Protein AF-F0X725-F1 (afdb_monomer_lite)

Radius of gyration: 32.32 Å; chains: 1; bounding box: 111×78×80 Å

InterPro domains:
  IPR007122 Villin/Gelsolin [SM00262] (410-516)
  IPR007122 Villin/Gelsolin [SM00262] (547-643)
  IPR007122 Villin/Gelsolin [SM00262] (680-780)
  IPR007123 Gelsolin-like domain [PF00626] (420-510)
  IPR007123 Gelsolin-like domain [PF00626] (563-618)
  IPR011032 GroES-like superfamily [SSF50129] (5-174)
  IPR013149 Alcohol dehydrogenase-like, C-terminal [PF00107] (173-245)
  IPR013154 Alcohol dehydrogenase-like, N-terminal [PF08240] (27-89)
  IPR020843 Enoylreductase domain [SM00829] (10-341)
  IPR029006 ADF-H/Gelsolin-like domain superfamily [G3DSA:3.40.20.10] (396-549)
  IPR029006 ADF-H/Gelsolin-like domain superfamily [G3DSA:3.40.20.10] (550-650)
  IPR029006 ADF-H/Gelsolin-like domain superfamily [G3DSA:3.40.20.10] (669-779)
  IPR036291 NAD(P)-binding domain superfamily [SSF51735] (122-250)
  IPR047122 Trans-enoyl reductase-like [PTHR45348] (3-345)
  IPR047122 Trans-enoyl reductase-like [cd08249] (3-343)

Organism: Grosmannia clavigera (strain kw1407 / UAMH 11150) (NCBI:txid655863)

pLDDT: mean 82.13, std 18.69, range [23.66, 98.88]

Structure (mmCIF, N/CA/C/O backbone):
data_AF-F0X725-F1
#
_entry.id   AF-F0X725-F1
#
loop_
_atom_site.group_PDB
_atom_site.id
_atom_site.type_symbol
_atom_site.label_atom_id
_atom_site.label_alt_id
_atom_site.label_comp_id
_atom_site.label_asym_id
_atom_site.label_entity_id
_atom_site.label_seq_id
_atom_site.pdbx_PDB_ins_code
_atom_site.Cartn_x
_atom_site.Cartn_y
_atom_site.Cartn_z
_atom_site.occupancy
_atom_site.B_iso_or_equiv
_atom_site.auth_seq_id
_atom_site.auth_comp_id
_atom_site.auth_asym_id
_atom_site.auth_atom_id
_atom_site.pdbx_PDB_model_num
ATOM 1 N N . MET A 1 1 ? -28.776 11.312 19.686 1.00 50.22 1 MET A N 1
ATOM 2 C CA . MET A 1 1 ? -27.409 10.765 19.816 1.00 50.22 1 MET A CA 1
ATOM 3 C C . MET A 1 1 ? -26.457 11.726 19.124 1.00 50.22 1 MET A C 1
ATOM 5 O O . MET A 1 1 ? -26.826 12.234 18.067 1.00 50.22 1 MET A O 1
ATOM 9 N N . GLY A 1 2 ? -25.326 12.052 19.753 1.00 79.75 2 GLY A N 1
ATOM 10 C CA . GLY A 1 2 ? -24.297 12.934 19.186 1.00 79.75 2 GLY A CA 1
ATOM 11 C C . GLY A 1 2 ? -23.580 12.310 17.982 1.00 79.75 2 GLY A C 1
ATOM 12 O O . GLY A 1 2 ? -23.821 11.149 17.648 1.00 79.75 2 GLY A O 1
ATOM 13 N N . ASN A 1 3 ? -22.731 13.087 17.305 1.00 94.62 3 ASN A N 1
ATOM 14 C CA . ASN A 1 3 ? -21.848 12.569 16.257 1.00 94.62 3 ASN A CA 1
ATOM 15 C C . ASN A 1 3 ? -20.625 11.889 16.909 1.00 94.62 3 ASN A C 1
ATOM 17 O O . ASN A 1 3 ? -20.191 12.285 17.990 1.00 94.62 3 ASN A O 1
ATOM 21 N N . GLN A 1 4 ? -20.083 10.858 16.267 1.00 96.81 4 GLN A N 1
ATOM 22 C CA . GLN A 1 4 ? -18.858 10.167 16.686 1.00 96.81 4 GLN A CA 1
ATOM 23 C C . GLN A 1 4 ? -17.939 10.017 15.480 1.00 96.81 4 GLN A C 1
ATOM 25 O O . GLN A 1 4 ? -18.422 9.934 14.347 1.00 96.81 4 GLN A O 1
ATOM 30 N N . ALA A 1 5 ? -16.634 9.974 15.728 1.00 97.19 5 ALA A N 1
ATOM 31 C CA . ALA A 1 5 ? -15.615 9.861 14.695 1.00 97.19 5 ALA A CA 1
ATOM 32 C C . ALA A 1 5 ? -14.428 9.015 15.152 1.00 97.19 5 ALA A C 1
ATOM 34 O O . ALA A 1 5 ? -14.191 8.884 16.353 1.00 97.19 5 ALA A O 1
ATOM 35 N N . ALA A 1 6 ? -13.679 8.485 14.186 1.00 96.12 6 ALA A N 1
ATOM 36 C CA . ALA A 1 6 ? -12.356 7.915 14.404 1.00 96.12 6 ALA A CA 1
ATOM 37 C C . ALA A 1 6 ? -11.303 9.024 14.231 1.00 96.12 6 ALA A C 1
ATOM 39 O O . ALA A 1 6 ? -11.107 9.551 13.134 1.00 96.12 6 ALA A O 1
ATOM 40 N N . TRP A 1 7 ? -10.661 9.409 15.332 1.00 93.19 7 TRP A N 1
ATOM 41 C CA . TRP A 1 7 ? -9.717 10.521 15.395 1.00 93.19 7 TRP A CA 1
ATOM 42 C C . TRP A 1 7 ? -8.271 10.053 15.275 1.00 93.19 7 TRP A C 1
ATOM 44 O O . TRP A 1 7 ? -7.892 9.034 15.852 1.00 93.19 7 TRP A O 1
ATOM 54 N N . ILE A 1 8 ? -7.449 10.862 14.608 1.00 89.38 8 ILE A N 1
ATOM 55 C CA . ILE A 1 8 ? -5.994 10.847 14.758 1.00 89.38 8 ILE A CA 1
ATOM 56 C C . ILE A 1 8 ? -5.603 11.937 15.769 1.00 89.38 8 ILE A C 1
ATOM 58 O O . ILE A 1 8 ? -5.870 13.122 15.550 1.00 89.38 8 ILE A O 1
ATOM 62 N N . GLU A 1 9 ? -5.035 11.544 16.912 1.00 83.50 9 GLU A N 1
ATOM 63 C CA . GLU A 1 9 ? -4.794 12.458 18.042 1.00 83.50 9 GLU A CA 1
ATOM 64 C C . GLU A 1 9 ? -3.416 13.139 17.988 1.00 83.50 9 GLU A C 1
ATOM 66 O O . GLU A 1 9 ? -3.328 14.347 18.209 1.00 83.50 9 GLU A O 1
ATOM 71 N N . GLY A 1 10 ? -2.366 12.404 17.618 1.00 71.12 10 GLY A N 1
ATOM 72 C CA . GLY A 1 10 ? -0.970 12.850 17.625 1.00 71.12 10 GLY A CA 1
ATOM 73 C C . GLY A 1 10 ? -0.158 12.404 16.402 1.00 71.12 10 GLY A C 1
ATOM 74 O O . GLY A 1 10 ? -0.695 12.016 15.359 1.00 71.12 10 GLY A O 1
ATOM 75 N N . ASN A 1 11 ? 1.167 12.576 16.463 1.00 59.88 11 ASN A N 1
ATOM 76 C CA . ASN A 1 11 ? 2.109 12.258 15.378 1.00 59.88 11 ASN A CA 1
ATOM 77 C C . ASN A 1 11 ? 2.415 10.764 15.339 1.00 59.88 11 ASN A C 1
ATOM 79 O O . ASN A 1 11 ? 3.050 10.262 16.253 1.00 59.88 11 ASN A O 1
ATOM 83 N N . ALA A 1 12 ? 2.010 10.097 14.253 1.00 57.00 12 ALA A N 1
ATOM 84 C CA . ALA A 1 12 ? 2.126 8.648 14.092 1.00 57.00 12 ALA A CA 1
ATOM 85 C C . ALA A 1 12 ? 1.335 7.819 15.120 1.00 57.00 12 ALA A C 1
ATOM 87 O O . ALA A 1 12 ? 1.650 6.655 15.356 1.00 57.00 12 ALA A O 1
ATOM 88 N N . ASP A 1 13 ? 0.273 8.400 15.692 1.00 61.28 13 ASP A N 1
ATOM 89 C CA . ASP A 1 13 ? -0.593 7.690 16.628 1.00 61.28 13 ASP A CA 1
ATOM 90 C C . ASP A 1 13 ? -1.378 6.591 15.907 1.00 61.28 13 ASP A C 1
ATOM 92 O O . ASP A 1 13 ? -2.218 6.831 15.028 1.00 61.28 13 ASP A O 1
ATOM 96 N N . HIS A 1 14 ? -1.089 5.366 16.325 1.00 69.81 14 HIS A N 1
ATOM 97 C CA . HIS A 1 14 ? -1.834 4.166 16.002 1.00 69.81 14 HIS A CA 1
ATOM 98 C C . HIS A 1 14 ? -2.282 3.502 17.320 1.00 69.81 14 HIS A C 1
ATOM 100 O O . HIS A 1 14 ? -1.466 3.345 18.236 1.00 69.81 14 HIS A O 1
ATOM 106 N N . PRO A 1 15 ? -3.544 3.057 17.451 1.00 87.00 15 PRO A N 1
ATOM 107 C CA . PRO A 1 15 ? -4.642 3.125 16.479 1.00 87.00 15 PRO A CA 1
ATOM 108 C C . PRO A 1 15 ? -5.383 4.482 16.472 1.00 87.00 15 PRO A C 1
ATOM 110 O O . PRO A 1 15 ? -5.218 5.288 17.384 1.00 87.00 15 PRO A O 1
ATOM 113 N N . LEU A 1 16 ? -6.256 4.712 15.479 1.00 91.56 16 LEU A N 1
ATOM 114 C CA . LEU A 1 16 ? -7.283 5.763 15.539 1.00 91.56 16 LEU A CA 1
ATOM 115 C C . LEU A 1 16 ? -8.171 5.581 16.782 1.00 91.56 16 LEU A C 1
ATOM 117 O O . LEU A 1 16 ? -8.541 4.459 17.133 1.00 91.56 16 LEU A O 1
ATOM 121 N N . VAL A 1 17 ? -8.579 6.689 17.403 1.00 93.81 17 VAL A N 1
ATOM 122 C CA . VAL A 1 17 ? -9.394 6.690 18.628 1.00 93.81 17 VAL A CA 1
ATOM 123 C C . VAL A 1 17 ? -10.834 7.075 18.308 1.00 93.81 17 VAL A C 1
ATOM 125 O O . VAL A 1 17 ? -11.109 8.185 17.847 1.00 93.81 17 VAL A O 1
ATOM 128 N N . VAL A 1 18 ? -11.780 6.173 18.574 1.00 96.00 18 VAL A N 1
ATOM 129 C CA . VAL A 1 18 ? -13.210 6.461 18.405 1.00 96.00 18 VAL A CA 1
ATOM 130 C C . VAL A 1 18 ? -13.726 7.248 19.606 1.00 96.00 18 VAL A C 1
ATOM 132 O O . VAL A 1 18 ? -13.721 6.750 20.729 1.00 96.00 18 VAL A O 1
ATOM 135 N N . LYS A 1 19 ? -14.203 8.473 19.373 1.00 95.00 19 LYS A N 1
ATOM 136 C CA . LYS A 1 19 ? -14.793 9.334 20.413 1.00 95.00 19 LYS A CA 1
ATOM 137 C C . LYS A 1 19 ? -15.832 10.290 19.828 1.00 95.00 19 LYS A C 1
ATOM 139 O O . LYS A 1 19 ? -16.061 10.324 18.616 1.00 95.00 19 LYS A O 1
ATOM 144 N N . GLU A 1 20 ? -16.485 11.056 20.697 1.00 96.25 20 GLU A N 1
ATOM 145 C CA . GLU A 1 20 ? -17.442 12.081 20.282 1.00 96.25 20 GLU A CA 1
ATOM 146 C C . GLU A 1 20 ? -16.806 13.103 19.333 1.00 96.25 20 GLU A C 1
ATOM 148 O O . GLU A 1 20 ? -15.630 13.459 19.446 1.00 96.25 20 GLU A O 1
ATOM 153 N N . ALA A 1 21 ? -17.606 13.571 18.381 1.00 95.12 21 ALA A N 1
ATOM 154 C CA . ALA A 1 21 ? -17.239 14.618 17.447 1.00 95.12 21 ALA A CA 1
ATOM 155 C C . ALA A 1 21 ? -18.367 15.653 17.352 1.00 95.12 21 ALA A C 1
ATOM 157 O O . ALA A 1 21 ? -19.541 15.303 17.506 1.00 95.12 21 ALA A O 1
ATOM 158 N N . PRO A 1 22 ? -18.060 16.930 17.066 1.00 94.75 22 PRO A N 1
ATOM 159 C CA . PRO A 1 22 ? -19.091 17.903 16.737 1.00 94.75 22 PRO A CA 1
ATOM 160 C C . PRO A 1 22 ? -19.896 17.424 15.526 1.00 94.75 22 PRO A C 1
ATOM 162 O O . PRO A 1 22 ? -19.330 16.917 14.557 1.00 94.75 22 PRO A O 1
ATOM 165 N N . LYS A 1 23 ? -21.223 17.577 15.557 1.00 95.12 23 LYS A N 1
ATOM 166 C CA . LYS A 1 23 ? -22.037 17.371 14.355 1.00 95.12 23 LYS A CA 1
ATOM 167 C C . LYS A 1 23 ? -21.789 18.551 13.405 1.00 95.12 23 LYS A C 1
ATOM 169 O O . LYS A 1 23 ? -22.034 19.684 13.827 1.00 95.12 23 LYS A O 1
ATOM 174 N N . PRO A 1 24 ? -21.328 18.328 12.162 1.00 95.31 24 PRO A N 1
ATOM 175 C CA . PRO A 1 24 ? -21.124 19.421 11.222 1.00 95.31 24 PRO A CA 1
ATOM 176 C C . PRO A 1 24 ? -22.433 20.142 10.908 1.00 95.31 24 PRO A C 1
ATOM 178 O O . PRO A 1 24 ? -23.499 19.525 10.860 1.00 95.31 24 PRO A O 1
ATOM 181 N N . LYS A 1 25 ? -22.336 21.448 10.663 1.00 95.44 25 LYS A N 1
ATOM 182 C CA . LYS A 1 25 ? -23.402 22.233 10.044 1.00 95.44 25 LYS A CA 1
ATOM 183 C C . LYS A 1 25 ? -22.965 22.528 8.608 1.00 95.44 25 LYS A C 1
ATOM 185 O O . LYS A 1 25 ? -21.901 23.130 8.465 1.00 95.44 25 LYS A O 1
ATOM 190 N N . PRO A 1 26 ? -23.722 22.106 7.582 1.00 96.25 26 PRO A N 1
ATOM 191 C CA . PRO A 1 26 ? -23.318 22.343 6.204 1.00 96.25 26 PRO A CA 1
ATOM 192 C C . PRO A 1 26 ? -23.303 23.848 5.903 1.00 96.25 26 PRO A C 1
ATOM 194 O O . PRO A 1 26 ? -24.176 24.596 6.359 1.00 96.25 26 PRO A O 1
ATOM 197 N N . GLY A 1 27 ? -22.298 24.288 5.147 1.00 96.31 27 GLY A N 1
ATOM 198 C CA . GLY A 1 27 ? -22.272 25.594 4.494 1.00 96.31 27 GLY A CA 1
ATOM 199 C C . GLY A 1 27 ? -23.366 25.746 3.430 1.00 96.31 27 GLY A C 1
ATOM 200 O O . GLY A 1 27 ? -24.156 24.836 3.185 1.00 96.31 27 GLY A O 1
ATOM 201 N N . ALA A 1 28 ? -23.424 26.916 2.786 1.00 97.31 28 ALA A N 1
ATOM 202 C CA . ALA A 1 28 ? -24.467 27.219 1.804 1.00 97.31 28 ALA A CA 1
ATOM 203 C C . ALA A 1 28 ? -24.422 26.292 0.575 1.00 97.31 28 ALA A C 1
ATOM 205 O O . ALA A 1 28 ? -25.474 25.922 0.065 1.00 97.31 28 ALA A O 1
ATOM 206 N N . ASP A 1 29 ? -23.234 25.858 0.155 1.00 95.38 29 ASP A N 1
ATOM 207 C CA . ASP A 1 29 ? -22.998 24.970 -0.986 1.00 95.38 29 ASP A CA 1
ATOM 208 C C . ASP A 1 29 ? -22.729 23.507 -0.585 1.00 95.38 29 ASP A C 1
ATOM 210 O O . ASP A 1 29 ? -22.403 22.679 -1.441 1.00 95.38 29 ASP A O 1
ATOM 214 N N . GLU A 1 30 ? -22.868 23.165 0.698 1.00 97.75 30 GLU A N 1
ATOM 215 C CA . GLU A 1 30 ? -22.574 21.834 1.230 1.00 97.75 30 GLU A CA 1
ATOM 216 C C . GLU A 1 30 ? -23.838 21.032 1.546 1.00 97.75 30 GLU A C 1
ATOM 218 O O . GLU A 1 30 ? -24.920 21.560 1.803 1.00 97.75 30 GLU A O 1
ATOM 223 N N . VAL A 1 31 ? -23.682 19.714 1.588 1.00 98.25 31 VAL A N 1
ATOM 224 C CA . VAL A 1 31 ? -24.683 18.782 2.102 1.00 98.25 31 VAL A CA 1
ATOM 225 C C . VAL A 1 31 ? -24.147 18.083 3.339 1.00 98.25 31 VAL A C 1
ATOM 227 O O . VAL A 1 31 ? -22.964 17.759 3.423 1.00 98.25 31 VAL A O 1
ATOM 230 N N . LEU A 1 32 ? -25.030 17.824 4.297 1.00 98.50 32 LEU A N 1
ATOM 231 C CA . LEU A 1 32 ? -24.738 17.000 5.459 1.00 98.50 32 LEU A CA 1
ATOM 232 C C . LEU A 1 32 ? -25.176 15.566 5.177 1.00 98.50 32 LEU A C 1
ATOM 234 O O . LEU A 1 32 ? -26.349 15.320 4.889 1.00 98.50 32 LEU A O 1
ATOM 238 N N . ILE A 1 33 ? -24.258 14.614 5.289 1.00 98.69 33 ILE A N 1
ATOM 239 C CA . ILE A 1 33 ? -24.489 13.212 4.944 1.00 98.69 33 ILE A CA 1
ATOM 240 C C . ILE A 1 33 ? -24.436 12.370 6.213 1.00 98.69 33 ILE A C 1
ATOM 242 O O . ILE A 1 33 ? -23.441 12.372 6.933 1.00 98.69 33 ILE A O 1
ATOM 246 N N . LYS A 1 34 ? -25.498 11.598 6.464 1.00 98.00 34 LYS A N 1
ATOM 247 C CA . LYS A 1 34 ? -25.482 10.484 7.417 1.00 98.00 34 LYS A CA 1
ATOM 248 C C . LYS A 1 34 ? -24.727 9.325 6.795 1.00 98.00 34 LYS A C 1
ATOM 250 O O . LYS A 1 34 ? -25.276 8.628 5.940 1.00 98.00 34 LYS A O 1
ATOM 255 N N . THR A 1 35 ? -23.502 9.114 7.249 1.00 98.31 35 THR A N 1
ATOM 256 C CA . THR A 1 35 ? -22.613 8.081 6.724 1.00 98.31 35 THR A CA 1
ATOM 257 C C . THR A 1 35 ? -23.200 6.697 6.974 1.00 98.31 35 THR A C 1
ATOM 259 O O . THR A 1 35 ? -23.563 6.354 8.101 1.00 98.31 35 THR A O 1
ATOM 262 N N . ALA A 1 36 ? -23.310 5.911 5.908 1.00 98.00 36 ALA A N 1
ATOM 263 C CA . ALA A 1 36 ? -23.670 4.500 5.956 1.00 98.00 36 ALA A CA 1
ATOM 264 C C . ALA A 1 36 ? -22.442 3.620 5.717 1.00 98.00 36 ALA A C 1
ATOM 266 O O . ALA A 1 36 ? -22.314 2.574 6.345 1.00 98.00 36 ALA A O 1
ATOM 267 N N . VAL A 1 37 ? -21.533 4.055 4.841 1.00 98.44 37 VAL A N 1
ATOM 268 C CA . VAL A 1 37 ? -20.345 3.300 4.443 1.00 98.44 37 VAL A CA 1
ATOM 269 C C . VAL A 1 37 ? -19.191 4.263 4.161 1.00 98.44 37 VAL A C 1
ATOM 271 O O . VAL A 1 37 ? -19.419 5.352 3.633 1.00 98.44 37 VAL A O 1
ATOM 274 N N . VAL A 1 38 ? -17.965 3.856 4.485 1.00 98.75 38 VAL A N 1
ATOM 275 C CA . VAL A 1 38 ? -16.725 4.561 4.124 1.00 98.75 38 VAL A CA 1
ATOM 276 C C . VAL A 1 38 ? -15.776 3.629 3.382 1.00 98.75 38 VAL A C 1
ATOM 278 O O . VAL A 1 38 ? -15.807 2.413 3.593 1.00 98.75 38 VAL A O 1
ATOM 281 N N . ALA A 1 39 ? -14.918 4.192 2.536 1.00 98.50 39 ALA A N 1
ATOM 282 C CA . ALA A 1 39 ? -13.819 3.454 1.924 1.00 98.50 39 ALA A CA 1
ATOM 283 C C . ALA A 1 39 ? -12.467 4.003 2.378 1.00 98.50 39 ALA A C 1
ATOM 285 O O . ALA A 1 39 ? -12.317 5.196 2.637 1.00 98.50 39 ALA A O 1
ATOM 286 N N . ILE A 1 40 ? -11.487 3.108 2.471 1.00 98.19 40 ILE A N 1
ATOM 287 C CA . ILE A 1 40 ? -10.134 3.436 2.914 1.00 98.19 40 ILE A CA 1
ATOM 288 C C . ILE A 1 40 ? -9.246 3.659 1.688 1.00 98.19 40 ILE A C 1
ATOM 290 O O . ILE A 1 40 ? -9.305 2.900 0.714 1.00 98.19 40 ILE A O 1
ATOM 294 N N . ASN A 1 41 ? -8.413 4.694 1.735 1.00 96.50 41 ASN A N 1
ATOM 295 C CA . ASN A 1 41 ? -7.514 5.095 0.663 1.00 96.50 41 ASN A CA 1
ATOM 296 C C . ASN A 1 41 ? -6.047 5.054 1.110 1.00 96.50 41 ASN A C 1
ATOM 298 O O . ASN A 1 41 ? -5.744 5.192 2.295 1.00 96.50 41 ASN A O 1
ATOM 302 N N . PRO A 1 42 ? -5.088 4.931 0.170 1.00 92.62 42 PRO A N 1
ATOM 303 C CA . PRO A 1 42 ? -3.676 4.909 0.533 1.00 92.62 42 PRO A CA 1
ATOM 304 C C . PRO A 1 42 ? -3.187 6.162 1.264 1.00 92.62 42 PRO A C 1
ATOM 306 O O . PRO A 1 42 ? -2.213 6.097 2.005 1.00 92.62 42 PRO A O 1
ATOM 309 N N . VAL A 1 43 ? -3.846 7.306 1.056 1.00 89.44 43 VAL A N 1
ATOM 310 C CA . VAL A 1 43 ? -3.534 8.548 1.774 1.00 89.44 43 VAL A CA 1
ATOM 311 C C . VAL A 1 43 ? -3.771 8.414 3.282 1.00 89.44 43 VAL A C 1
ATOM 313 O O . VAL A 1 43 ? -3.007 8.987 4.050 1.00 89.44 43 VAL A O 1
ATOM 316 N N . ASP A 1 44 ? -4.743 7.601 3.713 1.00 92.31 44 ASP A N 1
ATOM 317 C CA . ASP A 1 44 ? -5.096 7.451 5.128 1.00 92.31 44 ASP A CA 1
ATOM 318 C C . ASP A 1 44 ? -3.945 6.817 5.925 1.00 92.31 44 ASP A C 1
ATOM 320 O O . ASP A 1 44 ? -3.488 7.394 6.913 1.00 92.31 44 ASP A O 1
ATOM 324 N N . TYR A 1 45 ? -3.404 5.678 5.462 1.00 90.50 45 TYR A N 1
ATOM 325 C CA . TYR A 1 45 ? -2.265 5.041 6.137 1.00 90.50 45 TYR A CA 1
ATOM 326 C C . TYR A 1 45 ? -0.966 5.831 5.939 1.00 90.50 45 TYR A C 1
ATOM 328 O O . TYR A 1 45 ? -0.186 5.951 6.875 1.00 90.50 45 TYR A O 1
ATOM 336 N N . LYS A 1 46 ? -0.735 6.432 4.759 1.00 86.06 46 LYS A N 1
ATOM 337 C CA . LYS A 1 46 ? 0.478 7.233 4.504 1.00 86.06 46 LYS A CA 1
ATOM 338 C C . LYS A 1 46 ? 0.560 8.456 5.414 1.00 86.06 46 LYS A C 1
ATOM 340 O O . LYS A 1 46 ? 1.646 8.792 5.877 1.00 86.06 46 LYS A O 1
ATOM 345 N N . LEU A 1 47 ? -0.567 9.124 5.671 1.00 83.62 47 LEU A N 1
ATOM 346 C CA . LEU A 1 47 ? -0.622 10.245 6.608 1.00 83.62 47 LEU A CA 1
ATOM 347 C C . LEU A 1 47 ? -0.481 9.792 8.059 1.00 83.62 47 LEU A C 1
ATOM 349 O O . LEU A 1 47 ? 0.185 10.484 8.834 1.00 83.62 47 LEU A O 1
ATOM 353 N N . GLN A 1 48 ? -1.067 8.644 8.415 1.00 83.94 48 GLN A N 1
ATOM 354 C CA . GLN A 1 48 ? -0.863 8.048 9.732 1.00 83.94 48 GLN A CA 1
ATOM 355 C C . GLN A 1 48 ? 0.621 7.716 9.958 1.00 83.94 48 GLN A C 1
ATOM 357 O O . GLN A 1 48 ? 1.159 8.109 10.983 1.00 83.94 48 GLN A O 1
ATOM 362 N N . ASP A 1 49 ? 1.308 7.106 8.988 1.00 81.94 49 ASP A N 1
ATOM 363 C CA . ASP A 1 49 ? 2.705 6.663 9.119 1.00 81.94 49 ASP A CA 1
ATOM 364 C C . ASP A 1 49 ? 3.710 7.825 9.101 1.00 81.94 49 ASP A C 1
ATOM 366 O O . ASP A 1 49 ? 4.646 7.867 9.896 1.00 81.94 49 ASP A O 1
ATOM 370 N N . ALA A 1 50 ? 3.536 8.786 8.187 1.00 72.38 50 ALA A N 1
ATOM 371 C CA . ALA A 1 50 ? 4.546 9.815 7.945 1.00 72.38 50 ALA A CA 1
ATOM 372 C C . ALA A 1 50 ? 4.639 10.863 9.063 1.00 72.38 50 ALA A C 1
ATOM 374 O O . ALA A 1 50 ? 5.662 11.535 9.177 1.00 72.38 50 ALA A O 1
ATOM 375 N N . GLY A 1 51 ? 3.565 11.094 9.828 1.00 63.31 51 GLY A N 1
ATOM 376 C CA . GLY A 1 51 ? 3.518 12.092 10.907 1.00 63.31 51 GLY A CA 1
ATOM 377 C C . GLY A 1 51 ? 3.762 13.563 10.501 1.00 63.31 51 GLY A C 1
ATOM 378 O O . GLY A 1 51 ? 3.548 14.444 11.329 1.00 63.31 51 GLY A O 1
ATOM 379 N N . ALA A 1 52 ? 4.165 13.843 9.254 1.00 50.34 52 ALA A N 1
ATOM 380 C CA . ALA A 1 52 ? 4.746 15.114 8.807 1.00 50.34 52 ALA A CA 1
ATOM 381 C C . ALA A 1 52 ? 3.842 15.960 7.884 1.00 50.34 52 ALA A C 1
ATOM 383 O O . ALA A 1 52 ? 4.093 17.148 7.710 1.00 50.34 52 ALA A O 1
ATOM 384 N N . TYR A 1 53 ? 2.775 15.384 7.319 1.00 52.69 53 TYR A N 1
ATOM 385 C CA . TYR A 1 53 ? 1.838 16.060 6.401 1.00 52.69 53 TYR A CA 1
ATOM 386 C C . TYR A 1 53 ? 0.447 16.251 7.019 1.00 52.69 53 TYR A C 1
ATOM 388 O O . TYR A 1 53 ? -0.572 16.059 6.360 1.00 52.69 53 TYR A O 1
ATOM 396 N N . SER A 1 54 ? 0.382 16.561 8.313 1.00 58.41 54 SER A N 1
ATOM 397 C CA . SER A 1 54 ? -0.901 16.545 9.010 1.00 58.41 54 SER A CA 1
ATOM 398 C C . SER A 1 54 ? -1.616 17.902 9.002 1.00 58.41 54 SER A C 1
ATOM 400 O O . SER A 1 54 ? -0.993 18.920 9.311 1.00 58.41 54 SER A O 1
ATOM 402 N N . PRO A 1 55 ? -2.943 17.903 8.794 1.00 61.84 55 PRO A N 1
ATOM 403 C CA . PRO A 1 55 ? -3.857 18.906 9.339 1.00 61.84 55 PRO A CA 1
ATOM 404 C C . PRO A 1 55 ? -3.613 19.195 10.828 1.00 61.84 55 PRO A C 1
ATOM 406 O O . PRO A 1 55 ? -2.988 18.388 11.527 1.00 61.84 55 PRO A O 1
ATOM 409 N N . SER A 1 56 ? -4.166 20.298 11.346 1.00 69.00 56 SER A N 1
ATOM 410 C CA . SER A 1 56 ? -4.126 20.608 12.783 1.00 69.00 56 SER A CA 1
ATOM 411 C C . SER A 1 56 ? -4.697 19.449 13.602 1.00 69.00 56 SER A C 1
ATOM 413 O O . SER A 1 56 ? -5.850 19.067 13.403 1.00 69.00 56 SER A O 1
ATOM 415 N N . LYS A 1 57 ? -3.897 18.896 14.515 1.00 77.06 57 LYS A N 1
ATOM 416 C CA . LYS A 1 57 ? -4.307 17.780 15.371 1.00 77.06 57 LYS A CA 1
ATOM 417 C C . LYS A 1 57 ? -5.065 18.272 16.607 1.00 77.06 57 LYS A C 1
ATOM 419 O O . LYS A 1 57 ? -4.729 19.345 17.113 1.00 77.06 57 LYS A O 1
ATOM 424 N N . PRO A 1 58 ? -6.043 17.501 17.118 1.00 87.75 58 PRO A N 1
ATOM 425 C CA . PRO A 1 58 ? -6.545 16.224 16.589 1.00 87.75 58 PRO A CA 1
ATOM 426 C C . PRO A 1 58 ? -7.377 16.404 15.304 1.00 87.75 58 PRO A C 1
ATOM 428 O O . PRO A 1 58 ? -8.047 17.422 15.134 1.00 87.75 58 PRO A O 1
ATOM 431 N N . PHE A 1 59 ? -7.366 15.408 14.413 1.00 91.50 59 PHE A N 1
ATOM 432 C CA . PHE A 1 59 ? -8.047 15.473 13.109 1.00 91.50 59 PHE A CA 1
ATOM 433 C C . PHE A 1 59 ? -8.886 14.215 12.812 1.00 91.50 59 PHE A C 1
ATOM 435 O O . PHE A 1 59 ? -8.678 13.174 13.431 1.00 91.50 59 PHE A O 1
ATOM 442 N N . ILE A 1 60 ? -9.841 14.300 11.878 1.00 93.88 60 ILE A N 1
ATOM 443 C CA . ILE A 1 60 ? -10.621 13.150 11.373 1.00 93.88 60 ILE A CA 1
ATOM 444 C C . ILE A 1 60 ? -10.182 12.874 9.931 1.00 93.88 60 ILE A C 1
ATOM 446 O O . ILE A 1 60 ? -10.178 13.794 9.119 1.00 93.88 60 ILE A O 1
ATOM 450 N N . LEU A 1 61 ? -9.822 11.631 9.601 1.00 93.94 61 LEU A N 1
ATOM 451 C CA . LEU A 1 61 ? -9.416 11.220 8.245 1.00 93.94 61 LEU A CA 1
ATOM 452 C C . LEU A 1 61 ? -10.597 10.682 7.410 1.00 93.94 61 LEU A C 1
ATOM 454 O O . LEU A 1 61 ? -11.753 10.716 7.842 1.00 93.94 61 LEU A O 1
ATOM 458 N N . GLY A 1 62 ? -10.292 10.184 6.211 1.00 95.81 62 GLY A N 1
ATOM 459 C CA . GLY A 1 62 ? -11.237 9.540 5.310 1.00 95.81 62 GLY A CA 1
ATOM 460 C C . GLY A 1 62 ? -11.753 10.465 4.220 1.00 95.81 62 GLY A C 1
ATOM 461 O O . GLY A 1 62 ? -12.464 11.430 4.494 1.00 95.81 62 GLY A O 1
ATOM 462 N N . GLU A 1 63 ? -11.498 10.095 2.970 1.00 96.56 63 GLU A N 1
ATOM 463 C CA . GLU A 1 63 ? -11.887 10.886 1.795 1.00 96.56 63 GLU A CA 1
ATOM 464 C C . GLU A 1 63 ? -13.083 10.310 1.019 1.00 96.56 63 GLU A C 1
ATOM 466 O O . GLU A 1 63 ? -13.620 10.978 0.143 1.00 96.56 63 GLU A O 1
ATOM 471 N N . ASP A 1 64 ? -13.571 9.116 1.371 1.00 98.56 64 ASP A N 1
ATOM 472 C CA . ASP A 1 64 ? -14.705 8.486 0.687 1.00 98.56 64 ASP A CA 1
ATOM 473 C C . ASP A 1 64 ? -15.837 8.142 1.644 1.00 98.56 64 ASP A C 1
ATOM 475 O O . ASP A 1 64 ? -15.698 7.279 2.514 1.00 98.56 64 ASP A O 1
ATOM 479 N N . GLY A 1 65 ? -16.999 8.756 1.420 1.00 98.50 65 GLY A N 1
ATOM 480 C CA . GLY A 1 65 ? -18.210 8.460 2.174 1.00 98.50 65 GLY A CA 1
ATOM 481 C C . GLY A 1 65 ? -19.410 8.192 1.276 1.00 98.50 65 GLY A C 1
ATOM 482 O O . GLY A 1 65 ? -19.584 8.811 0.226 1.00 98.50 65 GLY A O 1
ATOM 483 N N . ALA A 1 66 ? -20.274 7.284 1.718 1.00 98.75 66 ALA A N 1
ATOM 484 C CA . ALA A 1 66 ? -21.571 7.016 1.115 1.00 98.75 66 ALA A CA 1
ATOM 485 C C . ALA A 1 66 ? -22.656 6.986 2.191 1.00 98.75 66 ALA A C 1
ATOM 487 O O . ALA A 1 66 ? -22.437 6.489 3.300 1.00 98.75 66 ALA A O 1
ATOM 488 N N . GLY A 1 67 ? -23.837 7.518 1.890 1.00 98.38 67 GLY A N 1
ATOM 489 C CA . GLY A 1 67 ? -24.868 7.674 2.907 1.00 98.38 67 GLY A CA 1
ATOM 490 C C . GLY A 1 67 ? -26.150 8.331 2.427 1.00 98.38 67 GLY A C 1
ATOM 491 O O . GLY A 1 67 ? -26.443 8.371 1.233 1.00 98.38 67 GLY A O 1
ATOM 492 N N . ILE A 1 68 ? -26.922 8.829 3.393 1.00 98.38 68 ILE A N 1
ATOM 493 C CA . ILE A 1 68 ? -28.197 9.515 3.164 1.00 98.38 68 ILE A CA 1
ATOM 494 C C . ILE A 1 68 ? -28.042 10.997 3.486 1.00 98.38 68 ILE A C 1
ATOM 496 O O . ILE A 1 68 ? -27.561 11.347 4.564 1.00 98.38 68 ILE A O 1
ATOM 500 N N . VAL A 1 69 ? -28.495 11.873 2.594 1.00 98.50 69 VAL A N 1
ATOM 501 C CA . VAL A 1 69 ? -28.488 13.322 2.832 1.00 98.50 69 VAL A CA 1
ATOM 502 C C . VAL A 1 69 ? -29.442 13.670 3.979 1.00 98.50 69 VAL A C 1
ATOM 504 O O . VAL A 1 69 ? -30.640 13.386 3.921 1.00 98.50 69 VAL A O 1
ATOM 507 N N . GLU A 1 70 ? -28.926 14.295 5.033 1.00 97.19 70 GLU A N 1
ATOM 508 C CA . GLU A 1 70 ? -29.695 14.744 6.197 1.00 97.19 70 GLU A CA 1
ATOM 509 C C . GLU A 1 70 ? -30.143 16.204 6.082 1.00 97.19 70 GLU A C 1
ATOM 511 O O . GLU A 1 70 ? -31.279 16.522 6.450 1.00 97.19 70 GLU A O 1
ATOM 516 N N . GLU A 1 71 ? -29.269 17.068 5.569 1.00 97.94 71 GLU A N 1
ATOM 517 C CA . GLU A 1 71 ? -29.480 18.509 5.416 1.00 97.94 71 GLU A CA 1
ATOM 518 C C . GLU A 1 71 ? -28.758 19.001 4.157 1.00 97.94 71 GLU A C 1
ATOM 520 O O . GLU A 1 71 ? -27.754 18.419 3.746 1.00 97.94 71 GLU A O 1
ATOM 525 N N . VAL A 1 72 ? -29.284 20.053 3.535 1.00 98.25 72 VAL A N 1
ATOM 526 C CA . VAL A 1 72 ? -28.702 20.695 2.353 1.00 98.25 72 VAL A CA 1
ATOM 527 C C . VAL A 1 72 ? -28.560 22.189 2.619 1.00 98.25 72 VAL A C 1
ATOM 529 O O . VAL A 1 72 ? -29.448 22.792 3.226 1.00 98.25 72 VAL A O 1
ATOM 532 N N . GLY A 1 73 ? -27.446 22.768 2.184 1.00 97.88 73 GLY A N 1
ATOM 533 C CA . GLY A 1 73 ? -27.226 24.206 2.191 1.00 97.88 73 GLY A CA 1
ATOM 534 C C . GLY A 1 73 ? -28.172 24.950 1.244 1.00 97.88 73 GLY A C 1
ATOM 535 O O . GLY A 1 73 ? -28.795 24.357 0.362 1.00 97.88 73 GLY A O 1
ATOM 536 N N . ALA A 1 74 ? -28.290 26.264 1.437 1.00 97.06 74 ALA A N 1
ATOM 537 C CA . ALA A 1 74 ? -29.236 27.111 0.706 1.00 97.06 74 ALA A CA 1
ATOM 538 C C . ALA A 1 74 ? -28.970 27.203 -0.810 1.00 97.06 74 ALA A C 1
ATOM 540 O O . ALA A 1 74 ? -29.912 27.415 -1.572 1.00 97.06 74 ALA A O 1
ATOM 541 N N . ASP A 1 75 ? -27.719 27.011 -1.235 1.00 96.38 75 ASP A N 1
ATOM 542 C CA . ASP A 1 75 ? -27.276 27.131 -2.629 1.00 96.38 75 ASP A CA 1
ATOM 543 C C . ASP A 1 75 ? -27.172 25.762 -3.328 1.00 96.38 75 ASP A C 1
ATOM 545 O O . ASP A 1 75 ? -26.846 25.678 -4.516 1.00 96.38 75 ASP A O 1
ATOM 549 N N . VAL A 1 76 ? -27.453 24.667 -2.611 1.00 96.00 76 VAL A N 1
ATOM 550 C CA . VAL A 1 76 ? -27.409 23.312 -3.167 1.00 96.00 76 VAL A CA 1
ATOM 551 C C . VAL A 1 76 ? -28.597 23.083 -4.098 1.00 96.00 76 VAL A C 1
ATOM 553 O O . VAL A 1 76 ? -29.759 23.231 -3.722 1.00 96.00 76 VAL A O 1
ATOM 556 N N . THR A 1 77 ? -28.303 22.639 -5.319 1.00 90.44 77 THR A N 1
ATOM 557 C CA . THR A 1 77 ? -29.304 22.250 -6.320 1.00 90.44 77 THR A CA 1
ATOM 558 C C . THR A 1 77 ? -29.062 20.813 -6.784 1.00 90.44 77 THR A C 1
ATOM 560 O O . THR A 1 77 ? -27.952 20.298 -6.695 1.00 90.44 77 THR A O 1
ATOM 563 N N . GLY A 1 78 ? -30.112 20.119 -7.234 1.00 88.00 78 GLY A N 1
ATOM 564 C CA . GLY A 1 78 ? -30.010 18.747 -7.760 1.00 88.00 78 GLY A CA 1
ATOM 565 C C . GLY A 1 78 ? -29.880 17.626 -6.716 1.00 88.00 78 GLY A C 1
ATOM 566 O O . GLY A 1 78 ? -30.114 16.471 -7.058 1.00 88.00 78 GLY A O 1
ATOM 567 N N . ILE A 1 79 ? -29.590 17.952 -5.453 1.00 95.25 79 ILE A N 1
ATOM 568 C CA . ILE A 1 79 ? -29.540 17.016 -4.319 1.00 95.25 79 ILE A CA 1
ATOM 569 C C . ILE A 1 79 ? -30.537 17.477 -3.254 1.00 95.25 79 ILE A C 1
ATOM 571 O O . ILE A 1 79 ? -30.611 18.666 -2.943 1.00 95.25 79 ILE A O 1
ATOM 575 N N . LYS A 1 80 ? -31.297 16.547 -2.669 1.00 96.00 80 LYS A N 1
ATOM 576 C CA . LYS A 1 80 ? -32.245 16.836 -1.581 1.00 96.00 80 LYS A CA 1
ATOM 577 C C . LYS A 1 80 ? -32.071 15.890 -0.398 1.00 96.00 80 LYS A C 1
ATOM 579 O O . LYS A 1 80 ? -31.538 14.788 -0.508 1.00 96.00 80 LYS A O 1
ATOM 584 N N . LYS A 1 81 ? -32.591 16.316 0.754 1.00 97.88 81 LYS A N 1
ATOM 585 C CA . LYS A 1 81 ? -32.705 15.475 1.951 1.00 97.88 81 LYS A CA 1
ATOM 586 C C . LYS A 1 81 ? -33.370 14.134 1.618 1.00 97.88 81 LYS A C 1
ATOM 588 O O . LYS A 1 81 ? -34.417 14.102 0.977 1.00 97.88 81 LYS A O 1
ATOM 593 N N . GLY A 1 82 ? -32.783 13.048 2.113 1.00 97.00 82 GLY A N 1
ATOM 594 C CA . GLY A 1 82 ? -33.231 11.676 1.880 1.00 97.00 82 GLY A CA 1
ATOM 595 C C . GLY A 1 82 ? -32.592 10.994 0.669 1.00 97.00 82 GLY A C 1
ATOM 596 O O . GLY A 1 82 ? -32.728 9.778 0.544 1.00 97.00 82 GLY A O 1
ATOM 597 N N . ASP A 1 83 ? -31.872 11.721 -0.191 1.00 97.56 83 ASP A N 1
ATOM 598 C CA . ASP A 1 83 ? -31.169 11.105 -1.316 1.00 97.56 83 ASP A CA 1
ATOM 599 C C . ASP A 1 83 ? -30.022 10.202 -0.828 1.00 97.56 83 ASP A C 1
ATOM 601 O O . ASP A 1 83 ? -29.317 10.516 0.135 1.00 97.56 83 ASP A O 1
ATOM 605 N N . ARG A 1 84 ? -29.835 9.074 -1.523 1.00 98.00 84 ARG A N 1
ATOM 606 C CA . ARG A 1 84 ? -28.685 8.170 -1.379 1.00 98.00 84 ARG A CA 1
ATOM 607 C C . ARG A 1 84 ? -27.536 8.721 -2.209 1.00 98.00 84 ARG A C 1
ATOM 609 O O . ARG A 1 84 ? -27.707 8.879 -3.416 1.00 98.00 84 ARG A O 1
ATOM 616 N N . VAL A 1 85 ? -26.391 8.992 -1.596 1.00 98.69 85 VAL A N 1
ATOM 617 C CA . VAL A 1 85 ? -25.268 9.668 -2.262 1.00 98.69 85 VAL A CA 1
ATOM 618 C C . VAL A 1 85 ? -23.926 9.005 -1.967 1.00 98.69 85 VAL A C 1
ATOM 620 O O . VAL A 1 85 ? -23.748 8.380 -0.920 1.00 98.69 85 VAL A O 1
ATOM 623 N N . ILE A 1 86 ? -22.982 9.187 -2.890 1.00 98.75 86 ILE A N 1
ATOM 624 C CA . ILE A 1 86 ? -21.537 9.072 -2.654 1.00 98.75 86 ILE A CA 1
ATOM 625 C C . ILE A 1 86 ? -20.916 10.467 -2.671 1.00 98.75 86 ILE A C 1
ATOM 627 O O . ILE A 1 86 ? -21.404 11.349 -3.381 1.00 98.75 86 ILE A O 1
ATOM 631 N N . ALA A 1 87 ? -19.843 10.660 -1.910 1.00 98.56 87 ALA A N 1
ATOM 632 C CA . ALA A 1 87 ? -19.170 11.942 -1.774 1.00 98.56 87 ALA A CA 1
ATOM 633 C C . ALA A 1 87 ? -17.652 11.779 -1.679 1.00 98.56 87 ALA A C 1
ATOM 635 O O . ALA A 1 87 ? -17.170 10.926 -0.929 1.00 98.56 87 ALA A O 1
ATOM 636 N N . TYR A 1 88 ? -16.922 12.637 -2.398 1.00 98.31 88 TYR A N 1
ATOM 637 C CA . TYR A 1 88 ? -15.514 12.892 -2.109 1.00 98.31 88 TYR A CA 1
ATOM 638 C C . TYR A 1 88 ? -15.452 13.887 -0.940 1.00 98.31 88 TYR A C 1
ATOM 640 O O . TYR A 1 88 ? -15.829 15.053 -1.067 1.00 98.31 88 TYR A O 1
ATOM 648 N N . ALA A 1 89 ? -15.045 13.385 0.222 1.00 97.06 89 ALA A N 1
ATOM 649 C CA . ALA A 1 89 ? -14.938 14.116 1.474 1.00 97.06 89 ALA A CA 1
ATOM 650 C C . ALA A 1 89 ? -13.568 14.818 1.549 1.00 97.06 89 ALA A C 1
ATOM 652 O O . ALA A 1 89 ? -12.596 14.249 2.041 1.00 97.06 89 ALA A O 1
ATOM 653 N N . ASP A 1 90 ? -13.485 16.046 1.025 1.00 92.62 90 ASP A N 1
ATOM 654 C CA . ASP A 1 90 ? -12.243 16.833 0.903 1.00 92.62 90 ASP A CA 1
ATOM 655 C C . ASP A 1 90 ? -11.767 17.449 2.238 1.00 92.62 90 ASP A C 1
ATOM 657 O O . ASP A 1 90 ? -11.514 18.652 2.370 1.00 92.62 90 ASP A O 1
ATOM 661 N N . GLY A 1 91 ? -11.674 16.628 3.282 1.00 92.25 91 GLY A N 1
ATOM 662 C CA . GLY A 1 91 ? -11.191 17.035 4.598 1.00 92.25 91 GLY A CA 1
ATOM 663 C C . GLY A 1 91 ? -9.733 17.487 4.571 1.00 92.25 91 GLY A C 1
ATOM 664 O O . GLY A 1 91 ? -9.387 18.483 5.211 1.00 92.25 91 GLY A O 1
ATOM 665 N N . LEU A 1 92 ? -8.881 16.806 3.795 1.00 89.44 92 LEU A N 1
ATOM 666 C CA . LEU A 1 92 ? -7.458 17.135 3.693 1.00 89.44 92 LEU A CA 1
ATOM 667 C C . LEU A 1 92 ? -7.210 18.420 2.896 1.00 89.44 92 LEU A C 1
ATOM 669 O O . LEU A 1 92 ? -6.383 19.229 3.314 1.00 89.44 92 LEU A O 1
ATOM 673 N N . GLY A 1 93 ? -7.919 18.642 1.783 1.00 87.44 93 GLY A N 1
ATOM 674 C CA . GLY A 1 93 ? -7.783 19.867 0.991 1.00 87.44 93 GLY A CA 1
ATOM 675 C C . GLY A 1 93 ? -8.361 21.092 1.694 1.00 87.44 93 GLY A C 1
ATOM 676 O O . GLY A 1 93 ? -7.744 22.157 1.685 1.00 87.44 93 GLY A O 1
ATOM 677 N N . SER A 1 94 ? -9.502 20.936 2.372 1.00 88.38 94 SER A N 1
ATOM 678 C CA . SER A 1 94 ? -10.124 22.013 3.156 1.00 88.38 94 SER A CA 1
ATOM 679 C C . SER A 1 94 ? -9.471 22.251 4.522 1.00 88.38 94 SER A C 1
ATOM 681 O O . SER A 1 94 ? -9.719 23.291 5.140 1.00 88.38 94 SER A O 1
ATOM 683 N N . ASN A 1 95 ? -8.650 21.306 4.995 1.00 88.88 95 ASN A N 1
ATOM 684 C CA . ASN A 1 95 ? -8.074 21.273 6.340 1.00 88.88 95 ASN A CA 1
ATOM 685 C C . ASN A 1 95 ? -9.151 21.351 7.447 1.00 88.88 95 ASN A C 1
ATOM 687 O O . ASN A 1 95 ? -8.990 22.050 8.451 1.00 88.88 95 ASN A O 1
ATOM 691 N N . LYS A 1 96 ? -10.284 20.660 7.256 1.00 91.56 96 LYS A N 1
ATOM 692 C CA . LYS A 1 96 ? -11.422 20.648 8.190 1.00 91.56 96 LYS A CA 1
ATOM 693 C C . LYS A 1 96 ? -11.914 19.227 8.442 1.00 91.56 96 LYS A C 1
ATOM 695 O O . LYS A 1 96 ? -12.478 18.597 7.555 1.00 91.56 96 LYS A O 1
ATOM 700 N N . SER A 1 97 ? -11.854 18.779 9.698 1.00 94.25 97 SER A N 1
ATOM 701 C CA . SER A 1 97 ? -12.396 17.474 10.114 1.00 94.25 97 SER A CA 1
ATOM 702 C C . SER A 1 97 ? -13.889 17.311 9.806 1.00 94.25 97 SER A C 1
ATOM 704 O O . SER A 1 97 ? -14.362 16.198 9.622 1.00 94.25 97 SER A O 1
ATOM 706 N N . ALA A 1 98 ? -14.649 18.411 9.746 1.00 95.88 98 ALA A N 1
ATOM 707 C CA . ALA A 1 98 ? -16.067 18.400 9.377 1.00 95.88 98 ALA A CA 1
ATOM 708 C C . ALA A 1 98 ? -16.317 17.863 7.955 1.00 95.88 98 ALA A C 1
ATOM 710 O O . ALA A 1 98 ? -17.413 17.374 7.681 1.00 95.88 98 ALA A O 1
ATOM 711 N N . ASN A 1 99 ? -15.301 17.938 7.090 1.00 96.31 99 ASN A N 1
ATOM 712 C CA . ASN A 1 99 ? -15.339 17.505 5.701 1.00 96.31 99 ASN A CA 1
ATOM 713 C C . ASN A 1 99 ? -14.677 16.138 5.464 1.00 96.31 99 ASN A C 1
ATOM 715 O O . ASN A 1 99 ? -14.423 15.787 4.319 1.00 96.31 99 ASN A O 1
ATOM 719 N N . SER A 1 100 ? -14.427 15.357 6.521 1.00 97.12 100 SER A N 1
ATOM 720 C CA . SER A 1 100 ? -13.832 14.015 6.439 1.00 97.12 100 SER A CA 1
ATOM 721 C C . SER A 1 100 ? -14.859 12.917 6.722 1.00 97.12 100 SER A C 1
ATOM 723 O O . SER A 1 100 ? -15.760 13.101 7.531 1.00 97.12 100 SER A O 1
ATOM 725 N N . SER A 1 101 ? -14.738 11.749 6.101 1.00 98.12 101 SER A N 1
ATOM 726 C CA . SER A 1 101 ? -15.784 10.714 6.124 1.00 98.12 101 SER A CA 1
ATOM 727 C C . SER A 1 101 ? -15.710 9.712 7.281 1.00 98.12 101 SER A C 1
ATOM 729 O O . SER A 1 101 ? -16.721 9.058 7.536 1.00 98.12 101 SER A O 1
ATOM 731 N N . PHE A 1 102 ? -14.599 9.591 8.026 1.00 97.88 102 PHE A N 1
ATOM 732 C CA . PHE A 1 102 ? -14.470 8.645 9.157 1.00 97.88 102 PHE A CA 1
ATOM 733 C C . PHE A 1 102 ? -15.222 9.099 10.421 1.00 97.88 102 PHE A C 1
ATOM 735 O O . PHE A 1 102 ? -14.693 9.144 11.533 1.00 97.88 102 PHE A O 1
ATOM 742 N N . GLN A 1 103 ? -16.495 9.437 10.242 1.00 97.75 103 GLN A N 1
ATOM 743 C CA . GLN A 1 103 ? -17.437 9.871 11.259 1.00 97.75 103 GLN A CA 1
ATOM 744 C C . GLN A 1 103 ? -18.872 9.527 10.856 1.00 97.75 103 GLN A C 1
ATOM 746 O O . GLN A 1 103 ? -19.175 9.303 9.684 1.00 97.75 103 GLN A O 1
ATOM 751 N N . LEU A 1 104 ? -19.784 9.493 11.829 1.00 97.69 104 LEU A N 1
ATOM 752 C CA . LEU A 1 104 ? -21.182 9.101 11.605 1.00 97.69 104 LEU A CA 1
ATOM 753 C C . LEU A 1 104 ? -21.985 10.116 10.776 1.00 97.69 104 LEU A C 1
ATOM 755 O O . LEU A 1 104 ? -23.051 9.773 10.250 1.00 97.69 104 LEU A O 1
ATOM 759 N N . THR A 1 105 ? -21.529 11.369 10.718 1.00 97.56 105 THR A N 1
ATOM 760 C CA . THR A 1 105 ? -22.104 12.434 9.888 1.00 97.56 105 THR A CA 1
ATOM 761 C C . THR A 1 105 ? -21.010 13.401 9.442 1.00 97.56 105 THR A C 1
ATOM 763 O O . THR A 1 105 ? -20.316 13.933 10.303 1.00 97.56 105 THR A O 1
ATOM 766 N N . PHE A 1 106 ? -20.880 13.673 8.143 1.00 98.25 106 PHE A N 1
ATOM 767 C CA . PHE A 1 106 ? -19.900 14.628 7.599 1.00 98.25 106 PHE A CA 1
ATOM 768 C C . PHE A 1 106 ? -20.544 15.598 6.605 1.00 98.25 106 PHE A C 1
ATOM 770 O O . PHE A 1 106 ? -21.600 15.301 6.041 1.00 98.25 106 PHE A O 1
ATOM 777 N N . ALA A 1 107 ? -19.930 16.765 6.414 1.00 98.25 107 ALA A N 1
ATOM 778 C CA . ALA A 1 107 ? -20.328 17.733 5.399 1.00 98.25 107 ALA A CA 1
ATOM 779 C C . ALA A 1 107 ? -19.477 17.562 4.131 1.00 98.25 107 ALA A C 1
ATOM 781 O O . ALA A 1 107 ? -18.276 17.326 4.212 1.00 98.25 107 ALA A O 1
ATOM 782 N N . ALA A 1 108 ? -20.070 17.710 2.953 1.00 97.81 108 ALA A N 1
ATOM 783 C CA . ALA A 1 108 ? -19.338 17.701 1.688 1.00 97.81 108 ALA A CA 1
ATOM 784 C C . ALA A 1 108 ? -19.881 18.786 0.760 1.00 97.81 108 ALA A C 1
ATOM 786 O O . ALA A 1 108 ? -21.094 18.995 0.706 1.00 97.81 108 ALA A O 1
ATOM 787 N N . THR A 1 109 ? -19.005 19.457 0.008 1.00 95.38 109 THR A N 1
ATOM 788 C CA . THR A 1 109 ? -19.447 20.392 -1.038 1.00 95.38 109 THR A CA 1
ATOM 789 C C . THR A 1 109 ? -20.276 19.645 -2.077 1.00 95.38 109 THR A C 1
ATOM 791 O O . THR A 1 109 ? -19.887 18.580 -2.555 1.00 95.38 109 THR A O 1
ATOM 794 N N . SER A 1 110 ? -21.429 20.199 -2.444 1.00 95.06 110 SER A N 1
ATOM 795 C CA . SER A 1 110 ? -22.361 19.585 -3.399 1.00 95.06 110 SER A CA 1
ATOM 796 C C . SER A 1 110 ? -21.732 19.298 -4.767 1.00 95.06 110 SER A C 1
ATOM 798 O O . SER A 1 110 ? -22.179 18.391 -5.465 1.00 95.06 110 SER A O 1
ATOM 800 N N . ARG A 1 111 ? -20.647 19.997 -5.127 1.00 93.94 111 ARG A N 1
ATOM 801 C CA . ARG A 1 111 ? -19.879 19.771 -6.364 1.00 93.94 111 ARG A CA 1
ATOM 802 C C . ARG A 1 111 ? -19.087 18.464 -6.381 1.00 93.94 111 ARG A C 1
ATOM 804 O O . ARG A 1 111 ? -18.625 18.072 -7.447 1.00 93.94 111 ARG A O 1
ATOM 811 N N . LEU A 1 112 ? -18.929 17.807 -5.233 1.00 96.69 112 LEU A N 1
ATOM 812 C CA . LEU A 1 112 ? -18.201 16.547 -5.049 1.00 96.69 112 LEU A CA 1
ATOM 813 C C . LEU A 1 112 ? -19.116 15.413 -4.564 1.00 96.69 112 LEU A C 1
ATOM 815 O O . LEU A 1 112 ? -18.652 14.429 -3.985 1.00 96.69 112 LEU A O 1
ATOM 819 N N . VAL A 1 113 ? -20.425 15.562 -4.775 1.00 98.19 113 VAL A N 1
ATOM 820 C CA . VAL A 1 113 ? -21.453 14.618 -4.336 1.00 98.19 113 VAL A CA 1
ATOM 821 C C . VAL A 1 113 ? -22.284 14.195 -5.536 1.00 98.19 113 VAL A C 1
ATOM 823 O O . VAL A 1 113 ? -22.689 15.025 -6.344 1.00 98.19 113 VAL A O 1
ATOM 826 N N . SER A 1 114 ? -22.575 12.899 -5.640 1.00 97.81 114 SER A N 1
ATOM 827 C CA . SER A 1 114 ? -23.472 12.369 -6.668 1.00 97.81 114 SER A CA 1
ATOM 828 C C . SER A 1 114 ? -24.530 11.454 -6.056 1.00 97.81 114 SER A C 1
ATOM 830 O O . SER A 1 114 ? -24.195 10.628 -5.199 1.00 97.81 114 SER A O 1
ATOM 832 N N . PRO A 1 115 ? -25.795 11.528 -6.518 1.00 97.44 115 PRO A N 1
ATOM 833 C CA . PRO A 1 115 ? -26.794 10.521 -6.195 1.00 97.44 115 PRO A CA 1
ATOM 834 C C . PRO A 1 115 ? -26.377 9.138 -6.707 1.00 97.44 115 PRO A C 1
ATOM 836 O O . PRO A 1 115 ? -25.698 9.006 -7.729 1.00 97.44 115 PRO A O 1
ATOM 839 N N . VAL A 1 116 ? -26.816 8.105 -5.989 1.00 97.31 116 VAL A N 1
ATOM 840 C CA . VAL A 1 116 ? -26.594 6.691 -6.310 1.00 97.31 116 VAL A CA 1
ATOM 841 C C . VAL A 1 116 ? -27.941 6.033 -6.622 1.00 97.31 116 VAL A C 1
ATOM 843 O O . VAL A 1 116 ? -28.851 6.095 -5.783 1.00 97.31 116 VAL A O 1
ATOM 846 N N . PRO A 1 117 ? -28.096 5.364 -7.782 1.00 95.50 117 PRO A N 1
ATOM 847 C CA . PRO A 1 117 ? -29.343 4.690 -8.126 1.00 95.50 117 PRO A CA 1
ATOM 848 C C . PRO A 1 117 ? -29.669 3.580 -7.119 1.00 95.50 117 PRO A C 1
ATOM 850 O O . PRO A 1 117 ? -28.783 2.954 -6.534 1.00 95.50 117 PRO A O 1
ATOM 853 N N . THR A 1 118 ? -30.956 3.309 -6.906 1.00 93.12 118 THR A N 1
ATOM 854 C CA . THR A 1 118 ? -31.427 2.273 -5.965 1.00 93.12 118 THR A CA 1
ATOM 855 C C . THR A 1 118 ? -30.957 0.867 -6.332 1.00 93.12 118 THR A C 1
ATOM 857 O O . THR A 1 118 ? -30.797 0.036 -5.444 1.00 93.12 118 THR A O 1
ATOM 860 N N . SER A 1 119 ? -30.668 0.620 -7.612 1.00 94.56 119 SER A N 1
ATOM 861 C CA . SER A 1 119 ? -30.084 -0.627 -8.117 1.00 94.56 119 SER A CA 1
ATOM 862 C C . SER A 1 119 ? -28.627 -0.853 -7.694 1.00 94.56 119 SER A C 1
ATOM 864 O O . SER A 1 119 ? -28.150 -1.985 -7.765 1.00 94.56 119 SER A O 1
ATOM 866 N N . LEU A 1 120 ? -27.913 0.188 -7.245 1.00 96.06 120 LEU A N 1
ATOM 867 C CA . LEU A 1 120 ? -26.521 0.102 -6.809 1.00 96.06 120 LEU A CA 1
ATOM 868 C C . LEU A 1 120 ? -26.421 0.251 -5.285 1.00 96.06 120 LEU A C 1
ATOM 870 O O . LEU A 1 120 ? -26.847 1.250 -4.696 1.00 96.06 120 LEU A O 1
ATOM 874 N N . ALA A 1 121 ? -25.849 -0.763 -4.636 1.00 96.94 121 ALA A N 1
ATOM 875 C CA . ALA A 1 121 ? -25.576 -0.765 -3.200 1.00 96.94 121 ALA A CA 1
ATOM 876 C C . ALA A 1 121 ? -24.529 0.306 -2.834 1.00 96.94 121 ALA A C 1
ATOM 878 O O . ALA A 1 121 ? -23.585 0.535 -3.597 1.00 96.94 121 ALA A O 1
ATOM 879 N N . LEU A 1 122 ? -24.679 0.957 -1.673 1.00 98.00 122 LEU A N 1
ATOM 880 C CA . LEU A 1 122 ? -23.764 2.031 -1.252 1.00 98.00 122 LEU A CA 1
ATOM 881 C C . LEU A 1 122 ? -22.356 1.487 -0.976 1.00 98.00 122 LEU A C 1
ATOM 883 O O . LEU A 1 122 ? -21.372 2.148 -1.290 1.00 98.00 122 LEU A O 1
ATOM 887 N N . GLU A 1 123 ? -22.270 0.250 -0.490 1.00 97.44 123 GLU A N 1
ATOM 888 C CA . GLU A 1 123 ? -21.042 -0.509 -0.253 1.00 97.44 123 GLU A CA 1
ATOM 889 C C . GLU A 1 123 ? -20.235 -0.699 -1.532 1.00 97.44 123 GLU A C 1
ATOM 891 O O . GLU A 1 123 ? -19.010 -0.677 -1.501 1.00 97.44 123 GLU A O 1
ATOM 896 N N . LYS A 1 124 ? -20.923 -0.853 -2.667 1.00 97.75 124 LYS A N 1
ATOM 897 C CA . LYS A 1 124 ? -20.273 -0.947 -3.974 1.00 97.75 124 LYS A CA 1
ATOM 898 C C . LYS A 1 124 ? -19.913 0.433 -4.505 1.00 97.75 124 LYS A C 1
ATOM 900 O O . LYS A 1 124 ? -18.825 0.606 -5.030 1.00 97.75 124 LYS A O 1
ATOM 905 N N . ALA A 1 125 ? -20.795 1.422 -4.356 1.00 98.31 125 ALA A N 1
ATOM 906 C CA . ALA A 1 125 ? -20.589 2.761 -4.909 1.00 98.31 125 ALA A CA 1
ATOM 907 C C . ALA A 1 125 ? -19.456 3.552 -4.221 1.00 98.31 125 ALA A C 1
ATOM 909 O O . ALA A 1 125 ? -18.772 4.331 -4.883 1.00 98.31 125 ALA A O 1
ATOM 910 N N . VAL A 1 126 ? -19.232 3.350 -2.914 1.00 98.56 126 VAL A N 1
ATOM 911 C CA . VAL A 1 126 ? -18.261 4.120 -2.106 1.00 98.56 126 VAL A CA 1
ATOM 912 C C . VAL A 1 126 ? -16.800 3.954 -2.548 1.00 98.56 126 VAL A C 1
ATOM 914 O O . VAL A 1 126 ? -15.937 4.714 -2.133 1.00 98.56 126 VAL A O 1
ATOM 917 N N . VAL A 1 127 ? -16.495 2.997 -3.428 1.00 98.44 127 VAL A N 1
ATOM 918 C CA . VAL A 1 127 ? -15.134 2.786 -3.953 1.00 98.44 127 VAL A CA 1
ATOM 919 C C . VAL A 1 127 ? -14.669 3.901 -4.906 1.00 98.44 127 VAL A C 1
ATOM 921 O O . VAL A 1 127 ? -13.472 4.045 -5.163 1.00 98.44 127 VAL A O 1
ATOM 924 N N . LEU A 1 128 ? -15.608 4.694 -5.423 1.00 98.69 128 LEU A N 1
ATOM 925 C CA . LEU A 1 128 ? -15.408 5.659 -6.502 1.00 98.69 128 LEU A CA 1
ATOM 926 C C . LEU A 1 128 ? -14.845 7.047 -6.122 1.00 98.69 128 LEU A C 1
ATOM 928 O O . LEU A 1 128 ? -14.049 7.548 -6.915 1.00 98.69 128 LEU A O 1
ATOM 932 N N . PRO A 1 129 ? -15.220 7.717 -5.011 1.00 98.50 129 PRO A N 1
ATOM 933 C CA . PRO A 1 129 ? -15.135 9.179 -4.946 1.00 98.50 129 PRO A CA 1
ATOM 934 C C . PRO A 1 129 ? -13.745 9.801 -5.131 1.00 98.50 129 PRO A C 1
ATOM 936 O O . PRO A 1 129 ? -13.525 10.518 -6.110 1.00 98.50 129 PRO A O 1
ATOM 939 N N . LEU A 1 130 ? -12.779 9.500 -4.264 1.00 98.31 130 LEU A N 1
ATOM 940 C CA . LEU A 1 130 ? -11.417 10.019 -4.382 1.00 98.31 130 LEU A CA 1
ATOM 941 C C . LEU A 1 130 ? -10.769 9.576 -5.697 1.00 98.31 130 LEU A C 1
ATOM 943 O O . LEU A 1 130 ? -10.051 10.346 -6.337 1.00 98.31 130 LEU A O 1
ATOM 947 N N . ALA A 1 131 ? -11.034 8.344 -6.132 1.00 98.12 131 ALA A N 1
ATOM 948 C CA . ALA A 1 131 ? -10.472 7.802 -7.361 1.00 98.12 131 ALA A CA 1
ATOM 949 C C . ALA A 1 131 ? -10.952 8.562 -8.607 1.00 98.12 131 ALA A C 1
ATOM 951 O O . ALA A 1 131 ? -10.128 8.905 -9.454 1.00 98.12 131 ALA A O 1
ATOM 952 N N . LEU A 1 132 ? -12.248 8.883 -8.689 1.00 98.44 132 LEU A N 1
ATOM 953 C CA . LEU A 1 132 ? -12.820 9.701 -9.761 1.00 98.44 132 LEU A CA 1
ATOM 954 C C . LEU A 1 132 ? -12.214 11.101 -9.773 1.00 98.44 132 LEU A C 1
ATOM 956 O O . LEU A 1 132 ? -11.777 11.560 -10.826 1.00 98.44 132 LEU A O 1
ATOM 960 N N . SER A 1 133 ? -12.140 11.758 -8.614 1.00 98.25 133 SER A N 1
ATOM 961 C CA . SER A 1 133 ? -11.588 13.112 -8.510 1.00 98.25 133 SER A CA 1
ATOM 962 C C . SER A 1 133 ? -10.100 13.157 -8.873 1.00 98.25 133 SER A C 1
ATOM 964 O O . SER A 1 133 ? -9.663 14.040 -9.611 1.00 98.25 133 SER A O 1
ATOM 966 N N . THR A 1 134 ? -9.323 12.165 -8.429 1.00 97.88 134 THR A N 1
ATOM 967 C CA . THR A 1 134 ? -7.891 12.043 -8.745 1.00 97.88 134 THR A CA 1
ATOM 968 C C . THR A 1 134 ? -7.678 11.779 -10.238 1.00 97.88 134 THR A C 1
ATOM 970 O O . THR A 1 134 ? -6.871 12.454 -10.883 1.00 97.88 134 THR A O 1
ATOM 973 N N . ALA A 1 135 ? -8.426 10.835 -10.820 1.00 98.56 135 ALA A N 1
ATOM 974 C CA . ALA A 1 135 ? -8.372 10.532 -12.250 1.00 98.56 135 ALA A CA 1
ATOM 975 C C . ALA A 1 135 ? -8.752 11.753 -13.101 1.00 98.56 135 ALA A C 1
ATOM 977 O O . ALA A 1 135 ? -8.017 12.131 -14.014 1.00 98.56 135 ALA A O 1
ATOM 978 N N . ALA A 1 136 ? -9.849 12.426 -12.752 1.00 98.50 136 ALA A N 1
ATOM 979 C CA . ALA A 1 136 ? -10.329 13.614 -13.445 1.00 98.50 136 ALA A CA 1
ATOM 980 C C . ALA A 1 136 ? -9.305 14.762 -13.437 1.00 98.50 136 ALA A C 1
ATOM 982 O O . ALA A 1 136 ? -9.102 15.399 -14.473 1.00 98.50 136 ALA A O 1
ATOM 983 N N . ALA A 1 137 ? -8.616 14.984 -12.310 1.00 96.75 137 ALA A N 1
ATOM 984 C CA . ALA A 1 137 ? -7.584 16.012 -12.191 1.00 96.75 137 ALA A CA 1
ATOM 985 C C . ALA A 1 137 ? -6.443 15.823 -13.205 1.00 96.75 137 ALA A C 1
ATOM 987 O O . ALA A 1 137 ? -5.976 16.795 -13.783 1.00 96.75 137 ALA A O 1
ATOM 988 N N . GLY A 1 138 ? -6.009 14.586 -13.469 1.00 97.38 138 GLY A N 1
ATOM 989 C CA . GLY A 1 138 ? -4.945 14.346 -14.453 1.00 97.38 138 GLY A CA 1
ATOM 990 C C . GLY A 1 138 ? -5.430 14.286 -15.901 1.00 97.38 138 GLY A C 1
ATOM 991 O O . GLY A 1 138 ? -4.722 14.726 -16.805 1.00 97.38 138 GLY A O 1
ATOM 992 N N . LEU A 1 139 ? -6.635 13.757 -16.135 1.00 98.38 139 LEU A N 1
ATOM 993 C CA . LEU A 1 139 ? -7.169 13.570 -17.486 1.00 98.38 139 LEU A CA 1
ATOM 994 C C . LEU A 1 139 ? -7.620 14.884 -18.136 1.00 98.38 139 LEU A C 1
ATOM 996 O O . LEU A 1 139 ? -7.406 15.067 -19.335 1.00 98.38 139 LEU A O 1
ATOM 1000 N N . TYR A 1 140 ? -8.229 15.790 -17.366 1.00 97.69 140 TYR A N 1
ATOM 1001 C CA . TYR A 1 140 ? -8.948 16.948 -17.915 1.00 97.69 140 TYR A CA 1
ATOM 1002 C C . TYR A 1 140 ? -8.259 18.293 -17.695 1.00 97.69 140 TYR A C 1
ATOM 1004 O O . TYR A 1 140 ? -8.590 19.255 -18.388 1.00 97.69 140 TYR A O 1
ATOM 1012 N N . ASP A 1 141 ? -7.291 18.378 -16.782 1.00 93.94 141 ASP A N 1
ATOM 1013 C CA . ASP A 1 141 ? -6.533 19.609 -16.560 1.00 93.94 141 ASP A CA 1
ATOM 1014 C C . ASP A 1 141 ? -5.840 20.061 -17.858 1.00 93.94 141 ASP A C 1
ATOM 1016 O O . ASP A 1 141 ? -5.129 19.303 -18.528 1.00 93.94 141 ASP A O 1
ATOM 1020 N N . HIS A 1 142 ? -6.058 21.331 -18.216 1.00 88.50 142 HIS A N 1
ATOM 1021 C CA . HIS A 1 142 ? -5.516 21.981 -19.407 1.00 88.50 142 HIS A CA 1
ATOM 1022 C C . HIS A 1 142 ? -3.988 22.129 -19.407 1.00 88.50 142 HIS A C 1
ATOM 1024 O O . HIS A 1 142 ? -3.419 22.561 -20.411 1.00 88.50 142 HIS A O 1
ATOM 1030 N N . THR A 1 143 ? -3.308 21.789 -18.320 1.00 88.06 143 THR A N 1
ATOM 1031 C CA . THR A 1 143 ? -1.846 21.738 -18.195 1.00 88.06 143 THR A CA 1
ATOM 1032 C C . THR A 1 143 ? -1.293 20.307 -18.240 1.00 88.06 143 THR A C 1
ATOM 1034 O O . THR A 1 143 ? -0.080 20.132 -18.373 1.00 88.06 143 THR A O 1
ATOM 1037 N N . LEU A 1 144 ? -2.176 19.300 -18.223 1.00 94.25 144 LEU A N 1
ATOM 1038 C CA . LEU A 1 144 ? -1.868 17.869 -18.269 1.00 94.25 144 LEU A CA 1
ATOM 1039 C C . LEU A 1 144 ? -2.391 17.229 -19.566 1.00 94.25 144 LEU A C 1
ATOM 1041 O O . LEU A 1 144 ? -2.004 17.674 -20.647 1.00 94.25 144 LEU A O 1
ATOM 1045 N N . LEU A 1 145 ? -3.210 16.170 -19.497 1.00 96.19 145 LEU A N 1
ATOM 1046 C CA . LEU A 1 145 ? -3.574 15.339 -20.656 1.00 96.19 145 LEU A CA 1
ATOM 1047 C C . LEU A 1 145 ? -4.628 16.011 -21.561 1.00 96.19 145 LEU A C 1
ATOM 1049 O O . LEU A 1 145 ? -4.678 15.743 -22.769 1.00 96.19 145 LEU A O 1
ATOM 1053 N N . LYS A 1 146 ? -5.414 16.947 -21.010 1.00 95.69 146 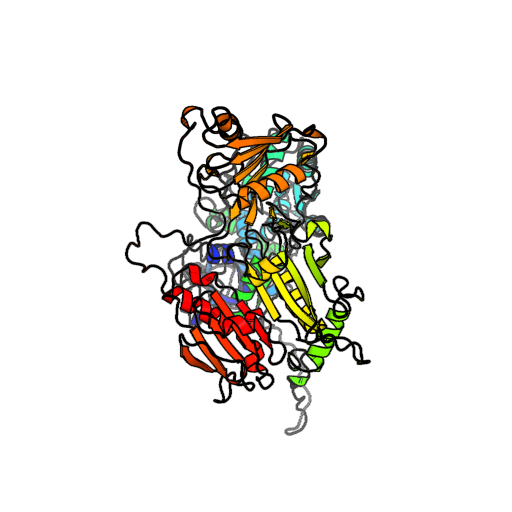LYS A N 1
ATOM 1054 C CA . LYS A 1 146 ? -6.395 17.788 -21.726 1.00 95.69 146 LYS A CA 1
ATOM 1055 C C . LYS A 1 146 ? -7.389 16.982 -22.568 1.00 95.69 146 LYS A C 1
ATOM 1057 O O . LYS A 1 146 ? -7.638 17.312 -23.730 1.00 95.69 146 LYS A O 1
ATOM 1062 N N . LEU A 1 147 ? -7.901 15.877 -22.039 1.00 97.19 147 LEU A N 1
ATOM 1063 C CA . LEU A 1 147 ? -8.973 15.154 -22.713 1.00 97.19 147 LEU A CA 1
ATOM 1064 C C . LEU A 1 147 ? -10.272 15.982 -22.706 1.00 97.19 147 LEU A C 1
ATOM 1066 O O . LEU A 1 147 ? -10.461 16.819 -21.819 1.00 97.19 147 LEU A O 1
ATOM 1070 N N . PRO A 1 148 ? -11.182 15.763 -23.671 1.00 96.31 148 PRO A N 1
ATOM 1071 C CA . PRO A 1 148 ? -12.555 16.248 -23.565 1.00 96.31 148 PRO A CA 1
ATOM 1072 C C . PRO A 1 148 ? -13.228 15.686 -22.309 1.00 96.31 148 PRO A C 1
ATOM 1074 O O . PRO A 1 148 ? -12.909 14.578 -21.899 1.00 96.31 148 PRO A O 1
ATOM 1077 N N . LEU A 1 149 ? -14.174 16.414 -21.714 1.00 97.56 149 LEU A N 1
ATOM 1078 C CA . LEU A 1 149 ? -14.955 15.890 -20.587 1.00 97.56 149 LEU A CA 1
ATOM 1079 C C . LEU A 1 149 ? -15.723 14.609 -20.979 1.00 97.56 149 LEU A C 1
ATOM 1081 O O . LEU A 1 149 ? -16.118 14.466 -22.140 1.00 97.56 149 LEU A O 1
ATOM 1085 N N . PRO A 1 150 ? -15.976 13.699 -20.022 1.00 97.94 150 PRO A N 1
ATOM 1086 C CA . PRO A 1 150 ? -16.571 12.403 -20.314 1.00 97.94 150 PRO A CA 1
ATOM 1087 C C . PRO A 1 150 ? -18.069 12.530 -20.614 1.00 97.94 150 PRO A C 1
ATOM 1089 O O . PRO A 1 150 ? -18.779 13.338 -20.007 1.00 97.94 150 PRO A O 1
ATOM 1092 N N . VAL A 1 151 ? -18.565 11.694 -21.527 1.00 97.62 151 VAL A N 1
ATOM 1093 C CA . VAL A 1 151 ? -19.978 11.644 -21.927 1.00 97.62 151 VAL A CA 1
ATOM 1094 C C . VAL A 1 151 ? -20.613 10.357 -21.404 1.00 97.62 151 VAL A C 1
ATOM 1096 O O . VAL A 1 151 ? -20.098 9.265 -21.618 1.00 97.62 151 VAL A O 1
ATOM 1099 N N . ALA A 1 152 ? -21.732 10.489 -20.687 1.00 96.38 152 ALA A N 1
ATOM 1100 C CA . ALA A 1 152 ? -22.367 9.363 -19.999 1.00 96.38 152 ALA A CA 1
ATOM 1101 C C . ALA A 1 152 ? -23.100 8.399 -20.942 1.00 96.38 152 ALA A C 1
ATOM 1103 O O . ALA A 1 152 ? -23.216 7.217 -20.618 1.00 96.38 152 ALA A O 1
ATOM 1104 N N . ASP A 1 153 ? -23.613 8.900 -22.069 1.00 95.81 153 ASP A N 1
ATOM 1105 C CA . ASP A 1 153 ? -24.216 8.089 -23.126 1.00 95.81 153 ASP A CA 1
ATOM 1106 C C . ASP A 1 153 ? -23.117 7.598 -24.084 1.00 95.81 153 ASP A C 1
ATOM 1108 O O . ASP A 1 153 ? -22.566 8.418 -24.828 1.00 95.81 153 ASP A O 1
ATOM 1112 N N . PRO A 1 154 ? -22.805 6.287 -24.112 1.00 91.75 154 PRO A N 1
ATOM 1113 C CA . PRO A 1 154 ? -21.786 5.741 -25.001 1.00 91.75 154 PRO A CA 1
ATOM 1114 C C . PRO A 1 154 ? -22.041 6.043 -26.484 1.00 91.75 154 PRO A C 1
ATOM 1116 O O . PRO A 1 154 ? -21.085 6.172 -27.246 1.00 91.75 154 PRO A O 1
ATOM 1119 N N . ALA A 1 155 ? -23.304 6.193 -26.902 1.00 93.38 155 ALA A N 1
ATOM 1120 C CA . ALA A 1 155 ? -23.654 6.504 -28.289 1.00 93.38 155 ALA A CA 1
ATOM 1121 C C . ALA A 1 155 ? -23.321 7.954 -28.682 1.00 93.38 155 ALA A C 1
ATOM 1123 O O . ALA A 1 155 ? -23.152 8.249 -29.865 1.00 93.38 155 ALA A O 1
ATOM 1124 N N . ALA A 1 156 ? -23.198 8.852 -27.702 1.00 94.81 156 ALA A N 1
ATOM 1125 C CA . ALA A 1 156 ? -22.846 10.254 -27.902 1.00 94.81 156 ALA A CA 1
ATOM 1126 C C . ALA A 1 156 ? -21.333 10.524 -27.767 1.00 94.81 156 ALA A C 1
ATOM 1128 O O . ALA A 1 156 ? -20.892 11.661 -27.955 1.00 94.81 156 ALA A O 1
ATOM 1129 N N . VAL A 1 157 ? -20.525 9.504 -27.447 1.00 95.19 157 VAL A N 1
ATOM 1130 C CA . VAL A 1 157 ? -19.068 9.636 -27.314 1.00 95.19 157 VAL A CA 1
ATOM 1131 C C . VAL A 1 157 ? -18.432 9.831 -28.691 1.00 95.19 157 VAL A C 1
ATOM 1133 O O . VAL A 1 157 ? -18.340 8.907 -29.503 1.00 95.19 157 VAL A O 1
ATOM 1136 N N . VAL A 1 158 ? -17.918 11.035 -28.937 1.00 94.69 158 VAL A N 1
ATOM 1137 C CA . VAL A 1 158 ? -17.103 11.329 -30.119 1.00 94.69 158 VAL A CA 1
ATOM 1138 C C . VAL A 1 158 ? -15.690 10.803 -29.889 1.00 94.69 158 VAL A C 1
ATOM 1140 O O . VAL A 1 158 ? -15.038 11.174 -28.915 1.00 94.69 158 VAL A O 1
ATOM 1143 N N . GLN A 1 159 ? -15.202 9.950 -30.791 1.00 93.19 159 GLN A N 1
ATOM 1144 C CA . GLN A 1 159 ? -13.841 9.424 -30.707 1.00 93.19 159 GLN A CA 1
ATOM 1145 C C . GLN A 1 159 ? -12.834 10.560 -30.906 1.00 93.19 159 GLN A C 1
ATOM 1147 O O . GLN A 1 159 ? -12.758 11.155 -31.978 1.00 93.19 159 GLN A O 1
ATOM 1152 N N . SER A 1 160 ? -12.053 10.850 -29.868 1.00 89.44 160 SER A N 1
ATOM 1153 C CA . SER A 1 160 ? -10.995 11.861 -29.906 1.00 89.44 160 SER A CA 1
ATOM 1154 C C . SER A 1 160 ? -9.809 11.432 -30.773 1.00 89.44 160 SER A C 1
ATOM 1156 O O . SER A 1 160 ? -9.032 12.279 -31.197 1.00 89.44 160 SER A O 1
ATOM 1158 N N . GLY A 1 161 ? -9.637 10.120 -30.993 1.00 82.88 161 GLY A N 1
ATOM 1159 C CA . GLY A 1 161 ? -8.476 9.532 -31.673 1.00 82.88 161 GLY A CA 1
ATOM 1160 C C . GLY A 1 161 ? -7.189 9.534 -30.837 1.00 82.88 161 GLY A C 1
ATOM 1161 O O . GLY A 1 161 ? -6.219 8.876 -31.209 1.00 82.88 161 GLY A O 1
ATOM 1162 N N . ARG A 1 162 ? -7.187 10.215 -29.684 1.00 95.88 162 ARG A N 1
ATOM 1163 C CA . ARG A 1 162 ? -6.025 10.332 -28.804 1.00 95.88 162 ARG A CA 1
ATOM 1164 C C . ARG A 1 162 ? -5.860 9.079 -27.951 1.00 95.88 162 ARG A C 1
ATOM 1166 O O . ARG A 1 162 ? -6.839 8.504 -27.478 1.00 95.88 162 ARG A O 1
ATOM 1173 N N . THR A 1 163 ? -4.617 8.676 -27.724 1.00 98.44 163 THR A N 1
ATOM 1174 C CA . THR A 1 163 ? -4.256 7.502 -26.922 1.00 98.44 163 THR A CA 1
ATOM 1175 C C . THR A 1 163 ? -3.715 7.922 -25.560 1.00 98.44 163 THR A C 1
ATOM 1177 O O . THR A 1 163 ? -2.893 8.832 -25.480 1.00 98.44 163 THR A O 1
ATOM 1180 N N . VAL A 1 164 ? -4.144 7.251 -24.493 1.00 98.56 164 VAL A N 1
ATOM 1181 C CA . VAL A 1 164 ? -3.623 7.424 -23.129 1.00 98.56 164 VAL A CA 1
ATOM 1182 C C . VAL A 1 164 ? -3.034 6.109 -22.647 1.00 98.56 164 VAL A C 1
ATOM 1184 O O . VAL A 1 164 ? -3.654 5.059 -22.810 1.00 98.56 164 VAL A O 1
ATOM 1187 N N . LEU A 1 165 ? -1.860 6.180 -22.020 1.00 98.81 165 LEU A N 1
ATOM 1188 C CA . LEU A 1 165 ? -1.300 5.069 -21.257 1.00 98.81 165 LEU A CA 1
ATOM 1189 C C . LEU A 1 165 ? -1.691 5.224 -19.784 1.00 98.81 165 LEU A C 1
ATOM 1191 O O . LEU A 1 165 ? -1.281 6.189 -19.148 1.00 98.81 165 LEU A O 1
ATOM 1195 N N . VAL A 1 166 ? -2.448 4.280 -19.230 1.00 98.88 166 VAL A N 1
ATOM 1196 C CA . VAL A 1 166 ? -2.777 4.217 -17.798 1.00 98.88 166 VAL A CA 1
ATOM 1197 C C . VAL A 1 166 ? -1.931 3.134 -17.134 1.00 98.88 166 VAL A C 1
ATOM 1199 O O . VAL A 1 166 ? -2.225 1.943 -17.268 1.00 98.88 166 VAL A O 1
ATOM 1202 N N . TRP A 1 167 ? -0.892 3.527 -16.399 1.00 98.62 167 TRP A N 1
ATOM 1203 C CA . TRP A 1 167 ? -0.067 2.580 -15.650 1.00 98.62 167 TRP A CA 1
ATOM 1204 C C . TRP A 1 167 ? -0.762 2.169 -14.344 1.00 98.62 167 TRP A C 1
ATOM 1206 O O . TRP A 1 167 ? -1.188 3.030 -13.575 1.00 98.62 167 TRP A O 1
ATOM 1216 N N . GLY A 1 168 ? -0.868 0.862 -14.078 1.00 97.31 168 GLY A N 1
ATOM 1217 C CA . GLY A 1 168 ? -1.519 0.325 -12.875 1.00 97.31 168 GLY A CA 1
ATOM 1218 C C . GLY A 1 168 ? -3.049 0.395 -12.913 1.00 97.31 168 GLY A C 1
ATOM 1219 O O . GLY A 1 168 ? -3.688 0.824 -11.946 1.00 97.31 168 GLY A O 1
ATOM 1220 N N . GLY A 1 169 ? -3.648 -0.031 -14.025 1.00 98.00 169 GLY A N 1
ATOM 1221 C CA . GLY A 1 169 ? -5.079 0.099 -14.308 1.00 98.00 169 GLY A CA 1
ATOM 1222 C C . GLY A 1 169 ? -6.012 -0.605 -13.318 1.00 98.00 169 GLY A C 1
ATOM 1223 O O . GLY A 1 169 ? -7.145 -0.174 -13.134 1.00 98.00 169 GLY A O 1
ATOM 1224 N N . SER A 1 170 ? -5.554 -1.656 -12.630 1.00 96.69 170 SER A N 1
ATOM 1225 C CA . SER A 1 170 ? -6.367 -2.396 -11.648 1.00 96.69 170 SER A CA 1
ATOM 1226 C C . SER A 1 170 ? -6.473 -1.719 -10.278 1.00 96.69 170 SER A C 1
ATOM 1228 O O . SER A 1 170 ? -7.177 -2.218 -9.404 1.00 96.69 170 SER A O 1
ATOM 1230 N N . SER A 1 171 ? -5.772 -0.603 -10.068 1.00 96.38 171 SER A N 1
ATOM 1231 C CA . SER A 1 171 ? -5.945 0.240 -8.881 1.00 96.38 171 SER A CA 1
ATOM 1232 C C . SER A 1 171 ? -7.264 1.021 -8.938 1.00 96.38 171 SER A C 1
ATOM 1234 O O . SER A 1 171 ? -7.849 1.185 -10.008 1.00 96.38 171 SER A O 1
ATOM 1236 N N . SER A 1 172 ? -7.710 1.578 -7.807 1.00 96.94 172 SER A N 1
ATOM 1237 C CA . SER A 1 172 ? -8.907 2.433 -7.764 1.00 96.94 172 SER A CA 1
ATOM 1238 C C . SER A 1 172 ? -8.825 3.618 -8.720 1.00 96.94 172 SER A C 1
ATOM 1240 O O . SER A 1 172 ? -9.735 3.830 -9.519 1.00 96.94 172 SER A O 1
ATOM 1242 N N . VAL A 1 173 ? -7.710 4.352 -8.691 1.00 98.31 173 VAL A N 1
ATOM 1243 C CA . VAL A 1 173 ? -7.500 5.494 -9.591 1.00 98.31 173 VAL A CA 1
ATOM 1244 C C . VAL A 1 173 ? -7.350 5.026 -11.039 1.00 98.31 173 VAL A C 1
ATOM 1246 O O . VAL A 1 173 ? -7.948 5.624 -11.926 1.00 98.31 173 VAL A O 1
ATOM 1249 N N . GLY A 1 174 ? -6.620 3.935 -11.292 1.00 98.56 174 GLY A N 1
ATOM 1250 C CA . GLY A 1 174 ? -6.448 3.381 -12.637 1.00 98.56 174 GLY A CA 1
ATOM 1251 C C . GLY A 1 174 ? -7.771 2.945 -13.275 1.00 98.56 174 GLY A C 1
ATOM 1252 O O . GLY A 1 174 ? -8.045 3.290 -14.422 1.00 98.56 174 GLY A O 1
ATOM 1253 N N . SER A 1 175 ? -8.635 2.270 -12.513 1.00 98.62 175 SER A N 1
ATOM 1254 C CA . SER A 1 175 ? -9.951 1.813 -12.977 1.00 98.62 175 SER A CA 1
ATOM 1255 C C . SER A 1 175 ? -10.892 2.983 -13.266 1.00 98.62 175 SER A C 1
ATOM 1257 O O . SER A 1 175 ? -11.649 2.944 -14.237 1.00 98.62 175 SER A O 1
ATOM 1259 N N . ALA A 1 176 ? -10.826 4.051 -12.464 1.00 98.75 176 ALA A N 1
ATOM 1260 C CA . ALA A 1 176 ? -11.531 5.298 -12.748 1.00 98.75 176 ALA A CA 1
ATOM 1261 C C . ALA A 1 176 ? -10.969 5.992 -14.003 1.00 98.75 176 ALA A C 1
ATOM 1263 O O . ALA A 1 176 ? -11.738 6.413 -14.866 1.00 98.75 176 ALA A O 1
ATOM 1264 N N . ALA A 1 177 ? -9.642 6.063 -14.142 1.00 98.88 177 ALA A N 1
ATOM 1265 C CA . ALA A 1 177 ? -8.979 6.716 -15.266 1.00 98.88 177 ALA A CA 1
ATOM 1266 C C . ALA A 1 177 ? -9.286 6.037 -16.608 1.00 98.88 177 ALA A C 1
ATOM 1268 O O . ALA A 1 177 ? -9.560 6.732 -17.583 1.00 98.88 177 ALA A O 1
ATOM 1269 N N . ILE A 1 178 ? -9.308 4.700 -16.655 1.00 98.88 178 ILE A N 1
ATOM 1270 C CA . ILE A 1 178 ? -9.681 3.937 -17.857 1.00 98.88 178 ILE A CA 1
ATOM 1271 C C . ILE A 1 178 ? -11.102 4.296 -18.303 1.00 98.88 178 ILE A C 1
ATOM 1273 O O . ILE A 1 178 ? -11.307 4.676 -19.456 1.00 98.88 178 ILE A O 1
ATOM 1277 N N . GLN A 1 179 ? -12.073 4.225 -17.389 1.00 98.75 179 GLN A N 1
ATOM 1278 C CA . GLN A 1 179 ? -13.482 4.479 -17.707 1.00 98.75 179 GLN A CA 1
ATOM 1279 C C . GLN A 1 179 ? -13.716 5.930 -18.139 1.00 98.75 179 GLN A C 1
ATOM 1281 O O . GLN A 1 179 ? -14.390 6.181 -19.137 1.00 98.75 179 GLN A O 1
ATOM 1286 N N . LEU A 1 180 ? -13.115 6.889 -17.429 1.00 98.81 180 LEU A N 1
ATOM 1287 C CA . LEU A 1 180 ? -13.203 8.313 -17.752 1.00 98.81 180 LEU A CA 1
ATOM 1288 C C . LEU A 1 180 ? -12.557 8.631 -19.106 1.00 98.81 180 LEU A C 1
ATOM 1290 O O . LEU A 1 180 ? -13.172 9.303 -19.936 1.00 98.81 180 LEU A O 1
ATOM 1294 N N . ALA A 1 181 ? -11.355 8.115 -19.375 1.00 98.62 181 ALA A N 1
ATOM 1295 C CA . ALA A 1 181 ? -10.684 8.304 -20.659 1.00 98.62 181 ALA A CA 1
ATOM 1296 C C . ALA A 1 181 ? -11.495 7.691 -21.811 1.00 98.62 181 ALA A C 1
ATOM 1298 O O . ALA A 1 181 ? -11.689 8.343 -22.841 1.00 98.62 181 ALA A O 1
ATOM 1299 N N . LYS A 1 182 ? -12.059 6.491 -21.618 1.00 98.19 182 LYS A N 1
ATOM 1300 C CA . LYS A 1 182 ? -12.911 5.845 -22.623 1.00 98.19 182 LYS A CA 1
ATOM 1301 C C . LYS A 1 182 ? -14.194 6.634 -22.891 1.00 98.19 182 LYS A C 1
ATOM 1303 O O . LYS A 1 182 ? -14.534 6.862 -24.050 1.00 98.19 182 LYS A O 1
ATOM 1308 N N . ALA A 1 183 ? -14.854 7.128 -21.843 1.00 98.38 183 ALA A N 1
ATOM 1309 C CA . ALA A 1 183 ? -16.026 8.003 -21.949 1.00 98.38 183 ALA A CA 1
ATOM 1310 C C . ALA A 1 183 ? -15.711 9.376 -22.574 1.00 98.38 183 ALA A C 1
ATOM 1312 O O . ALA A 1 183 ? -16.613 10.089 -23.006 1.00 98.38 183 ALA A O 1
ATOM 1313 N N . SER A 1 184 ? -14.430 9.739 -22.649 1.00 98.31 184 SER A N 1
ATOM 1314 C CA . SER A 1 184 ? -13.927 10.936 -23.338 1.00 98.31 184 SER A CA 1
ATOM 1315 C C . SER A 1 184 ? -13.553 10.657 -24.802 1.00 98.31 184 SER A C 1
ATOM 1317 O O . SER A 1 184 ? -13.005 11.523 -25.484 1.00 98.31 184 SER A O 1
ATOM 1319 N N . GLY A 1 185 ? -13.800 9.432 -25.282 1.00 97.75 185 GLY A N 1
ATOM 1320 C CA . GLY A 1 185 ? -13.478 8.989 -26.636 1.00 97.75 185 GLY A CA 1
ATOM 1321 C C . GLY A 1 185 ? -11.988 8.750 -26.873 1.00 97.75 185 GLY A C 1
ATOM 1322 O O . GLY A 1 185 ? -11.542 8.814 -28.019 1.00 97.75 185 GLY A O 1
ATOM 1323 N N . ALA A 1 186 ? -11.187 8.555 -25.823 1.00 98.19 186 ALA A N 1
ATOM 1324 C CA . ALA A 1 186 ? -9.782 8.193 -25.963 1.00 98.19 186 ALA A CA 1
ATOM 1325 C C . ALA A 1 186 ? -9.619 6.681 -26.166 1.00 98.19 186 ALA A C 1
ATOM 1327 O O . ALA A 1 186 ? -10.400 5.871 -25.657 1.00 98.19 186 ALA A O 1
ATOM 1328 N N . ARG A 1 187 ? -8.553 6.311 -26.876 1.00 98.38 187 ARG A N 1
ATOM 1329 C CA . ARG A 1 187 ? -8.012 4.955 -26.858 1.00 98.38 187 ARG A CA 1
ATOM 1330 C C . ARG A 1 187 ? -7.213 4.765 -25.572 1.00 98.38 187 ARG A C 1
ATOM 1332 O O . ARG A 1 187 ? -6.390 5.614 -25.228 1.00 98.38 187 ARG A O 1
ATOM 1339 N N . VAL A 1 188 ? -7.417 3.654 -24.878 1.00 98.75 188 VAL A N 1
ATOM 1340 C CA . VAL A 1 188 ? -6.790 3.398 -23.579 1.00 98.75 188 VAL A CA 1
ATOM 1341 C C . VAL A 1 188 ? -5.879 2.179 -23.658 1.00 98.75 188 VAL A C 1
ATOM 1343 O O . VAL A 1 188 ? -6.338 1.053 -23.829 1.00 98.75 188 VAL A O 1
ATOM 1346 N N . VAL A 1 189 ? -4.580 2.403 -23.488 1.00 98.81 189 VAL A N 1
ATOM 1347 C CA . VAL A 1 189 ? -3.588 1.350 -23.242 1.00 98.81 189 VAL A CA 1
ATOM 1348 C C . VAL A 1 189 ? -3.329 1.314 -21.743 1.00 98.81 189 VAL A C 1
ATOM 1350 O O . VAL A 1 189 ? -3.196 2.364 -21.120 1.00 98.81 189 VAL A O 1
ATOM 1353 N N . SER A 1 190 ? -3.279 0.138 -21.126 1.00 98.81 190 SER A N 1
ATOM 1354 C CA . SER A 1 190 ? -3.075 0.037 -19.680 1.00 98.81 190 SER A CA 1
ATOM 1355 C C . SER A 1 190 ? -2.121 -1.082 -19.286 1.00 98.81 190 SER A C 1
ATOM 1357 O O . SER A 1 190 ? -1.804 -1.959 -20.086 1.00 98.81 190 SER A O 1
ATOM 1359 N N . THR A 1 191 ? -1.659 -1.054 -18.038 1.00 98.75 191 THR A N 1
ATOM 1360 C CA . THR A 1 191 ? -0.846 -2.119 -17.452 1.00 98.75 191 THR A CA 1
ATOM 1361 C C . THR A 1 191 ? -1.493 -2.689 -16.194 1.00 98.75 191 THR A C 1
ATOM 1363 O O . THR A 1 191 ? -2.063 -1.951 -15.386 1.00 98.75 191 THR A O 1
ATOM 1366 N N . ALA A 1 192 ? -1.415 -4.007 -16.017 1.00 97.19 192 ALA A N 1
ATOM 1367 C CA . ALA A 1 192 ? -1.820 -4.724 -14.804 1.00 97.19 192 ALA A CA 1
ATOM 1368 C C . ALA A 1 192 ? -1.252 -6.150 -14.808 1.00 97.19 192 ALA A C 1
ATOM 1370 O O . ALA A 1 192 ? -0.930 -6.662 -15.877 1.00 97.19 192 ALA A O 1
ATOM 1371 N N . SER A 1 193 ? -1.218 -6.830 -13.656 1.00 94.88 193 SER A N 1
ATOM 1372 C CA . SER A 1 193 ? -0.938 -8.274 -13.622 1.00 94.88 193 SER A CA 1
ATOM 1373 C C . SER A 1 193 ? -1.951 -9.053 -14.485 1.00 94.88 193 SER A C 1
ATOM 1375 O O . SER A 1 193 ? -3.122 -8.647 -14.544 1.00 94.88 193 SER A O 1
ATOM 1377 N N . PRO A 1 194 ? -1.567 -10.193 -15.094 1.00 96.62 194 PRO A N 1
ATOM 1378 C CA . PRO A 1 194 ? -2.377 -10.898 -16.098 1.00 96.62 194 PRO A CA 1
ATOM 1379 C C . PRO A 1 194 ? -3.803 -11.232 -15.648 1.00 96.62 194 PRO A C 1
ATOM 1381 O O . PRO A 1 194 ? -4.762 -11.054 -16.400 1.00 96.62 194 PRO A O 1
ATOM 1384 N N . GLN A 1 195 ? -3.966 -11.628 -14.384 1.00 95.88 195 GLN A N 1
ATOM 1385 C CA . GLN A 1 195 ? -5.262 -11.960 -13.781 1.00 95.88 195 GLN A CA 1
ATOM 1386 C C . GLN A 1 195 ? -6.297 -10.820 -13.837 1.00 95.88 195 GLN A C 1
ATOM 1388 O O . GLN A 1 195 ? -7.497 -11.077 -13.835 1.00 95.88 195 GLN A O 1
ATOM 1393 N N . ASN A 1 196 ? -5.852 -9.563 -13.942 1.00 96.38 196 ASN A N 1
ATOM 1394 C CA . ASN A 1 196 ? -6.723 -8.388 -13.986 1.00 96.38 196 ASN A CA 1
ATOM 1395 C C . ASN A 1 196 ? -7.003 -7.888 -15.414 1.00 96.38 196 ASN A C 1
ATOM 1397 O O . ASN A 1 196 ? -7.784 -6.954 -15.594 1.00 96.38 196 ASN A O 1
ATOM 1401 N N . HIS A 1 197 ? -6.410 -8.483 -16.455 1.00 98.06 197 HIS A N 1
ATOM 1402 C CA . HIS A 1 197 ? -6.554 -7.985 -17.832 1.00 98.06 197 HIS A CA 1
ATOM 1403 C C . HIS A 1 197 ? -7.999 -8.023 -18.331 1.00 98.06 197 HIS A C 1
ATOM 1405 O O . HIS A 1 197 ? -8.447 -7.088 -18.993 1.00 98.06 197 HIS A O 1
ATOM 1411 N N . ALA A 1 198 ? -8.744 -9.083 -18.006 1.00 97.94 198 ALA A N 1
ATOM 1412 C CA . ALA A 1 198 ? -10.150 -9.208 -18.391 1.00 97.94 198 ALA A CA 1
ATOM 1413 C C . ALA A 1 198 ? -11.013 -8.103 -17.761 1.00 97.94 198 ALA A C 1
ATOM 1415 O O . ALA A 1 198 ? -11.834 -7.500 -18.452 1.00 97.94 198 ALA A O 1
ATOM 1416 N N . LEU A 1 199 ? -10.768 -7.789 -16.484 1.00 97.12 199 LEU A N 1
ATOM 1417 C CA . LEU A 1 199 ? -11.416 -6.677 -15.789 1.00 97.12 199 LEU A CA 1
ATOM 1418 C C . LEU A 1 199 ? -11.138 -5.352 -16.507 1.00 97.12 199 LEU A C 1
ATOM 1420 O O . LEU A 1 199 ? -12.073 -4.617 -16.805 1.00 97.12 199 LEU A O 1
ATOM 1424 N N . LEU A 1 200 ? -9.878 -5.054 -16.834 1.00 98.50 200 LEU A N 1
ATOM 1425 C CA . LEU A 1 200 ? -9.534 -3.774 -17.464 1.00 98.50 200 LEU A CA 1
ATOM 1426 C C . LEU A 1 200 ? -10.128 -3.617 -18.864 1.00 98.50 200 LEU A C 1
ATOM 1428 O O . LEU A 1 200 ? -10.597 -2.531 -19.202 1.00 98.50 200 LEU A O 1
ATOM 1432 N N . ARG A 1 201 ? -10.184 -4.695 -19.657 1.00 98.56 201 ARG A N 1
ATOM 1433 C CA . ARG A 1 201 ? -10.885 -4.677 -20.952 1.00 98.56 201 ARG A CA 1
ATOM 1434 C C . ARG A 1 201 ? -12.378 -4.407 -20.777 1.00 98.56 201 ARG A C 1
ATOM 1436 O O . ARG A 1 201 ? -12.932 -3.590 -21.503 1.00 98.56 201 ARG A O 1
ATOM 1443 N N . ALA A 1 202 ? -13.013 -5.021 -19.776 1.00 97.94 202 ALA A N 1
ATOM 1444 C CA . ALA A 1 202 ? -14.418 -4.763 -19.453 1.00 97.94 202 ALA A CA 1
ATOM 1445 C C . ALA A 1 202 ? -14.680 -3.317 -18.985 1.00 97.94 202 ALA A C 1
ATOM 1447 O O . ALA A 1 202 ? -15.791 -2.818 -19.146 1.00 97.94 202 ALA A O 1
ATOM 1448 N N . LEU A 1 203 ? -13.667 -2.638 -18.435 1.00 98.25 203 LEU A N 1
ATOM 1449 C CA . LEU A 1 203 ? -13.725 -1.220 -18.062 1.00 98.25 203 LEU A CA 1
ATOM 1450 C C . LEU A 1 203 ? -13.424 -0.261 -19.222 1.00 98.25 203 LEU A C 1
ATOM 1452 O O . LEU A 1 203 ? -13.614 0.943 -19.070 1.00 98.25 203 LEU A O 1
ATOM 1456 N N . GLY A 1 204 ? -12.983 -0.770 -20.375 1.00 97.75 204 GLY A N 1
ATOM 1457 C CA . GLY A 1 204 ? -12.751 0.027 -21.580 1.00 97.75 204 GLY A CA 1
ATOM 1458 C C . GLY A 1 204 ? -11.293 0.159 -22.015 1.00 97.75 204 GLY A C 1
ATOM 1459 O O . GLY A 1 204 ? -11.027 0.940 -22.927 1.00 97.75 204 GLY A O 1
ATOM 1460 N N . ALA A 1 205 ? -10.356 -0.582 -21.411 1.00 98.56 205 ALA A N 1
ATOM 1461 C CA . ALA A 1 205 ? -8.990 -0.663 -21.924 1.00 98.56 205 ALA A CA 1
ATOM 1462 C C . ALA A 1 205 ? -8.965 -1.401 -23.274 1.00 98.56 205 ALA A C 1
ATOM 1464 O O . ALA A 1 205 ? -9.442 -2.531 -23.385 1.00 98.56 205 ALA A O 1
ATOM 1465 N N . ASP A 1 206 ? -8.377 -0.772 -24.289 1.00 98.44 206 ASP A N 1
ATOM 1466 C CA . ASP A 1 206 ? -8.244 -1.316 -25.642 1.00 98.44 206 ASP A CA 1
ATOM 1467 C C . ASP A 1 206 ? -7.059 -2.294 -25.747 1.00 98.44 206 ASP A C 1
ATOM 1469 O O . ASP A 1 206 ? -7.112 -3.262 -26.503 1.00 98.44 206 ASP A O 1
ATOM 1473 N N . ALA A 1 207 ? -6.004 -2.074 -24.955 1.00 98.38 207 ALA A N 1
ATOM 1474 C CA . ALA A 1 207 ? -4.873 -2.988 -24.808 1.00 98.38 207 ALA A CA 1
ATOM 1475 C C . ALA A 1 207 ? -4.395 -3.019 -23.351 1.00 98.38 207 ALA A C 1
ATOM 1477 O O . ALA A 1 207 ? -4.426 -1.999 -22.658 1.00 98.38 207 ALA A O 1
ATOM 1478 N N . VAL A 1 208 ? -3.964 -4.192 -22.880 1.00 98.75 208 VAL A N 1
ATOM 1479 C CA . VAL A 1 208 ? -3.485 -4.384 -21.506 1.00 98.75 208 VAL A CA 1
ATOM 1480 C C . VAL A 1 208 ? -2.215 -5.219 -21.524 1.00 98.75 208 VAL A C 1
ATOM 1482 O O . VAL A 1 208 ? -2.212 -6.296 -22.119 1.00 98.75 208 VAL A O 1
ATOM 1485 N N . PHE A 1 209 ? -1.177 -4.723 -20.858 1.00 98.56 209 PHE A N 1
ATOM 1486 C CA . PHE A 1 209 ? 0.141 -5.349 -20.786 1.00 98.56 209 PHE A CA 1
ATOM 1487 C C . PHE A 1 209 ? 0.469 -5.762 -19.354 1.00 98.56 209 PHE A C 1
ATOM 1489 O O . PHE A 1 209 ? 0.038 -5.115 -18.393 1.00 98.56 209 PHE A O 1
ATOM 1496 N N . ASP A 1 210 ? 1.223 -6.849 -19.210 1.00 98.00 210 ASP A N 1
ATOM 1497 C CA . ASP A 1 210 ? 1.742 -7.258 -17.910 1.00 98.00 210 ASP A CA 1
ATOM 1498 C C . ASP A 1 210 ? 2.911 -6.360 -17.511 1.00 98.00 210 ASP A C 1
ATOM 1500 O O . ASP A 1 210 ? 3.951 -6.367 -18.161 1.00 98.00 210 ASP A O 1
ATOM 1504 N N . TYR A 1 211 ? 2.754 -5.584 -16.437 1.00 91.75 211 TYR A N 1
ATOM 1505 C CA . TYR A 1 211 ? 3.836 -4.725 -15.955 1.00 91.75 211 TYR A CA 1
ATOM 1506 C C . TYR A 1 211 ? 4.997 -5.504 -15.323 1.00 91.75 211 TYR A C 1
ATOM 1508 O O . TYR A 1 211 ? 6.022 -4.890 -15.039 1.00 91.75 211 TYR A O 1
ATOM 1516 N N . HIS A 1 212 ? 4.831 -6.803 -15.055 1.00 89.50 212 HIS A N 1
ATOM 1517 C CA . HIS A 1 212 ? 5.900 -7.668 -14.558 1.00 89.50 212 HIS A CA 1
ATOM 1518 C C . HIS A 1 212 ? 6.790 -8.226 -15.673 1.00 89.50 212 HIS A C 1
ATOM 1520 O O . HIS A 1 212 ? 7.859 -8.744 -15.375 1.00 89.50 212 HIS A O 1
ATOM 1526 N N . ALA A 1 213 ? 6.369 -8.146 -16.938 1.00 93.00 213 ALA A N 1
ATOM 1527 C CA . ALA A 1 213 ? 7.164 -8.663 -18.040 1.00 93.00 213 ALA A CA 1
ATOM 1528 C C . ALA A 1 213 ? 8.399 -7.782 -18.279 1.00 93.00 213 ALA A C 1
ATOM 1530 O O . ALA A 1 213 ? 8.269 -6.571 -18.462 1.00 93.00 213 ALA A O 1
ATOM 1531 N N . ASP A 1 214 ? 9.582 -8.392 -18.387 1.00 92.88 214 ASP A N 1
ATOM 1532 C CA . ASP A 1 214 ? 10.832 -7.687 -18.725 1.00 92.88 214 ASP A CA 1
ATOM 1533 C C . ASP A 1 214 ? 10.737 -6.917 -20.053 1.00 92.88 214 ASP A C 1
ATOM 1535 O O . ASP A 1 214 ? 11.407 -5.905 -20.266 1.00 92.88 214 ASP A O 1
ATOM 1539 N N . THR A 1 215 ? 9.868 -7.380 -20.954 1.00 96.25 215 THR A N 1
ATOM 1540 C CA . THR A 1 215 ? 9.623 -6.807 -22.280 1.00 96.25 215 THR A CA 1
ATOM 1541 C C . THR A 1 215 ? 8.617 -5.659 -22.282 1.00 96.25 215 THR A C 1
ATOM 1543 O O . THR A 1 215 ? 8.459 -5.008 -23.316 1.00 96.25 215 THR A O 1
ATOM 1546 N N . VAL A 1 216 ? 7.948 -5.363 -21.160 1.00 97.75 216 VAL A N 1
ATOM 1547 C CA . VAL A 1 216 ? 6.795 -4.446 -21.135 1.00 97.75 216 VAL A CA 1
ATOM 1548 C C . VAL A 1 216 ? 7.120 -3.056 -21.680 1.00 97.75 216 VAL A C 1
ATOM 1550 O O . VAL A 1 216 ? 6.288 -2.438 -22.340 1.00 97.75 216 VAL A O 1
ATOM 1553 N N . VAL A 1 217 ? 8.337 -2.558 -21.447 1.00 98.19 217 VAL A N 1
ATOM 1554 C CA . VAL A 1 217 ? 8.770 -1.246 -21.947 1.00 98.19 217 VAL A CA 1
ATOM 1555 C C . VAL A 1 217 ? 8.814 -1.227 -23.475 1.00 98.19 217 VAL A C 1
ATOM 1557 O O . VAL A 1 217 ? 8.305 -0.291 -24.092 1.00 98.19 217 VAL A O 1
ATOM 1560 N N . ASP A 1 218 ? 9.395 -2.259 -24.083 1.00 97.81 218 ASP A N 1
ATOM 1561 C CA . ASP A 1 218 ? 9.543 -2.352 -25.535 1.00 97.81 218 ASP A CA 1
ATOM 1562 C C . ASP A 1 218 ? 8.194 -2.661 -26.206 1.00 97.81 218 ASP A C 1
ATOM 1564 O O . ASP A 1 218 ? 7.876 -2.101 -27.257 1.00 97.81 218 ASP A O 1
ATOM 1568 N N . GLU A 1 219 ? 7.357 -3.484 -25.571 1.00 98.12 219 GLU A N 1
ATOM 1569 C CA . GLU A 1 219 ? 5.994 -3.769 -26.026 1.00 98.12 219 GLU A CA 1
ATOM 1570 C C . GLU A 1 219 ? 5.108 -2.521 -26.008 1.00 98.12 219 GLU A C 1
ATOM 1572 O O . GLU A 1 219 ? 4.438 -2.230 -26.999 1.00 98.12 219 GLU A O 1
ATOM 1577 N N . LEU A 1 220 ? 5.142 -1.743 -24.922 1.00 98.44 220 LEU A N 1
ATOM 1578 C CA . LEU A 1 220 ? 4.397 -0.489 -24.823 1.00 98.44 220 LEU A CA 1
ATOM 1579 C C . LEU A 1 220 ? 4.916 0.563 -25.803 1.00 98.44 220 LEU A C 1
ATOM 1581 O O . LEU A 1 220 ? 4.112 1.268 -26.409 1.00 98.44 220 LEU A O 1
ATOM 1585 N N . ALA A 1 221 ? 6.234 0.679 -25.983 1.00 97.75 221 ALA A N 1
ATOM 1586 C CA . ALA A 1 221 ? 6.802 1.597 -26.965 1.00 97.75 221 ALA A CA 1
ATOM 1587 C C . ALA A 1 221 ? 6.335 1.244 -28.385 1.00 97.75 221 ALA A C 1
ATOM 1589 O O . ALA A 1 221 ? 5.902 2.122 -29.124 1.00 97.75 221 ALA A O 1
ATOM 1590 N N . LYS A 1 222 ? 6.330 -0.044 -28.738 1.00 97.81 222 LYS A N 1
ATOM 1591 C CA . LYS A 1 222 ? 5.812 -0.521 -30.024 1.00 97.81 222 LYS A CA 1
ATOM 1592 C C . LYS A 1 222 ? 4.309 -0.270 -30.180 1.00 97.81 222 LYS A C 1
ATOM 1594 O O . LYS A 1 222 ? 3.865 0.169 -31.233 1.00 97.81 222 LYS A O 1
ATOM 1599 N N . GLU A 1 223 ? 3.520 -0.527 -29.139 1.00 97.69 223 GLU A N 1
ATOM 1600 C CA . GLU A 1 223 ? 2.066 -0.318 -29.145 1.00 97.69 223 GLU A CA 1
ATOM 1601 C C . GLU A 1 223 ? 1.672 1.164 -29.297 1.00 97.69 223 GLU A C 1
ATOM 1603 O O . GLU A 1 223 ? 0.619 1.495 -29.845 1.00 97.69 223 GLU A O 1
ATOM 1608 N N . LEU A 1 224 ? 2.513 2.066 -28.791 1.00 97.56 224 LEU A N 1
ATOM 1609 C CA . LEU A 1 224 ? 2.301 3.516 -28.816 1.00 97.56 224 LEU A CA 1
ATOM 1610 C C . LEU A 1 224 ? 3.015 4.206 -29.991 1.00 97.56 224 LEU A C 1
ATOM 1612 O O . LEU A 1 224 ? 2.896 5.428 -30.170 1.00 97.56 224 LEU A O 1
ATOM 1616 N N . GLU A 1 225 ? 3.750 3.447 -30.802 1.00 95.50 225 GLU A N 1
ATOM 1617 C CA . GLU A 1 225 ? 4.422 3.944 -31.994 1.00 95.50 225 GLU A CA 1
ATOM 1618 C C . GLU A 1 225 ? 3.385 4.447 -33.011 1.00 95.50 225 GLU A C 1
ATOM 1620 O O . GLU A 1 225 ? 2.362 3.817 -33.268 1.00 95.50 225 GLU A O 1
ATOM 1625 N N . GLY A 1 226 ? 3.598 5.649 -33.555 1.00 91.94 226 GLY A N 1
ATOM 1626 C CA . GLY A 1 226 ? 2.658 6.275 -34.496 1.00 91.94 226 GLY A CA 1
ATOM 1627 C C . GLY A 1 226 ? 1.319 6.747 -33.903 1.00 91.94 226 GLY A C 1
ATOM 1628 O O . GLY A 1 226 ? 0.571 7.429 -34.599 1.00 91.94 226 GLY A O 1
ATOM 1629 N N . ALA A 1 227 ? 1.019 6.465 -32.629 1.00 94.25 227 ALA A N 1
ATOM 1630 C CA . ALA A 1 227 ? -0.207 6.931 -31.983 1.00 94.25 227 ALA A CA 1
ATOM 1631 C C . ALA A 1 227 ? -0.192 8.452 -31.725 1.00 94.25 227 ALA A C 1
ATOM 1633 O O . ALA A 1 227 ? 0.843 9.023 -31.344 1.00 94.25 227 ALA A O 1
ATOM 1634 N N . ASP A 1 228 ? -1.363 9.093 -31.853 1.00 95.38 228 ASP A N 1
ATOM 1635 C CA . ASP A 1 228 ? -1.610 10.442 -31.329 1.00 95.38 228 ASP A CA 1
ATOM 1636 C C . ASP A 1 228 ? -1.675 10.370 -29.798 1.00 95.38 228 ASP A C 1
ATOM 1638 O O . ASP A 1 228 ? -2.704 10.054 -29.197 1.00 95.38 228 ASP A O 1
ATOM 1642 N N . PHE A 1 229 ? -0.519 10.536 -29.163 1.00 95.75 229 PHE A N 1
ATOM 1643 C CA . PHE A 1 229 ? -0.330 10.195 -27.762 1.00 95.75 229 PHE A CA 1
ATOM 1644 C C . PHE A 1 229 ? -0.658 11.391 -26.862 1.00 95.75 229 PHE A C 1
ATOM 1646 O O . PHE A 1 229 ? 0.084 12.371 -26.816 1.00 95.75 229 PHE A O 1
ATOM 1653 N N . ALA A 1 230 ? -1.773 11.312 -26.129 1.00 96.69 230 ALA A N 1
ATOM 1654 C CA . ALA A 1 230 ? -2.204 12.368 -25.215 1.00 96.69 230 ALA A CA 1
ATOM 1655 C C . ALA A 1 230 ? -1.313 12.495 -23.979 1.00 96.69 230 ALA A C 1
ATOM 1657 O O . ALA A 1 230 ? -1.165 13.600 -23.459 1.00 96.69 230 ALA A O 1
ATOM 1658 N N . GLY A 1 231 ? -0.756 11.380 -23.508 1.00 97.88 231 GLY A N 1
ATOM 1659 C CA . GLY A 1 231 ? 0.087 11.344 -22.325 1.00 97.88 231 GLY A CA 1
ATOM 1660 C C . GLY A 1 231 ? -0.043 10.057 -21.524 1.00 97.88 231 GLY A C 1
ATOM 1661 O O . GLY A 1 231 ? -0.717 9.101 -21.922 1.00 97.88 231 GLY A O 1
ATOM 1662 N N . VAL A 1 232 ? 0.614 10.065 -20.369 1.00 98.62 232 VAL A N 1
ATOM 1663 C CA . VAL A 1 232 ? 0.624 8.956 -19.415 1.00 98.62 232 VAL A CA 1
ATOM 1664 C C . VAL A 1 232 ? -0.090 9.374 -18.137 1.00 98.62 232 VAL A C 1
ATOM 1666 O O . VAL A 1 232 ? 0.129 10.467 -17.619 1.00 98.62 232 VAL A O 1
ATOM 1669 N N . TYR A 1 233 ? -0.919 8.486 -17.609 1.00 98.75 233 TYR A N 1
ATOM 1670 C CA . TYR A 1 233 ? -1.466 8.573 -16.267 1.00 98.75 233 TYR A CA 1
ATOM 1671 C C . TYR A 1 233 ? -0.850 7.446 -15.427 1.00 98.75 233 TYR A C 1
ATOM 1673 O O . TYR A 1 233 ? -1.216 6.281 -15.588 1.00 98.75 233 TYR A O 1
ATOM 1681 N N . ASP A 1 234 ? 0.096 7.768 -14.543 1.00 98.38 234 ASP A N 1
ATOM 1682 C CA . ASP A 1 234 ? 0.685 6.801 -13.615 1.00 98.38 234 ASP A CA 1
ATOM 1683 C C . ASP A 1 234 ? -0.124 6.757 -12.312 1.00 98.38 234 ASP A C 1
ATOM 1685 O O . ASP A 1 234 ? 0.067 7.567 -11.400 1.00 98.38 234 ASP A O 1
ATOM 1689 N N . ALA A 1 235 ? -1.021 5.771 -12.212 1.00 97.25 235 ALA A N 1
ATOM 1690 C CA . ALA A 1 235 ? -1.883 5.567 -11.050 1.00 97.25 235 ALA A CA 1
ATOM 1691 C C . ALA A 1 235 ? -1.169 4.898 -9.855 1.00 97.25 235 ALA A C 1
ATOM 1693 O O . ALA A 1 235 ? -1.817 4.615 -8.846 1.00 97.25 235 ALA A O 1
ATOM 1694 N N . ILE A 1 236 ? 0.144 4.645 -9.949 1.00 95.00 236 ILE A N 1
ATOM 1695 C CA . ILE A 1 236 ? 0.964 4.024 -8.897 1.00 95.00 236 ILE A CA 1
ATOM 1696 C C . ILE A 1 236 ? 2.031 4.997 -8.388 1.00 95.00 236 ILE A C 1
ATOM 1698 O O . ILE A 1 236 ? 2.141 5.212 -7.182 1.00 95.00 236 ILE A O 1
ATOM 1702 N N . SER A 1 237 ? 2.786 5.609 -9.305 1.00 93.12 237 SER A N 1
ATOM 1703 C CA . SER A 1 237 ? 3.804 6.636 -9.037 1.00 93.12 237 SER A CA 1
ATOM 1704 C C . SER A 1 237 ? 4.885 6.227 -8.021 1.00 93.12 237 SER A C 1
ATOM 1706 O O . SER A 1 237 ? 5.397 7.060 -7.275 1.00 93.12 237 SER A O 1
ATOM 1708 N N . LEU A 1 238 ? 5.243 4.941 -7.986 1.00 89.12 238 LEU A N 1
ATOM 1709 C CA . LEU A 1 238 ? 6.358 4.421 -7.185 1.00 89.12 238 LEU A CA 1
ATOM 1710 C C . LEU A 1 238 ? 7.627 4.300 -8.041 1.00 89.12 238 LEU A C 1
ATOM 1712 O O . LEU A 1 238 ? 7.587 4.429 -9.265 1.00 89.12 238 LEU A O 1
ATOM 1716 N N . ALA A 1 239 ? 8.774 4.031 -7.411 1.00 86.81 239 ALA A N 1
ATOM 1717 C CA . ALA A 1 239 ? 10.071 3.991 -8.094 1.00 86.81 239 ALA A CA 1
ATOM 1718 C C . ALA A 1 239 ? 10.068 3.101 -9.355 1.00 86.81 239 ALA A C 1
ATOM 1720 O O . ALA A 1 239 ? 10.543 3.533 -10.402 1.00 86.81 239 ALA A O 1
ATOM 1721 N N . ALA A 1 240 ? 9.460 1.912 -9.285 1.00 88.38 240 ALA A N 1
ATOM 1722 C CA . ALA A 1 240 ? 9.363 0.994 -10.420 1.00 88.38 240 ALA A CA 1
ATOM 1723 C C . ALA A 1 240 ? 8.471 1.526 -11.560 1.00 88.38 240 ALA A C 1
ATOM 1725 O O . ALA A 1 240 ? 8.888 1.511 -12.717 1.00 88.38 240 ALA A O 1
ATOM 1726 N N . SER A 1 241 ? 7.273 2.047 -11.256 1.00 94.19 241 SER A N 1
ATOM 1727 C CA . SER A 1 241 ? 6.365 2.566 -12.294 1.00 94.19 241 SER A CA 1
ATOM 1728 C C . SER A 1 241 ? 6.941 3.809 -12.967 1.00 94.19 241 SER A C 1
ATOM 1730 O O . SER A 1 241 ? 6.986 3.886 -14.191 1.00 94.19 241 SER A O 1
ATOM 1732 N N . THR A 1 242 ? 7.485 4.738 -12.178 1.00 94.38 242 THR A N 1
ATOM 1733 C CA . THR A 1 242 ? 8.123 5.955 -12.700 1.00 94.38 242 THR A CA 1
ATOM 1734 C C . THR A 1 242 ? 9.356 5.636 -13.549 1.00 94.38 242 THR A C 1
ATOM 1736 O O . THR A 1 242 ? 9.601 6.314 -14.547 1.00 94.38 242 THR A O 1
ATOM 1739 N N . ALA A 1 243 ? 10.113 4.584 -13.208 1.00 94.38 243 ALA A N 1
ATOM 1740 C CA . ALA A 1 243 ? 11.217 4.093 -14.028 1.00 94.38 243 ALA A CA 1
ATOM 1741 C C . ALA A 1 243 ? 10.747 3.574 -15.383 1.00 94.38 243 ALA A C 1
ATOM 1743 O O . ALA A 1 243 ? 11.278 3.985 -16.414 1.00 94.38 243 ALA A O 1
ATOM 1744 N N . ALA A 1 244 ? 9.748 2.693 -15.370 1.00 96.31 244 ALA A N 1
ATOM 1745 C CA . ALA A 1 244 ? 9.237 2.065 -16.574 1.00 96.31 244 ALA A CA 1
ATOM 1746 C C . ALA A 1 244 ? 8.573 3.088 -17.502 1.00 96.31 244 ALA A C 1
ATOM 1748 O O . ALA A 1 244 ? 8.866 3.109 -18.694 1.00 96.31 244 ALA A O 1
ATOM 1749 N N . VAL A 1 245 ? 7.762 4.005 -16.963 1.00 97.75 245 VAL A N 1
ATOM 1750 C CA . VAL A 1 245 ? 7.156 5.092 -17.746 1.00 97.75 245 VAL A CA 1
ATOM 1751 C C . VAL A 1 245 ? 8.231 5.980 -18.374 1.00 97.75 245 VAL A C 1
ATOM 1753 O O . VAL A 1 245 ? 8.154 6.279 -19.565 1.00 97.75 245 VAL A O 1
ATOM 1756 N N . ALA A 1 246 ? 9.263 6.369 -17.616 1.00 97.00 246 ALA A N 1
ATOM 1757 C CA . ALA A 1 246 ? 10.369 7.150 -18.165 1.00 97.00 246 ALA A CA 1
ATOM 1758 C C . ALA A 1 246 ? 11.110 6.401 -19.287 1.00 97.00 246 ALA A C 1
ATOM 1760 O O . ALA A 1 246 ? 11.475 7.012 -20.290 1.00 97.00 246 ALA A O 1
ATOM 1761 N N . ALA A 1 247 ? 11.294 5.085 -19.146 1.00 97.12 247 ALA A N 1
ATOM 1762 C CA . ALA A 1 247 ? 11.922 4.248 -20.164 1.00 97.12 247 ALA A CA 1
ATOM 1763 C C . ALA A 1 247 ? 11.060 4.127 -21.433 1.00 97.12 247 ALA A C 1
ATOM 1765 O O . ALA A 1 247 ? 11.591 4.283 -22.530 1.00 97.12 247 ALA A O 1
ATOM 1766 N N . VAL A 1 248 ? 9.740 3.939 -21.303 1.00 98.06 248 VAL A N 1
ATOM 1767 C CA . VAL A 1 248 ? 8.800 3.922 -22.442 1.00 98.06 248 VAL A CA 1
ATOM 1768 C C . VAL A 1 248 ? 8.871 5.238 -23.216 1.00 98.06 248 VAL A C 1
ATOM 1770 O O . VAL A 1 248 ? 9.006 5.228 -24.438 1.00 98.06 248 VAL A O 1
ATOM 1773 N N . LEU A 1 249 ? 8.839 6.381 -22.521 1.00 97.44 249 LEU A N 1
ATOM 1774 C CA . LEU A 1 249 ? 8.938 7.692 -23.172 1.00 97.44 249 LEU A CA 1
ATOM 1775 C C . LEU A 1 249 ? 10.305 7.932 -23.821 1.00 97.44 249 LEU A C 1
ATOM 1777 O O . LEU A 1 249 ? 10.364 8.528 -24.894 1.00 97.44 249 LEU A O 1
ATOM 1781 N N . GLY A 1 250 ? 11.383 7.442 -23.203 1.00 96.56 250 GLY A N 1
ATOM 1782 C CA . GLY A 1 250 ? 12.724 7.476 -23.783 1.00 96.56 250 GLY A CA 1
ATOM 1783 C C . GLY A 1 250 ? 12.834 6.633 -25.057 1.00 96.56 250 GLY A C 1
ATOM 1784 O O . GLY A 1 250 ? 13.397 7.096 -26.041 1.00 96.56 250 GLY A O 1
ATOM 1785 N N . ARG A 1 251 ? 12.242 5.431 -25.080 1.00 96.56 251 ARG A N 1
ATOM 1786 C CA . ARG A 1 251 ? 12.181 4.567 -26.274 1.00 96.56 251 ARG A CA 1
ATOM 1787 C C . ARG A 1 251 ? 11.370 5.187 -27.409 1.00 96.56 251 ARG A C 1
ATOM 1789 O O . ARG A 1 251 ? 11.749 5.049 -28.565 1.00 96.56 251 ARG A O 1
ATOM 1796 N N . LEU A 1 252 ? 10.268 5.856 -27.074 1.00 95.88 252 LEU A N 1
ATOM 1797 C CA . LEU A 1 252 ? 9.428 6.575 -28.034 1.00 95.88 252 LEU A CA 1
ATOM 1798 C C . LEU A 1 252 ? 10.054 7.889 -28.525 1.00 95.88 252 LEU A C 1
ATOM 1800 O O . LEU A 1 252 ? 9.538 8.463 -29.480 1.00 95.88 252 LEU A O 1
ATOM 1804 N N . ASP A 1 253 ? 11.082 8.390 -27.831 1.00 95.06 253 ASP A N 1
ATOM 1805 C CA . ASP A 1 253 ? 11.616 9.752 -27.953 1.00 95.06 253 ASP A CA 1
ATOM 1806 C C . ASP A 1 253 ? 10.507 10.824 -27.990 1.00 95.06 253 ASP A C 1
ATOM 1808 O O . ASP A 1 253 ? 10.488 11.751 -28.801 1.00 95.06 253 ASP A O 1
ATOM 1812 N N . LYS A 1 254 ? 9.506 10.663 -27.114 1.00 92.25 254 LYS A N 1
ATOM 1813 C CA . LYS A 1 254 ? 8.338 11.548 -27.034 1.00 92.25 254 LYS A CA 1
ATOM 1814 C C . LYS A 1 254 ? 8.290 12.257 -25.693 1.00 92.25 254 LYS A C 1
ATOM 1816 O O . LYS A 1 254 ? 8.292 11.631 -24.637 1.00 92.25 254 LYS A O 1
ATOM 1821 N N . LYS A 1 255 ? 8.112 13.576 -25.746 1.00 95.19 255 LYS A N 1
ATOM 1822 C CA . LYS A 1 255 ? 7.790 14.400 -24.581 1.00 95.19 255 LYS A CA 1
ATOM 1823 C C . LYS A 1 255 ? 6.294 14.691 -24.551 1.00 95.19 255 LYS A C 1
ATOM 1825 O O . LYS A 1 255 ? 5.799 15.511 -25.320 1.00 95.19 255 LYS A O 1
ATOM 1830 N N . VAL A 1 256 ? 5.582 14.018 -23.653 1.00 95.88 256 VAL A N 1
ATOM 1831 C CA . VAL A 1 256 ? 4.129 14.151 -23.468 1.00 95.88 256 VAL A CA 1
ATOM 1832 C C . VAL A 1 256 ? 3.792 14.473 -22.009 1.00 95.88 256 VAL A C 1
ATOM 1834 O O . VAL A 1 256 ? 4.628 14.256 -21.130 1.00 95.88 256 VAL A O 1
ATOM 1837 N N . PRO A 1 257 ? 2.585 14.991 -21.722 1.00 97.81 257 PRO A N 1
ATOM 1838 C CA . PRO A 1 257 ? 2.109 15.146 -20.354 1.00 97.81 257 PRO A CA 1
ATOM 1839 C C . PRO A 1 257 ? 2.127 13.825 -19.576 1.00 97.81 257 PRO A C 1
ATOM 1841 O O . PRO A 1 257 ? 1.704 12.786 -20.088 1.00 97.81 257 PRO A O 1
ATOM 1844 N N . VAL A 1 258 ? 2.579 13.881 -18.323 1.00 98.12 258 VAL A N 1
ATOM 1845 C CA . VAL A 1 258 ? 2.560 12.743 -17.400 1.00 98.12 258 VAL A CA 1
ATOM 1846 C C . VAL A 1 258 ? 1.916 13.175 -16.086 1.00 98.12 258 VAL A C 1
ATOM 1848 O O . VAL A 1 258 ? 2.416 14.079 -15.416 1.00 98.12 258 VAL A O 1
ATOM 1851 N N . ALA A 1 259 ? 0.807 12.535 -15.728 1.00 98.06 259 ALA A N 1
ATOM 1852 C CA . ALA A 1 259 ? 0.096 12.749 -14.474 1.00 98.06 259 ALA A CA 1
ATOM 1853 C C . ALA A 1 259 ? 0.468 11.657 -13.463 1.00 98.06 259 ALA A C 1
ATOM 1855 O O . ALA A 1 259 ? 0.263 10.476 -13.738 1.00 98.06 259 ALA A O 1
ATOM 1856 N N . ASN A 1 260 ? 0.967 12.056 -12.291 1.00 97.06 260 ASN A N 1
ATOM 1857 C CA . ASN A 1 260 ? 1.353 11.148 -11.212 1.00 97.06 260 ASN A CA 1
ATOM 1858 C C . ASN A 1 260 ? 0.476 11.346 -9.977 1.00 97.06 260 ASN A C 1
ATOM 1860 O O . ASN A 1 260 ? 0.208 12.475 -9.570 1.00 97.06 260 ASN A O 1
ATOM 1864 N N . VAL A 1 261 ? 0.106 10.249 -9.322 1.00 93.69 261 VAL A N 1
ATOM 1865 C CA . VAL A 1 261 ? -0.644 10.242 -8.053 1.00 93.69 261 VAL A CA 1
ATOM 1866 C C . VAL A 1 261 ? 0.247 10.344 -6.811 1.00 93.69 261 VAL A C 1
ATOM 1868 O O . VAL A 1 261 ? -0.264 10.377 -5.694 1.00 93.69 261 VAL A O 1
ATOM 1871 N N . LEU A 1 262 ? 1.573 10.387 -6.978 1.00 89.81 262 LEU A N 1
ATOM 1872 C CA . LEU A 1 262 ? 2.546 10.704 -5.926 1.00 89.81 262 LEU A CA 1
ATOM 1873 C C . LEU A 1 262 ? 3.628 11.648 -6.468 1.00 89.81 262 LEU A C 1
ATOM 1875 O O . LEU A 1 262 ? 3.955 11.586 -7.658 1.00 89.81 262 LEU A O 1
ATOM 1879 N N . PRO A 1 263 ? 4.206 12.517 -5.620 1.00 86.31 263 PRO A N 1
ATOM 1880 C CA . PRO A 1 263 ? 5.342 13.336 -6.020 1.00 86.31 263 PRO A CA 1
ATOM 1881 C C . PRO A 1 263 ? 6.559 12.461 -6.344 1.00 86.31 263 PRO A C 1
ATOM 1883 O O . PRO A 1 263 ? 6.772 11.410 -5.741 1.00 86.31 263 PRO A O 1
ATOM 1886 N N . THR A 1 264 ? 7.373 12.912 -7.294 1.00 83.88 264 THR A N 1
ATOM 1887 C CA . THR A 1 264 ? 8.645 12.274 -7.636 1.00 83.88 264 THR A CA 1
ATOM 1888 C C . THR A 1 264 ? 9.659 13.324 -8.069 1.00 83.88 264 THR A C 1
ATOM 1890 O O . THR A 1 264 ? 9.333 14.240 -8.828 1.00 83.88 264 THR A O 1
ATOM 1893 N N . ASP A 1 265 ? 10.897 13.164 -7.608 1.00 84.19 265 ASP A N 1
ATOM 1894 C CA . ASP A 1 265 ? 12.026 13.998 -8.030 1.00 84.19 265 ASP A CA 1
ATOM 1895 C C . ASP A 1 265 ? 12.700 13.453 -9.296 1.00 84.19 265 ASP A C 1
ATOM 1897 O O . ASP A 1 265 ? 13.536 14.120 -9.909 1.00 84.19 265 ASP A O 1
ATOM 1901 N N . ARG A 1 266 ? 12.310 12.249 -9.738 1.00 82.62 266 ARG A N 1
ATOM 1902 C CA . ARG A 1 266 ? 12.823 11.639 -10.961 1.00 82.62 266 ARG A CA 1
ATOM 1903 C C . ARG A 1 266 ? 12.293 12.395 -12.173 1.00 82.62 266 ARG A C 1
ATOM 1905 O O . ARG A 1 266 ? 11.093 12.397 -12.439 1.00 82.62 266 ARG A O 1
ATOM 1912 N N . LYS A 1 267 ? 13.202 12.991 -12.939 1.00 90.25 267 LYS A N 1
ATOM 1913 C CA . LYS A 1 267 ? 12.900 13.702 -14.185 1.00 90.25 267 LYS A CA 1
ATOM 1914 C C . LYS A 1 267 ? 13.940 13.354 -15.240 1.00 90.25 267 LYS A C 1
ATOM 1916 O O . LYS A 1 267 ? 15.115 13.193 -14.922 1.00 90.25 267 LYS A O 1
ATOM 1921 N N . THR A 1 268 ? 13.505 13.254 -16.487 1.00 92.00 268 THR A N 1
ATOM 1922 C CA . THR A 1 268 ? 14.383 13.147 -17.660 1.00 92.00 268 THR A CA 1
ATOM 1923 C C . THR A 1 268 ? 13.959 14.186 -18.697 1.00 92.00 268 THR A C 1
ATOM 1925 O O . THR A 1 268 ? 13.017 14.952 -18.477 1.00 92.00 268 THR A O 1
ATOM 1928 N N . GLU A 1 269 ? 14.647 14.260 -19.832 1.00 92.00 269 GLU A N 1
ATOM 1929 C CA . GLU A 1 269 ? 14.257 15.164 -20.917 1.00 92.00 269 GLU A CA 1
ATOM 1930 C C . GLU A 1 269 ? 12.835 14.863 -21.436 1.00 92.00 269 GLU A C 1
ATOM 1932 O O . GLU A 1 269 ? 12.015 15.783 -21.566 1.00 92.00 269 GLU A O 1
ATOM 1937 N N . GLN A 1 270 ? 12.524 13.577 -21.636 1.00 94.81 270 GLN A N 1
ATOM 1938 C CA . GLN A 1 270 ? 11.232 13.071 -22.110 1.00 94.81 270 GLN A CA 1
ATOM 1939 C C . GLN A 1 270 ? 10.199 12.881 -20.979 1.00 94.81 270 GLN A C 1
ATOM 1941 O O . GLN A 1 270 ? 9.000 12.990 -21.229 1.00 94.81 270 GLN A O 1
ATOM 1946 N N . TYR A 1 271 ? 10.630 12.644 -19.732 1.00 96.12 271 TYR A N 1
ATOM 1947 C CA . TYR A 1 271 ? 9.751 12.388 -18.582 1.00 96.12 271 TYR A CA 1
ATOM 1948 C C . TYR A 1 271 ? 9.732 13.568 -17.599 1.00 96.12 271 TYR A C 1
ATOM 1950 O O . TYR A 1 271 ? 10.662 13.771 -16.815 1.00 96.12 271 TYR A O 1
ATOM 1958 N N . GLN A 1 272 ? 8.642 14.340 -17.631 1.00 94.94 272 GLN A N 1
ATOM 1959 C CA . GLN A 1 272 ? 8.407 15.516 -16.782 1.00 94.94 272 GLN A CA 1
ATOM 1960 C C . GLN A 1 272 ? 7.040 15.396 -16.077 1.00 94.94 272 GLN A C 1
ATOM 1962 O O . GLN A 1 272 ? 6.069 16.021 -16.513 1.00 94.94 272 GLN A O 1
ATOM 1967 N N . PRO A 1 273 ? 6.929 14.558 -15.030 1.00 95.38 273 PRO A N 1
ATOM 1968 C CA . PRO A 1 273 ? 5.662 14.290 -14.361 1.00 95.38 273 PRO A CA 1
ATOM 1969 C C . PRO A 1 273 ? 5.167 15.485 -13.547 1.00 95.38 273 PRO A C 1
ATOM 1971 O O . PRO A 1 273 ? 5.957 16.224 -12.953 1.00 95.38 273 PRO A O 1
ATOM 1974 N N . GLN A 1 274 ? 3.845 15.629 -13.467 1.00 95.56 274 GLN A N 1
ATOM 1975 C CA . GLN A 1 274 ? 3.180 16.549 -12.549 1.00 95.56 274 GLN A CA 1
ATOM 1976 C C . GLN A 1 274 ? 2.311 15.759 -11.570 1.00 95.56 274 GLN A C 1
ATOM 1978 O O . GLN A 1 274 ? 1.561 14.862 -11.958 1.00 95.56 274 GLN A O 1
ATOM 1983 N N . PHE A 1 275 ? 2.425 16.097 -10.286 1.00 93.25 275 PHE A N 1
ATOM 1984 C CA . PHE A 1 275 ? 1.628 15.487 -9.229 1.00 93.25 275 PHE A CA 1
ATOM 1985 C C . PHE A 1 275 ? 0.198 16.039 -9.248 1.00 93.25 275 PHE A C 1
ATOM 1987 O O . PHE A 1 275 ? 0.002 17.253 -9.153 1.00 93.25 275 PHE A O 1
ATOM 1994 N N . VAL A 1 276 ? -0.794 15.153 -9.338 1.00 92.88 276 VAL A N 1
ATOM 1995 C CA . VAL A 1 276 ? -2.211 15.528 -9.325 1.00 92.88 276 VAL A CA 1
ATOM 1996 C C . VAL A 1 276 ? -2.750 15.604 -7.901 1.00 92.88 276 VAL A C 1
ATOM 1998 O O . VAL A 1 276 ? -2.491 14.737 -7.069 1.00 92.88 276 VAL A O 1
ATOM 2001 N N . ARG A 1 277 ? -3.549 16.636 -7.621 1.00 89.25 277 ARG A N 1
ATOM 2002 C CA . ARG A 1 277 ? -4.291 16.778 -6.362 1.00 89.25 277 ARG A CA 1
ATOM 2003 C C . ARG A 1 277 ? -5.782 16.774 -6.665 1.00 89.25 277 ARG A C 1
ATOM 2005 O O . ARG A 1 277 ? -6.257 17.646 -7.387 1.00 89.25 277 ARG A O 1
ATOM 2012 N N . ALA A 1 278 ? -6.505 15.805 -6.108 1.00 91.38 278 ALA A N 1
ATOM 2013 C CA . ALA A 1 278 ? -7.940 15.635 -6.334 1.00 91.38 278 ALA A CA 1
ATOM 2014 C C . ALA A 1 278 ? -8.752 16.874 -5.926 1.00 91.38 278 ALA A C 1
ATOM 2016 O O . ALA A 1 278 ? -9.651 17.281 -6.654 1.00 91.38 278 ALA A O 1
ATOM 2017 N N . SER A 1 279 ? -8.386 17.520 -4.818 1.00 86.94 279 SER A N 1
ATOM 2018 C CA . SER A 1 279 ? -9.045 18.726 -4.304 1.00 86.94 279 SER A CA 1
ATOM 2019 C C . SER A 1 279 ? -8.990 19.929 -5.254 1.00 86.94 279 SER A C 1
ATOM 2021 O O . SER A 1 279 ? -9.835 20.816 -5.178 1.00 86.94 279 SER A O 1
ATOM 2023 N N . ASN A 1 280 ? -8.059 19.960 -6.214 1.00 88.31 280 ASN A N 1
ATOM 2024 C CA . ASN A 1 280 ? -7.936 21.094 -7.130 1.00 88.31 280 ASN A CA 1
ATOM 2025 C C . ASN A 1 280 ? -9.128 21.224 -8.096 1.00 88.31 280 ASN A C 1
ATOM 2027 O O . ASN A 1 280 ? -9.387 22.331 -8.572 1.00 88.31 280 ASN A O 1
ATOM 2031 N N . ILE A 1 281 ? -9.867 20.138 -8.374 1.00 93.12 281 ILE A N 1
ATOM 2032 C CA . ILE A 1 281 ? -10.919 20.109 -9.410 1.00 93.12 281 ILE A CA 1
ATOM 2033 C C . ILE A 1 281 ? -12.131 20.994 -9.103 1.00 93.12 281 ILE A C 1
ATOM 2035 O O . ILE A 1 281 ? -12.965 21.198 -9.979 1.00 93.12 281 ILE A O 1
ATOM 2039 N N . THR A 1 282 ? -12.254 21.500 -7.876 1.00 89.00 282 THR A N 1
ATOM 2040 C CA . THR A 1 282 ? -13.343 22.389 -7.440 1.00 89.00 282 THR A CA 1
ATOM 2041 C C . THR A 1 282 ? -12.958 23.868 -7.481 1.00 89.00 282 THR A C 1
ATOM 2043 O O . THR A 1 282 ? -13.805 24.731 -7.258 1.00 89.00 282 THR A O 1
ATOM 2046 N N . SER A 1 283 ? -11.692 24.185 -7.769 1.00 84.19 283 SER A N 1
ATOM 2047 C CA . SER A 1 283 ? -11.125 25.517 -7.557 1.00 84.19 283 SER A CA 1
ATOM 2048 C C . SER A 1 283 ? -10.614 26.170 -8.844 1.00 84.19 283 SER A C 1
ATOM 2050 O O . SER A 1 283 ? -10.137 25.511 -9.771 1.00 84.19 283 SER A O 1
ATOM 2052 N N . GLY A 1 284 ? -10.699 27.502 -8.890 1.00 86.50 284 GLY A N 1
ATOM 2053 C CA . GLY A 1 284 ? -10.089 28.326 -9.934 1.00 86.50 284 GLY A CA 1
ATOM 2054 C C . GLY A 1 284 ? -10.427 27.877 -11.359 1.00 86.50 284 GLY A C 1
ATOM 2055 O O . GLY A 1 284 ? -11.584 27.637 -11.698 1.00 86.50 284 GLY A O 1
ATOM 2056 N N . ALA A 1 285 ? -9.394 27.762 -12.197 1.00 87.25 285 ALA A N 1
ATOM 2057 C CA . ALA A 1 285 ? -9.526 27.383 -13.604 1.00 87.25 285 ALA A CA 1
ATOM 2058 C C . ALA A 1 285 ? -9.918 25.910 -13.826 1.00 87.25 285 ALA A C 1
ATOM 2060 O O . ALA A 1 285 ? -10.223 25.545 -14.957 1.00 87.25 285 ALA A O 1
ATOM 2061 N N . LEU A 1 286 ? -9.914 25.072 -12.783 1.00 91.69 286 LEU A N 1
ATOM 2062 C CA . LEU A 1 286 ? -10.212 23.640 -12.878 1.00 91.69 286 LEU A CA 1
ATOM 2063 C C . LEU A 1 286 ? -11.628 23.284 -12.407 1.00 91.69 286 LEU A C 1
ATOM 2065 O O . LEU A 1 286 ? -12.048 22.151 -12.611 1.00 91.69 286 LEU A O 1
ATOM 2069 N N . ALA A 1 287 ? -12.395 24.242 -11.869 1.00 91.56 287 ALA A N 1
ATOM 2070 C CA . ALA A 1 287 ? -13.756 24.030 -11.356 1.00 91.56 287 ALA A CA 1
ATOM 2071 C C . ALA A 1 287 ? -14.722 23.373 -12.368 1.00 91.56 287 ALA A C 1
ATOM 2073 O O . ALA A 1 287 ? -15.631 22.635 -11.985 1.00 91.56 287 ALA A O 1
ATOM 2074 N N . PHE A 1 288 ? -14.500 23.592 -13.671 1.00 95.12 288 PHE A N 1
ATOM 2075 C CA . PHE A 1 288 ? -15.285 22.964 -14.739 1.00 95.12 288 PHE A CA 1
ATOM 2076 C C . PHE A 1 288 ? -15.195 21.427 -14.729 1.00 95.12 288 PHE A C 1
ATOM 2078 O O . PHE A 1 288 ? -16.107 20.760 -15.219 1.00 95.12 288 PHE A O 1
ATOM 2085 N N . ILE A 1 289 ? -14.110 20.864 -14.179 1.00 97.31 289 ILE A N 1
ATOM 2086 C CA . ILE A 1 289 ? -13.898 19.420 -14.065 1.00 97.31 289 ILE A CA 1
ATOM 2087 C C . ILE A 1 289 ? -14.908 18.833 -13.083 1.00 97.31 289 ILE A C 1
ATOM 2089 O O . ILE A 1 289 ? -15.568 17.853 -13.421 1.00 97.31 289 ILE A O 1
ATOM 2093 N N . SER A 1 290 ? -15.088 19.448 -11.908 1.00 95.62 290 SER A N 1
ATOM 2094 C CA . SER A 1 290 ? -16.106 19.008 -10.945 1.00 95.62 290 SER A CA 1
ATOM 2095 C C . SER A 1 290 ? -17.505 19.059 -11.558 1.00 95.62 290 SER A C 1
ATOM 2097 O O . SER A 1 290 ? -18.251 18.086 -11.492 1.00 95.62 290 SER A O 1
ATOM 2099 N N . ASP A 1 291 ? -17.841 20.158 -12.235 1.00 93.62 291 ASP A N 1
ATOM 2100 C CA . ASP A 1 291 ? -19.168 20.344 -12.832 1.00 93.62 291 ASP A CA 1
ATOM 2101 C C . ASP A 1 291 ? -19.447 19.340 -13.959 1.00 93.62 291 ASP A C 1
ATOM 2103 O O . ASP A 1 291 ? -20.566 18.844 -14.103 1.00 93.62 291 ASP A O 1
ATOM 2107 N N . GLY A 1 292 ? -18.431 19.023 -14.764 1.00 96.62 292 GLY A N 1
ATOM 2108 C CA . GLY A 1 292 ? -18.524 18.035 -15.835 1.00 96.62 292 GLY A CA 1
ATOM 2109 C C . GLY A 1 292 ? -18.589 16.599 -15.323 1.00 96.62 292 GLY A C 1
ATOM 2110 O O . GLY A 1 292 ? -19.444 15.824 -15.752 1.00 96.62 292 GLY A O 1
ATOM 2111 N N . VAL A 1 293 ? -17.697 16.239 -14.401 1.00 98.06 293 VAL A N 1
ATOM 2112 C CA . VAL A 1 293 ? -17.561 14.865 -13.911 1.00 98.06 293 VAL A CA 1
ATOM 2113 C C . VAL A 1 293 ? -18.634 14.561 -12.871 1.00 98.06 293 VAL A C 1
ATOM 2115 O O . VAL A 1 293 ? -19.495 13.722 -13.116 1.00 98.06 293 VAL A O 1
ATOM 2118 N N . TRP A 1 294 ? -18.637 15.265 -11.741 1.00 97.38 294 TRP A N 1
ATOM 2119 C CA . TRP A 1 294 ? -19.570 15.015 -10.641 1.00 97.38 294 TRP A CA 1
ATOM 2120 C C . TRP A 1 294 ? -20.982 15.518 -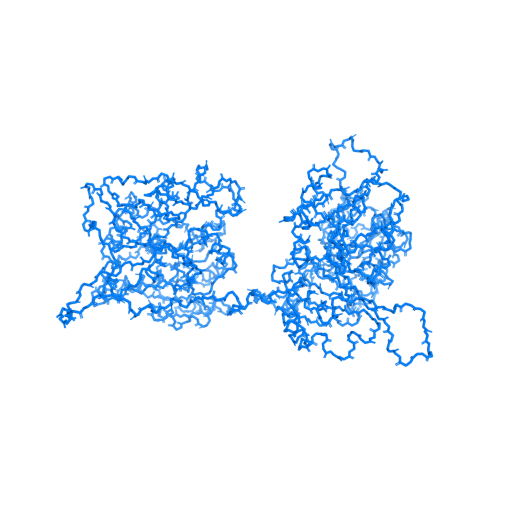10.940 1.00 97.38 294 TRP A C 1
ATOM 2122 O O . TRP A 1 294 ? -21.949 14.805 -10.689 1.00 97.38 294 TRP A O 1
ATOM 2132 N N . GLY A 1 295 ? -21.107 16.715 -11.519 1.00 93.12 295 GLY A N 1
ATOM 2133 C CA . GLY A 1 295 ? -22.412 17.332 -11.774 1.00 93.12 295 GLY A CA 1
ATOM 2134 C C . GLY A 1 295 ? -23.201 16.713 -12.933 1.00 93.12 295 GLY A C 1
ATOM 2135 O O . GLY A 1 295 ? -24.430 16.790 -12.942 1.00 93.12 295 GLY A O 1
ATOM 2136 N N . LYS A 1 296 ? -22.524 16.107 -13.921 1.00 95.19 296 LYS A N 1
ATOM 2137 C CA . LYS A 1 296 ? -23.169 15.592 -15.145 1.00 95.19 296 LYS A CA 1
ATOM 2138 C C . LYS A 1 296 ? -22.875 14.119 -15.407 1.00 95.19 296 LYS A C 1
ATOM 2140 O O . LYS A 1 296 ? -23.812 13.337 -15.543 1.00 95.19 296 LYS A O 1
ATOM 2145 N N . PHE A 1 297 ? -21.601 13.740 -15.505 1.00 98.44 297 PHE A N 1
ATOM 2146 C CA . PHE A 1 297 ? -21.221 12.397 -15.941 1.00 98.44 297 PHE A CA 1
ATOM 2147 C C . PHE A 1 297 ? -21.582 11.317 -14.919 1.00 98.44 297 PHE A C 1
ATOM 2149 O O . PHE A 1 297 ? -22.348 10.419 -15.250 1.00 98.44 297 PHE A O 1
ATOM 2156 N N . VAL A 1 298 ? -21.080 11.408 -13.684 1.00 98.31 298 VAL A N 1
ATOM 2157 C CA . VAL A 1 298 ? -21.245 10.375 -12.646 1.00 98.31 298 VAL A CA 1
ATOM 2158 C C . VAL A 1 298 ? -22.713 9.995 -12.403 1.00 98.31 298 VAL A C 1
ATOM 2160 O O . VAL A 1 298 ? -23.013 8.803 -12.496 1.00 98.31 298 VAL A O 1
ATOM 2163 N N . PRO A 1 299 ? -23.657 10.925 -12.149 1.00 96.06 299 PRO A N 1
ATOM 2164 C CA . PRO A 1 299 ? -25.042 10.542 -11.874 1.00 96.06 299 PRO A CA 1
ATOM 2165 C C . PRO A 1 299 ? -25.706 9.834 -13.061 1.00 96.06 299 PRO A C 1
ATOM 2167 O O . PRO A 1 299 ? -26.398 8.833 -12.872 1.00 96.06 299 PRO A O 1
ATOM 2170 N N . ALA A 1 300 ? -25.475 10.311 -14.288 1.00 97.38 300 ALA A N 1
ATOM 2171 C CA . ALA A 1 300 ? -26.039 9.704 -15.490 1.00 97.38 300 ALA A CA 1
ATOM 2172 C C . ALA A 1 300 ? -25.392 8.344 -15.813 1.00 97.38 300 ALA A C 1
ATOM 2174 O O . ALA A 1 300 ? -26.097 7.389 -16.137 1.00 97.38 300 ALA A O 1
ATOM 2175 N N . ALA A 1 301 ? -24.068 8.245 -15.676 1.00 98.25 301 ALA A N 1
ATOM 2176 C CA . ALA A 1 301 ? -23.287 7.055 -15.997 1.00 98.25 301 ALA A CA 1
ATOM 2177 C C . ALA A 1 301 ? -23.482 5.923 -14.975 1.00 98.25 301 ALA A C 1
ATOM 2179 O O . ALA A 1 301 ? -23.508 4.749 -15.338 1.00 98.25 301 ALA A O 1
ATOM 2180 N N . LEU A 1 302 ? -23.681 6.248 -13.692 1.00 97.44 302 LEU A N 1
ATOM 2181 C CA . LEU A 1 302 ? -24.090 5.253 -12.696 1.00 97.44 302 LEU A CA 1
ATOM 2182 C C . LEU A 1 302 ? -25.515 4.757 -12.957 1.00 97.44 302 LEU A C 1
ATOM 2184 O O . LEU A 1 302 ? -25.787 3.568 -12.803 1.00 97.44 302 LEU A O 1
ATOM 2188 N N . ALA A 1 303 ? -26.429 5.650 -13.350 1.00 96.00 303 ALA A N 1
ATOM 2189 C CA . ALA A 1 303 ? -27.824 5.295 -13.598 1.00 96.00 303 ALA A CA 1
ATOM 2190 C C . ALA A 1 303 ? -28.004 4.389 -14.826 1.00 96.00 303 ALA A C 1
ATOM 2192 O O . ALA A 1 303 ? -28.831 3.478 -14.788 1.00 96.00 303 ALA A O 1
ATOM 2193 N N . ASN A 1 304 ? -27.241 4.618 -15.898 1.00 95.69 304 ASN A N 1
ATOM 2194 C CA . ASN A 1 304 ? -27.302 3.804 -17.117 1.00 95.69 304 ASN A CA 1
ATOM 2195 C C . ASN A 1 304 ? -26.285 2.641 -17.139 1.00 95.69 304 ASN A C 1
ATOM 2197 O O . ASN A 1 304 ? -26.322 1.824 -18.058 1.00 95.69 304 ASN A O 1
ATOM 2201 N N . GLY A 1 305 ? -25.400 2.555 -16.139 1.00 95.62 305 GLY A N 1
ATOM 2202 C CA . GLY A 1 305 ? -24.397 1.500 -15.998 1.00 95.62 305 GLY A CA 1
ATOM 2203 C C . GLY A 1 305 ? -23.134 1.671 -16.850 1.00 95.62 305 GLY A C 1
ATOM 2204 O O . GLY A 1 305 ? -22.309 0.760 -16.867 1.00 95.62 305 GLY A O 1
ATOM 2205 N N . SER A 1 306 ? -22.952 2.802 -17.543 1.00 95.88 306 SER A N 1
ATOM 2206 C CA . SER A 1 306 ? -21.730 3.081 -18.312 1.00 95.88 306 SER A CA 1
ATOM 2207 C C . SER A 1 306 ? -20.520 3.400 -17.427 1.00 95.88 306 SER A C 1
ATOM 2209 O O . SER A 1 306 ? -19.385 3.240 -17.873 1.00 95.88 306 SER A O 1
ATOM 2211 N N . LEU A 1 307 ? -20.747 3.777 -16.162 1.00 98.19 307 LEU A N 1
ATOM 2212 C CA . LEU A 1 307 ? -19.727 3.817 -15.115 1.00 98.19 307 LEU A CA 1
ATOM 2213 C C . LEU A 1 307 ? -19.940 2.657 -14.137 1.00 98.19 307 LEU A C 1
ATOM 2215 O O . LEU A 1 307 ? -20.952 2.583 -13.439 1.00 98.19 307 LEU A O 1
ATOM 2219 N N . GLN A 1 308 ? -18.953 1.771 -14.048 1.00 98.12 308 GLN A N 1
ATOM 2220 C CA . GLN A 1 308 ? -18.928 0.663 -13.103 1.00 98.12 308 GLN A CA 1
ATOM 2221 C C . GLN A 1 308 ? -18.207 1.065 -11.814 1.00 98.12 308 GLN A C 1
ATOM 2223 O O . GLN A 1 308 ? -17.111 1.636 -11.834 1.00 98.12 308 GLN A O 1
ATOM 2228 N N . ALA A 1 309 ? -18.801 0.703 -10.677 1.00 97.75 309 ALA A N 1
ATOM 2229 C CA . ALA A 1 309 ? -18.197 0.882 -9.363 1.00 97.75 309 ALA A CA 1
ATOM 2230 C C . ALA A 1 309 ? -17.095 -0.165 -9.136 1.00 97.75 309 ALA A C 1
ATOM 2232 O O . ALA A 1 309 ? -17.362 -1.270 -8.664 1.00 97.75 309 ALA A O 1
ATOM 2233 N N . LYS A 1 310 ? -15.871 0.176 -9.553 1.00 97.62 310 LYS A N 1
ATOM 2234 C CA . LYS A 1 310 ? -14.683 -0.680 -9.483 1.00 97.62 310 LYS A CA 1
ATOM 2235 C C . LYS A 1 310 ? -13.473 0.077 -8.925 1.00 97.62 310 LYS A C 1
ATOM 2237 O O . LYS A 1 310 ? -13.408 1.298 -9.086 1.00 97.62 310 LYS A O 1
ATOM 2242 N N . PRO A 1 311 ? -12.493 -0.634 -8.336 1.00 96.81 311 PRO A N 1
ATOM 2243 C CA . PRO A 1 311 ? -12.446 -2.079 -8.082 1.00 96.81 311 PRO A CA 1
ATOM 2244 C C . PRO A 1 311 ? -13.503 -2.539 -7.069 1.00 96.81 311 PRO A C 1
ATOM 2246 O O . PRO A 1 311 ? -14.144 -1.713 -6.424 1.00 96.81 311 PRO A O 1
ATOM 2249 N N . ASP A 1 312 ? -13.720 -3.851 -6.964 1.00 97.06 312 ASP A N 1
ATOM 2250 C CA . ASP A 1 312 ? -14.770 -4.382 -6.092 1.00 97.06 312 ASP A CA 1
ATOM 2251 C C . ASP A 1 312 ? -14.524 -4.037 -4.620 1.00 97.06 312 ASP A C 1
ATOM 2253 O O . ASP A 1 312 ? -13.392 -4.025 -4.130 1.00 97.06 312 ASP A O 1
ATOM 2257 N N . ALA A 1 313 ? -15.614 -3.766 -3.908 1.00 96.75 313 ALA A N 1
ATOM 2258 C CA . ALA A 1 313 ? -15.575 -3.505 -2.481 1.00 96.75 313 ALA A CA 1
ATOM 2259 C C . ALA A 1 313 ? -15.173 -4.769 -1.708 1.00 96.75 313 ALA A C 1
ATOM 2261 O O . ALA A 1 313 ? -15.792 -5.825 -1.849 1.00 96.75 313 ALA A O 1
ATOM 2262 N N . HIS A 1 314 ? -14.174 -4.633 -0.845 1.00 97.00 314 HIS A N 1
ATOM 2263 C CA . HIS A 1 314 ? -13.788 -5.614 0.155 1.00 97.00 314 HIS A CA 1
ATOM 2264 C C . HIS A 1 314 ? -14.250 -5.106 1.520 1.00 97.00 314 HIS A C 1
ATOM 2266 O O . HIS A 1 314 ? -13.599 -4.261 2.138 1.00 97.00 314 HIS A O 1
ATOM 2272 N N . VAL A 1 315 ? -15.428 -5.562 1.950 1.00 96.12 315 VAL A N 1
ATOM 2273 C CA . VAL A 1 315 ? -16.022 -5.152 3.226 1.00 96.12 315 VAL A CA 1
ATOM 2274 C C . VAL A 1 315 ? -15.337 -5.907 4.361 1.00 96.12 315 VAL A C 1
ATOM 2276 O O . VAL A 1 315 ? -15.450 -7.125 4.442 1.00 96.12 315 VAL A O 1
ATOM 2279 N N . ILE A 1 316 ? -14.646 -5.179 5.235 1.00 91.94 316 ILE A N 1
ATOM 2280 C CA . ILE A 1 316 ? -13.815 -5.757 6.309 1.00 91.94 316 ILE A CA 1
ATOM 2281 C C . ILE A 1 316 ? -14.448 -5.670 7.703 1.00 91.94 316 ILE A C 1
ATOM 2283 O O . ILE A 1 316 ? -13.894 -6.186 8.670 1.00 91.94 316 ILE A O 1
ATOM 2287 N N . GLY A 1 317 ? -15.596 -5.003 7.840 1.00 92.31 317 GLY A N 1
ATOM 2288 C CA . GLY A 1 317 ? -16.290 -4.920 9.121 1.00 92.31 317 GLY A CA 1
ATOM 2289 C C . GLY A 1 317 ? -17.373 -3.851 9.205 1.00 92.31 317 GLY A C 1
ATOM 2290 O O . GLY A 1 317 ? -17.678 -3.142 8.237 1.00 92.31 317 GLY A O 1
ATOM 2291 N N . HIS A 1 318 ? -17.946 -3.757 10.405 1.00 96.62 318 HIS A N 1
ATOM 2292 C CA . HIS A 1 318 ? -18.974 -2.797 10.781 1.00 96.62 318 HIS A CA 1
ATOM 2293 C C . HIS A 1 318 ? -18.542 -1.985 12.008 1.00 96.62 318 HIS A C 1
ATOM 2295 O O . HIS A 1 318 ? -18.115 -2.576 12.997 1.00 96.62 318 HIS A O 1
ATOM 2301 N N . GLY A 1 319 ? -18.687 -0.660 11.952 1.00 96.00 319 GLY A N 1
ATOM 2302 C CA . GLY A 1 319 ? -18.387 0.268 13.047 1.00 96.00 319 GLY A CA 1
ATOM 2303 C C . GLY A 1 319 ? -17.151 1.142 12.811 1.00 96.00 319 GLY A C 1
ATOM 2304 O O . GLY A 1 319 ? -16.234 0.782 12.072 1.00 96.00 319 GLY A O 1
ATOM 2305 N N . LEU A 1 320 ? -17.120 2.317 13.454 1.00 96.44 320 LEU A N 1
ATOM 2306 C CA . LEU A 1 320 ? -15.983 3.250 13.376 1.00 96.44 320 LEU A CA 1
ATOM 2307 C C . LEU A 1 320 ? -14.686 2.633 13.927 1.00 96.44 320 LEU A C 1
ATOM 2309 O O . LEU A 1 320 ? -13.602 2.968 13.458 1.00 96.44 320 LEU A O 1
ATOM 2313 N N . ASP A 1 321 ? -14.785 1.708 14.885 1.00 95.25 321 ASP A N 1
ATOM 2314 C CA . ASP A 1 321 ? -13.651 0.987 15.474 1.00 95.25 321 ASP A CA 1
ATOM 2315 C C . ASP A 1 321 ? -12.951 0.060 14.466 1.00 95.25 321 ASP A C 1
ATOM 2317 O O . ASP A 1 321 ? -11.773 -0.258 14.627 1.00 95.25 321 ASP A O 1
ATOM 2321 N N . LYS A 1 322 ? -13.636 -0.328 13.382 1.00 97.25 322 LYS A N 1
ATOM 2322 C CA . LYS A 1 322 ? -13.061 -1.151 12.307 1.00 97.25 322 LYS A CA 1
ATOM 2323 C C . LYS A 1 322 ? -12.265 -0.350 11.284 1.00 97.25 322 LYS A C 1
ATOM 2325 O O . LYS A 1 322 ? -11.562 -0.948 10.473 1.00 97.25 322 LYS A O 1
ATOM 2330 N N . ILE A 1 323 ? -12.320 0.981 11.322 1.00 97.00 323 ILE A N 1
ATOM 2331 C CA . ILE A 1 323 ? -11.601 1.830 10.363 1.00 97.00 323 ILE A CA 1
ATOM 2332 C C . ILE A 1 323 ? -10.089 1.632 10.483 1.00 97.00 323 ILE A C 1
ATOM 2334 O O . ILE A 1 323 ? -9.435 1.458 9.458 1.00 97.00 323 ILE A O 1
ATOM 2338 N N . GLN A 1 324 ? -9.533 1.565 11.700 1.00 96.19 324 GLN A N 1
ATOM 2339 C CA . GLN A 1 324 ? -8.102 1.281 11.864 1.00 96.19 324 GLN A CA 1
ATOM 2340 C C . GLN A 1 324 ? -7.729 -0.080 11.271 1.00 96.19 324 GLN A C 1
ATOM 2342 O O . GLN A 1 324 ? -6.751 -0.177 10.538 1.00 96.19 324 GLN A O 1
ATOM 2347 N N . HIS A 1 325 ? -8.532 -1.116 11.529 1.00 95.50 325 HIS A N 1
ATOM 2348 C CA . HIS A 1 325 ? -8.299 -2.427 10.929 1.00 95.50 325 HIS A CA 1
ATOM 2349 C C . HIS A 1 325 ? -8.295 -2.346 9.393 1.00 95.50 325 HIS A C 1
ATOM 2351 O O . HIS A 1 325 ? -7.439 -2.944 8.751 1.00 95.50 325 HIS A O 1
ATOM 2357 N N . GLY A 1 326 ? -9.188 -1.549 8.800 1.00 95.69 326 GLY A N 1
ATOM 2358 C CA . GLY A 1 326 ? -9.221 -1.314 7.354 1.00 95.69 326 GLY A CA 1
ATOM 2359 C C . GLY A 1 326 ? -7.987 -0.593 6.821 1.00 95.69 326 GLY A C 1
ATOM 2360 O O . GLY A 1 326 ? -7.474 -0.963 5.766 1.00 95.69 326 GLY A O 1
ATOM 2361 N N . ILE A 1 327 ? -7.477 0.390 7.564 1.00 94.94 327 ILE A N 1
ATOM 2362 C CA . ILE A 1 327 ? -6.200 1.055 7.276 1.00 94.94 327 ILE A CA 1
ATOM 2363 C C . ILE A 1 327 ? -5.059 0.035 7.300 1.00 94.94 327 ILE A C 1
ATOM 2365 O O . ILE A 1 327 ? -4.268 -0.005 6.360 1.00 94.94 327 ILE A O 1
ATOM 2369 N N . ASP A 1 328 ? -5.007 -0.835 8.308 1.00 94.38 328 ASP A N 1
ATOM 2370 C CA . ASP A 1 328 ? -3.957 -1.848 8.435 1.00 94.38 328 ASP A CA 1
ATOM 2371 C C . ASP A 1 328 ? -4.044 -2.922 7.337 1.00 94.38 328 ASP A C 1
ATOM 2373 O O . ASP A 1 328 ? -3.015 -3.350 6.814 1.00 94.38 328 ASP A O 1
ATOM 2377 N N . VAL A 1 329 ? -5.256 -3.335 6.944 1.00 93.00 329 VAL A N 1
ATOM 2378 C CA . VAL A 1 329 ? -5.483 -4.242 5.803 1.00 93.00 329 VAL A CA 1
ATOM 2379 C C . VAL A 1 329 ? -5.009 -3.591 4.507 1.00 93.00 329 VAL A C 1
ATOM 2381 O O . VAL A 1 329 ? -4.260 -4.208 3.754 1.00 93.00 329 VAL A O 1
ATOM 2384 N N . LEU A 1 330 ? -5.383 -2.333 4.256 1.00 90.44 330 LEU A N 1
ATOM 2385 C CA . LEU A 1 330 ? -4.944 -1.627 3.055 1.00 90.44 330 LEU A CA 1
ATOM 2386 C C . LEU A 1 330 ? -3.424 -1.403 3.040 1.00 90.44 330 LEU A C 1
ATOM 2388 O O . LEU A 1 330 ? -2.814 -1.521 1.978 1.00 90.44 330 LEU A O 1
ATOM 2392 N N . ARG A 1 331 ? -2.809 -1.119 4.198 1.00 87.94 331 ARG A N 1
ATOM 2393 C CA . ARG A 1 331 ? -1.354 -0.927 4.342 1.00 87.94 331 ARG A CA 1
ATOM 2394 C C . ARG A 1 331 ? -0.576 -2.177 3.916 1.00 87.94 331 ARG A C 1
ATOM 2396 O O . ARG A 1 331 ? 0.467 -2.044 3.285 1.00 87.94 331 ARG A O 1
ATOM 2403 N N . LYS A 1 332 ? -1.104 -3.376 4.197 1.00 83.62 332 LYS A N 1
ATOM 2404 C CA . LYS A 1 332 ? -0.532 -4.664 3.750 1.00 83.62 332 LYS A CA 1
ATOM 2405 C C . LYS A 1 332 ? -0.671 -4.909 2.242 1.00 83.62 332 LYS A C 1
ATOM 2407 O O . LYS A 1 332 ? -0.011 -5.791 1.704 1.00 83.62 332 LYS A O 1
ATOM 2412 N N . GLY A 1 333 ? -1.495 -4.117 1.560 1.00 79.44 333 GLY A N 1
ATOM 2413 C CA . GLY A 1 333 ? -1.782 -4.246 0.140 1.00 79.44 333 GLY A CA 1
ATOM 2414 C C . GLY A 1 333 ? -3.047 -5.056 -0.133 1.00 79.44 333 GLY A C 1
ATOM 2415 O O . GLY A 1 333 ? -3.374 -6.021 0.551 1.00 79.44 333 GLY A O 1
ATOM 2416 N N . VAL A 1 334 ? -3.763 -4.649 -1.179 1.00 83.94 334 VAL A N 1
ATOM 2417 C CA . VAL A 1 334 ? -4.936 -5.343 -1.720 1.00 83.94 334 VAL A CA 1
ATOM 2418 C C . VAL A 1 334 ? -4.815 -5.394 -3.238 1.00 83.94 334 VAL A C 1
ATOM 2420 O O . VAL A 1 334 ? -4.281 -4.469 -3.856 1.00 83.94 334 VAL A O 1
ATOM 2423 N N . SER A 1 335 ? -5.304 -6.468 -3.855 1.00 85.25 335 SER A N 1
ATOM 2424 C CA . SER A 1 335 ? -5.244 -6.645 -5.308 1.00 85.25 335 SER A CA 1
ATOM 2425 C C . SER A 1 335 ? -6.625 -6.464 -5.920 1.00 85.25 335 SER A C 1
ATOM 2427 O O . SER A 1 335 ? -7.545 -7.204 -5.590 1.00 85.25 335 SER A O 1
ATOM 2429 N N . ALA A 1 336 ? -6.764 -5.465 -6.800 1.00 87.69 336 ALA A N 1
ATOM 2430 C CA . ALA A 1 336 ? -7.994 -5.171 -7.547 1.00 87.69 336 ALA A CA 1
ATOM 2431 C C . ALA A 1 336 ? -9.270 -5.101 -6.682 1.00 87.69 336 ALA A C 1
ATOM 2433 O O . ALA A 1 336 ? -10.366 -5.439 -7.136 1.00 87.69 336 ALA A O 1
ATOM 2434 N N . GLN A 1 337 ? -9.127 -4.626 -5.444 1.00 93.75 337 GLN A N 1
ATOM 2435 C CA . GLN A 1 337 ? -10.205 -4.427 -4.480 1.00 93.75 337 GLN A CA 1
ATOM 2436 C C . GLN A 1 337 ? -9.995 -3.121 -3.716 1.00 93.75 337 GLN A C 1
ATOM 2438 O O . GLN A 1 337 ? -8.871 -2.629 -3.605 1.00 93.75 337 GLN A O 1
ATOM 2443 N N . LYS A 1 338 ? -11.075 -2.561 -3.172 1.00 97.06 338 LYS A N 1
ATOM 2444 C CA . LYS A 1 338 ? -11.026 -1.392 -2.289 1.00 97.06 338 LYS A CA 1
ATOM 2445 C C . LYS A 1 338 ? -11.592 -1.744 -0.924 1.00 97.06 338 LYS A C 1
ATOM 2447 O O . LYS A 1 338 ? -12.690 -2.281 -0.833 1.00 97.06 338 LYS A O 1
ATOM 2452 N N . VAL A 1 339 ? -10.834 -1.443 0.126 1.00 98.19 339 VAL A N 1
ATOM 2453 C CA . VAL A 1 339 ? -11.218 -1.734 1.509 1.00 98.19 339 VAL A CA 1
ATOM 2454 C C . VAL A 1 339 ? -12.369 -0.824 1.932 1.00 98.19 339 VAL A C 1
ATOM 2456 O O . VAL A 1 339 ? -12.304 0.393 1.755 1.00 98.19 339 VAL A O 1
ATOM 2459 N N . VAL A 1 340 ? -13.421 -1.425 2.484 1.00 98.50 340 VAL A N 1
ATOM 2460 C CA . VAL A 1 340 ? -14.681 -0.764 2.832 1.00 98.50 340 VAL A CA 1
ATOM 2461 C C . VAL A 1 340 ? -15.105 -1.140 4.252 1.00 98.50 340 VAL A C 1
ATOM 2463 O O . VAL A 1 340 ? -14.994 -2.295 4.663 1.00 98.50 340 VAL A O 1
ATOM 2466 N N . VAL A 1 341 ? -15.631 -0.165 4.994 1.00 98.25 341 VAL A N 1
ATOM 2467 C CA . VAL A 1 341 ? -16.197 -0.349 6.338 1.00 98.25 341 VAL A CA 1
ATOM 2468 C C . VAL A 1 341 ? -17.629 0.172 6.353 1.00 98.25 341 VAL A C 1
ATOM 2470 O O . VAL A 1 341 ? -17.902 1.302 5.945 1.00 98.25 341 VAL A O 1
ATOM 2473 N N . THR A 1 342 ? -18.556 -0.651 6.836 1.00 97.88 342 THR A N 1
ATOM 2474 C CA . THR A 1 342 ? -19.958 -0.248 7.022 1.00 97.88 342 THR A CA 1
ATOM 2475 C C . THR A 1 342 ? -20.133 0.421 8.383 1.00 97.88 342 THR A C 1
ATOM 2477 O O . THR A 1 342 ? -19.479 0.052 9.349 1.00 97.88 342 THR A O 1
ATOM 2480 N N . LEU A 1 343 ? -20.999 1.425 8.482 1.00 94.12 343 LEU A N 1
ATOM 2481 C CA . LEU A 1 343 ? -21.262 2.167 9.723 1.00 94.12 343 LEU A CA 1
ATOM 2482 C C . LEU A 1 343 ? -22.731 2.106 10.146 1.00 94.12 343 LEU A C 1
ATOM 2484 O O . LEU A 1 343 ? -23.035 2.305 11.320 1.00 94.12 343 LEU A O 1
ATOM 2488 N N . ARG A 1 344 ? -23.652 1.865 9.203 1.00 82.94 344 ARG A N 1
ATOM 2489 C CA . ARG A 1 344 ? -25.091 1.696 9.454 1.00 82.94 344 ARG A CA 1
ATOM 2490 C C . ARG A 1 344 ? -25.690 0.727 8.445 1.00 82.94 344 ARG A C 1
ATOM 2492 O O . ARG A 1 344 ? -25.239 0.688 7.304 1.00 82.94 344 ARG A O 1
ATOM 2499 N N . GLU A 1 345 ? -26.742 0.015 8.842 1.00 58.25 345 GLU A N 1
ATOM 2500 C CA . GLU A 1 345 ? -27.588 -0.693 7.882 1.00 58.25 345 GLU A CA 1
ATOM 2501 C C . GLU A 1 345 ? -28.238 0.327 6.939 1.00 58.25 345 GLU A C 1
ATOM 2503 O O . GLU A 1 345 ? -28.880 1.292 7.371 1.00 58.25 345 GLU A O 1
ATOM 2508 N N . ALA A 1 346 ? -28.035 0.149 5.635 1.00 44.91 346 ALA A N 1
ATOM 2509 C CA . ALA A 1 346 ? -28.643 0.993 4.622 1.00 44.91 346 ALA A CA 1
ATOM 2510 C C . ALA A 1 346 ? -30.158 0.737 4.608 1.00 44.91 346 ALA A C 1
ATOM 2512 O O . ALA A 1 346 ? -30.630 -0.198 3.971 1.00 44.91 346 ALA A O 1
ATOM 2513 N N . THR A 1 347 ? -30.931 1.555 5.327 1.00 41.03 347 THR A N 1
ATOM 2514 C CA . THR A 1 347 ? -32.399 1.465 5.372 1.00 41.03 347 THR A CA 1
ATOM 2515 C C . THR A 1 347 ? -32.989 1.368 3.959 1.00 41.03 347 THR A C 1
ATOM 2517 O O . THR A 1 347 ? -32.925 2.331 3.192 1.00 41.03 347 THR A O 1
ATOM 2520 N N . SER A 1 348 ? -33.558 0.209 3.614 1.00 34.34 348 SER A N 1
ATOM 2521 C CA . SER A 1 348 ? -34.306 -0.010 2.378 1.00 34.34 348 SER A CA 1
ATOM 2522 C C . SER A 1 348 ? -35.709 0.574 2.533 1.00 34.34 348 SER A C 1
ATOM 2524 O O . SER A 1 348 ? -36.515 0.077 3.319 1.00 34.34 348 SER A O 1
ATOM 2526 N N . SER A 1 349 ? -36.025 1.629 1.792 1.00 35.00 349 SER A N 1
ATOM 2527 C CA . SER A 1 349 ? -37.373 2.182 1.716 1.00 35.00 349 SER A CA 1
ATOM 2528 C C . SER A 1 349 ? -38.107 1.640 0.488 1.00 35.00 349 SER A C 1
ATOM 2530 O O . SER A 1 349 ? -37.995 2.199 -0.596 1.00 35.00 349 SER A O 1
ATOM 2532 N N . LEU A 1 350 ? -38.917 0.593 0.661 1.00 27.95 350 LEU A N 1
ATOM 2533 C CA . LEU A 1 350 ? -40.101 0.361 -0.176 1.00 27.95 350 LEU A CA 1
ATOM 2534 C C . LEU A 1 350 ? -41.235 -0.234 0.683 1.00 27.95 350 LEU A C 1
ATOM 2536 O O . LEU A 1 350 ? -41.016 -1.242 1.352 1.00 27.95 350 LEU A O 1
ATOM 2540 N N . PRO A 1 351 ? -42.444 0.360 0.680 1.00 38.03 351 PRO A N 1
ATOM 2541 C CA . PRO A 1 351 ? -43.628 -0.221 1.299 1.00 38.03 351 PRO A CA 1
ATOM 2542 C C . PRO A 1 351 ? -44.339 -1.144 0.297 1.00 38.03 351 PRO A C 1
ATOM 2544 O O . PRO A 1 351 ? -44.509 -0.791 -0.870 1.00 38.03 351 PRO A O 1
ATOM 2547 N N . SER A 1 352 ? -44.799 -2.322 0.721 1.00 27.23 352 SER A N 1
ATOM 2548 C CA . SER A 1 352 ? -45.702 -3.154 -0.088 1.00 27.23 352 SER A CA 1
ATOM 2549 C C . SER A 1 352 ? -46.748 -3.834 0.781 1.00 27.23 352 SER A C 1
ATOM 2551 O O . SER A 1 352 ? -46.455 -4.481 1.779 1.00 27.23 352 SER A O 1
ATOM 2553 N N . GLN A 1 353 ? -47.983 -3.595 0.368 1.00 32.38 353 GLN A N 1
ATOM 2554 C CA . GLN A 1 353 ? -49.254 -3.984 0.944 1.00 32.38 353 GLN A CA 1
ATOM 2555 C C . GLN A 1 353 ? -49.416 -5.508 1.032 1.00 32.38 353 GLN A C 1
ATOM 2557 O O . GLN A 1 353 ? -49.272 -6.192 0.028 1.00 32.38 353 GLN A O 1
ATOM 2562 N N . HIS A 1 354 ? -49.838 -6.008 2.195 1.00 28.89 354 HIS A N 1
ATOM 2563 C CA . HIS A 1 354 ? -51.044 -6.835 2.297 1.00 28.89 354 HIS A CA 1
ATOM 2564 C C . HIS A 1 354 ? -51.504 -6.922 3.756 1.00 28.89 354 HIS A C 1
ATOM 2566 O O . HIS A 1 354 ? -50.899 -7.579 4.596 1.00 28.89 354 HIS A O 1
ATOM 2572 N N . ALA A 1 355 ? -52.611 -6.239 4.041 1.00 31.61 355 ALA A N 1
ATOM 2573 C CA . ALA A 1 355 ? -53.474 -6.575 5.157 1.00 31.61 355 ALA A CA 1
ATOM 2574 C C . ALA A 1 355 ? -54.401 -7.720 4.722 1.00 31.61 355 ALA A C 1
ATOM 2576 O O . ALA A 1 355 ? -54.926 -7.668 3.610 1.00 31.61 355 ALA A O 1
ATOM 2577 N N . ILE A 1 356 ? -54.610 -8.700 5.609 1.00 27.75 356 ILE A N 1
ATOM 2578 C CA . ILE A 1 356 ? -55.902 -9.275 6.051 1.00 27.75 356 ILE A CA 1
ATOM 2579 C C . ILE A 1 356 ? -55.658 -10.710 6.552 1.00 27.75 356 ILE A C 1
ATOM 2581 O O . ILE A 1 356 ? -55.408 -11.601 5.756 1.00 27.75 356 ILE A O 1
ATOM 2585 N N . PHE A 1 357 ? -55.723 -10.881 7.878 1.00 27.14 357 PHE A N 1
ATOM 2586 C CA . PHE A 1 357 ? -56.340 -11.965 8.677 1.00 27.14 357 PHE A CA 1
ATOM 2587 C C . PHE A 1 357 ? -55.925 -11.681 10.135 1.00 27.14 357 PHE A C 1
ATOM 2589 O O . PHE A 1 357 ? -54.774 -11.840 10.511 1.00 27.14 357 PHE A O 1
ATOM 2596 N N . SER A 1 358 ? -56.699 -10.873 10.861 1.00 25.34 358 SER A N 1
ATOM 2597 C CA . SER A 1 358 ? -57.719 -11.302 11.831 1.00 25.34 358 SER A CA 1
ATOM 2598 C C . SER A 1 358 ? -57.184 -12.164 12.986 1.00 25.34 358 SER A C 1
ATOM 2600 O O . SER A 1 358 ? -56.808 -13.312 12.794 1.00 25.34 358 SER A O 1
ATOM 2602 N N . THR A 1 359 ? -57.320 -11.592 14.192 1.00 28.72 359 THR A N 1
ATOM 2603 C CA . THR A 1 359 ? -57.612 -12.238 15.492 1.00 28.72 359 THR A CA 1
ATOM 2604 C C . THR A 1 359 ? -56.588 -13.203 16.104 1.00 28.72 359 THR A C 1
ATOM 2606 O O . THR A 1 359 ? -56.636 -14.392 15.826 1.00 28.72 359 THR A O 1
ATOM 2609 N N . MET A 1 360 ? -55.781 -12.705 17.054 1.00 23.66 360 MET A N 1
ATOM 2610 C CA . MET A 1 360 ? -55.677 -13.147 18.469 1.00 23.66 360 MET A CA 1
ATOM 2611 C C . MET A 1 360 ? -54.316 -12.750 19.073 1.00 23.66 360 MET A C 1
ATOM 2613 O O . MET A 1 360 ? -53.267 -12.982 18.486 1.00 23.66 360 MET A O 1
ATOM 2617 N N . ALA A 1 361 ? -54.341 -12.178 20.277 1.00 26.62 361 ALA A N 1
ATOM 2618 C CA . ALA A 1 361 ? -53.226 -12.213 21.228 1.00 26.62 361 ALA A CA 1
ATOM 2619 C C . ALA A 1 361 ? -53.564 -13.254 22.319 1.00 26.62 361 ALA A C 1
ATOM 2621 O O . ALA A 1 361 ? -54.752 -13.553 22.471 1.00 26.62 361 ALA A O 1
ATOM 2622 N N . PRO A 1 362 ? -52.626 -13.697 23.177 1.00 43.91 362 PRO A N 1
ATOM 2623 C CA . PRO A 1 362 ? -51.163 -13.672 23.091 1.00 43.91 362 PRO A CA 1
ATOM 2624 C C . PRO A 1 362 ? -50.572 -15.105 23.265 1.00 43.91 362 PRO A C 1
ATOM 2626 O O . PRO A 1 362 ? -51.296 -16.052 23.547 1.00 43.91 362 PRO A O 1
ATOM 2629 N N . HIS A 1 363 ? -49.246 -15.254 23.151 1.00 42.16 363 HIS A N 1
ATOM 2630 C CA . HIS A 1 363 ? -48.456 -16.463 23.490 1.00 42.16 363 HIS A CA 1
ATOM 2631 C C . HIS A 1 363 ? -48.483 -17.636 22.483 1.00 42.16 363 HIS A C 1
ATOM 2633 O O . HIS A 1 363 ? -49.287 -18.554 22.589 1.00 42.16 363 HIS A O 1
ATOM 2639 N N . ASN A 1 364 ? -47.546 -17.610 21.528 1.00 36.28 364 ASN A N 1
ATOM 2640 C CA . ASN A 1 364 ? -46.691 -18.730 21.084 1.00 36.28 364 ASN A CA 1
ATOM 2641 C C . ASN A 1 364 ? -46.171 -18.426 19.679 1.00 36.28 364 ASN A C 1
ATOM 2643 O O . ASN A 1 364 ? -46.892 -18.541 18.693 1.00 36.28 364 ASN A O 1
ATOM 2647 N N . GLY A 1 365 ? -44.913 -18.003 19.602 1.00 32.81 365 GLY A N 1
ATOM 2648 C CA . GLY A 1 365 ? -44.267 -17.666 18.336 1.00 32.81 365 GLY A CA 1
ATOM 2649 C C . GLY A 1 365 ? -43.074 -16.734 18.491 1.00 32.81 365 GLY A C 1
ATOM 2650 O O . GLY A 1 365 ? -42.844 -15.895 17.629 1.00 32.81 365 GLY A O 1
ATOM 2651 N N . LEU A 1 366 ? -42.326 -16.846 19.593 1.00 32.28 366 LEU A N 1
ATOM 2652 C CA . LEU A 1 366 ? -40.930 -16.440 19.562 1.00 32.28 366 LEU A CA 1
ATOM 2653 C C . LEU A 1 366 ? -40.228 -17.510 18.718 1.00 32.28 366 LEU A C 1
ATOM 2655 O O . LEU A 1 366 ? -40.034 -18.629 19.183 1.00 32.28 366 LEU A O 1
ATOM 2659 N N . MET A 1 367 ? -39.855 -17.184 17.479 1.00 30.80 367 MET A N 1
ATOM 2660 C CA . MET A 1 367 ? -38.568 -17.689 17.012 1.00 30.80 367 MET A CA 1
ATOM 2661 C C . MET A 1 367 ? -37.583 -17.075 17.997 1.00 30.80 367 MET A C 1
ATOM 2663 O O . MET A 1 367 ? -37.356 -15.864 17.961 1.00 30.80 367 MET A O 1
ATOM 2667 N N . HIS A 1 368 ? -37.108 -17.873 18.955 1.00 32.25 368 HIS A N 1
ATOM 2668 C CA . HIS A 1 368 ? -35.883 -17.528 19.649 1.00 32.25 368 HIS A CA 1
ATOM 2669 C C . HIS A 1 368 ? -34.896 -17.153 18.547 1.00 32.25 368 HIS A C 1
ATOM 2671 O O . HIS A 1 368 ? -34.688 -17.932 17.613 1.00 32.25 368 HIS A O 1
ATOM 2677 N N . GLY A 1 369 ? -34.388 -15.916 18.586 1.00 28.69 369 GLY A N 1
ATOM 2678 C CA . GLY A 1 369 ? -33.195 -15.609 17.814 1.00 28.69 369 GLY A CA 1
ATOM 2679 C C . GLY A 1 369 ? -32.203 -16.704 18.156 1.00 28.69 369 GLY A C 1
ATOM 2680 O O . GLY A 1 369 ? -32.136 -17.076 19.327 1.00 28.69 369 GLY A O 1
ATOM 2681 N N . THR A 1 370 ? -31.551 -17.286 17.152 1.00 32.03 370 THR A N 1
ATOM 2682 C CA . THR A 1 370 ? -30.482 -18.245 17.398 1.00 32.03 370 THR A CA 1
ATOM 2683 C C . THR A 1 370 ? -29.547 -17.580 18.400 1.00 32.03 370 THR A C 1
ATOM 2685 O O . THR A 1 370 ? -28.872 -16.606 18.062 1.00 32.03 370 THR A O 1
ATOM 2688 N N . GLU A 1 371 ? -29.618 -18.012 19.659 1.00 28.02 371 GLU A N 1
ATOM 2689 C CA . GLU A 1 371 ? -28.581 -17.737 20.630 1.00 28.02 371 GLU A CA 1
ATOM 2690 C C . GLU A 1 371 ? -27.367 -18.381 19.995 1.00 28.02 371 GLU A C 1
ATOM 2692 O O . GLU A 1 371 ? -27.307 -19.599 19.836 1.00 28.02 371 GLU A O 1
ATOM 2697 N N . TYR A 1 372 ? -26.472 -17.543 19.483 1.00 35.44 372 TYR A N 1
ATOM 2698 C CA . TYR A 1 372 ? -25.145 -18.012 19.164 1.00 35.44 372 TYR A CA 1
ATOM 2699 C C . TYR A 1 372 ? -24.518 -18.295 20.510 1.00 35.44 372 TYR A C 1
ATOM 2701 O O . TYR A 1 372 ? -24.061 -17.379 21.198 1.00 35.44 372 TYR A O 1
ATOM 2709 N N . ASP A 1 373 ? -24.606 -19.559 20.895 1.00 33.03 373 ASP A N 1
ATOM 2710 C CA . ASP A 1 373 ? -23.802 -20.070 21.969 1.00 33.03 373 ASP A CA 1
ATOM 2711 C C . ASP A 1 373 ? -22.349 -19.819 21.578 1.00 33.03 373 ASP A C 1
ATOM 2713 O O . ASP A 1 373 ? -21.941 -20.071 20.437 1.00 33.03 373 ASP A O 1
ATOM 2717 N N . ILE A 1 374 ? -21.573 -19.244 22.491 1.00 34.47 374 ILE A N 1
ATOM 2718 C CA . ILE A 1 374 ? -20.154 -19.033 22.221 1.00 34.47 374 ILE A CA 1
ATOM 2719 C C . ILE A 1 374 ? -19.485 -20.400 21.985 1.00 34.47 374 ILE A C 1
ATOM 2721 O O . ILE A 1 374 ? -18.546 -20.456 21.186 1.00 34.47 374 ILE A O 1
ATOM 2725 N N . GLU A 1 375 ? -20.084 -21.467 22.548 1.00 37.44 375 GLU A N 1
ATOM 2726 C CA . GLU A 1 375 ? -19.788 -22.890 22.335 1.00 37.44 375 GLU A CA 1
ATOM 2727 C C . GLU A 1 375 ? -19.868 -23.352 20.864 1.00 37.44 375 GLU A C 1
ATOM 2729 O O . GLU A 1 375 ? -19.169 -24.277 20.456 1.00 37.44 375 GLU A O 1
ATOM 2734 N N . ASP A 1 376 ? -20.639 -22.657 20.019 1.00 33.22 376 ASP A N 1
ATOM 2735 C CA . ASP A 1 376 ? -20.784 -22.961 18.586 1.00 33.22 376 ASP A CA 1
ATOM 2736 C C . ASP A 1 376 ? -19.870 -22.100 17.683 1.00 33.22 376 ASP A C 1
ATOM 2738 O O . ASP A 1 376 ? -19.948 -22.152 16.449 1.00 33.22 376 ASP A O 1
ATOM 2742 N N . SER A 1 377 ? -18.972 -21.295 18.269 1.00 37.81 377 SER A N 1
ATOM 2743 C CA . SER A 1 377 ? -17.967 -20.522 17.531 1.00 37.81 377 SER A CA 1
ATOM 2744 C C . SER A 1 377 ? -16.598 -21.215 17.531 1.00 37.81 377 SER A C 1
ATOM 2746 O O . SER A 1 377 ? -16.141 -21.730 18.547 1.00 37.81 377 SER A O 1
ATOM 2748 N N . ASN A 1 378 ? -15.849 -21.113 16.424 1.00 36.59 378 ASN A N 1
ATOM 2749 C CA . ASN A 1 378 ? -14.443 -21.559 16.326 1.00 36.59 378 ASN A CA 1
ATOM 2750 C C . ASN A 1 378 ? -13.466 -20.803 17.270 1.00 36.59 378 ASN A C 1
ATOM 2752 O O . ASN A 1 378 ? -12.252 -20.887 17.092 1.00 36.59 378 ASN A O 1
ATOM 2756 N N . VAL A 1 379 ? -13.970 -20.018 18.228 1.00 36.59 379 VAL A N 1
ATOM 2757 C CA . VAL A 1 379 ? -13.196 -19.158 19.133 1.00 36.59 379 VAL A CA 1
ATOM 2758 C C . VAL A 1 379 ? -13.241 -19.661 20.580 1.00 36.59 379 VAL A C 1
ATOM 2760 O O . VAL A 1 379 ? -12.293 -19.417 21.321 1.00 36.59 379 VAL A O 1
ATOM 2763 N N . GLU A 1 380 ? -14.282 -20.395 20.986 1.00 36.22 380 GLU A N 1
ATOM 2764 C CA . GLU A 1 380 ? -14.433 -20.892 22.367 1.00 36.22 380 GLU A CA 1
ATOM 2765 C C . GLU A 1 380 ? -13.372 -21.931 22.735 1.00 36.22 380 GLU A C 1
ATOM 2767 O O . GLU A 1 380 ? -12.857 -21.960 23.850 1.00 36.22 380 GLU A O 1
ATOM 2772 N N . LEU A 1 381 ? -12.954 -22.726 21.756 1.00 38.78 381 LEU A N 1
ATOM 2773 C CA . LEU A 1 381 ? -11.988 -23.787 21.975 1.00 38.78 381 LEU A CA 1
ATOM 2774 C C . LEU A 1 381 ? -10.534 -23.310 21.926 1.00 38.78 381 LEU A C 1
ATOM 2776 O O . LEU A 1 381 ? -9.662 -24.138 22.160 1.00 38.78 381 LEU A O 1
ATOM 2780 N N . ILE A 1 382 ? -10.229 -22.035 21.658 1.00 42.16 382 ILE A N 1
ATOM 2781 C CA . ILE A 1 382 ? -8.838 -21.549 21.598 1.00 42.16 382 ILE A CA 1
ATOM 2782 C C . ILE A 1 382 ? -8.163 -21.722 22.973 1.00 42.16 382 ILE A C 1
ATOM 2784 O O . ILE A 1 382 ? -8.585 -21.138 23.965 1.00 42.16 382 ILE A O 1
ATOM 2788 N N . GLY A 1 383 ? -7.099 -22.529 23.033 1.00 48.44 383 GLY A N 1
ATOM 2789 C CA . GLY A 1 383 ? -6.418 -22.946 24.268 1.00 48.44 383 GLY A CA 1
ATOM 2790 C C . GLY A 1 383 ? -6.993 -24.203 24.942 1.00 48.44 383 GLY A C 1
ATOM 2791 O O . GLY A 1 383 ? -6.440 -24.663 25.940 1.00 48.44 383 GLY A O 1
ATOM 2792 N N . SER A 1 384 ? -8.075 -24.786 24.413 1.00 55.72 384 SER A N 1
ATOM 2793 C CA . SER A 1 384 ? -8.624 -26.077 24.858 1.00 55.72 384 SER A CA 1
ATOM 2794 C C . SER A 1 384 ? -7.812 -27.262 24.319 1.00 55.72 384 SER A C 1
ATOM 2796 O O . SER A 1 384 ? -7.059 -27.136 23.351 1.00 55.72 384 SER A O 1
ATOM 2798 N N . GLU A 1 385 ? -8.022 -28.462 24.875 1.00 58.94 385 GLU A N 1
ATOM 2799 C CA . GLU A 1 385 ? -7.427 -29.694 24.328 1.00 58.94 385 GLU A CA 1
ATOM 2800 C C . GLU A 1 385 ? -7.781 -29.929 22.851 1.00 58.94 385 GLU A C 1
ATOM 2802 O O . GLU A 1 385 ? -6.992 -30.525 22.119 1.00 58.94 385 GLU A O 1
ATOM 2807 N N . ILE A 1 386 ? -8.949 -29.464 22.392 1.00 59.56 386 ILE A N 1
ATOM 2808 C CA . ILE A 1 386 ? -9.368 -29.615 20.995 1.00 59.56 386 ILE A CA 1
ATOM 2809 C C . ILE A 1 386 ? -8.564 -28.681 20.088 1.00 59.56 386 ILE A C 1
ATOM 2811 O O . ILE A 1 386 ? -8.109 -29.131 19.039 1.00 59.56 386 ILE A O 1
ATOM 2815 N N . ASP A 1 387 ? -8.330 -27.433 20.491 1.00 61.75 387 ASP A N 1
ATOM 2816 C CA . ASP A 1 387 ? -7.482 -26.492 19.745 1.00 61.75 387 ASP A CA 1
ATOM 2817 C C . ASP A 1 387 ? -6.024 -26.951 19.713 1.00 61.75 387 ASP A C 1
ATOM 2819 O O . ASP A 1 387 ? -5.432 -27.006 18.638 1.00 61.75 387 ASP A O 1
ATOM 2823 N N . HIS A 1 388 ? -5.481 -27.419 20.841 1.00 67.00 388 HIS A N 1
ATOM 2824 C CA . HIS A 1 388 ? -4.167 -28.069 20.875 1.00 67.00 388 HIS A CA 1
ATOM 2825 C C . HIS A 1 388 ? -4.111 -29.293 19.949 1.00 67.00 388 HIS A C 1
ATOM 2827 O O . HIS A 1 388 ? -3.182 -29.445 19.162 1.00 67.00 388 HIS A O 1
ATOM 2833 N N . ARG A 1 389 ? -5.144 -30.146 19.945 1.00 70.25 389 ARG A N 1
ATOM 2834 C CA . ARG A 1 389 ? -5.212 -31.313 19.048 1.00 70.25 389 ARG A CA 1
ATOM 2835 C C . ARG A 1 389 ? -5.284 -30.918 17.571 1.00 70.25 389 ARG A C 1
ATOM 2837 O O . ARG A 1 389 ? -4.664 -31.586 16.748 1.00 70.25 389 ARG A O 1
ATOM 2844 N N . VAL A 1 390 ? -6.034 -29.872 17.223 1.00 68.50 390 VAL A N 1
ATOM 2845 C CA . VAL A 1 390 ? -6.166 -29.375 15.842 1.00 68.50 390 VAL A CA 1
ATOM 2846 C C . VAL A 1 390 ? -4.870 -28.712 15.379 1.00 68.50 390 VAL A C 1
ATOM 2848 O O . VAL A 1 390 ? -4.388 -29.024 14.290 1.00 68.50 390 VAL A O 1
ATOM 2851 N N . LYS A 1 391 ? -4.255 -27.872 16.218 1.00 69.81 391 LYS A N 1
ATOM 2852 C CA . LYS A 1 391 ? -2.948 -27.263 15.946 1.00 69.81 391 LYS A CA 1
ATOM 2853 C C . LYS A 1 391 ? -1.854 -28.317 15.827 1.00 69.81 391 LYS A C 1
ATOM 2855 O O . LYS A 1 391 ? -1.086 -28.269 14.875 1.00 69.81 391 LYS A O 1
ATOM 2860 N N . TYR A 1 392 ? -1.840 -29.322 16.703 1.00 78.81 392 TYR A N 1
ATOM 2861 C CA . TYR A 1 392 ? -0.938 -30.467 16.594 1.00 78.81 392 TYR A CA 1
ATOM 2862 C C . TYR A 1 392 ? -1.154 -31.239 15.291 1.00 78.81 392 TYR A C 1
ATOM 2864 O O . TYR A 1 392 ? -0.188 -31.610 14.634 1.00 78.81 392 TYR A O 1
ATOM 2872 N N . ALA A 1 393 ? -2.407 -31.483 14.893 1.00 75.81 393 ALA A N 1
ATOM 2873 C CA . ALA A 1 393 ? -2.711 -32.170 13.640 1.00 75.81 393 ALA A CA 1
ATOM 2874 C C . ALA A 1 393 ? -2.224 -31.376 12.415 1.00 75.81 393 ALA A C 1
ATOM 2876 O O . ALA A 1 393 ? -1.668 -31.982 11.505 1.00 75.81 393 ALA A O 1
ATOM 2877 N N . SER A 1 394 ? -2.365 -30.044 12.418 1.00 75.88 394 SER A N 1
ATOM 2878 C CA . SER A 1 394 ? -1.772 -29.157 11.403 1.00 75.88 394 SER A CA 1
ATOM 2879 C C . SER A 1 394 ? -0.245 -29.246 11.415 1.00 75.88 394 SER A C 1
ATOM 2881 O O . SER A 1 394 ? 0.370 -29.578 10.402 1.00 75.88 394 SER A O 1
ATOM 2883 N N . ALA A 1 395 ? 0.369 -29.065 12.586 1.00 79.50 395 ALA A N 1
ATOM 2884 C CA . ALA A 1 395 ? 1.816 -29.085 12.754 1.00 79.50 395 ALA A CA 1
ATOM 2885 C C . ALA A 1 395 ? 2.438 -30.436 12.367 1.00 79.50 395 ALA A C 1
ATOM 2887 O O . ALA A 1 395 ? 3.540 -30.483 11.829 1.00 79.50 395 ALA A O 1
ATOM 2888 N N . ALA A 1 396 ? 1.723 -31.543 12.582 1.00 80.12 396 ALA A N 1
ATOM 2889 C CA . ALA A 1 396 ? 2.144 -32.882 12.182 1.00 80.12 396 ALA A CA 1
ATOM 2890 C C . ALA A 1 396 ? 2.104 -33.111 10.663 1.00 80.12 396 ALA A C 1
ATOM 2892 O O . ALA A 1 396 ? 2.642 -34.112 10.198 1.00 80.12 396 ALA A O 1
ATOM 2893 N N . THR A 1 397 ? 1.479 -32.222 9.885 1.00 81.69 397 THR A N 1
ATOM 2894 C CA . THR A 1 397 ? 1.474 -32.290 8.413 1.00 81.69 397 THR A CA 1
ATOM 2895 C C . THR A 1 397 ? 2.541 -31.423 7.755 1.00 81.69 397 THR A C 1
ATOM 2897 O O . THR A 1 397 ? 2.783 -31.595 6.564 1.00 81.69 397 THR A O 1
ATOM 2900 N N . GLU A 1 398 ? 3.209 -30.546 8.509 1.00 85.62 398 GLU A N 1
ATOM 2901 C CA . GLU A 1 398 ? 4.228 -29.632 7.988 1.00 85.62 398 GLU A CA 1
ATOM 2902 C C . GLU A 1 398 ? 5.471 -30.400 7.489 1.00 85.62 398 GLU A C 1
ATOM 2904 O O . GLU A 1 398 ? 6.168 -31.037 8.290 1.00 85.62 398 GLU A O 1
ATOM 2909 N N . PRO A 1 399 ? 5.785 -30.347 6.178 1.00 85.12 399 PRO A N 1
ATOM 2910 C CA . PRO A 1 399 ? 6.913 -31.078 5.605 1.00 85.12 399 PRO A CA 1
ATOM 2911 C C . PRO A 1 399 ? 8.273 -30.735 6.220 1.00 85.12 399 PRO A C 1
ATOM 2913 O O . PRO A 1 399 ? 9.148 -31.599 6.249 1.00 85.12 399 PRO A O 1
ATOM 2916 N N . ALA A 1 400 ? 8.461 -29.509 6.722 1.00 85.12 400 ALA A N 1
ATOM 2917 C CA . ALA A 1 400 ? 9.752 -29.037 7.223 1.00 85.12 400 ALA A CA 1
ATOM 2918 C C . ALA A 1 400 ? 10.316 -29.864 8.395 1.00 85.12 400 ALA A C 1
ATOM 2920 O O . ALA A 1 400 ? 11.534 -30.020 8.499 1.00 85.12 400 ALA A O 1
ATOM 2921 N N . TRP A 1 401 ? 9.453 -30.404 9.261 1.00 84.38 401 TRP A N 1
ATOM 2922 C CA . TRP A 1 401 ? 9.843 -31.199 10.436 1.00 84.38 401 TRP A CA 1
ATOM 2923 C C . TRP A 1 401 ? 9.115 -32.543 10.550 1.00 84.38 401 TRP A C 1
ATOM 2925 O O . TRP A 1 401 ? 9.400 -33.328 11.453 1.00 84.38 401 TRP A O 1
ATOM 2935 N N . ASN A 1 402 ? 8.213 -32.867 9.622 1.00 80.25 402 ASN A N 1
ATOM 2936 C CA . ASN A 1 402 ? 7.619 -34.199 9.521 1.00 80.25 402 ASN A CA 1
ATOM 2937 C C . ASN A 1 402 ? 8.508 -35.171 8.712 1.00 80.25 402 ASN A C 1
ATOM 2939 O O . ASN A 1 402 ? 8.042 -35.900 7.839 1.00 80.25 402 ASN A O 1
ATOM 2943 N N . ASP A 1 403 ? 9.812 -35.175 8.995 1.00 75.06 403 ASP A N 1
ATOM 2944 C CA . ASP A 1 403 ? 10.831 -35.989 8.314 1.00 75.06 403 ASP A CA 1
ATOM 2945 C C . ASP A 1 403 ? 11.136 -37.317 9.041 1.00 75.06 403 ASP A C 1
ATOM 2947 O O . ASP A 1 403 ? 11.939 -38.134 8.586 1.00 75.06 403 ASP A O 1
ATOM 2951 N N . GLY A 1 404 ? 10.492 -37.546 10.190 1.00 70.69 404 GLY A N 1
ATOM 2952 C CA . GLY A 1 404 ? 10.705 -38.715 11.043 1.00 70.69 404 GLY A CA 1
ATOM 2953 C C . GLY A 1 404 ? 11.972 -38.661 11.907 1.00 70.69 404 GLY A C 1
ATOM 2954 O O . GLY A 1 404 ? 12.239 -39.632 12.623 1.00 70.69 404 GLY A O 1
ATOM 2955 N N . VAL A 1 405 ? 12.721 -37.553 11.876 1.00 79.06 405 VAL A N 1
ATOM 2956 C CA . VAL A 1 405 ? 13.953 -37.314 12.645 1.00 79.06 405 VAL A CA 1
ATOM 2957 C C . VAL A 1 405 ? 13.714 -36.279 13.745 1.00 79.06 405 VAL A C 1
ATOM 2959 O O . VAL A 1 405 ? 14.090 -36.515 14.902 1.00 79.06 405 VAL A O 1
ATOM 2962 N N . VAL A 1 406 ? 13.053 -35.164 13.415 1.00 81.81 406 VAL A N 1
ATOM 2963 C CA . VAL A 1 406 ? 12.681 -34.128 14.392 1.00 81.81 406 VAL A CA 1
ATOM 2964 C C . VAL A 1 406 ? 11.811 -34.748 15.493 1.00 81.81 406 VAL A C 1
ATOM 2966 O O . VAL A 1 406 ? 10.979 -35.612 15.223 1.00 81.81 406 VAL A O 1
ATOM 2969 N N . SER A 1 407 ? 12.032 -34.348 16.753 1.00 76.31 407 SER A N 1
ATOM 2970 C CA . SER A 1 407 ? 11.467 -34.922 18.000 1.00 76.31 407 SER A CA 1
ATOM 2971 C C . SER A 1 407 ? 12.005 -36.291 18.453 1.00 76.31 407 SER A C 1
ATOM 2973 O O . SER A 1 407 ? 11.707 -36.710 19.571 1.00 76.31 407 SER A O 1
ATOM 2975 N N . ARG A 1 408 ? 12.815 -36.995 17.644 1.00 79.62 408 ARG A N 1
ATOM 2976 C CA . ARG A 1 408 ? 13.306 -38.352 17.977 1.00 79.62 408 ARG A CA 1
ATOM 2977 C C . ARG A 1 408 ? 14.803 -38.443 18.238 1.00 79.62 408 ARG A C 1
ATOM 2979 O O . ARG A 1 408 ? 15.234 -39.341 18.961 1.00 79.62 408 ARG A O 1
ATOM 2986 N N . GLN A 1 409 ? 15.600 -37.554 17.650 1.00 84.00 409 GLN A N 1
ATOM 2987 C CA . GLN A 1 409 ? 17.057 -37.570 17.779 1.00 84.00 409 GLN A CA 1
ATOM 2988 C C . GLN A 1 409 ? 17.603 -36.190 18.177 1.00 84.00 409 GLN A C 1
ATOM 2990 O O . GLN A 1 409 ? 17.060 -35.173 17.743 1.00 84.00 409 GLN A O 1
ATOM 2995 N N . PRO A 1 410 ? 18.683 -36.130 18.980 1.00 87.81 410 PRO A N 1
ATOM 2996 C CA . PRO A 1 410 ? 19.425 -34.892 19.196 1.00 87.81 410 PRO A CA 1
ATOM 2997 C C . PRO A 1 410 ? 20.007 -34.350 17.887 1.00 87.81 410 PRO A C 1
ATOM 2999 O O . PRO A 1 410 ? 20.469 -35.126 17.050 1.00 87.81 410 PRO A O 1
ATOM 3002 N N . GLY A 1 411 ? 20.038 -33.029 17.729 1.00 88.94 411 GLY A N 1
ATOM 3003 C CA . GLY A 1 411 ? 20.557 -32.392 16.523 1.00 88.94 411 GLY A CA 1
ATOM 3004 C C . GLY A 1 411 ? 20.267 -30.896 16.441 1.00 88.94 411 GLY A C 1
ATOM 3005 O O . GLY A 1 411 ? 19.475 -30.361 17.215 1.00 88.94 411 GLY A O 1
ATOM 3006 N N . LEU A 1 412 ? 20.926 -30.242 15.481 1.00 90.88 412 LEU A N 1
ATOM 3007 C CA . LEU A 1 412 ? 20.686 -28.852 15.096 1.00 90.88 412 LEU A CA 1
ATOM 3008 C C . LEU A 1 412 ? 20.004 -28.821 13.728 1.00 90.88 412 LEU A C 1
ATOM 3010 O O . LEU A 1 412 ? 20.579 -29.283 12.737 1.00 90.88 412 LEU A O 1
ATOM 3014 N N . PHE A 1 413 ? 18.812 -28.247 13.682 1.00 92.88 413 PHE A N 1
ATOM 3015 C CA . PHE A 1 413 ? 17.996 -28.091 12.486 1.00 92.88 413 PHE A CA 1
ATOM 3016 C C . PHE A 1 413 ? 17.816 -26.601 12.222 1.00 92.88 413 PHE A C 1
ATOM 3018 O O . PHE A 1 413 ? 17.567 -25.837 13.149 1.00 92.88 413 PHE A O 1
ATOM 3025 N N . VAL A 1 414 ? 17.994 -26.183 10.973 1.00 93.81 414 VAL A N 1
ATOM 3026 C CA . VAL A 1 414 ? 17.904 -24.780 10.563 1.00 93.81 414 VAL A CA 1
ATOM 3027 C C . VAL A 1 414 ? 17.023 -24.734 9.331 1.00 93.81 414 VAL A C 1
ATOM 3029 O O . VAL A 1 414 ? 17.279 -25.459 8.369 1.00 93.81 414 VAL A O 1
ATOM 3032 N N . TRP A 1 415 ? 16.008 -23.884 9.368 1.00 95.62 415 TRP A N 1
ATOM 3033 C CA . TRP A 1 415 ? 15.126 -23.604 8.250 1.00 95.62 415 TRP A CA 1
ATOM 3034 C C . TRP A 1 415 ? 15.139 -22.114 7.955 1.00 95.62 415 TRP A C 1
ATOM 3036 O O . TRP A 1 415 ? 15.093 -21.295 8.874 1.00 95.62 415 TRP A O 1
ATOM 3046 N N . ARG A 1 416 ? 15.187 -21.777 6.672 1.00 94.56 416 ARG A N 1
ATOM 3047 C CA . ARG A 1 416 ? 14.990 -20.424 6.169 1.00 94.56 416 ARG A CA 1
ATOM 3048 C C . ARG A 1 416 ? 13.522 -20.243 5.811 1.00 94.56 416 ARG A C 1
ATOM 3050 O O . ARG A 1 416 ? 12.900 -21.174 5.300 1.00 94.56 416 ARG A O 1
ATOM 3057 N N . VAL A 1 417 ? 12.969 -19.070 6.094 1.00 90.00 417 VAL A N 1
ATOM 3058 C CA . VAL A 1 417 ? 11.638 -18.719 5.608 1.00 90.00 417 VAL A CA 1
ATOM 3059 C C . VAL A 1 417 ? 11.737 -18.294 4.147 1.00 90.00 417 VAL A C 1
ATOM 3061 O O . VAL A 1 417 ? 12.449 -17.348 3.837 1.00 90.00 417 VAL A O 1
ATOM 3064 N N . GLU A 1 418 ? 11.008 -18.975 3.268 1.00 88.81 418 GLU A N 1
ATOM 3065 C CA . GLU A 1 418 ? 10.879 -18.632 1.847 1.00 88.81 418 GLU A CA 1
ATOM 3066 C C . GLU A 1 418 ? 9.394 -18.747 1.475 1.00 88.81 418 GLU A C 1
ATOM 3068 O O . GLU A 1 418 ? 8.792 -19.794 1.708 1.00 88.81 418 GLU A O 1
ATOM 3073 N N . ASP A 1 419 ? 8.770 -17.684 0.959 1.00 81.69 419 ASP A N 1
ATOM 3074 C CA . ASP A 1 419 ?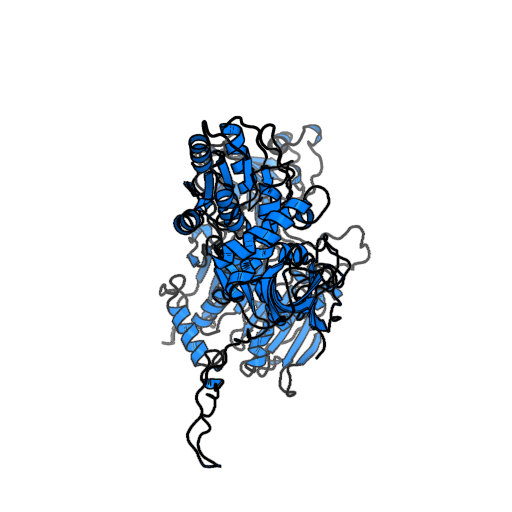 7.359 -17.685 0.527 1.00 81.69 419 ASP A CA 1
ATOM 3075 C C . ASP A 1 419 ? 6.359 -18.313 1.535 1.00 81.69 419 ASP A C 1
ATOM 3077 O O . ASP A 1 419 ? 5.545 -19.174 1.193 1.00 81.69 419 ASP A O 1
ATOM 3081 N N . PHE A 1 420 ? 6.403 -17.886 2.805 1.00 78.25 420 PHE A N 1
ATOM 3082 C CA . PHE A 1 420 ? 5.611 -18.434 3.931 1.00 78.25 420 PHE A CA 1
ATOM 3083 C C . PHE A 1 420 ? 5.898 -19.900 4.306 1.00 78.25 420 PHE A C 1
ATOM 3085 O O . PHE A 1 420 ? 5.217 -20.458 5.172 1.00 78.25 420 PHE A O 1
ATOM 3092 N N . GLN A 1 421 ? 6.896 -20.532 3.692 1.00 85.62 421 GLN A N 1
ATOM 3093 C CA . GLN A 1 421 ? 7.298 -21.912 3.951 1.00 85.62 421 GLN A CA 1
ATOM 3094 C C . GLN A 1 421 ? 8.640 -21.971 4.677 1.00 85.62 421 GLN A C 1
ATOM 3096 O O . GLN A 1 421 ? 9.444 -21.043 4.619 1.00 85.62 421 GLN A O 1
ATOM 3101 N N . LEU A 1 422 ? 8.889 -23.086 5.363 1.00 90.38 422 LEU A N 1
ATOM 3102 C CA . LEU A 1 422 ? 10.191 -23.376 5.952 1.00 90.38 422 LEU A CA 1
ATOM 3103 C C . LEU A 1 422 ? 10.992 -24.300 5.045 1.00 90.38 422 LEU A C 1
ATOM 3105 O O . LEU A 1 422 ? 10.687 -25.483 4.900 1.00 90.38 422 LEU A O 1
ATOM 3109 N N . VAL A 1 423 ? 12.061 -23.759 4.475 1.00 91.12 423 VAL A N 1
ATOM 3110 C CA . VAL A 1 423 ? 12.982 -24.488 3.607 1.00 91.12 423 VAL A CA 1
ATOM 3111 C C . VAL A 1 423 ? 14.202 -24.902 4.419 1.00 91.12 423 VAL A C 1
ATOM 3113 O O . VAL A 1 423 ? 14.864 -24.080 5.051 1.00 91.12 423 VAL A O 1
ATOM 3116 N N . ALA A 1 424 ? 14.494 -26.203 4.450 1.00 91.38 424 ALA A N 1
ATOM 3117 C CA . ALA A 1 424 ? 15.604 -26.737 5.232 1.00 91.38 424 ALA A CA 1
ATOM 3118 C C . ALA A 1 424 ? 16.954 -26.239 4.695 1.00 91.38 424 ALA A C 1
ATOM 3120 O O . ALA A 1 424 ? 17.287 -26.447 3.528 1.00 91.38 424 ALA A O 1
ATOM 3121 N N . VAL A 1 425 ? 17.761 -25.638 5.570 1.00 89.25 425 VAL A N 1
ATOM 3122 C CA . VAL A 1 425 ? 19.106 -25.171 5.225 1.00 89.25 425 VAL A CA 1
ATOM 3123 C C . VAL A 1 425 ? 20.069 -26.368 5.189 1.00 89.25 425 VAL A C 1
ATOM 3125 O O . VAL A 1 425 ? 20.135 -27.142 6.164 1.00 89.25 425 VAL A O 1
ATOM 3128 N N . PRO A 1 426 ? 20.841 -26.543 4.096 1.00 85.81 426 PRO A N 1
ATOM 3129 C CA . PRO A 1 426 ? 21.819 -27.617 3.975 1.00 85.81 426 PRO A CA 1
ATOM 3130 C C . PRO A 1 426 ? 22.808 -27.638 5.150 1.00 85.81 426 PRO A C 1
ATOM 3132 O O . PRO A 1 426 ? 23.216 -26.578 5.623 1.00 85.81 426 PRO A O 1
ATOM 3135 N N . PRO A 1 427 ? 23.270 -28.816 5.618 1.00 83.44 427 PRO A N 1
ATOM 3136 C CA . PRO A 1 427 ? 24.182 -28.918 6.762 1.00 83.44 427 PRO A CA 1
ATOM 3137 C C . PRO A 1 427 ? 25.455 -28.063 6.671 1.00 83.44 427 PRO A C 1
ATOM 3139 O O . PRO A 1 427 ? 25.958 -27.626 7.705 1.00 83.44 427 PRO A O 1
ATOM 3142 N N . ALA A 1 428 ? 25.967 -27.823 5.459 1.00 79.88 428 ALA A N 1
ATOM 3143 C CA . ALA A 1 428 ? 27.148 -26.993 5.224 1.00 79.88 428 ALA A CA 1
ATOM 3144 C C . ALA A 1 428 ? 26.909 -25.502 5.534 1.00 79.88 428 ALA A C 1
ATOM 3146 O O . ALA A 1 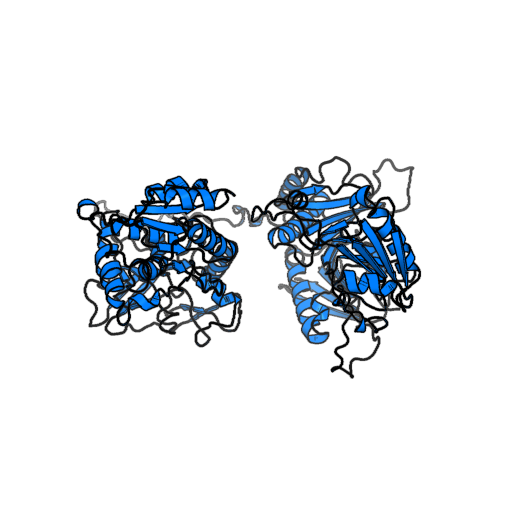428 ? 27.828 -24.831 6.004 1.00 79.88 428 ALA A O 1
ATOM 3147 N N . ASP A 1 429 ? 25.670 -25.032 5.362 1.00 82.38 429 ASP A N 1
ATOM 3148 C CA . ASP A 1 429 ? 25.300 -23.613 5.383 1.00 82.38 429 ASP A CA 1
ATOM 3149 C C . ASP A 1 429 ? 24.567 -23.204 6.665 1.00 82.38 429 ASP A C 1
ATOM 3151 O O . ASP A 1 429 ? 24.196 -22.049 6.828 1.00 82.38 429 ASP A O 1
ATOM 3155 N N . ARG A 1 430 ? 24.398 -24.116 7.632 1.00 86.75 430 ARG A N 1
ATOM 3156 C CA . ARG A 1 430 ? 23.640 -23.866 8.877 1.00 86.75 430 ARG A CA 1
ATOM 3157 C C . ARG A 1 430 ? 24.176 -22.718 9.743 1.00 86.75 430 ARG A C 1
ATOM 3159 O O . ARG A 1 430 ? 23.488 -22.313 10.666 1.00 86.75 430 ARG A O 1
ATOM 3166 N N . GLY A 1 431 ? 25.383 -22.218 9.477 1.00 84.38 431 GLY A N 1
ATOM 3167 C CA . GLY A 1 431 ? 25.960 -21.039 10.138 1.00 84.38 431 GLY A CA 1
ATOM 3168 C C . GLY A 1 431 ? 25.883 -19.744 9.320 1.00 84.38 431 GLY A C 1
ATOM 3169 O O . GLY A 1 431 ? 26.365 -18.716 9.789 1.00 84.38 431 GLY A O 1
ATOM 3170 N N . VAL A 1 432 ? 25.331 -19.776 8.106 1.00 87.19 432 VAL A N 1
ATOM 3171 C CA . VAL A 1 432 ? 25.229 -18.619 7.210 1.00 87.19 432 VAL A CA 1
ATOM 3172 C C . VAL A 1 432 ? 23.810 -18.070 7.267 1.00 87.19 432 VAL A C 1
ATOM 3174 O O . VAL A 1 432 ? 22.850 -18.785 7.004 1.00 87.19 432 VAL A O 1
ATOM 3177 N N . PHE A 1 433 ? 23.695 -16.793 7.613 1.00 89.75 433 PHE A N 1
ATOM 3178 C CA . PHE A 1 433 ? 22.435 -16.071 7.720 1.00 89.75 433 PHE A CA 1
ATOM 3179 C C . PHE A 1 433 ? 22.477 -14.857 6.799 1.00 89.75 433 PHE A C 1
ATOM 3181 O O . PHE A 1 433 ? 23.518 -14.217 6.641 1.00 89.75 433 PHE A O 1
ATOM 3188 N N . TYR A 1 434 ? 21.341 -14.535 6.205 1.00 86.12 434 TYR A N 1
ATOM 3189 C CA . TYR A 1 434 ? 21.170 -13.385 5.327 1.00 86.12 434 TYR A CA 1
ATOM 3190 C C . TYR A 1 434 ? 20.403 -12.294 6.061 1.00 86.12 434 TYR A C 1
ATOM 3192 O O . TYR A 1 434 ? 19.396 -12.579 6.704 1.00 86.12 434 TYR A O 1
ATOM 3200 N N . ASP A 1 435 ? 20.887 -11.056 6.011 1.00 80.69 435 ASP A N 1
ATOM 3201 C CA . ASP A 1 435 ? 20.291 -9.954 6.767 1.00 80.69 435 ASP A CA 1
ATOM 3202 C C . ASP A 1 435 ? 18.893 -9.548 6.285 1.00 80.69 435 ASP A C 1
ATOM 3204 O O . ASP A 1 435 ? 18.153 -8.934 7.052 1.00 80.69 435 ASP A O 1
ATOM 3208 N N . GLY A 1 436 ? 18.521 -9.922 5.062 1.00 80.19 436 GLY A N 1
ATOM 3209 C CA . GLY A 1 436 ? 17.190 -9.771 4.487 1.00 80.19 436 GLY A CA 1
ATOM 3210 C C . GLY A 1 436 ? 16.208 -10.896 4.807 1.00 80.19 436 GLY A C 1
ATOM 3211 O O . GLY A 1 436 ? 15.061 -10.761 4.413 1.00 80.19 436 GLY A O 1
ATOM 3212 N N . ASP A 1 437 ? 16.614 -11.946 5.532 1.00 89.38 437 ASP A N 1
ATOM 3213 C CA . ASP A 1 437 ? 15.806 -13.160 5.732 1.00 89.38 437 ASP A CA 1
ATOM 3214 C C . ASP A 1 437 ? 15.385 -13.385 7.199 1.00 89.38 437 ASP A C 1
ATOM 3216 O O . ASP A 1 437 ? 15.961 -12.824 8.137 1.00 89.38 437 ASP A O 1
ATOM 3220 N N . SER A 1 438 ? 14.417 -14.279 7.425 1.00 90.75 438 SER A N 1
ATOM 3221 C CA . SER A 1 438 ? 14.136 -14.866 8.747 1.00 90.75 438 SER A CA 1
ATOM 3222 C C . SER A 1 438 ? 14.376 -16.377 8.770 1.00 90.75 438 SER A C 1
ATOM 3224 O O . SER A 1 438 ? 14.199 -17.071 7.769 1.00 90.75 438 SER A O 1
ATOM 3226 N N . TYR A 1 439 ? 14.753 -16.908 9.935 1.00 95.06 439 TYR A N 1
ATOM 3227 C CA . TYR A 1 439 ? 15.073 -18.329 10.114 1.00 95.06 439 TYR A CA 1
ATOM 3228 C C . TYR A 1 439 ? 14.413 -18.896 11.366 1.00 95.06 439 TYR A C 1
ATOM 3230 O O . TYR A 1 439 ? 14.222 -18.190 12.354 1.00 95.06 439 TYR A O 1
ATOM 3238 N N . VAL A 1 440 ? 14.134 -20.198 11.346 1.00 95.31 440 VAL A N 1
ATOM 3239 C CA . VAL A 1 440 ? 13.763 -20.995 12.520 1.00 95.31 440 VAL A CA 1
ATOM 3240 C C . VAL A 1 440 ? 14.866 -22.024 12.754 1.00 95.31 440 VAL A C 1
ATOM 3242 O O . VAL A 1 440 ? 15.255 -22.753 11.845 1.00 95.31 440 VAL A O 1
ATOM 3245 N N . VAL A 1 441 ? 15.391 -22.084 13.972 1.00 95.00 441 VAL A N 1
ATOM 3246 C CA . VAL A 1 441 ? 16.485 -22.969 14.375 1.00 95.00 441 VAL A CA 1
ATOM 3247 C C . VAL A 1 441 ? 16.023 -23.809 15.554 1.00 95.00 441 VAL A C 1
ATOM 3249 O O . VAL A 1 441 ? 15.676 -23.268 16.595 1.00 95.00 441 VAL A O 1
ATOM 3252 N N . LEU A 1 442 ? 16.038 -25.131 15.416 1.00 94.25 442 LEU A N 1
ATOM 3253 C CA . LEU A 1 442 ? 15.734 -26.064 16.497 1.00 94.25 442 LEU A CA 1
ATOM 3254 C C . LEU A 1 442 ? 17.013 -26.765 16.946 1.00 94.25 442 LEU A C 1
ATOM 3256 O O . LEU A 1 442 ? 17.655 -27.473 16.169 1.00 94.25 442 LEU A O 1
ATOM 3260 N N . HIS A 1 443 ? 17.332 -26.640 18.227 1.00 92.75 443 HIS A N 1
ATOM 3261 C CA . HIS A 1 443 ? 18.356 -27.429 18.892 1.00 92.75 443 HIS A CA 1
ATOM 3262 C C . HIS A 1 443 ? 17.694 -28.457 19.813 1.00 92.75 443 HIS A C 1
ATOM 3264 O O . HIS A 1 443 ? 16.938 -28.111 20.717 1.00 92.75 443 HIS A O 1
ATOM 3270 N N . SER A 1 444 ? 17.956 -29.740 19.563 1.00 90.44 444 SER A N 1
ATOM 3271 C CA . SER A 1 444 ? 17.454 -30.853 20.375 1.00 90.44 444 SER A CA 1
ATOM 3272 C C . SER A 1 444 ? 18.610 -31.569 21.065 1.00 90.44 444 SER A C 1
ATOM 3274 O O . SER A 1 444 ? 19.567 -31.975 20.405 1.00 90.44 444 SER A O 1
ATOM 3276 N N . TYR A 1 445 ? 18.510 -31.779 22.376 1.00 86.81 445 TYR A N 1
ATOM 3277 C CA . TYR A 1 445 ? 19.547 -32.409 23.200 1.00 86.81 445 TYR A CA 1
ATOM 3278 C C . TYR A 1 445 ? 18.949 -33.434 24.172 1.00 86.81 445 TYR A C 1
ATOM 3280 O O . TYR A 1 445 ? 17.750 -33.437 24.431 1.00 86.81 445 TYR A O 1
ATOM 3288 N N . ARG A 1 446 ? 19.766 -34.354 24.699 1.00 85.25 446 ARG A N 1
ATOM 3289 C CA . ARG A 1 446 ? 19.296 -35.378 25.653 1.00 85.25 446 ARG A CA 1
ATOM 3290 C C . ARG A 1 446 ? 19.176 -34.793 27.062 1.00 85.25 446 ARG A C 1
ATOM 3292 O O . ARG A 1 446 ? 20.099 -34.128 27.524 1.00 85.25 446 ARG A O 1
ATOM 3299 N N . LEU A 1 447 ? 18.071 -35.086 27.746 1.00 73.81 447 LEU A N 1
ATOM 3300 C CA . LEU A 1 447 ? 17.839 -34.758 29.154 1.00 73.81 447 LEU A CA 1
ATOM 3301 C C . LEU A 1 447 ? 18.131 -35.982 30.037 1.00 73.81 447 LEU A C 1
ATOM 3303 O O . LEU A 1 447 ? 17.538 -37.041 29.843 1.00 73.81 447 LEU A O 1
ATOM 3307 N N . GLY A 1 448 ? 18.996 -35.810 31.041 1.00 64.12 448 GLY A N 1
ATOM 3308 C CA . GLY A 1 448 ? 19.351 -36.843 32.025 1.00 64.12 448 GLY A CA 1
ATOM 3309 C C . GLY A 1 448 ? 20.526 -37.755 31.620 1.00 64.12 448 GLY A C 1
ATOM 3310 O O . GLY A 1 448 ? 20.988 -37.708 30.477 1.00 64.12 448 GLY A O 1
ATOM 3311 N N . PRO A 1 449 ? 21.057 -38.564 32.560 1.00 57.19 449 PRO A N 1
ATOM 3312 C CA . PRO A 1 449 ? 22.113 -39.532 32.271 1.00 57.19 449 PRO A CA 1
ATOM 3313 C C . PRO A 1 449 ? 21.613 -40.601 31.289 1.00 57.19 449 PRO A C 1
ATOM 3315 O O . PRO A 1 449 ? 20.448 -40.995 31.328 1.00 57.19 449 PRO A O 1
ATOM 3318 N N . ALA A 1 450 ? 22.493 -41.057 30.395 1.00 54.88 450 ALA A N 1
ATOM 3319 C CA . ALA A 1 450 ? 22.187 -42.097 29.418 1.00 54.88 450 ALA A CA 1
ATOM 3320 C C . ALA A 1 450 ? 21.967 -43.439 30.131 1.00 54.88 450 ALA A C 1
ATOM 3322 O O . ALA A 1 450 ? 22.905 -44.206 30.326 1.00 54.88 450 ALA A O 1
ATOM 3323 N N . ASP A 1 451 ? 20.738 -43.707 30.560 1.00 51.81 451 ASP A N 1
ATOM 3324 C CA . ASP A 1 451 ? 20.380 -44.998 31.131 1.00 51.81 451 ASP A CA 1
ATOM 3325 C C . ASP A 1 451 ? 20.066 -45.973 29.989 1.00 51.81 451 ASP A C 1
ATOM 3327 O O . ASP A 1 451 ? 18.927 -46.115 29.541 1.00 51.81 451 ASP A O 1
ATOM 3331 N N . GLU A 1 452 ? 21.115 -46.610 29.461 1.00 55.44 452 GLU A N 1
ATOM 3332 C CA . GLU A 1 452 ? 21.046 -47.570 28.345 1.00 55.44 452 GLU A CA 1
ATOM 3333 C C . GLU A 1 452 ? 20.220 -48.834 28.676 1.00 55.44 452 GLU A C 1
ATOM 3335 O O . GLU A 1 452 ? 19.999 -49.677 27.809 1.00 55.44 452 GLU A O 1
ATOM 3340 N N . SER A 1 453 ? 19.744 -48.967 29.921 1.00 52.88 453 SER A N 1
ATOM 3341 C CA . SER A 1 453 ? 18.975 -50.109 30.427 1.00 52.88 453 SER A CA 1
ATOM 3342 C C . SER A 1 453 ? 17.446 -49.943 30.351 1.00 52.88 453 SER A C 1
ATOM 3344 O O . SER A 1 453 ? 16.706 -50.908 30.558 1.00 52.88 453 SER A O 1
ATOM 3346 N N . SER A 1 454 ? 16.951 -48.744 30.025 1.00 53.03 454 SER A N 1
ATOM 3347 C CA . SER A 1 454 ? 15.521 -48.423 29.943 1.00 53.03 454 SER A CA 1
ATOM 3348 C C . SER A 1 454 ? 14.972 -48.611 28.520 1.00 53.03 454 SER A C 1
ATOM 3350 O O . SER A 1 454 ? 15.461 -48.008 27.569 1.00 53.03 454 SER A O 1
ATOM 3352 N N . ALA A 1 455 ? 13.884 -49.376 28.369 1.00 54.00 455 ALA A N 1
ATOM 3353 C CA . ALA A 1 455 ? 13.139 -49.512 27.108 1.00 54.00 455 ALA A CA 1
ATOM 3354 C C . ALA A 1 455 ? 12.354 -48.237 26.702 1.00 54.00 455 ALA A C 1
ATOM 3356 O O . ALA A 1 455 ? 11.686 -48.220 25.666 1.00 54.00 455 ALA A O 1
ATOM 3357 N N . GLN A 1 456 ? 12.401 -47.175 27.516 1.00 56.59 456 GLN A N 1
ATOM 3358 C CA . GLN A 1 456 ? 11.787 -45.877 27.234 1.00 56.59 456 GLN A CA 1
ATOM 3359 C C . GLN A 1 456 ? 12.704 -45.028 26.335 1.00 56.59 456 GLN A C 1
ATOM 3361 O O . GLN A 1 456 ? 13.903 -44.924 26.589 1.00 56.59 456 GLN A O 1
ATOM 3366 N N . ALA A 1 457 ? 12.137 -44.384 25.309 1.00 58.62 457 ALA A N 1
ATOM 3367 C CA . ALA A 1 457 ? 12.872 -43.458 24.443 1.00 58.62 457 ALA A CA 1
ATOM 3368 C C . ALA A 1 457 ? 13.550 -42.332 25.261 1.00 58.62 457 ALA A C 1
ATOM 3370 O O . ALA A 1 457 ? 12.953 -41.853 26.232 1.00 58.62 457 ALA A O 1
ATOM 3371 N N . PRO A 1 458 ? 14.770 -41.890 24.889 1.00 64.06 458 PRO A N 1
ATOM 3372 C CA . PRO A 1 458 ? 15.487 -40.847 25.618 1.00 64.06 458 PRO A CA 1
ATOM 3373 C C . PRO A 1 458 ? 14.661 -39.560 25.653 1.00 64.06 458 PRO A C 1
ATOM 3375 O O . PRO A 1 458 ? 14.171 -39.100 24.622 1.00 64.06 458 PRO A O 1
ATOM 3378 N N . ARG A 1 459 ? 14.520 -38.964 26.841 1.00 74.94 459 ARG A N 1
ATOM 3379 C CA . ARG A 1 459 ? 13.827 -37.684 26.998 1.00 74.94 459 ARG A CA 1
ATOM 3380 C C . ARG A 1 459 ? 14.671 -36.592 26.343 1.00 74.94 459 ARG A C 1
ATOM 3382 O O . ARG A 1 459 ? 15.852 -36.460 26.662 1.00 74.94 459 ARG A O 1
ATOM 3389 N N . LEU A 1 460 ? 14.087 -35.837 25.420 1.00 83.44 460 LEU A N 1
ATOM 3390 C CA . LEU A 1 460 ? 14.770 -34.746 24.730 1.00 83.44 460 LEU A CA 1
ATOM 3391 C C . LEU A 1 460 ? 14.321 -33.394 25.286 1.00 83.44 460 LEU A C 1
ATOM 3393 O O . LEU A 1 460 ? 13.156 -33.214 25.639 1.00 83.44 460 LEU A O 1
ATOM 3397 N N . GLY A 1 461 ? 15.276 -32.476 25.386 1.00 84.69 461 GLY A N 1
ATOM 3398 C CA . GLY A 1 461 ? 15.055 -31.052 25.585 1.00 84.69 461 GLY A CA 1
ATOM 3399 C C . GLY A 1 461 ? 15.162 -30.349 24.240 1.00 84.69 461 GLY A C 1
ATOM 3400 O O . GLY A 1 461 ? 15.951 -30.765 23.385 1.00 84.69 461 GLY A O 1
ATOM 3401 N N . HIS A 1 462 ? 14.349 -29.315 24.050 1.00 89.69 462 HIS A N 1
ATOM 3402 C CA . HIS A 1 462 ? 14.238 -28.600 22.788 1.00 89.69 462 HIS A CA 1
ATOM 3403 C C . HIS A 1 462 ? 14.350 -27.093 23.024 1.00 89.69 462 HIS A C 1
ATOM 3405 O O . HIS A 1 462 ? 13.709 -26.549 23.922 1.00 89.69 462 HIS A O 1
ATOM 3411 N N . GLU A 1 463 ? 15.138 -26.419 22.196 1.00 89.81 463 GLU A N 1
ATOM 3412 C CA . GLU A 1 463 ? 15.229 -24.960 22.137 1.00 89.81 463 GLU A CA 1
ATOM 3413 C C . GLU A 1 463 ? 14.955 -24.522 20.695 1.00 89.81 463 GLU A C 1
ATOM 3415 O O . GLU A 1 463 ? 15.638 -24.966 19.770 1.00 89.81 463 GLU A O 1
ATOM 3420 N N . ILE A 1 464 ? 13.933 -23.688 20.497 1.00 91.88 464 ILE A N 1
ATOM 3421 C CA . ILE A 1 464 ? 13.585 -23.097 19.203 1.00 91.88 464 ILE A CA 1
ATOM 3422 C C . ILE A 1 464 ? 14.006 -21.634 19.224 1.00 91.88 464 ILE A C 1
ATOM 3424 O O . ILE A 1 464 ? 13.511 -20.855 20.033 1.00 91.88 464 ILE A O 1
ATOM 3428 N N . PHE A 1 465 ? 14.876 -21.251 18.305 1.00 92.00 465 PHE A N 1
ATOM 3429 C CA . PHE A 1 465 ? 15.313 -19.883 18.088 1.00 92.00 465 PHE A CA 1
ATOM 3430 C C . PHE A 1 465 ? 14.742 -19.403 16.764 1.00 92.00 465 PHE A C 1
ATOM 3432 O O . PHE A 1 465 ? 15.018 -20.008 15.730 1.00 92.00 465 PHE A O 1
ATOM 3439 N N . PHE A 1 466 ? 13.975 -18.318 16.762 1.00 91.00 466 PHE A N 1
ATOM 3440 C CA . PHE A 1 466 ? 13.626 -17.652 15.511 1.00 91.00 466 PHE A CA 1
ATOM 3441 C C . PHE A 1 466 ? 14.452 -16.387 15.361 1.00 91.00 466 PHE A C 1
ATOM 3443 O O . PHE A 1 466 ? 14.420 -15.495 16.212 1.00 91.00 466 PHE A O 1
ATOM 3450 N N . TRP A 1 467 ? 15.232 -16.354 14.288 1.00 91.50 467 TRP A N 1
ATOM 3451 C CA . TRP A 1 467 ? 16.174 -15.294 13.986 1.00 91.50 467 TRP A CA 1
ATOM 3452 C C . TRP A 1 467 ? 15.567 -14.335 12.972 1.00 91.50 467 TRP A C 1
ATOM 3454 O O . TRP A 1 467 ? 15.032 -14.771 11.953 1.00 91.50 467 TRP A O 1
ATOM 3464 N N . LEU A 1 468 ? 15.668 -13.039 13.261 1.00 84.75 468 LEU A N 1
ATOM 3465 C CA . LEU A 1 468 ? 15.189 -11.959 12.407 1.00 84.75 468 LEU A CA 1
ATOM 3466 C C . LEU A 1 468 ? 16.376 -11.135 11.903 1.00 84.75 468 LEU A C 1
ATOM 3468 O O . LEU A 1 468 ? 17.076 -10.495 12.704 1.00 84.75 468 LEU A O 1
ATOM 3472 N N . GLY A 1 469 ? 16.574 -11.141 10.585 1.00 82.12 469 GLY A N 1
ATOM 3473 C CA . GLY A 1 469 ? 17.557 -10.303 9.913 1.00 82.12 469 GLY A CA 1
ATOM 3474 C C . GLY A 1 469 ? 17.259 -8.817 10.084 1.00 82.12 469 GLY A C 1
ATOM 3475 O O . GLY A 1 469 ? 16.123 -8.412 10.329 1.00 82.12 469 GLY A O 1
ATOM 3476 N N . ALA A 1 470 ? 18.285 -7.974 9.982 1.00 77.12 470 ALA A N 1
ATOM 3477 C CA . ALA A 1 470 ? 18.130 -6.525 10.138 1.00 77.12 470 ALA A CA 1
ATOM 3478 C C . ALA A 1 470 ? 17.211 -5.890 9.074 1.00 77.12 470 ALA A C 1
ATOM 3480 O O . ALA A 1 470 ? 16.608 -4.847 9.326 1.00 77.12 470 ALA A O 1
ATOM 3481 N N . HIS A 1 471 ? 17.101 -6.529 7.911 1.00 78.44 471 HIS A N 1
ATOM 3482 C CA . HIS A 1 471 ? 16.317 -6.112 6.753 1.00 78.44 471 HIS A CA 1
ATOM 3483 C C . HIS A 1 471 ? 15.214 -7.121 6.395 1.00 78.44 471 HIS A C 1
ATOM 3485 O O . HIS A 1 471 ? 14.641 -7.014 5.312 1.00 78.44 471 HIS A O 1
ATOM 3491 N N . THR A 1 472 ? 14.906 -8.080 7.280 1.00 78.81 472 THR A N 1
ATOM 3492 C CA . THR A 1 472 ? 13.864 -9.081 7.011 1.00 78.81 472 THR A CA 1
ATOM 3493 C C . THR A 1 472 ? 12.492 -8.452 6.812 1.00 78.81 472 THR A C 1
ATOM 3495 O O . THR A 1 472 ? 12.123 -7.460 7.455 1.00 78.81 472 THR A O 1
ATOM 3498 N N . SER A 1 473 ? 11.731 -9.040 5.896 1.00 72.06 473 SER A N 1
ATOM 3499 C CA . SER A 1 473 ? 10.383 -8.618 5.545 1.00 72.06 473 SER A CA 1
ATOM 3500 C C . SER A 1 473 ? 9.363 -8.988 6.639 1.00 72.06 473 SER A C 1
ATOM 3502 O O . SER A 1 473 ? 9.590 -9.847 7.498 1.00 72.06 473 SER A O 1
ATOM 3504 N N . GLN A 1 474 ? 8.209 -8.310 6.665 1.00 66.44 474 GLN A N 1
ATOM 3505 C CA . GLN A 1 474 ? 7.205 -8.544 7.713 1.00 66.44 474 GLN A CA 1
ATOM 3506 C C . GLN A 1 474 ? 6.540 -9.927 7.588 1.00 66.44 474 GLN A C 1
ATOM 3508 O O . GLN A 1 474 ? 6.148 -10.509 8.602 1.00 66.44 474 GLN A O 1
ATOM 3513 N N . ASP A 1 475 ? 6.400 -10.450 6.369 1.00 71.88 475 ASP A N 1
ATOM 3514 C CA . ASP A 1 475 ? 5.938 -11.813 6.083 1.00 71.88 475 ASP A CA 1
ATOM 3515 C C . ASP A 1 475 ? 6.870 -12.827 6.696 1.00 71.88 475 ASP A C 1
ATOM 3517 O O . ASP A 1 475 ? 6.406 -13.723 7.398 1.00 71.88 475 ASP A O 1
ATOM 3521 N N . GLU A 1 476 ? 8.166 -12.693 6.443 1.00 77.06 476 GLU A N 1
ATOM 3522 C CA . GLU A 1 476 ? 9.154 -13.640 6.933 1.00 77.06 476 GLU A CA 1
ATOM 3523 C C . GLU A 1 476 ? 9.234 -13.618 8.454 1.00 77.06 476 GLU A C 1
ATOM 3525 O O . GLU A 1 476 ? 9.146 -14.671 9.088 1.00 77.06 476 GLU A O 1
ATOM 3530 N N . ALA A 1 477 ? 9.284 -12.425 9.054 1.00 74.31 477 ALA A N 1
ATOM 3531 C CA . ALA A 1 477 ? 9.295 -12.279 10.505 1.00 74.31 477 ALA A CA 1
ATOM 3532 C C . ALA A 1 477 ? 8.016 -12.837 11.154 1.00 74.31 477 ALA A C 1
ATOM 3534 O O . ALA A 1 477 ? 8.071 -13.501 12.194 1.00 74.31 477 ALA A O 1
ATOM 3535 N N . GLY A 1 478 ? 6.856 -12.586 10.536 1.00 67.25 478 GLY A N 1
ATOM 3536 C CA . GLY A 1 478 ? 5.570 -13.124 10.977 1.00 67.25 478 GLY A CA 1
ATOM 3537 C C . GLY A 1 478 ? 5.492 -14.644 10.834 1.00 67.25 478 GLY A C 1
ATOM 3538 O O . GLY A 1 478 ? 5.024 -15.323 11.747 1.00 67.25 478 GLY A O 1
ATOM 3539 N N . THR A 1 479 ? 6.006 -15.181 9.729 1.00 79.75 479 THR A N 1
ATOM 3540 C CA . THR A 1 479 ? 6.056 -16.621 9.454 1.00 79.75 479 THR A CA 1
ATOM 3541 C C . THR A 1 479 ? 6.996 -17.328 10.419 1.00 79.75 479 THR A C 1
ATOM 3543 O O . THR A 1 479 ? 6.605 -18.342 10.983 1.00 79.75 479 THR A O 1
ATOM 3546 N N . ALA A 1 480 ? 8.190 -16.792 10.682 1.00 80.69 480 ALA A N 1
ATOM 3547 C CA . ALA A 1 480 ? 9.136 -17.373 11.633 1.00 80.69 480 ALA A CA 1
ATOM 3548 C C . ALA A 1 480 ? 8.543 -17.442 13.052 1.00 80.69 480 ALA A C 1
ATOM 3550 O O . ALA A 1 480 ? 8.649 -18.471 13.725 1.00 80.69 480 ALA A O 1
ATOM 3551 N N . ALA A 1 481 ? 7.850 -16.382 13.484 1.00 72.81 481 ALA A N 1
ATOM 3552 C CA . ALA A 1 481 ? 7.152 -16.359 14.768 1.00 72.81 481 ALA A CA 1
ATOM 3553 C C . ALA A 1 481 ? 5.986 -17.366 14.812 1.00 72.81 481 ALA A C 1
ATOM 3555 O O . ALA A 1 481 ? 5.875 -18.137 15.764 1.00 72.81 481 ALA A O 1
ATOM 3556 N N . TYR A 1 482 ? 5.145 -17.401 13.773 1.00 77.81 482 TYR A N 1
ATOM 3557 C CA . TYR A 1 482 ? 4.029 -18.347 13.665 1.00 77.81 482 TYR A CA 1
ATOM 3558 C C . TYR A 1 482 ? 4.514 -19.805 13.655 1.00 77.81 482 TYR A C 1
ATOM 3560 O O . TYR A 1 482 ? 4.049 -20.625 14.447 1.00 77.81 482 TYR A O 1
ATOM 3568 N N . LYS A 1 483 ? 5.505 -20.118 12.813 1.00 85.62 483 LYS A N 1
ATOM 3569 C CA . LYS A 1 483 ? 6.075 -21.462 12.670 1.00 85.62 483 LYS A CA 1
ATOM 3570 C C . LYS A 1 483 ? 6.808 -21.928 13.923 1.00 85.62 483 LYS A C 1
ATOM 3572 O O . LYS A 1 483 ? 6.819 -23.120 14.196 1.00 85.62 483 LYS A O 1
ATOM 3577 N N . THR A 1 484 ? 7.357 -21.015 14.722 1.00 84.75 484 THR A N 1
ATOM 3578 C CA . THR A 1 484 ? 7.924 -21.349 16.040 1.00 84.75 484 THR A CA 1
ATOM 3579 C C . THR A 1 484 ? 6.862 -21.881 16.997 1.00 84.75 484 THR A C 1
ATOM 3581 O O . THR A 1 484 ? 7.096 -22.875 17.682 1.00 84.75 484 THR A O 1
ATOM 3584 N N . VAL A 1 485 ? 5.682 -21.253 17.027 1.00 81.56 485 VAL A N 1
ATOM 3585 C CA . VAL A 1 485 ? 4.559 -21.720 17.854 1.00 81.56 485 VAL A CA 1
ATOM 3586 C C . VAL A 1 485 ? 4.028 -23.055 17.335 1.00 81.56 485 VAL A C 1
ATOM 3588 O O . VAL A 1 485 ? 3.775 -23.959 18.126 1.00 81.56 485 VAL A O 1
ATOM 3591 N N . GLU A 1 486 ? 3.906 -23.203 16.014 1.00 83.38 486 GLU A N 1
ATOM 3592 C CA . GLU A 1 486 ? 3.472 -24.456 15.384 1.00 83.38 486 GLU A CA 1
ATOM 3593 C C . GLU A 1 486 ? 4.452 -25.614 15.668 1.00 83.38 486 GLU A C 1
ATOM 3595 O O . GLU A 1 486 ? 4.027 -26.715 16.019 1.00 83.38 486 GLU A O 1
ATOM 3600 N N . LEU A 1 487 ? 5.763 -25.359 15.605 1.00 88.31 487 LEU A N 1
ATOM 3601 C CA . LEU A 1 487 ? 6.803 -26.334 15.938 1.00 88.31 487 LEU A CA 1
ATOM 3602 C C . LEU A 1 487 ? 6.803 -26.705 17.428 1.00 88.31 487 LEU A C 1
ATOM 3604 O O . LEU A 1 487 ? 6.958 -27.878 17.763 1.00 88.31 487 LEU A O 1
ATOM 3608 N N . ASP A 1 488 ? 6.612 -25.746 18.336 1.00 84.25 488 ASP A N 1
ATOM 3609 C CA . ASP A 1 488 ? 6.493 -26.056 19.767 1.00 84.25 488 ASP A CA 1
ATOM 3610 C C . ASP A 1 488 ? 5.247 -26.907 20.052 1.00 84.25 488 ASP A C 1
ATOM 3612 O O . ASP A 1 488 ? 5.318 -27.879 20.805 1.00 84.25 488 ASP A O 1
ATOM 3616 N N . GLU A 1 489 ? 4.123 -26.631 19.385 1.00 83.25 489 GLU A N 1
ATOM 3617 C CA . GLU A 1 489 ? 2.926 -27.471 19.483 1.00 83.25 489 GLU A CA 1
ATOM 3618 C C . GLU A 1 489 ? 3.212 -28.903 19.003 1.00 83.25 489 GLU A C 1
ATOM 3620 O O . GLU A 1 489 ? 2.867 -29.862 19.696 1.00 83.25 489 GLU A O 1
ATOM 3625 N N . PHE A 1 490 ? 3.933 -29.078 17.887 1.00 85.94 490 PHE A N 1
ATOM 3626 C CA . PHE A 1 490 ? 4.403 -30.394 17.426 1.00 85.94 490 PHE A CA 1
ATOM 3627 C C . PHE A 1 490 ? 5.292 -31.104 18.464 1.00 85.94 490 PHE A C 1
ATOM 3629 O O . PHE A 1 490 ? 5.208 -32.323 18.645 1.00 85.94 490 PHE A O 1
ATOM 3636 N N . LEU A 1 491 ? 6.100 -30.342 19.202 1.00 85.44 491 LEU A N 1
ATOM 3637 C CA . LEU A 1 491 ? 6.919 -30.821 20.319 1.00 85.44 491 LEU A CA 1
ATOM 3638 C C . LEU A 1 491 ? 6.138 -30.910 21.645 1.00 85.44 491 LEU A C 1
ATOM 3640 O O . LEU A 1 491 ? 6.723 -31.206 22.686 1.00 85.44 491 LEU A O 1
ATOM 3644 N N . ARG A 1 492 ? 4.810 -30.732 21.610 1.00 80.81 492 ARG A N 1
ATOM 3645 C CA . ARG A 1 492 ? 3.877 -30.817 22.747 1.00 80.81 492 ARG A CA 1
ATOM 3646 C C . ARG A 1 492 ? 4.139 -29.771 23.835 1.00 80.81 492 ARG A C 1
ATOM 3648 O O . ARG A 1 492 ? 3.932 -30.037 25.023 1.00 80.81 492 ARG A O 1
ATOM 3655 N N . GLY A 1 493 ? 4.594 -28.585 23.437 1.00 74.19 493 GLY A N 1
ATOM 3656 C CA . GLY A 1 493 ? 4.896 -27.479 24.343 1.00 74.19 493 GLY A CA 1
ATOM 3657 C C . GLY A 1 493 ? 6.124 -27.738 25.218 1.00 74.19 493 GLY A C 1
ATOM 3658 O O . GLY A 1 493 ? 6.164 -27.262 26.355 1.00 74.19 493 GLY A O 1
ATOM 3659 N N . ALA A 1 494 ? 7.044 -28.591 24.756 1.00 79.62 494 ALA A N 1
ATOM 3660 C CA . ALA A 1 494 ? 8.264 -28.970 25.468 1.00 79.62 494 ALA A CA 1
ATOM 3661 C C . ALA A 1 494 ? 9.465 -28.081 25.111 1.00 79.62 494 ALA A C 1
ATOM 3663 O O . ALA A 1 494 ? 10.532 -28.254 25.704 1.00 79.62 494 ALA A O 1
ATOM 3664 N N . ALA A 1 495 ? 9.330 -27.186 24.127 1.00 83.81 495 ALA A N 1
ATOM 3665 C CA . ALA A 1 495 ? 10.439 -26.378 23.658 1.00 83.81 495 ALA A CA 1
ATOM 3666 C C . ALA A 1 495 ? 10.513 -25.021 24.365 1.00 83.81 495 ALA A C 1
ATOM 3668 O O . ALA A 1 495 ? 9.515 -24.328 24.561 1.00 83.81 495 ALA A O 1
ATOM 3669 N N . THR A 1 496 ? 11.735 -24.609 24.697 1.00 84.06 496 THR A N 1
ATOM 3670 C CA . THR A 1 496 ? 12.017 -23.219 25.066 1.00 84.06 496 THR A CA 1
ATOM 3671 C C . THR A 1 496 ? 12.056 -22.383 23.792 1.00 84.06 496 THR A C 1
ATOM 3673 O O . THR A 1 496 ? 12.762 -22.733 22.850 1.00 84.06 496 THR A O 1
ATOM 3676 N N . GLN A 1 497 ? 11.299 -21.289 23.742 1.00 83.81 497 GLN A N 1
ATOM 3677 C CA . GLN A 1 497 ? 11.229 -20.421 22.562 1.00 83.81 497 GLN A CA 1
ATOM 3678 C C . GLN A 1 497 ? 12.080 -19.167 22.781 1.00 83.81 497 GLN A C 1
ATOM 3680 O O . GLN A 1 497 ? 11.897 -18.477 23.784 1.00 83.81 497 GLN A O 1
ATOM 3685 N N . HIS A 1 498 ? 12.965 -18.852 21.838 1.00 81.69 498 HIS A N 1
ATOM 3686 C CA . HIS A 1 498 ? 13.890 -17.722 21.865 1.00 81.69 498 HIS A CA 1
ATOM 3687 C C . HIS A 1 498 ? 13.642 -16.797 20.673 1.00 81.69 498 HIS A C 1
ATOM 3689 O O . HIS A 1 498 ? 13.633 -17.238 19.521 1.00 81.69 498 HIS A O 1
ATOM 3695 N N . ARG A 1 499 ? 13.485 -15.498 20.948 1.00 84.69 499 ARG A N 1
ATOM 3696 C CA . ARG A 1 499 ? 13.467 -14.463 19.910 1.00 84.69 499 ARG A CA 1
ATOM 3697 C C . ARG A 1 499 ? 14.866 -13.895 19.714 1.00 84.69 499 ARG A C 1
ATOM 3699 O O . ARG A 1 499 ? 15.357 -13.194 20.597 1.00 84.69 499 ARG A O 1
ATOM 3706 N N . GLU A 1 500 ? 15.445 -14.116 18.538 1.00 83.56 500 GLU A N 1
ATOM 3707 C CA . GLU A 1 500 ? 16.799 -13.680 18.200 1.00 83.56 500 GLU A CA 1
ATOM 3708 C C . GLU A 1 500 ? 16.767 -12.548 17.168 1.00 83.56 500 GLU A C 1
ATOM 3710 O O . GLU A 1 500 ? 16.202 -12.674 16.083 1.00 83.56 500 GLU A O 1
ATOM 3715 N N . LEU A 1 501 ? 17.371 -11.410 17.505 1.00 79.06 501 LEU A N 1
ATOM 3716 C CA . LEU A 1 501 ? 17.552 -10.295 16.575 1.00 79.06 501 LEU A CA 1
ATOM 3717 C C . LEU A 1 501 ? 18.985 -10.289 16.067 1.00 79.06 501 LEU A C 1
ATOM 3719 O O . LEU A 1 501 ? 19.893 -10.402 16.883 1.00 79.06 501 LEU A O 1
ATOM 3723 N N . GLN A 1 502 ? 19.208 -10.038 14.772 1.00 80.50 502 GLN A N 1
ATOM 3724 C CA . GLN A 1 502 ? 20.563 -9.897 14.216 1.00 80.50 502 GLN A CA 1
ATOM 3725 C C . GLN A 1 502 ? 21.448 -8.926 15.018 1.00 80.50 502 GLN A C 1
ATOM 3727 O O . GLN A 1 502 ? 22.639 -9.172 15.187 1.00 80.50 502 GLN A O 1
ATOM 3732 N N . ALA A 1 503 ? 20.872 -7.827 15.513 1.00 69.56 503 ALA A N 1
ATOM 3733 C CA . ALA A 1 503 ? 21.602 -6.806 16.262 1.00 69.56 503 ALA A CA 1
ATOM 3734 C C . ALA A 1 503 ? 22.049 -7.256 17.667 1.00 69.56 503 ALA A C 1
ATOM 3736 O O . ALA A 1 503 ? 22.939 -6.629 18.236 1.00 69.56 503 ALA A O 1
ATOM 3737 N N . SER A 1 504 ? 21.418 -8.288 18.241 1.00 67.75 504 SER A N 1
ATOM 3738 C CA . SER A 1 504 ? 21.663 -8.724 19.621 1.00 67.75 504 SER A CA 1
ATOM 3739 C C . SER A 1 504 ? 21.229 -10.182 19.878 1.00 67.75 504 SER A C 1
ATOM 3741 O O . SER A 1 504 ? 20.343 -10.413 20.707 1.00 67.75 504 SER A O 1
ATOM 3743 N N . PRO A 1 505 ? 21.807 -11.186 19.195 1.00 75.94 505 PRO A N 1
ATOM 3744 C CA . PRO A 1 505 ? 21.516 -12.585 19.482 1.00 75.94 505 PRO A CA 1
ATOM 3745 C C . PRO A 1 505 ? 22.068 -13.030 20.847 1.00 75.94 505 PRO A C 1
ATOM 3747 O O . PRO A 1 505 ? 23.077 -12.521 21.346 1.00 75.94 505 PRO A O 1
ATOM 3750 N N . SER A 1 506 ? 21.405 -14.018 21.440 1.00 76.31 506 SER A N 1
ATOM 3751 C CA . SER A 1 506 ? 21.733 -14.578 22.748 1.00 76.31 506 SER A CA 1
ATOM 3752 C C . SER A 1 506 ? 23.011 -15.427 22.732 1.00 76.31 506 SER A C 1
ATOM 3754 O O . SER A 1 506 ? 23.392 -16.031 21.726 1.00 76.31 506 SER A O 1
ATOM 3756 N N . ALA A 1 507 ? 23.668 -15.545 23.891 1.00 74.88 507 ALA A N 1
ATOM 3757 C CA . ALA A 1 507 ? 24.820 -16.437 24.052 1.00 74.88 507 ALA A CA 1
ATOM 3758 C C . ALA A 1 507 ? 24.461 -17.912 23.780 1.00 74.88 507 ALA A C 1
ATOM 3760 O O . ALA A 1 507 ? 25.294 -18.661 23.270 1.00 74.88 507 ALA A O 1
ATOM 3761 N N . ALA A 1 508 ? 23.218 -18.309 24.080 1.00 79.94 508 ALA A N 1
ATOM 3762 C CA . ALA A 1 508 ? 22.698 -19.641 23.784 1.00 79.94 508 ALA A CA 1
ATOM 3763 C C . ALA A 1 508 ? 22.652 -19.895 22.269 1.00 79.94 508 ALA A C 1
ATOM 3765 O O . ALA A 1 508 ? 23.195 -20.898 21.811 1.00 79.94 508 ALA A O 1
ATOM 3766 N N . PHE A 1 509 ? 22.116 -18.947 21.490 1.00 85.19 509 PHE A N 1
ATOM 3767 C CA . PHE A 1 509 ? 22.077 -19.035 20.028 1.00 85.19 509 PHE A CA 1
ATOM 3768 C C . PHE A 1 509 ? 23.480 -19.097 19.411 1.00 85.19 509 PHE A C 1
ATOM 3770 O O . PHE A 1 509 ? 23.764 -19.940 18.562 1.00 85.19 509 PHE A O 1
ATOM 3777 N N . LEU A 1 510 ? 24.397 -18.245 19.873 1.00 80.75 510 LEU A N 1
ATOM 3778 C CA . LEU A 1 510 ? 25.782 -18.237 19.389 1.00 80.75 510 LEU A CA 1
ATOM 3779 C C . LEU A 1 510 ? 26.521 -19.546 19.707 1.00 80.75 510 LEU A C 1
ATOM 3781 O O . LEU A 1 510 ? 27.339 -20.008 18.908 1.00 80.75 510 LEU A O 1
ATOM 3785 N N . GLY A 1 511 ? 26.213 -20.164 20.851 1.00 79.50 511 GLY A N 1
ATOM 3786 C CA . GLY A 1 511 ? 26.765 -21.451 21.271 1.00 79.50 511 GLY A CA 1
ATOM 3787 C C . GLY A 1 511 ? 26.389 -22.627 20.361 1.00 79.50 511 GLY A C 1
ATOM 3788 O O . GLY A 1 511 ? 27.107 -23.628 20.353 1.00 79.50 511 GLY A O 1
ATOM 3789 N N . LEU A 1 512 ? 25.327 -22.502 19.552 1.00 83.44 512 LEU A N 1
ATOM 3790 C CA . LEU A 1 512 ? 24.865 -23.555 18.636 1.00 83.44 512 LEU A CA 1
ATOM 3791 C C . LEU A 1 512 ? 25.818 -23.824 17.469 1.00 83.44 512 LEU A C 1
ATOM 3793 O O . LEU A 1 512 ? 25.734 -24.882 16.845 1.00 83.44 512 LEU A O 1
ATOM 3797 N N . PHE A 1 513 ? 26.723 -22.891 17.165 1.00 83.69 513 PHE A N 1
ATOM 3798 C CA . PHE A 1 513 ? 27.614 -22.962 16.005 1.00 83.69 513 PHE A CA 1
ATOM 3799 C C . PHE A 1 513 ? 29.079 -23.162 16.435 1.00 83.69 513 PHE A C 1
ATOM 3801 O O . PHE A 1 513 ? 29.922 -22.273 16.232 1.00 83.69 513 PHE A O 1
ATOM 3808 N N . PRO A 1 514 ? 29.427 -24.323 17.037 1.00 59.88 514 PRO A N 1
ATOM 3809 C CA . PRO A 1 514 ? 30.773 -24.577 17.529 1.00 59.88 514 PRO A CA 1
ATOM 3810 C C . PRO A 1 514 ? 31.777 -24.536 16.368 1.00 59.88 514 PRO A C 1
ATOM 3812 O O . PRO A 1 514 ? 31.536 -25.100 15.301 1.00 59.88 514 PRO A O 1
ATOM 3815 N N . ARG A 1 515 ? 32.929 -23.882 16.602 1.00 55.28 515 ARG A N 1
ATOM 3816 C CA . ARG A 1 515 ? 33.965 -23.463 15.619 1.00 55.28 515 ARG A CA 1
ATOM 3817 C C . ARG A 1 515 ? 33.737 -22.112 14.910 1.00 55.28 515 ARG A C 1
ATOM 3819 O O . ARG A 1 515 ? 34.343 -21.885 13.870 1.00 55.28 515 ARG A O 1
ATOM 3826 N N . GLN A 1 516 ? 32.953 -21.197 15.494 1.00 56.94 516 GLN A N 1
ATOM 3827 C CA . GLN A 1 516 ? 32.905 -19.766 15.109 1.00 56.94 516 GLN A CA 1
ATOM 3828 C C . GLN A 1 516 ? 32.308 -19.499 13.712 1.00 56.94 516 GLN A C 1
ATOM 3830 O O . GLN A 1 516 ? 32.785 -18.647 12.968 1.00 56.94 516 GLN A O 1
ATOM 3835 N N . ARG A 1 517 ? 31.261 -20.240 13.327 1.00 66.62 517 ARG A N 1
ATOM 3836 C CA . ARG A 1 517 ? 30.735 -20.235 11.949 1.00 66.62 517 ARG A CA 1
ATOM 3837 C C . ARG A 1 517 ? 29.598 -19.256 11.657 1.00 66.62 517 ARG A C 1
ATOM 3839 O O . ARG A 1 517 ? 29.155 -19.247 10.513 1.00 66.62 517 ARG A O 1
ATOM 3846 N N . LEU A 1 518 ? 29.168 -18.422 12.612 1.00 80.31 518 LEU A N 1
ATOM 3847 C CA . LEU A 1 518 ? 28.114 -17.444 12.329 1.00 80.31 518 LEU A CA 1
ATOM 3848 C C . LEU A 1 518 ? 28.618 -16.393 11.332 1.00 80.31 518 LEU A C 1
ATOM 3850 O O . LEU A 1 518 ? 29.522 -15.606 11.627 1.00 80.31 518 LEU A O 1
ATOM 3854 N N . THR A 1 519 ? 28.020 -16.412 10.150 1.00 83.56 519 THR A N 1
ATOM 3855 C CA . THR A 1 519 ? 28.361 -15.545 9.031 1.00 83.56 519 THR A CA 1
ATOM 3856 C C . THR A 1 519 ? 27.103 -14.831 8.581 1.00 83.56 519 THR A C 1
ATOM 3858 O O . THR A 1 519 ? 26.140 -15.491 8.209 1.00 83.56 519 THR A O 1
ATOM 3861 N N . ILE A 1 520 ? 27.113 -13.502 8.608 1.00 84.94 520 ILE A N 1
ATOM 3862 C CA . ILE A 1 520 ? 25.996 -12.684 8.138 1.00 84.94 520 ILE A CA 1
ATOM 3863 C C . ILE A 1 520 ? 26.362 -12.112 6.771 1.00 84.94 520 ILE A C 1
ATOM 3865 O O . ILE A 1 520 ? 27.382 -11.431 6.629 1.00 84.94 520 ILE A O 1
ATOM 3869 N N . ARG A 1 521 ? 25.541 -12.424 5.773 1.00 80.88 521 ARG A N 1
ATOM 3870 C CA . ARG A 1 521 ? 25.648 -11.956 4.389 1.00 80.88 521 ARG A CA 1
ATOM 3871 C C . ARG A 1 521 ? 24.582 -10.907 4.115 1.00 80.88 521 ARG A C 1
ATOM 3873 O O . ARG A 1 521 ? 23.526 -10.925 4.748 1.00 80.88 521 ARG A O 1
ATOM 3880 N N . ARG A 1 522 ? 24.863 -10.008 3.175 1.00 75.31 522 ARG A N 1
ATOM 3881 C CA . ARG A 1 522 ? 23.839 -9.096 2.663 1.00 75.31 522 ARG A CA 1
ATOM 3882 C C . ARG A 1 522 ? 22.921 -9.813 1.681 1.00 75.31 522 ARG A C 1
ATOM 3884 O O . ARG A 1 522 ? 23.356 -10.716 0.968 1.00 75.31 522 ARG A O 1
ATOM 3891 N N . GLY A 1 523 ? 21.674 -9.365 1.627 1.00 75.19 523 GLY A N 1
ATOM 3892 C CA . GLY A 1 523 ? 20.662 -9.886 0.710 1.00 75.19 523 GLY A CA 1
ATOM 3893 C C . GLY A 1 523 ? 19.739 -10.879 1.402 1.00 75.19 523 GLY A C 1
ATOM 3894 O O . GLY A 1 523 ? 19.659 -10.898 2.627 1.00 75.19 523 GLY A O 1
ATOM 3895 N N . GLY A 1 524 ? 19.036 -11.683 0.616 1.00 75.88 524 GLY A N 1
ATOM 3896 C CA . GLY A 1 524 ? 18.026 -12.614 1.102 1.00 75.88 524 GLY A CA 1
ATOM 3897 C C . GLY A 1 524 ? 17.267 -13.263 -0.050 1.00 75.88 524 GLY A C 1
ATOM 3898 O O . GLY A 1 524 ? 17.581 -13.032 -1.220 1.00 75.88 524 GLY A O 1
ATOM 3899 N N . VAL A 1 525 ? 16.288 -14.096 0.272 1.00 71.69 525 VAL A N 1
ATOM 3900 C CA . VAL A 1 525 ? 15.323 -14.630 -0.691 1.00 71.69 525 VAL A CA 1
ATOM 3901 C C . VAL A 1 525 ? 14.219 -13.622 -0.987 1.00 71.69 525 VAL A C 1
ATOM 3903 O O . VAL A 1 525 ? 13.996 -12.662 -0.255 1.00 71.69 525 VAL A O 1
ATOM 3906 N N . ALA A 1 526 ? 13.525 -13.834 -2.105 1.00 59.12 526 ALA A N 1
ATOM 3907 C CA . ALA A 1 526 ? 12.334 -13.063 -2.418 1.00 59.12 526 ALA A CA 1
ATOM 3908 C C . ALA A 1 526 ? 11.265 -13.290 -1.339 1.00 59.12 526 ALA A C 1
ATOM 3910 O O . ALA A 1 526 ? 11.070 -14.408 -0.860 1.00 59.12 526 ALA A O 1
ATOM 3911 N N . THR A 1 527 ? 10.578 -12.215 -0.969 1.00 54.75 527 THR A N 1
ATOM 3912 C CA . THR A 1 527 ? 9.570 -12.256 0.087 1.00 54.75 527 THR A CA 1
ATOM 3913 C C . THR A 1 527 ? 8.276 -12.888 -0.447 1.00 54.75 527 THR A C 1
ATOM 3915 O O . THR A 1 527 ? 7.872 -12.648 -1.588 1.00 54.75 527 THR A O 1
ATOM 3918 N N . GLY A 1 528 ? 7.548 -13.623 0.395 1.00 41.66 528 GLY A N 1
ATOM 3919 C CA . GLY A 1 528 ? 6.232 -14.185 0.061 1.00 41.66 528 GLY A CA 1
ATOM 3920 C C . GLY A 1 528 ? 5.161 -13.138 -0.259 1.00 41.66 528 GLY A C 1
ATOM 3921 O O . GLY A 1 528 ? 4.141 -13.449 -0.879 1.00 41.66 528 GLY A O 1
ATOM 3922 N N . PHE A 1 529 ? 5.374 -11.880 0.130 1.00 36.47 529 PHE A N 1
ATOM 3923 C CA . PHE A 1 529 ? 4.518 -10.752 -0.241 1.00 36.47 529 PHE A CA 1
ATOM 3924 C C . PHE A 1 529 ? 4.803 -10.165 -1.644 1.00 36.47 529 PHE A C 1
ATOM 3926 O O . PHE A 1 529 ? 3.988 -9.361 -2.116 1.00 36.47 529 PHE A O 1
ATOM 3933 N N . ARG A 1 530 ? 5.888 -10.550 -2.351 1.00 34.56 530 ARG A N 1
ATOM 3934 C CA . ARG A 1 530 ? 6.153 -10.173 -3.763 1.00 34.56 530 ARG A CA 1
ATOM 3935 C C . ARG A 1 530 ? 7.319 -10.948 -4.409 1.00 34.56 530 ARG A C 1
ATOM 3937 O O . ARG A 1 530 ? 8.409 -10.990 -3.863 1.00 34.56 530 ARG A O 1
ATOM 3944 N N . HIS A 1 531 ? 7.152 -11.361 -5.673 1.00 28.81 531 HIS A N 1
ATOM 3945 C CA . HIS A 1 531 ? 8.261 -11.816 -6.527 1.00 28.81 531 HIS A CA 1
ATOM 3946 C C . HIS A 1 531 ? 9.294 -10.688 -6.723 1.00 28.81 531 HIS A C 1
ATOM 3948 O O . HIS A 1 531 ? 8.955 -9.612 -7.229 1.00 28.81 531 HIS A O 1
ATOM 3954 N N . VAL A 1 532 ? 10.537 -10.948 -6.323 1.00 30.55 532 VAL A N 1
ATOM 3955 C CA . VAL A 1 532 ? 11.737 -10.174 -6.662 1.00 30.55 532 VAL A CA 1
ATOM 3956 C C . VAL A 1 532 ? 12.605 -11.114 -7.486 1.00 30.55 532 VAL A C 1
ATOM 3958 O O . VAL A 1 532 ? 12.750 -12.280 -7.121 1.00 30.55 532 VAL A O 1
ATOM 3961 N N . ASP A 1 533 ? 13.111 -10.631 -8.620 1.00 30.11 533 ASP A N 1
ATOM 3962 C CA . ASP A 1 533 ? 13.964 -11.414 -9.510 1.00 30.11 533 ASP A CA 1
ATOM 3963 C C . ASP A 1 533 ? 15.053 -12.120 -8.716 1.00 30.11 533 ASP A C 1
ATOM 3965 O O . ASP A 1 533 ? 15.761 -11.482 -7.940 1.00 30.11 533 ASP A O 1
ATOM 3969 N N . VAL A 1 534 ? 15.179 -13.429 -8.921 1.00 33.12 534 VAL A N 1
ATOM 3970 C CA . VAL A 1 534 ? 16.205 -14.257 -8.294 1.00 33.12 534 VAL A CA 1
ATOM 3971 C C . VAL A 1 534 ? 17.572 -13.627 -8.590 1.00 33.12 534 VAL A C 1
ATOM 3973 O O . VAL A 1 534 ? 18.125 -13.782 -9.683 1.00 33.12 534 VAL A O 1
ATOM 3976 N N . GLU A 1 535 ? 18.134 -12.910 -7.613 1.00 39.19 535 GLU A N 1
ATOM 3977 C CA . GLU A 1 535 ? 19.476 -12.305 -7.636 1.00 39.19 535 GLU A CA 1
ATOM 3978 C C . GLU A 1 535 ? 20.579 -13.381 -7.545 1.00 39.19 535 GLU A C 1
ATOM 3980 O O . GLU A 1 535 ? 21.586 -13.231 -6.866 1.00 39.19 535 GLU A O 1
ATOM 3985 N N . GLY A 1 536 ? 20.395 -14.500 -8.250 1.00 34.88 536 GLY A N 1
ATOM 3986 C CA . GLY A 1 536 ? 21.390 -15.551 -8.450 1.00 34.88 536 GLY A CA 1
ATOM 3987 C C . GLY A 1 536 ? 21.936 -15.614 -9.881 1.00 34.88 536 GLY A C 1
ATOM 3988 O O . GLY A 1 536 ? 22.956 -16.262 -10.114 1.00 34.88 536 GLY A O 1
ATOM 3989 N N . GLU A 1 537 ? 21.297 -14.945 -10.852 1.00 31.64 537 GLU A N 1
ATOM 3990 C CA . GLU A 1 537 ? 21.689 -15.049 -12.271 1.00 31.64 537 GLU A CA 1
ATOM 3991 C C . GLU A 1 537 ? 22.118 -13.726 -12.932 1.00 31.64 537 GLU A C 1
ATOM 3993 O O . GLU A 1 537 ? 22.785 -13.757 -13.969 1.00 31.64 537 GLU A O 1
ATOM 3998 N N . ARG A 1 538 ? 21.840 -12.565 -12.317 1.00 32.31 538 ARG A N 1
ATOM 3999 C CA . ARG A 1 538 ? 22.252 -11.242 -12.844 1.00 32.31 538 ARG A CA 1
ATOM 4000 C C . ARG A 1 538 ? 23.757 -10.967 -12.741 1.00 32.31 538 ARG A C 1
ATOM 4002 O O . ARG A 1 538 ? 24.289 -10.196 -13.539 1.00 32.31 538 ARG A O 1
ATOM 4009 N N . ASP A 1 539 ? 24.460 -11.676 -11.863 1.00 33.47 539 ASP A N 1
ATOM 4010 C CA . ASP A 1 539 ? 25.909 -11.538 -11.644 1.00 33.47 539 ASP A CA 1
ATOM 4011 C C . ASP A 1 539 ? 26.790 -12.129 -12.760 1.00 33.47 539 ASP A C 1
ATOM 4013 O O . ASP A 1 539 ? 28.018 -12.102 -12.683 1.00 33.47 539 ASP A O 1
ATOM 4017 N N . LYS A 1 540 ? 26.195 -12.653 -13.839 1.00 34.34 540 LYS A N 1
ATOM 4018 C CA . LYS A 1 540 ? 26.954 -13.170 -14.992 1.00 34.34 540 LYS A CA 1
ATOM 4019 C C . LYS A 1 540 ? 27.156 -12.153 -16.120 1.00 34.34 540 LYS A C 1
ATOM 4021 O O . LYS A 1 540 ? 27.897 -12.456 -17.053 1.00 34.34 540 LYS A O 1
ATOM 4026 N N . ALA A 1 541 ? 26.539 -10.967 -16.052 1.00 32.66 541 ALA A N 1
ATOM 4027 C CA . ALA A 1 541 ? 26.586 -9.974 -17.137 1.00 32.66 541 ALA A CA 1
ATOM 4028 C C . ALA A 1 541 ? 27.168 -8.600 -16.745 1.00 32.66 541 ALA A C 1
ATOM 4030 O O . ALA A 1 541 ? 27.570 -7.840 -17.626 1.00 32.66 541 ALA A O 1
ATOM 4031 N N . VAL A 1 542 ? 27.275 -8.290 -15.452 1.00 37.56 542 VAL A N 1
ATOM 4032 C CA . VAL A 1 542 ? 27.957 -7.095 -14.930 1.00 37.56 542 VAL A CA 1
ATOM 4033 C C . VAL A 1 542 ? 29.117 -7.600 -14.081 1.00 37.56 542 VAL A C 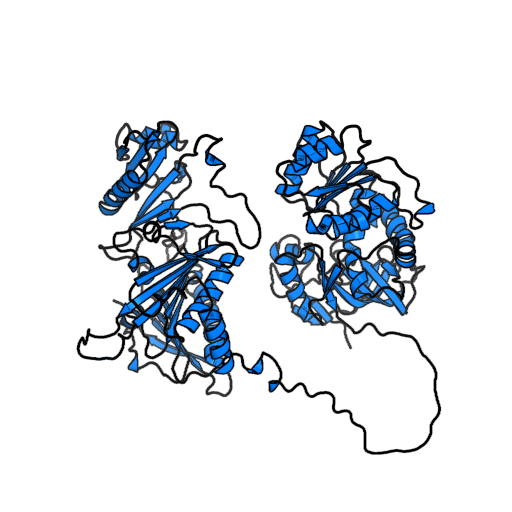1
ATOM 4035 O O . VAL A 1 542 ? 28.930 -8.527 -13.303 1.00 37.56 542 VAL A O 1
ATOM 4038 N N . GLY A 1 543 ? 30.330 -7.076 -14.277 1.00 47.88 543 GLY A N 1
ATOM 4039 C CA . GLY A 1 543 ? 31.499 -7.529 -13.517 1.00 47.88 543 GLY A CA 1
ATOM 4040 C C . GLY A 1 543 ? 31.193 -7.566 -12.017 1.00 47.88 543 GLY A C 1
ATOM 4041 O O . GLY A 1 543 ? 30.696 -6.576 -11.484 1.00 47.88 543 GLY A O 1
ATOM 4042 N N . ARG A 1 544 ? 31.447 -8.718 -11.377 1.00 59.34 544 ARG A N 1
ATOM 4043 C CA . ARG A 1 544 ? 31.207 -8.977 -9.947 1.00 59.34 544 ARG A CA 1
ATOM 4044 C C . ARG A 1 544 ? 31.639 -7.760 -9.121 1.00 59.34 544 ARG A C 1
ATOM 4046 O O . ARG A 1 544 ? 32.751 -7.270 -9.308 1.00 59.34 544 ARG A O 1
ATOM 4053 N N . ALA A 1 545 ? 30.773 -7.245 -8.251 1.00 68.25 545 ALA A N 1
ATOM 4054 C CA . ALA A 1 545 ? 31.140 -6.173 -7.326 1.00 68.25 545 ALA A CA 1
ATOM 4055 C C . ALA A 1 545 ? 32.084 -6.716 -6.229 1.00 68.25 545 ALA A C 1
ATOM 4057 O O . ALA A 1 545 ? 32.018 -7.907 -5.913 1.00 68.25 545 ALA A O 1
ATOM 4058 N N . PRO A 1 546 ? 32.981 -5.895 -5.651 1.00 82.56 546 PRO A N 1
ATOM 4059 C CA . PRO A 1 546 ? 33.839 -6.341 -4.556 1.00 82.56 546 PRO A CA 1
ATOM 4060 C C . PRO A 1 546 ? 33.021 -6.646 -3.294 1.00 82.56 546 PRO A C 1
ATOM 4062 O O . PRO A 1 546 ? 32.160 -5.858 -2.903 1.00 82.56 546 PRO A O 1
ATOM 4065 N N . THR A 1 547 ? 33.330 -7.757 -2.622 1.00 89.12 547 THR A N 1
ATOM 4066 C CA . THR A 1 547 ? 32.701 -8.144 -1.346 1.00 89.12 547 THR A CA 1
ATOM 4067 C C . THR A 1 547 ? 33.660 -7.859 -0.196 1.00 89.12 547 THR A C 1
ATOM 4069 O O . THR A 1 547 ? 34.794 -8.338 -0.214 1.00 89.12 547 THR A O 1
ATOM 4072 N N . LEU A 1 548 ? 33.213 -7.124 0.828 1.00 91.56 548 LEU A N 1
ATOM 4073 C CA . LEU A 1 548 ? 34.009 -6.828 2.023 1.00 91.56 548 LEU A CA 1
ATOM 4074 C C . LEU A 1 548 ? 33.385 -7.466 3.271 1.00 91.56 548 LEU A C 1
ATOM 4076 O O . LEU A 1 548 ? 32.272 -7.136 3.671 1.00 91.56 548 LEU A O 1
ATOM 4080 N N . LEU A 1 549 ? 34.129 -8.356 3.924 1.00 91.56 549 LEU A N 1
ATOM 4081 C CA . LEU A 1 549 ? 33.722 -9.020 5.161 1.00 91.56 549 LEU A CA 1
ATOM 4082 C C . LEU A 1 549 ? 34.519 -8.479 6.343 1.00 91.56 549 LEU A C 1
ATOM 4084 O O . LEU A 1 549 ? 35.744 -8.536 6.339 1.00 91.56 549 LEU A O 1
ATOM 4088 N N . ARG A 1 550 ? 33.839 -8.010 7.385 1.00 92.44 550 ARG A N 1
ATOM 4089 C CA . ARG A 1 550 ? 34.433 -7.623 8.667 1.00 92.44 550 ARG A CA 1
ATOM 4090 C C . ARG A 1 550 ? 34.407 -8.811 9.627 1.00 92.44 550 ARG A C 1
ATOM 4092 O O . ARG A 1 550 ? 33.364 -9.421 9.842 1.00 92.44 550 ARG A O 1
ATOM 4099 N N . VAL A 1 551 ? 35.550 -9.122 10.222 1.00 90.38 551 VAL A N 1
ATOM 4100 C CA . VAL A 1 551 ? 35.764 -10.210 11.179 1.00 90.38 551 VAL A CA 1
ATOM 4101 C C . VAL A 1 551 ? 36.135 -9.597 12.521 1.00 90.38 551 VAL A C 1
ATOM 4103 O O . VAL A 1 551 ? 37.189 -8.973 12.657 1.00 90.38 551 VAL A O 1
ATOM 4106 N N . PHE A 1 552 ? 35.259 -9.765 13.509 1.00 87.69 552 PHE A N 1
ATOM 4107 C CA . PHE A 1 552 ? 35.404 -9.120 14.812 1.00 87.69 552 PHE A CA 1
ATOM 4108 C C . PHE A 1 552 ? 34.865 -9.989 15.949 1.00 87.69 552 PHE A C 1
ATOM 4110 O O . PHE A 1 552 ? 33.977 -10.822 15.762 1.00 87.69 552 PHE A O 1
ATOM 4117 N N . ARG A 1 553 ? 35.391 -9.786 17.156 1.00 79.25 553 ARG A N 1
ATOM 4118 C CA . ARG A 1 553 ? 34.916 -10.423 18.385 1.00 79.25 553 ARG A CA 1
ATOM 4119 C C . ARG A 1 553 ? 33.790 -9.616 19.015 1.00 79.25 553 ARG A C 1
ATOM 4121 O O . ARG A 1 553 ? 33.919 -8.403 19.200 1.00 79.25 553 ARG A O 1
ATOM 4128 N N . GLN A 1 554 ? 32.728 -10.292 19.439 1.00 67.69 554 GLN A N 1
ATOM 4129 C CA . GLN A 1 554 ? 31.667 -9.652 20.209 1.00 67.69 554 GLN A CA 1
ATOM 4130 C C . GLN A 1 554 ? 32.165 -9.204 21.603 1.00 67.69 554 GLN A C 1
ATOM 4132 O O . GLN A 1 554 ? 32.802 -9.985 22.316 1.00 67.69 554 GLN A O 1
ATOM 4137 N N . PRO A 1 555 ? 31.862 -7.968 22.037 1.00 56.09 555 PRO A N 1
ATOM 4138 C CA . PRO A 1 555 ? 32.104 -7.535 23.412 1.00 56.09 555 PRO A CA 1
ATOM 4139 C C . PRO A 1 555 ? 31.239 -8.317 24.415 1.00 56.09 555 PRO A C 1
ATOM 4141 O O . PRO A 1 555 ? 30.048 -8.503 24.185 1.00 56.09 555 PRO A O 1
ATOM 4144 N N . GLY A 1 556 ? 31.822 -8.745 25.540 1.00 52.22 556 GLY A N 1
ATOM 4145 C CA . GLY A 1 556 ? 31.086 -9.371 26.652 1.00 52.22 556 GLY A CA 1
ATOM 4146 C C . GLY A 1 556 ? 30.949 -10.901 26.617 1.00 52.22 556 GLY A C 1
ATOM 4147 O O . GLY A 1 556 ? 30.378 -11.462 27.548 1.00 52.22 556 GLY A O 1
ATOM 4148 N N . VAL A 1 557 ? 31.494 -11.590 25.607 1.00 52.78 557 VAL A N 1
ATOM 4149 C CA . VAL A 1 557 ? 31.543 -13.066 25.544 1.00 52.78 557 VAL A CA 1
ATOM 4150 C C . VAL A 1 557 ? 32.909 -13.573 26.041 1.00 52.78 557 VAL A C 1
ATOM 4152 O O . VAL A 1 557 ? 33.930 -12.919 25.821 1.00 52.78 557 VAL A O 1
ATOM 4155 N N . ALA A 1 558 ? 32.927 -14.710 26.755 1.00 47.56 558 ALA A N 1
ATOM 4156 C CA . ALA A 1 558 ? 34.135 -15.314 27.335 1.00 47.56 558 ALA A CA 1
ATOM 4157 C C . ALA A 1 558 ? 35.237 -15.595 26.287 1.00 47.56 558 ALA A C 1
ATOM 4159 O O . ALA A 1 558 ? 34.977 -15.654 25.087 1.00 47.56 558 ALA A O 1
ATOM 4160 N N . ALA A 1 559 ? 36.480 -15.775 26.751 1.00 46.03 559 ALA A N 1
ATOM 4161 C CA . ALA A 1 559 ? 37.709 -15.806 25.945 1.00 46.03 559 ALA A CA 1
ATOM 4162 C C . ALA A 1 559 ? 37.765 -16.885 24.835 1.00 46.03 559 ALA A C 1
ATOM 4164 O O . ALA A 1 559 ? 38.646 -16.836 23.978 1.00 46.03 559 ALA A O 1
ATOM 4165 N N . ASP A 1 560 ? 36.821 -17.822 24.841 1.00 46.53 560 ASP A N 1
ATOM 4166 C CA . ASP A 1 560 ? 36.832 -19.100 24.142 1.00 46.53 560 ASP A CA 1
ATOM 4167 C C . ASP A 1 560 ? 35.897 -19.117 22.906 1.00 46.53 560 ASP A C 1
ATOM 4169 O O . ASP A 1 560 ? 35.990 -20.022 22.073 1.00 46.53 560 ASP A O 1
ATOM 4173 N N . GLY A 1 561 ? 35.005 -18.126 22.743 1.00 51.97 561 GLY A N 1
ATOM 4174 C CA . GLY A 1 561 ? 34.015 -18.086 21.654 1.00 51.97 561 GLY A CA 1
ATOM 4175 C C . GLY A 1 561 ? 33.523 -16.676 21.297 1.00 51.97 561 GLY A C 1
ATOM 4176 O O . GLY A 1 561 ? 33.601 -15.764 22.110 1.00 51.97 561 GLY A O 1
ATOM 4177 N N . GLY A 1 562 ? 33.021 -16.491 20.065 1.00 66.81 562 GLY A N 1
ATOM 4178 C CA . GLY A 1 562 ? 32.300 -15.266 19.664 1.00 66.81 562 GLY A CA 1
ATOM 4179 C C . GLY A 1 562 ? 32.928 -14.393 18.566 1.00 66.81 562 GLY A C 1
ATOM 4180 O O . GLY A 1 562 ? 32.694 -13.185 18.560 1.00 66.81 562 GLY A O 1
ATOM 4181 N N . VAL A 1 563 ? 33.735 -14.951 17.651 1.00 76.38 563 VAL A N 1
ATOM 4182 C CA . VAL A 1 563 ? 34.149 -14.223 16.432 1.00 76.38 563 VAL A CA 1
ATOM 4183 C C . VAL A 1 563 ? 33.041 -14.326 15.384 1.00 76.38 563 VAL A C 1
ATOM 4185 O O . VAL A 1 563 ? 32.636 -15.431 15.023 1.00 76.38 563 VAL A O 1
ATOM 4188 N N . VAL A 1 564 ? 32.566 -13.177 14.909 1.00 80.38 564 VAL A N 1
ATOM 4189 C CA . VAL A 1 564 ? 31.500 -13.040 13.911 1.00 80.38 564 VAL A CA 1
ATOM 4190 C C . VAL A 1 564 ? 32.101 -12.532 12.606 1.00 80.38 564 VAL A C 1
ATOM 4192 O O . VAL A 1 564 ? 33.021 -11.711 12.610 1.00 80.38 564 VAL A O 1
ATOM 4195 N N . VAL A 1 565 ? 31.573 -13.026 11.488 1.00 86.12 565 VAL A N 1
ATOM 4196 C CA . VAL A 1 565 ? 31.895 -12.539 10.143 1.00 86.12 565 VAL A CA 1
ATOM 4197 C C . VAL A 1 565 ? 30.665 -11.817 9.607 1.00 86.12 565 VAL A C 1
ATOM 4199 O O . VAL A 1 565 ? 29.599 -12.421 9.509 1.00 86.12 565 VAL A O 1
ATOM 4202 N N . HIS A 1 566 ? 30.791 -10.536 9.276 1.00 84.88 566 HIS A N 1
ATOM 4203 C CA . HIS A 1 566 ? 29.679 -9.698 8.821 1.00 84.88 566 HIS A CA 1
ATOM 4204 C C . HIS A 1 566 ? 30.036 -8.994 7.515 1.00 84.88 566 HIS A C 1
ATOM 4206 O O . HIS A 1 566 ? 31.103 -8.392 7.405 1.00 84.88 566 HIS A O 1
ATOM 4212 N N . GLU A 1 567 ? 29.168 -9.088 6.516 1.00 87.69 567 GLU A N 1
ATOM 4213 C CA . GLU A 1 567 ? 29.338 -8.367 5.259 1.00 87.69 567 GLU A CA 1
ATOM 4214 C C . GLU A 1 567 ? 29.000 -6.877 5.405 1.00 87.69 567 GLU A C 1
ATOM 4216 O O . GLU A 1 567 ? 27.867 -6.482 5.697 1.00 87.69 567 GLU A O 1
ATOM 4221 N N . VAL A 1 568 ? 30.003 -6.036 5.167 1.00 86.81 568 VAL A N 1
ATOM 4222 C CA . VAL A 1 568 ? 29.919 -4.577 5.274 1.00 86.81 568 VAL A CA 1
ATOM 4223 C C . VAL A 1 568 ? 30.032 -3.937 3.895 1.00 86.81 568 VAL A C 1
ATOM 4225 O O . VAL A 1 568 ? 30.444 -4.566 2.924 1.00 86.81 568 VAL A O 1
ATOM 4228 N N . GLU A 1 569 ? 29.667 -2.660 3.796 1.00 85.62 569 GLU A N 1
ATOM 4229 C CA . GLU A 1 569 ? 29.849 -1.906 2.556 1.00 85.62 569 GLU A CA 1
ATOM 4230 C C . GLU A 1 569 ? 31.323 -1.939 2.124 1.00 85.62 569 GLU A C 1
ATOM 4232 O O . GLU A 1 569 ? 32.207 -1.659 2.940 1.00 85.62 569 GLU A O 1
ATOM 4237 N N . ALA A 1 570 ? 31.588 -2.255 0.852 1.00 88.12 570 ALA A N 1
ATOM 4238 C CA . ALA A 1 570 ? 32.926 -2.288 0.262 1.00 88.12 570 ALA A CA 1
ATOM 4239 C C . ALA A 1 570 ? 33.484 -0.868 0.042 1.00 88.12 570 ALA A C 1
ATOM 4241 O O . ALA A 1 570 ? 33.684 -0.409 -1.079 1.00 88.12 570 ALA A O 1
ATOM 4242 N N . SER A 1 571 ? 33.731 -0.175 1.151 1.00 88.56 571 SER A N 1
ATOM 4243 C CA . SER A 1 571 ? 34.199 1.204 1.238 1.00 88.56 571 SER A CA 1
ATOM 4244 C C . SER A 1 571 ? 35.258 1.314 2.327 1.00 88.56 571 SER A C 1
ATOM 4246 O O . SER A 1 571 ? 35.197 0.624 3.348 1.00 88.56 571 SER A O 1
ATOM 4248 N N . TRP A 1 572 ? 36.236 2.199 2.141 1.00 88.56 572 TRP A N 1
ATOM 4249 C CA . TRP A 1 572 ? 37.302 2.397 3.125 1.00 88.56 572 TRP A CA 1
ATOM 4250 C C . TRP A 1 572 ? 36.769 2.944 4.463 1.00 88.56 572 TRP A C 1
ATOM 4252 O O . TRP A 1 572 ? 37.398 2.737 5.497 1.00 88.56 572 TRP A O 1
ATOM 4262 N N . HIS A 1 573 ? 35.579 3.558 4.466 1.00 88.62 573 HIS A N 1
ATOM 4263 C CA . HIS A 1 573 ? 34.866 4.013 5.669 1.00 88.62 573 HIS A CA 1
ATOM 4264 C C . HIS A 1 573 ? 34.396 2.861 6.576 1.00 88.62 573 HIS A C 1
ATOM 4266 O O . HIS A 1 573 ? 34.088 3.074 7.749 1.00 88.62 573 HIS A O 1
ATOM 4272 N N . SER A 1 574 ? 34.330 1.637 6.048 1.00 89.19 574 SER A N 1
ATOM 4273 C CA . SER A 1 574 ? 33.970 0.444 6.818 1.00 89.19 574 SER A CA 1
ATOM 4274 C C . SER A 1 574 ? 35.139 -0.108 7.635 1.00 89.19 574 SER A C 1
ATOM 4276 O O . SER A 1 574 ? 34.908 -0.920 8.531 1.00 89.19 574 SER A O 1
ATOM 4278 N N . LEU A 1 575 ? 36.379 0.298 7.327 1.00 91.25 575 LEU A N 1
ATOM 4279 C CA . LEU A 1 575 ? 37.578 -0.194 8.002 1.00 91.25 575 LEU A CA 1
ATOM 4280 C C . LEU A 1 575 ? 37.652 0.299 9.450 1.00 91.25 575 LEU A C 1
ATOM 4282 O O . LEU A 1 575 ? 37.225 1.403 9.787 1.00 91.25 575 LEU A O 1
ATOM 4286 N N . ASP A 1 576 ? 38.246 -0.525 10.305 1.00 91.44 576 ASP A N 1
ATOM 4287 C CA . ASP A 1 576 ? 38.481 -0.219 11.710 1.00 91.44 576 ASP A CA 1
ATOM 4288 C C . ASP A 1 576 ? 39.810 -0.827 12.160 1.00 91.44 576 ASP A C 1
ATOM 4290 O O . ASP A 1 576 ? 40.092 -1.996 11.895 1.00 91.44 576 ASP A O 1
ATOM 4294 N N . ASP A 1 577 ? 40.624 -0.045 12.867 1.00 89.69 577 ASP A N 1
ATOM 4295 C CA . ASP A 1 577 ? 41.919 -0.496 13.386 1.00 89.69 577 ASP A CA 1
ATOM 4296 C C . ASP A 1 577 ? 41.797 -1.707 14.334 1.00 89.69 577 ASP A C 1
ATOM 4298 O O . ASP A 1 577 ? 42.781 -2.410 14.556 1.00 89.69 577 ASP A O 1
ATOM 4302 N N . GLY A 1 578 ? 40.636 -1.923 14.954 1.00 88.44 578 GLY A N 1
ATOM 4303 C CA . GLY A 1 578 ? 40.372 -2.979 15.928 1.00 88.44 578 GLY A CA 1
ATOM 4304 C C . GLY A 1 578 ? 40.060 -4.351 15.346 1.00 88.44 578 GLY A C 1
ATOM 4305 O O . GLY A 1 578 ? 40.116 -5.316 16.099 1.00 88.44 578 GLY A O 1
ATOM 4306 N N . ASP A 1 579 ? 39.776 -4.459 14.047 1.00 92.75 579 ASP A N 1
ATOM 4307 C CA . ASP A 1 579 ? 39.190 -5.666 13.453 1.00 92.75 579 ASP A CA 1
ATOM 4308 C C . ASP A 1 579 ? 39.989 -6.169 12.231 1.00 92.75 579 ASP A C 1
ATOM 4310 O O . ASP A 1 579 ? 40.958 -5.546 11.780 1.00 92.75 579 ASP A O 1
ATOM 4314 N N . VAL A 1 580 ? 39.613 -7.338 11.701 1.00 94.56 580 VAL A N 1
ATOM 4315 C CA . VAL A 1 580 ? 40.194 -7.902 10.469 1.00 94.56 580 VAL A CA 1
ATOM 4316 C C . VAL A 1 580 ? 39.162 -7.842 9.351 1.00 94.56 580 VAL A C 1
ATOM 4318 O O . VAL A 1 580 ? 37.985 -8.084 9.585 1.00 94.56 580 VAL A O 1
ATOM 4321 N N . PHE A 1 581 ? 39.589 -7.540 8.129 1.00 95.00 581 PHE A N 1
ATOM 4322 C CA . PHE A 1 581 ? 38.705 -7.432 6.972 1.00 95.00 581 PHE A CA 1
ATOM 4323 C C . PHE A 1 581 ? 39.163 -8.371 5.858 1.00 95.00 581 PHE A C 1
ATOM 4325 O O . PHE A 1 581 ? 40.354 -8.442 5.559 1.00 95.00 581 PHE A O 1
ATOM 4332 N N . VAL A 1 582 ? 38.227 -9.088 5.239 1.00 94.19 582 VAL A N 1
ATOM 4333 C CA . VAL A 1 582 ? 38.469 -9.961 4.086 1.00 94.19 582 VAL A CA 1
ATOM 4334 C C . VAL A 1 582 ? 37.771 -9.361 2.871 1.00 94.19 582 VAL A C 1
ATOM 4336 O O . VAL A 1 582 ? 36.545 -9.301 2.832 1.00 94.19 582 VAL A O 1
ATOM 4339 N N . LEU A 1 583 ? 38.550 -8.884 1.904 1.00 92.75 583 LEU A N 1
ATOM 4340 C CA . LEU A 1 583 ? 38.072 -8.293 0.657 1.00 92.75 583 LEU A CA 1
ATOM 4341 C C . LEU A 1 583 ? 38.260 -9.292 -0.483 1.00 92.75 583 LEU A C 1
ATOM 4343 O O . LEU A 1 583 ? 39.391 -9.632 -0.826 1.00 92.75 583 LEU A O 1
ATOM 4347 N N . ASP A 1 584 ? 37.161 -9.723 -1.089 1.00 90.62 584 ASP A N 1
ATOM 4348 C CA . ASP A 1 584 ? 37.175 -10.424 -2.369 1.00 90.62 584 ASP A CA 1
ATOM 4349 C C . ASP A 1 584 ? 37.164 -9.377 -3.486 1.00 90.62 584 ASP A C 1
ATOM 4351 O O . ASP A 1 584 ? 36.174 -8.664 -3.680 1.00 90.62 584 ASP A O 1
ATOM 4355 N N . SER A 1 585 ? 38.309 -9.231 -4.155 1.00 86.81 585 SER A N 1
ATOM 4356 C CA . SER A 1 585 ? 38.520 -8.242 -5.203 1.00 86.81 585 SER A CA 1
ATOM 4357 C C . SER A 1 585 ? 38.458 -8.904 -6.585 1.00 86.81 585 SER A C 1
ATOM 4359 O O . SER A 1 585 ? 39.418 -9.550 -7.021 1.00 86.81 585 SER A O 1
ATOM 4361 N N . PRO A 1 586 ? 37.361 -8.706 -7.334 1.00 78.38 586 PRO A N 1
ATOM 4362 C CA . PRO A 1 586 ? 37.237 -9.216 -8.695 1.00 78.38 586 PRO A CA 1
ATOM 4363 C C . PRO A 1 586 ? 38.116 -8.458 -9.702 1.00 78.38 586 PRO A C 1
ATOM 4365 O O . PRO A 1 586 ? 38.421 -8.996 -10.763 1.00 78.38 586 PRO A O 1
ATOM 4368 N N . ALA A 1 587 ? 38.570 -7.241 -9.374 1.00 78.00 587 ALA A N 1
ATOM 4369 C CA . ALA A 1 587 ? 39.412 -6.417 -10.247 1.00 78.00 587 ALA A CA 1
ATOM 4370 C C . ALA A 1 587 ? 40.811 -7.016 -10.487 1.00 78.00 587 ALA A C 1
ATOM 4372 O O . ALA A 1 587 ? 41.394 -6.839 -11.555 1.00 78.00 587 ALA A O 1
ATOM 4373 N N . ASP A 1 588 ? 41.354 -7.723 -9.498 1.00 81.00 588 ASP A N 1
ATOM 4374 C CA . ASP A 1 588 ? 42.673 -8.364 -9.544 1.00 81.00 588 ASP A CA 1
ATOM 4375 C C . ASP A 1 588 ? 42.642 -9.833 -9.098 1.00 81.00 588 ASP A C 1
ATOM 4377 O O . ASP A 1 588 ? 43.693 -10.417 -8.813 1.00 81.00 588 ASP A O 1
ATOM 4381 N N . ALA A 1 589 ? 41.441 -10.425 -9.071 1.00 84.12 589 ALA A N 1
ATOM 4382 C CA . ALA A 1 589 ? 41.180 -11.826 -8.757 1.00 84.12 589 ALA A CA 1
ATOM 4383 C C . ALA A 1 589 ? 41.940 -12.313 -7.509 1.00 84.12 589 ALA A C 1
ATOM 4385 O O . ALA A 1 589 ? 42.520 -13.397 -7.497 1.00 84.12 589 ALA A O 1
ATOM 4386 N N . THR A 1 590 ? 41.992 -11.482 -6.467 1.00 88.31 590 THR A N 1
ATOM 4387 C CA . THR A 1 590 ? 42.760 -11.750 -5.248 1.00 88.31 590 THR A CA 1
ATOM 4388 C C . THR A 1 590 ? 41.888 -11.536 -4.020 1.00 88.31 590 THR A C 1
ATOM 4390 O O . THR A 1 590 ? 41.161 -10.548 -3.921 1.00 88.31 590 THR A O 1
ATOM 4393 N N . VAL A 1 591 ? 42.005 -12.446 -3.052 1.00 91.19 591 VAL A N 1
ATOM 4394 C CA . VAL A 1 591 ? 41.398 -12.280 -1.730 1.00 91.19 591 VAL A CA 1
ATOM 4395 C C . VAL A 1 591 ? 42.405 -11.591 -0.811 1.00 91.19 591 VAL A C 1
ATOM 4397 O O . VAL A 1 591 ? 43.502 -12.101 -0.570 1.00 91.19 591 VAL A O 1
ATOM 4400 N N . TYR A 1 592 ? 42.047 -10.423 -0.289 1.00 93.56 592 TYR A N 1
ATOM 4401 C CA . TYR A 1 592 ? 42.876 -9.652 0.631 1.00 93.56 592 TYR A CA 1
ATOM 4402 C C . TYR A 1 592 ? 42.406 -9.836 2.069 1.00 93.56 592 TYR A C 1
ATOM 4404 O O . TYR A 1 592 ? 41.240 -9.613 2.366 1.00 93.56 592 TYR A O 1
ATOM 4412 N N . VAL A 1 593 ? 43.322 -10.163 2.979 1.00 95.44 593 VAL A N 1
ATOM 4413 C CA . VAL A 1 593 ? 43.088 -10.125 4.427 1.00 95.44 593 VAL A CA 1
ATOM 4414 C C . VAL A 1 593 ? 43.801 -8.903 4.988 1.00 95.44 593 VAL A C 1
ATOM 4416 O O . VAL A 1 593 ? 45.017 -8.916 5.177 1.00 95.44 593 VAL A O 1
ATOM 4419 N N . TRP A 1 594 ? 43.050 -7.838 5.240 1.00 94.88 594 TRP A N 1
ATOM 4420 C CA . TRP A 1 594 ? 43.552 -6.610 5.843 1.00 94.88 594 TRP A CA 1
ATOM 4421 C C . TRP A 1 594 ? 43.444 -6.693 7.367 1.00 94.88 594 TRP A C 1
ATOM 4423 O O . TRP A 1 594 ? 42.361 -6.913 7.907 1.00 94.88 594 TRP A O 1
ATOM 4433 N N . GLN A 1 595 ? 44.568 -6.549 8.070 1.00 95.12 595 GLN A N 1
ATOM 4434 C CA . GLN A 1 595 ? 44.629 -6.658 9.531 1.00 95.12 595 GLN A CA 1
ATOM 4435 C C . GLN A 1 595 ? 44.822 -5.280 10.164 1.00 95.12 595 GLN A C 1
ATOM 4437 O O . GLN A 1 595 ? 45.888 -4.676 10.001 1.00 95.12 595 GLN A O 1
ATOM 4442 N N . GLY A 1 596 ? 43.825 -4.816 10.923 1.00 90.81 596 GLY A N 1
ATOM 4443 C CA . GLY A 1 596 ? 43.931 -3.588 11.704 1.00 90.81 596 GLY A CA 1
ATOM 4444 C C . GLY A 1 596 ? 44.991 -3.685 12.807 1.00 90.81 596 GLY A C 1
ATOM 4445 O O . GLY A 1 596 ? 45.333 -4.772 13.286 1.00 90.81 596 GLY A O 1
ATOM 4446 N N . ARG A 1 597 ? 45.526 -2.540 13.240 1.00 88.50 597 ARG A N 1
ATOM 4447 C CA . ARG A 1 597 ? 46.583 -2.448 14.273 1.00 88.50 597 ARG A CA 1
ATOM 4448 C C . ARG A 1 597 ? 46.266 -3.152 15.596 1.00 88.50 597 ARG A C 1
ATOM 4450 O O . ARG A 1 597 ? 47.177 -3.626 16.271 1.00 88.50 597 ARG A O 1
ATOM 4457 N N . ARG A 1 598 ? 44.995 -3.177 15.997 1.00 88.94 598 ARG A N 1
ATOM 4458 C CA . ARG A 1 598 ? 44.509 -3.638 17.308 1.00 88.94 598 ARG A CA 1
ATOM 4459 C C . ARG A 1 598 ? 43.690 -4.933 17.234 1.00 88.94 598 ARG A C 1
ATOM 4461 O O . ARG A 1 598 ? 43.111 -5.323 18.244 1.00 88.94 598 ARG A O 1
ATOM 4468 N N . CYS A 1 599 ? 43.669 -5.612 16.086 1.00 87.88 599 CYS A N 1
ATOM 4469 C CA . CYS A 1 599 ? 42.941 -6.871 15.947 1.00 87.88 599 CYS A CA 1
ATOM 4470 C C . CYS A 1 599 ? 43.576 -8.033 16.728 1.00 87.88 599 CYS A C 1
ATOM 4472 O O . CYS A 1 599 ? 44.794 -8.132 16.916 1.00 87.88 599 CYS A O 1
ATOM 4474 N N . SER A 1 600 ? 42.727 -8.946 17.184 1.00 87.06 600 SER A N 1
ATOM 4475 C CA . SER A 1 600 ? 43.080 -10.087 18.019 1.00 87.06 600 SER A CA 1
ATOM 4476 C C . SER A 1 600 ? 43.533 -11.308 17.201 1.00 87.06 600 SER A C 1
ATOM 4478 O O . SER A 1 600 ? 43.095 -11.511 16.065 1.00 87.06 600 SER A O 1
ATOM 4480 N N . PRO A 1 601 ? 44.358 -12.204 17.780 1.00 86.38 601 PRO A N 1
ATOM 4481 C CA . PRO A 1 601 ? 44.783 -13.436 17.107 1.00 86.38 601 PRO A CA 1
ATOM 4482 C C . PRO A 1 601 ? 43.626 -14.332 16.638 1.00 86.38 601 PRO A C 1
ATOM 4484 O O . PRO A 1 601 ? 43.740 -14.988 15.607 1.00 86.38 601 PRO A O 1
ATOM 4487 N N . MET A 1 602 ? 42.506 -14.338 17.368 1.00 80.75 602 MET A N 1
ATOM 4488 C CA . MET A 1 602 ? 41.318 -15.126 17.015 1.00 80.75 602 MET A CA 1
ATOM 4489 C C . MET A 1 602 ? 40.614 -14.573 15.769 1.00 80.75 602 MET A C 1
ATOM 4491 O O . MET A 1 602 ? 40.208 -15.351 14.913 1.00 80.75 602 MET A O 1
ATOM 4495 N N . GLU A 1 603 ? 40.529 -13.247 15.620 1.00 88.25 603 GLU A N 1
ATOM 4496 C CA . GLU A 1 603 ? 39.977 -12.618 14.408 1.00 88.25 603 GLU A CA 1
ATOM 4497 C C . GLU A 1 603 ? 40.867 -12.896 13.195 1.00 88.25 603 GLU A C 1
ATOM 4499 O O . GLU A 1 603 ? 40.359 -13.204 12.122 1.00 88.25 603 GLU A O 1
ATOM 4504 N N . LYS A 1 604 ? 42.197 -12.883 13.370 1.00 90.31 604 LYS A N 1
ATOM 4505 C CA . LYS A 1 604 ? 43.149 -13.240 12.303 1.00 90.31 604 LYS A CA 1
ATOM 4506 C C . LYS A 1 604 ? 43.002 -14.691 11.856 1.00 90.31 604 LYS A C 1
ATOM 4508 O O . LYS A 1 604 ? 42.970 -14.951 10.656 1.00 90.31 604 LYS A O 1
ATOM 4513 N N . ALA A 1 605 ? 42.911 -15.623 12.807 1.00 85.62 605 ALA A N 1
ATOM 4514 C CA . ALA A 1 605 ? 42.710 -17.039 12.510 1.00 85.62 605 ALA A CA 1
ATOM 4515 C C . ALA A 1 605 ? 41.391 -17.255 11.756 1.00 85.62 605 ALA A C 1
ATOM 4517 O O . ALA A 1 605 ? 41.375 -17.903 10.713 1.00 85.62 605 ALA A O 1
ATOM 4518 N N . ARG A 1 606 ? 40.306 -16.622 12.218 1.00 84.56 606 ARG A N 1
ATOM 4519 C CA . ARG A 1 606 ? 39.005 -16.734 11.558 1.00 84.56 606 ARG A CA 1
ATOM 4520 C C . ARG A 1 606 ? 38.996 -16.106 10.166 1.00 84.56 606 ARG A C 1
ATOM 4522 O O . ARG A 1 606 ? 38.419 -16.677 9.249 1.00 84.56 606 ARG A O 1
ATOM 4529 N N . ALA A 1 607 ? 39.642 -14.958 9.988 1.00 88.50 607 ALA A N 1
ATOM 4530 C CA . ALA A 1 607 ? 39.761 -14.317 8.685 1.00 88.50 607 ALA A CA 1
ATOM 4531 C C . ALA A 1 607 ? 40.559 -15.166 7.683 1.00 88.50 607 ALA A C 1
ATOM 4533 O O . ALA A 1 607 ? 40.246 -15.141 6.497 1.00 88.50 607 ALA A O 1
ATOM 4534 N N . ALA A 1 608 ? 41.547 -15.941 8.145 1.00 86.50 608 ALA A N 1
ATOM 4535 C CA . ALA A 1 608 ? 42.268 -16.888 7.297 1.00 86.50 608 ALA A CA 1
ATOM 4536 C C . ALA A 1 608 ? 41.355 -18.025 6.809 1.00 86.50 608 ALA A C 1
ATOM 4538 O O . ALA A 1 608 ? 41.358 -18.323 5.616 1.00 86.50 608 ALA A O 1
ATOM 4539 N N . ASP A 1 609 ? 40.528 -18.593 7.694 1.00 83.06 609 ASP A N 1
ATOM 4540 C CA . ASP A 1 609 ? 39.522 -19.592 7.307 1.00 83.06 609 ASP A CA 1
ATOM 4541 C C . ASP A 1 609 ? 38.533 -19.010 6.283 1.00 83.06 609 ASP A C 1
ATOM 4543 O O . ASP A 1 609 ? 38.278 -19.613 5.247 1.00 83.06 609 ASP A O 1
ATOM 4547 N N . VAL A 1 610 ? 38.025 -17.797 6.535 1.00 83.94 610 VAL A N 1
ATOM 4548 C CA . VAL A 1 610 ? 37.091 -17.102 5.630 1.00 83.94 610 VAL A CA 1
ATOM 4549 C C . VAL A 1 610 ? 37.727 -16.829 4.268 1.00 83.94 610 VAL A C 1
ATOM 4551 O O . VAL A 1 610 ? 37.080 -17.015 3.241 1.00 83.94 610 VAL A O 1
ATOM 4554 N N . ALA A 1 611 ? 38.987 -16.395 4.239 1.00 86.12 611 ALA A N 1
ATOM 4555 C CA . ALA A 1 611 ? 39.700 -16.159 2.991 1.00 86.12 611 ALA A CA 1
ATOM 4556 C C . ALA A 1 611 ? 39.880 -17.453 2.191 1.00 86.12 611 ALA A C 1
ATOM 4558 O O . ALA A 1 611 ? 39.727 -17.437 0.973 1.00 86.12 611 ALA A O 1
ATOM 4559 N N . GLN A 1 612 ? 40.152 -18.569 2.874 1.00 83.44 612 GLN A N 1
ATOM 4560 C CA . GLN A 1 612 ? 40.243 -19.883 2.250 1.00 83.44 612 GLN A CA 1
ATOM 4561 C C . GLN A 1 612 ? 38.890 -20.343 1.687 1.00 83.44 612 GLN A C 1
ATOM 4563 O O . GLN A 1 612 ? 38.851 -20.862 0.573 1.00 83.44 612 GLN A O 1
ATOM 4568 N N . ASP A 1 613 ? 37.794 -20.117 2.417 1.00 78.06 613 ASP A N 1
ATOM 4569 C CA . ASP A 1 613 ? 36.431 -20.460 1.988 1.00 78.06 613 ASP A CA 1
ATOM 4570 C C . ASP A 1 613 ? 35.975 -19.634 0.765 1.00 78.06 613 ASP A C 1
ATOM 4572 O O . ASP A 1 613 ? 35.205 -20.120 -0.061 1.00 78.06 613 ASP A O 1
ATOM 4576 N N . LEU A 1 614 ? 36.469 -18.398 0.609 1.00 79.56 614 LEU A N 1
ATOM 4577 C CA . LEU A 1 614 ? 36.163 -17.532 -0.539 1.00 79.56 614 LEU A CA 1
ATOM 4578 C C . LEU A 1 614 ? 36.932 -17.899 -1.820 1.00 79.56 614 LEU A C 1
ATOM 4580 O O . LEU A 1 614 ? 36.617 -17.389 -2.898 1.00 79.56 614 LEU A O 1
ATOM 4584 N N . LEU A 1 615 ? 37.939 -18.776 -1.751 1.00 80.56 615 LEU A N 1
ATOM 4585 C CA . LEU A 1 615 ? 38.740 -19.134 -2.919 1.00 80.56 615 LEU A CA 1
ATOM 4586 C C . LEU A 1 615 ? 37.943 -19.943 -3.954 1.00 80.56 615 LEU A C 1
ATOM 4588 O O . LEU A 1 615 ? 37.805 -21.159 -3.875 1.00 80.56 615 LEU A O 1
ATOM 4592 N N . THR A 1 616 ? 37.505 -19.264 -5.009 1.00 75.44 616 THR A N 1
ATOM 4593 C CA . THR A 1 616 ? 37.073 -19.874 -6.272 1.00 75.44 616 THR A CA 1
ATOM 4594 C C . THR A 1 616 ? 38.246 -20.115 -7.247 1.00 75.44 616 THR A C 1
ATOM 4596 O O . THR A 1 616 ? 39.314 -19.509 -7.100 1.00 75.44 616 THR A O 1
ATOM 4599 N N . PRO A 1 617 ? 38.063 -20.938 -8.303 1.00 72.56 617 PRO A N 1
ATOM 4600 C CA . PRO A 1 617 ? 39.058 -21.107 -9.368 1.00 72.56 617 PRO A CA 1
ATOM 4601 C C . PRO A 1 617 ? 39.478 -19.797 -10.050 1.00 72.56 617 PRO A C 1
ATOM 4603 O O . PRO A 1 617 ? 40.601 -19.704 -10.542 1.00 72.56 617 PRO A O 1
ATOM 4606 N N . ALA A 1 618 ? 38.606 -18.781 -10.053 1.00 70.69 618 ALA A N 1
ATOM 4607 C CA . ALA A 1 618 ? 38.891 -17.476 -10.644 1.00 70.69 618 ALA A CA 1
ATOM 4608 C C . ALA A 1 618 ? 40.036 -16.749 -9.926 1.00 70.69 618 ALA A C 1
ATOM 4610 O O . ALA A 1 618 ? 40.768 -16.003 -10.567 1.00 70.69 618 ALA A O 1
ATOM 4611 N N . HIS A 1 619 ? 40.241 -17.011 -8.631 1.00 78.94 619 HIS A N 1
ATOM 4612 C CA . HIS A 1 619 ? 41.293 -16.364 -7.848 1.00 78.94 619 HIS A CA 1
ATOM 4613 C C . HIS A 1 619 ? 42.687 -16.964 -8.066 1.00 78.94 619 HIS A C 1
ATOM 4615 O O . HIS A 1 619 ? 43.664 -16.463 -7.516 1.00 78.94 619 HIS A O 1
ATOM 4621 N N . ALA A 1 620 ? 42.798 -18.088 -8.789 1.00 73.56 620 ALA A N 1
ATOM 4622 C CA . ALA A 1 620 ? 44.049 -18.832 -8.966 1.00 73.56 620 ALA A CA 1
ATOM 4623 C C . ALA A 1 620 ? 44.805 -19.130 -7.643 1.00 73.56 620 ALA A C 1
ATOM 4625 O O . ALA A 1 620 ? 46.029 -19.257 -7.633 1.00 73.56 620 ALA A O 1
ATOM 4626 N N . GLY A 1 621 ? 44.083 -19.226 -6.517 1.00 71.25 621 GLY A N 1
ATOM 4627 C CA . GLY A 1 621 ? 44.659 -19.419 -5.179 1.00 71.25 621 GLY A CA 1
ATOM 4628 C C . GLY A 1 621 ? 45.358 -18.189 -4.577 1.00 71.25 621 GLY A C 1
ATOM 4629 O O . GLY A 1 621 ? 46.067 -18.327 -3.583 1.00 71.25 621 GLY A O 1
ATOM 4630 N N . SER A 1 622 ? 45.192 -16.997 -5.160 1.00 81.81 622 SER A N 1
ATOM 4631 C CA . SER A 1 622 ? 45.826 -15.755 -4.704 1.00 81.81 622 SER A CA 1
ATOM 4632 C C . SER A 1 622 ? 45.150 -15.213 -3.439 1.00 81.81 622 SER A C 1
ATOM 4634 O O . SER A 1 622 ? 44.076 -14.611 -3.498 1.00 81.81 622 SER A O 1
ATOM 4636 N N . VAL A 1 623 ? 45.806 -15.399 -2.289 1.00 88.81 623 VAL A N 1
ATOM 4637 C CA . VAL A 1 623 ? 45.455 -14.752 -1.014 1.00 88.81 623 VAL A CA 1
ATOM 4638 C C . VAL A 1 623 ? 46.605 -13.855 -0.570 1.00 88.81 623 VAL A C 1
ATOM 4640 O O . VAL A 1 623 ? 47.757 -14.290 -0.518 1.00 88.81 623 VAL A O 1
ATOM 4643 N N . GLN A 1 624 ? 46.306 -12.605 -0.215 1.00 91.31 624 GLN A N 1
ATOM 4644 C CA . GLN A 1 624 ? 47.289 -11.661 0.317 1.00 91.31 624 GLN A CA 1
ATOM 4645 C C . GLN A 1 624 ? 46.884 -11.171 1.700 1.00 91.31 624 GLN A C 1
ATOM 4647 O O . GLN A 1 624 ? 45.882 -10.481 1.863 1.00 91.31 624 GLN A O 1
ATOM 4652 N N . VAL A 1 625 ? 47.706 -11.484 2.697 1.00 92.25 625 VAL A N 1
ATOM 4653 C CA . VAL A 1 625 ? 47.554 -10.965 4.058 1.00 92.25 625 VAL A CA 1
ATOM 4654 C C . VAL A 1 625 ? 48.396 -9.701 4.190 1.00 92.25 625 VAL A C 1
ATOM 4656 O O . VAL A 1 625 ? 49.591 -9.733 3.900 1.00 92.25 625 VAL A O 1
ATOM 4659 N N . LEU A 1 626 ? 47.772 -8.594 4.590 1.00 92.25 626 LEU A N 1
ATOM 4660 C CA . LEU A 1 626 ? 48.390 -7.273 4.682 1.00 92.25 626 LEU A CA 1
ATOM 4661 C C . LEU A 1 626 ? 48.061 -6.652 6.041 1.00 92.25 626 LEU A C 1
ATOM 4663 O O . LEU A 1 626 ? 46.902 -6.341 6.321 1.00 92.25 626 LEU A O 1
ATOM 4667 N N . ALA A 1 627 ? 49.068 -6.444 6.887 1.00 89.56 627 ALA A N 1
ATOM 4668 C CA . ALA A 1 627 ? 48.888 -5.636 8.090 1.00 89.56 627 ALA A CA 1
ATOM 4669 C C . ALA A 1 627 ? 48.811 -4.145 7.732 1.00 89.56 627 ALA A C 1
ATOM 4671 O O . ALA A 1 627 ? 49.534 -3.694 6.849 1.00 89.56 627 ALA A O 1
ATOM 4672 N N . GLN A 1 628 ? 47.970 -3.373 8.427 1.00 86.38 628 GLN A N 1
ATOM 4673 C CA . GLN A 1 628 ? 47.737 -1.944 8.163 1.00 86.38 628 GLN A CA 1
ATOM 4674 C C . GLN A 1 628 ? 49.024 -1.110 8.023 1.00 86.38 628 GLN A C 1
ATOM 4676 O O . GLN A 1 628 ? 49.068 -0.194 7.204 1.00 86.38 628 GLN A O 1
ATOM 4681 N N . ASP A 1 629 ? 50.068 -1.435 8.789 1.00 83.25 629 ASP A N 1
ATOM 4682 C CA . ASP A 1 629 ? 51.341 -0.702 8.788 1.00 83.25 629 ASP A CA 1
ATOM 4683 C C . ASP A 1 629 ? 52.307 -1.130 7.664 1.00 83.25 629 ASP A C 1
ATOM 4685 O O . ASP A 1 629 ? 53.378 -0.545 7.495 1.00 83.25 629 ASP A O 1
ATOM 4689 N N . GLU A 1 630 ? 51.953 -2.133 6.857 1.00 84.75 630 GLU A N 1
ATOM 4690 C CA . GLU A 1 630 ? 52.729 -2.494 5.674 1.00 84.75 630 GLU A CA 1
ATOM 4691 C C . GLU A 1 630 ? 52.513 -1.481 4.545 1.00 84.75 630 GLU A C 1
ATOM 4693 O O . GLU A 1 630 ? 51.386 -1.136 4.191 1.00 84.75 630 GLU A O 1
ATOM 4698 N N . GLY A 1 631 ? 53.588 -1.097 3.848 1.00 76.50 631 GLY A N 1
ATOM 4699 C CA . GLY A 1 631 ? 53.496 -0.189 2.695 1.00 76.50 631 GLY A CA 1
ATOM 4700 C C . GLY A 1 631 ? 52.571 -0.683 1.568 1.00 76.50 631 GLY A C 1
ATOM 4701 O O . GLY A 1 631 ? 52.076 0.114 0.775 1.00 76.50 631 GLY A O 1
ATOM 4702 N N . ARG A 1 632 ? 52.280 -1.991 1.508 1.00 83.44 632 ARG A N 1
ATOM 4703 C CA . ARG A 1 632 ? 51.349 -2.592 0.536 1.00 83.44 632 ARG A CA 1
ATOM 4704 C C . ARG A 1 632 ? 49.880 -2.547 0.974 1.00 83.44 632 ARG A C 1
ATOM 4706 O O . ARG A 1 632 ? 49.012 -2.708 0.120 1.00 83.44 632 ARG A O 1
ATOM 4713 N N . ALA A 1 633 ? 49.578 -2.273 2.246 1.00 82.56 633 ALA A N 1
ATOM 4714 C CA . ALA A 1 633 ? 48.207 -2.222 2.765 1.00 82.56 633 ALA A CA 1
ATOM 4715 C C . ALA A 1 633 ? 47.363 -1.100 2.142 1.00 82.56 633 ALA A C 1
ATOM 4717 O O . ALA A 1 633 ? 46.152 -1.250 1.989 1.00 82.56 633 ALA A O 1
ATOM 4718 N N . GLY A 1 634 ? 48.008 -0.025 1.666 1.00 83.50 634 GLY A N 1
ATOM 4719 C CA . GLY A 1 634 ? 47.353 1.044 0.904 1.00 83.50 634 GLY A CA 1
ATOM 4720 C C . GLY A 1 634 ? 46.712 0.567 -0.407 1.00 83.50 634 GLY A C 1
ATOM 4721 O O . GLY A 1 634 ? 45.918 1.286 -1.004 1.00 83.50 634 GLY A O 1
ATOM 4722 N N . ARG A 1 635 ? 47.021 -0.650 -0.879 1.00 87.38 635 ARG A N 1
ATOM 4723 C CA . ARG A 1 635 ? 46.303 -1.271 -2.000 1.00 87.38 635 ARG A CA 1
ATOM 4724 C C . ARG A 1 635 ? 44.848 -1.581 -1.643 1.00 87.38 635 ARG A C 1
ATOM 4726 O O . ARG A 1 635 ? 43.975 -1.270 -2.440 1.00 87.38 635 ARG A O 1
ATOM 4733 N N . VAL A 1 636 ? 44.585 -2.127 -0.453 1.00 87.88 636 VAL A N 1
ATOM 4734 C CA . VAL A 1 636 ? 43.218 -2.450 -0.001 1.00 87.88 636 VAL A CA 1
ATOM 4735 C C . VAL A 1 636 ? 42.393 -1.175 0.147 1.00 87.88 636 VAL A C 1
ATOM 4737 O O . VAL A 1 636 ? 41.274 -1.110 -0.343 1.00 87.88 636 VAL A O 1
ATOM 4740 N N . VAL A 1 637 ? 42.976 -0.126 0.735 1.00 87.69 637 VAL A N 1
ATOM 4741 C CA . VAL A 1 637 ? 42.312 1.180 0.896 1.00 87.69 637 VAL A CA 1
ATOM 4742 C C . VAL A 1 637 ? 41.905 1.770 -0.460 1.00 87.69 637 VAL A C 1
ATOM 4744 O O . VAL A 1 637 ? 40.773 2.215 -0.614 1.00 87.69 637 VAL A O 1
ATOM 4747 N N . ARG A 1 638 ? 42.783 1.701 -1.470 1.00 87.88 638 ARG A N 1
ATOM 4748 C CA . ARG A 1 638 ? 42.482 2.154 -2.840 1.00 87.88 638 ARG A CA 1
ATOM 4749 C C . ARG A 1 638 ? 41.413 1.317 -3.537 1.00 87.88 638 ARG A C 1
ATOM 4751 O O . ARG A 1 638 ? 40.545 1.882 -4.193 1.00 87.88 638 ARG A O 1
ATOM 4758 N N . LEU A 1 639 ? 41.452 -0.009 -3.381 1.00 88.31 639 LEU A N 1
ATOM 4759 C CA . LEU A 1 639 ? 40.419 -0.906 -3.920 1.00 88.31 639 LEU A CA 1
ATOM 4760 C C . LEU A 1 639 ? 39.032 -0.614 -3.324 1.00 88.31 639 LEU A C 1
ATOM 4762 O O . LEU A 1 639 ? 38.027 -0.822 -3.992 1.00 88.31 639 LEU A O 1
ATOM 4766 N N . LEU A 1 640 ? 38.990 -0.082 -2.102 1.00 88.31 640 LEU A N 1
ATOM 4767 C CA . LEU A 1 640 ? 37.778 0.369 -1.417 1.00 88.31 640 LEU A CA 1
ATOM 4768 C C . LEU A 1 640 ? 37.460 1.863 -1.647 1.00 88.31 640 LEU A C 1
ATOM 4770 O O . LEU A 1 640 ? 36.660 2.446 -0.912 1.00 88.31 640 LEU A O 1
ATOM 4774 N N . GLY A 1 641 ? 38.099 2.507 -2.631 1.00 86.25 641 GLY A N 1
ATOM 4775 C CA . GLY A 1 641 ? 37.818 3.891 -3.034 1.00 86.25 641 GLY A CA 1
ATOM 4776 C C . GLY A 1 641 ? 38.504 4.988 -2.208 1.00 86.25 641 GLY A C 1
ATOM 4777 O O . GLY A 1 641 ? 38.072 6.136 -2.264 1.00 86.25 641 GLY A O 1
ATOM 4778 N N . GLY A 1 642 ? 39.531 4.663 -1.418 1.00 82.81 642 GLY A N 1
ATOM 4779 C CA . GLY A 1 642 ? 40.330 5.641 -0.668 1.00 82.81 642 GLY A CA 1
ATOM 4780 C C . GLY A 1 642 ? 41.525 6.204 -1.454 1.00 82.81 642 GLY A C 1
ATOM 4781 O O . GLY A 1 642 ? 42.002 5.595 -2.412 1.00 82.81 642 GLY A O 1
ATOM 4782 N N . GLU A 1 643 ? 42.036 7.363 -1.028 1.00 79.88 643 GLU A N 1
ATOM 4783 C CA . GLU A 1 643 ? 43.187 8.053 -1.640 1.00 79.88 643 GLU A CA 1
ATOM 4784 C C . GLU A 1 643 ? 44.511 7.777 -0.900 1.00 79.88 643 GLU A C 1
ATOM 4786 O O . GLU A 1 643 ? 44.517 7.405 0.275 1.00 79.88 643 GLU A O 1
ATOM 4791 N N . ASP A 1 644 ? 45.652 8.019 -1.560 1.00 66.75 644 ASP A N 1
ATOM 4792 C CA . ASP A 1 644 ? 46.999 7.786 -0.999 1.00 66.75 644 ASP A CA 1
ATOM 4793 C C . ASP A 1 644 ? 47.278 8.604 0.282 1.00 66.75 644 ASP A C 1
ATOM 4795 O O . ASP A 1 644 ? 48.074 8.194 1.127 1.00 66.75 644 ASP A O 1
ATOM 4799 N N . SER A 1 645 ? 46.587 9.732 0.471 1.00 64.06 645 SER A N 1
ATOM 4800 C CA . SER A 1 645 ? 46.649 10.568 1.681 1.00 64.06 645 SER A CA 1
ATOM 4801 C C . SER A 1 645 ? 46.134 9.864 2.944 1.00 64.06 645 SER A C 1
ATOM 4803 O O . SER A 1 645 ? 46.500 10.260 4.049 1.00 64.06 645 SER A O 1
ATOM 4805 N N . GLN A 1 646 ? 45.335 8.804 2.787 1.00 67.25 646 GLN A N 1
ATOM 4806 C CA . GLN A 1 646 ? 44.777 8.011 3.888 1.00 67.25 646 GLN A CA 1
ATOM 4807 C C . GLN A 1 646 ? 45.677 6.835 4.294 1.00 67.25 646 GLN A C 1
ATOM 4809 O O . GLN A 1 646 ? 45.347 6.055 5.193 1.00 67.25 646 GLN A O 1
ATOM 4814 N N . GLN A 1 647 ? 46.839 6.682 3.653 1.00 62.06 647 GLN A N 1
ATOM 4815 C CA . GLN A 1 647 ? 47.776 5.620 3.984 1.00 62.06 647 GLN A CA 1
ATOM 4816 C C . GLN A 1 647 ? 48.392 5.853 5.375 1.00 62.06 647 GLN A C 1
ATOM 4818 O O . GLN A 1 647 ? 49.083 6.839 5.618 1.00 62.06 647 GLN A O 1
ATOM 4823 N N . GLY A 1 648 ? 48.143 4.926 6.304 1.00 63.78 648 GLY A N 1
ATOM 4824 C CA . GLY A 1 648 ? 48.638 5.007 7.683 1.00 63.78 648 GLY A CA 1
ATOM 4825 C C . GLY A 1 648 ? 47.751 5.806 8.648 1.00 63.78 648 GLY A C 1
ATOM 4826 O O . GLY A 1 648 ? 48.097 5.893 9.833 1.00 63.78 648 GLY A O 1
ATOM 4827 N N . GLN A 1 649 ? 46.607 6.329 8.188 1.00 77.81 649 GLN A N 1
ATOM 4828 C CA . GLN A 1 649 ? 45.582 6.913 9.056 1.00 77.81 649 GLN A CA 1
ATOM 4829 C C . GLN A 1 649 ? 45.017 5.849 10.016 1.00 77.81 649 GLN A C 1
ATOM 4831 O O . GLN A 1 649 ? 45.039 4.652 9.724 1.00 77.81 649 GLN A O 1
ATOM 4836 N N . ALA A 1 650 ? 44.549 6.286 11.187 1.00 82.50 650 ALA A N 1
ATOM 4837 C CA . ALA A 1 650 ? 43.717 5.453 12.047 1.00 82.50 650 ALA A CA 1
ATOM 4838 C C . ALA A 1 650 ? 42.301 5.371 11.459 1.00 82.50 650 ALA A C 1
ATOM 4840 O O . ALA A 1 650 ? 41.690 6.405 11.187 1.00 82.50 650 ALA A O 1
ATOM 4841 N N . PHE A 1 651 ? 41.790 4.155 11.291 1.00 86.62 651 PHE A N 1
ATOM 4842 C CA . PHE A 1 651 ? 40.430 3.886 10.844 1.00 86.62 651 PHE A CA 1
ATOM 4843 C C . PHE A 1 651 ? 39.539 3.588 12.049 1.00 86.62 651 PHE A C 1
ATOM 4845 O O . PHE A 1 651 ? 39.948 2.911 12.998 1.00 86.62 651 PHE A O 1
ATOM 4852 N N . SER A 1 652 ? 38.319 4.116 12.010 1.00 85.19 652 SER A N 1
ATOM 4853 C CA . SER A 1 652 ? 37.331 3.961 13.072 1.00 85.19 652 SER A CA 1
ATOM 4854 C C . SER A 1 652 ? 35.952 3.831 12.448 1.00 85.19 652 SER A C 1
ATOM 4856 O O . SER A 1 652 ? 35.428 4.799 11.898 1.00 85.19 652 SER A O 1
ATOM 4858 N N . SER A 1 653 ? 35.350 2.658 12.583 1.00 84.56 653 SER A N 1
ATOM 4859 C CA . SER A 1 653 ? 34.019 2.371 12.062 1.00 84.56 653 SER A CA 1
ATOM 4860 C C . SER A 1 653 ? 33.222 1.586 13.092 1.00 84.56 653 SER A C 1
ATOM 4862 O O . SER A 1 653 ? 33.659 0.534 13.571 1.00 84.56 653 SER A O 1
ATOM 4864 N N . ALA A 1 654 ? 32.031 2.082 13.436 1.00 78.19 654 ALA A N 1
ATOM 4865 C CA . ALA A 1 654 ? 31.155 1.413 14.391 1.00 78.19 654 ALA A CA 1
ATOM 4866 C C . ALA A 1 654 ? 30.844 -0.015 13.917 1.00 78.19 654 ALA A C 1
ATOM 4868 O O . ALA A 1 654 ? 30.623 -0.259 12.729 1.00 78.19 654 ALA A O 1
ATOM 4869 N N . ARG A 1 655 ? 30.864 -0.982 14.839 1.00 77.75 655 ARG A N 1
ATOM 4870 C CA . ARG A 1 655 ? 30.524 -2.367 14.503 1.00 77.75 655 ARG A CA 1
ATOM 4871 C C . ARG A 1 655 ? 29.041 -2.446 14.095 1.00 77.75 655 ARG A C 1
ATOM 4873 O O . ARG A 1 655 ? 28.224 -1.754 14.699 1.00 77.75 655 ARG A O 1
ATOM 4880 N N . PRO A 1 656 ? 28.667 -3.326 13.143 1.00 64.56 656 PRO A N 1
ATOM 4881 C CA . PRO A 1 656 ? 27.264 -3.579 12.765 1.00 64.56 656 PRO A CA 1
ATOM 4882 C C . PRO A 1 656 ? 26.407 -4.146 13.909 1.00 64.56 656 PRO A C 1
ATOM 4884 O O . PRO A 1 656 ? 25.191 -4.265 13.796 1.00 64.56 656 PRO A O 1
ATOM 4887 N N . TRP A 1 657 ? 27.063 -4.515 15.008 1.00 63.50 657 TRP A N 1
ATOM 4888 C CA . TRP A 1 657 ? 26.479 -4.892 16.278 1.00 63.50 657 TRP A CA 1
ATOM 4889 C C . TRP A 1 657 ? 26.623 -3.710 17.227 1.00 63.50 657 TRP A C 1
ATOM 4891 O O . TRP A 1 657 ? 27.746 -3.286 17.514 1.00 63.50 657 TRP A O 1
ATOM 4901 N N . ALA A 1 658 ? 25.511 -3.184 17.730 1.00 42.88 658 ALA A N 1
ATOM 4902 C CA . ALA A 1 658 ? 25.542 -2.164 18.763 1.00 42.88 658 ALA A CA 1
ATOM 4903 C C . ALA A 1 658 ? 26.100 -2.777 20.058 1.00 42.88 658 ALA A C 1
ATOM 4905 O O . ALA A 1 658 ? 25.364 -3.224 20.928 1.00 42.88 658 ALA A O 1
ATOM 4906 N N . ALA A 1 659 ? 27.419 -2.783 20.223 1.00 35.12 659 ALA A N 1
ATOM 4907 C CA . ALA A 1 659 ? 27.934 -2.488 21.544 1.00 35.12 659 ALA A CA 1
ATOM 4908 C C . ALA A 1 659 ? 27.613 -1.018 21.754 1.00 35.12 659 ALA A C 1
ATOM 4910 O O . ALA A 1 659 ? 27.995 -0.211 20.908 1.00 35.12 659 ALA A O 1
ATOM 4911 N N . ALA A 1 660 ? 26.846 -0.720 22.804 1.00 37.50 660 ALA A N 1
ATOM 4912 C CA . ALA A 1 660 ? 26.575 0.617 23.302 1.00 37.50 660 ALA A CA 1
ATOM 4913 C C . ALA A 1 660 ? 27.644 1.610 22.828 1.00 37.50 660 ALA A C 1
ATOM 4915 O O . ALA A 1 660 ? 28.744 1.662 23.381 1.00 37.50 660 ALA A O 1
ATOM 4916 N N . ALA A 1 661 ? 27.338 2.361 21.765 1.00 30.17 661 ALA A N 1
ATOM 4917 C CA . ALA A 1 661 ? 28.071 3.575 21.494 1.00 30.17 661 ALA A CA 1
ATOM 4918 C C . ALA A 1 661 ? 27.792 4.431 22.723 1.00 30.17 661 ALA A C 1
ATOM 4920 O O . ALA A 1 661 ? 26.666 4.878 22.943 1.00 30.17 661 ALA A O 1
ATOM 4921 N N . HIS A 1 662 ? 28.797 4.515 23.586 1.00 31.34 662 HIS A N 1
ATOM 4922 C CA . HIS A 1 662 ? 28.866 5.516 24.623 1.00 31.34 662 HIS A CA 1
ATOM 4923 C C . HIS A 1 662 ? 28.712 6.843 23.883 1.00 31.34 662 HIS A C 1
ATOM 4925 O O . HIS A 1 662 ? 29.568 7.197 23.070 1.00 31.34 662 HIS A O 1
ATOM 4931 N N . ASP A 1 663 ? 27.567 7.497 24.059 1.00 29.36 663 ASP A N 1
ATOM 4932 C CA . ASP A 1 663 ? 27.382 8.852 23.572 1.00 29.36 663 ASP A CA 1
ATOM 4933 C C . ASP A 1 663 ? 28.486 9.700 24.225 1.00 29.36 663 ASP A C 1
ATOM 4935 O O . ASP A 1 663 ? 28.556 9.748 25.457 1.00 29.36 663 ASP A O 1
ATOM 4939 N N . PRO A 1 664 ? 29.382 10.347 23.458 1.00 33.28 664 PRO A N 1
ATOM 4940 C CA . PRO A 1 664 ? 30.418 11.201 24.029 1.00 33.28 664 PRO A CA 1
ATOM 4941 C C . PRO A 1 664 ? 29.847 12.372 24.846 1.00 33.28 664 PRO A C 1
ATOM 4943 O O . PRO A 1 664 ? 30.606 13.046 25.543 1.00 33.28 664 PRO A O 1
ATOM 4946 N N . GLN A 1 665 ? 28.536 12.638 24.754 1.00 36.41 665 GLN A N 1
ATOM 4947 C CA . GLN A 1 665 ? 27.836 13.664 25.527 1.00 36.41 665 GLN A CA 1
ATOM 4948 C C . GLN A 1 665 ? 27.237 13.169 26.851 1.00 36.41 665 GLN A C 1
ATOM 4950 O O . GLN A 1 665 ? 26.810 14.009 27.642 1.00 36.41 665 GLN A O 1
ATOM 4955 N N . ASP A 1 666 ? 27.272 11.866 27.150 1.00 38.06 666 ASP A N 1
ATOM 4956 C CA . ASP A 1 666 ? 26.718 11.306 28.390 1.00 38.06 666 ASP A CA 1
ATOM 4957 C C . ASP A 1 666 ? 27.834 10.829 29.339 1.00 38.06 666 ASP A C 1
ATOM 4959 O O . ASP A 1 666 ? 28.005 9.652 29.652 1.00 38.06 666 ASP A O 1
ATOM 4963 N N . SER A 1 667 ? 28.651 11.781 29.799 1.00 30.86 667 SER A N 1
ATOM 4964 C CA . SER A 1 667 ? 29.823 11.559 30.664 1.00 30.86 667 SER A CA 1
ATOM 4965 C C . SER A 1 667 ? 29.493 11.197 32.123 1.00 30.86 667 SER A C 1
ATOM 4967 O O . SER A 1 667 ? 30.366 11.281 32.988 1.00 30.86 667 SER A O 1
ATOM 4969 N N . ASN A 1 668 ? 28.257 10.768 32.407 1.00 34.38 668 ASN A N 1
ATOM 4970 C CA . ASN A 1 668 ? 27.782 10.436 33.754 1.00 34.38 668 ASN A CA 1
ATOM 4971 C C . ASN A 1 668 ? 27.163 9.033 33.904 1.00 34.38 668 ASN A C 1
ATOM 4973 O O . ASN A 1 668 ? 26.654 8.718 34.981 1.00 34.38 668 ASN A O 1
ATOM 4977 N N . ALA A 1 669 ? 27.223 8.162 32.893 1.00 34.56 669 ALA A N 1
ATOM 4978 C CA . ALA A 1 669 ? 26.796 6.771 33.058 1.00 34.56 669 ALA A CA 1
ATOM 4979 C C . ALA A 1 669 ? 27.911 5.938 33.739 1.00 34.56 669 ALA A C 1
ATOM 4981 O O . ALA A 1 669 ? 29.002 5.812 33.177 1.00 34.56 669 ALA A O 1
ATOM 4982 N N . PRO A 1 670 ? 27.689 5.373 34.944 1.00 30.19 670 PRO A N 1
ATOM 4983 C CA . PRO A 1 670 ? 28.721 4.632 35.659 1.00 30.19 670 PRO A CA 1
ATOM 4984 C C . PRO A 1 670 ? 29.114 3.347 34.917 1.00 30.19 670 PRO A C 1
ATOM 4986 O O . PRO A 1 670 ? 28.274 2.603 34.412 1.00 30.19 670 PRO A O 1
ATOM 4989 N N . ALA A 1 671 ? 30.419 3.073 34.895 1.00 34.19 671 ALA A N 1
ATOM 4990 C CA . ALA A 1 671 ? 30.984 1.816 34.429 1.00 34.19 671 ALA A CA 1
ATOM 4991 C C . ALA A 1 671 ? 30.461 0.631 35.270 1.00 34.19 671 ALA A C 1
ATOM 4993 O O . ALA A 1 671 ? 30.540 0.652 36.496 1.00 34.19 671 ALA A O 1
ATOM 4994 N N . SER A 1 672 ? 29.935 -0.394 34.592 1.00 42.75 672 SER A N 1
ATOM 4995 C CA . SER A 1 672 ? 29.629 -1.741 35.109 1.00 42.75 672 SER A CA 1
ATOM 4996 C C . SER A 1 672 ? 28.959 -1.838 36.496 1.00 42.75 672 SER A C 1
ATOM 4998 O O . SER A 1 672 ? 29.510 -2.457 37.408 1.00 42.75 672 SER A O 1
ATOM 5000 N N . SER A 1 673 ? 27.734 -1.332 36.660 1.00 39.75 673 SER A N 1
ATOM 5001 C CA . SER A 1 673 ? 26.834 -1.868 37.695 1.00 39.75 673 SER A CA 1
ATOM 5002 C C . SER A 1 673 ? 25.788 -2.760 37.034 1.00 39.75 673 SER A C 1
ATOM 5004 O O . SER A 1 673 ? 24.947 -2.260 36.289 1.00 39.75 673 SER A O 1
ATOM 5006 N N . ALA A 1 674 ? 25.849 -4.073 37.278 1.00 57.06 674 ALA A N 1
ATOM 5007 C CA . ALA A 1 674 ? 24.807 -5.009 36.862 1.00 57.06 674 ALA A CA 1
ATOM 5008 C C . ALA A 1 674 ? 23.446 -4.504 37.367 1.00 57.06 674 ALA A C 1
ATOM 5010 O O . ALA A 1 674 ? 23.314 -4.184 38.552 1.00 57.06 674 ALA A O 1
ATOM 5011 N N . TYR A 1 675 ? 22.451 -4.399 36.482 1.00 73.31 675 TYR A N 1
ATOM 5012 C CA . TYR A 1 675 ? 21.099 -4.075 36.927 1.00 73.31 675 TYR A CA 1
ATOM 5013 C C . TYR A 1 675 ? 20.624 -5.173 37.892 1.00 73.31 675 TYR A C 1
ATOM 5015 O O . TYR A 1 675 ? 20.966 -6.344 37.695 1.00 73.31 675 TYR A O 1
ATOM 5023 N N . PRO A 1 676 ? 19.872 -4.823 38.948 1.00 80.00 676 PRO A N 1
ATOM 5024 C CA . PRO A 1 676 ? 19.329 -5.828 39.851 1.00 80.00 676 PRO A CA 1
ATOM 5025 C C . PRO A 1 676 ? 18.423 -6.787 39.073 1.00 80.00 676 PRO A C 1
ATOM 5027 O O . PRO A 1 676 ? 17.700 -6.370 38.163 1.00 80.00 676 PRO A O 1
ATOM 5030 N N . GLN A 1 677 ? 18.464 -8.068 39.432 1.00 88.56 677 GLN A N 1
ATOM 5031 C CA . GLN A 1 677 ? 17.562 -9.062 38.866 1.00 88.56 677 GLN A CA 1
ATOM 5032 C C . GLN A 1 677 ? 16.161 -8.851 39.455 1.00 88.56 677 GLN A C 1
ATOM 5034 O O . GLN A 1 677 ? 16.020 -8.586 40.656 1.00 88.56 677 GLN A O 1
ATOM 5039 N N . ARG A 1 678 ? 15.116 -8.947 38.626 1.00 91.69 678 ARG A N 1
ATOM 5040 C CA . ARG A 1 678 ? 13.723 -8.708 39.045 1.00 91.69 678 ARG A CA 1
ATOM 5041 C C . ARG A 1 678 ? 12.839 -9.888 38.672 1.00 91.69 678 ARG A C 1
ATOM 5043 O O . ARG A 1 678 ? 12.798 -10.282 37.511 1.00 91.69 678 ARG A O 1
ATOM 5050 N N . LEU A 1 679 ? 12.099 -10.404 39.647 1.00 92.25 679 LEU A N 1
ATOM 5051 C CA . LEU A 1 679 ? 11.069 -11.419 39.457 1.00 92.25 679 LEU A CA 1
ATOM 5052 C C . LEU A 1 679 ? 9.693 -10.764 39.560 1.00 92.25 679 LEU A C 1
ATOM 5054 O O . LEU A 1 679 ? 9.344 -10.203 40.599 1.00 92.25 679 LEU A O 1
ATOM 5058 N N . TRP A 1 680 ? 8.910 -10.875 38.499 1.00 94.06 680 TRP A N 1
ATOM 5059 C CA . TRP A 1 680 ? 7.526 -10.432 38.418 1.00 94.06 680 TRP A CA 1
ATOM 5060 C C . TRP A 1 680 ? 6.596 -11.627 38.289 1.00 94.06 680 TRP A C 1
ATOM 5062 O O . TRP A 1 680 ? 6.987 -12.671 37.767 1.00 94.06 680 TRP A O 1
ATOM 5072 N N . ARG A 1 681 ? 5.352 -11.452 38.721 1.00 93.81 681 ARG A N 1
ATOM 5073 C CA . ARG A 1 681 ? 4.306 -12.466 38.644 1.00 93.81 681 ARG A CA 1
ATOM 5074 C C . ARG A 1 681 ? 3.083 -11.911 37.945 1.00 93.81 681 ARG A C 1
ATOM 5076 O O . ARG A 1 681 ? 2.582 -10.855 38.318 1.00 93.81 681 ARG A O 1
ATOM 5083 N N . LEU A 1 682 ? 2.623 -12.654 36.950 1.00 92.38 682 LEU A N 1
ATOM 5084 C CA . LEU A 1 682 ? 1.363 -12.473 36.259 1.00 92.38 682 LEU A CA 1
ATOM 5085 C C . LEU A 1 682 ? 0.373 -13.496 36.815 1.00 92.38 682 LEU A C 1
ATOM 5087 O O . LEU A 1 682 ? 0.531 -14.683 36.547 1.00 92.38 682 LEU A O 1
ATOM 5091 N N . SER A 1 683 ? -0.607 -13.024 37.585 1.00 92.31 683 SER A N 1
ATOM 5092 C CA . SER A 1 683 ? -1.593 -13.880 38.251 1.00 92.31 683 SER A CA 1
ATOM 5093 C C . SER A 1 683 ? -3.003 -13.316 38.103 1.00 92.31 683 SER A C 1
ATOM 5095 O O . SER A 1 683 ? -3.200 -12.101 38.199 1.00 92.31 683 SER A O 1
ATOM 5097 N N . ASP A 1 684 ? -3.993 -14.178 37.896 1.00 88.38 684 ASP A N 1
ATOM 5098 C CA . ASP A 1 684 ? -5.415 -13.828 37.905 1.00 88.38 684 ASP A CA 1
ATOM 5099 C C . ASP A 1 684 ? -6.148 -14.218 39.199 1.00 88.38 684 ASP A C 1
ATOM 5101 O O . ASP A 1 684 ? -7.347 -13.956 39.333 1.00 88.38 684 ASP A O 1
ATOM 5105 N N . ALA A 1 685 ? -5.422 -14.718 40.207 1.00 87.06 685 ALA A N 1
ATOM 5106 C CA . ALA A 1 685 ? -5.973 -15.165 41.490 1.00 87.06 685 ALA A CA 1
ATOM 5107 C C . ALA A 1 685 ? -6.786 -14.091 42.247 1.00 87.06 685 ALA A C 1
ATOM 5109 O O . ALA A 1 685 ? -7.596 -14.411 43.118 1.00 87.06 685 ALA A O 1
ATOM 5110 N N . SER A 1 686 ? -6.598 -12.807 41.917 1.00 83.25 686 SER A N 1
ATOM 5111 C CA . SER A 1 686 ? -7.374 -11.685 42.469 1.00 83.25 686 SER A CA 1
ATOM 5112 C C . SER A 1 686 ? -8.780 -11.523 41.859 1.00 83.25 686 SER A C 1
ATOM 5114 O O . SER A 1 686 ? -9.551 -10.678 42.316 1.00 83.25 686 SER A O 1
ATOM 5116 N N . GLY A 1 687 ? -9.118 -12.302 40.825 1.00 77.00 687 GLY A N 1
ATOM 5117 C CA . GLY A 1 687 ? -10.318 -12.143 39.995 1.00 77.00 687 GLY A CA 1
ATOM 5118 C C . GLY A 1 687 ? -10.110 -11.255 38.760 1.00 77.00 687 GLY A C 1
ATOM 5119 O O . GLY A 1 687 ? -11.021 -11.100 37.950 1.00 77.00 687 GLY A O 1
ATOM 5120 N N . SER A 1 688 ? -8.918 -10.678 38.597 1.00 80.88 688 SER A N 1
ATOM 5121 C CA . SER A 1 688 ? -8.477 -9.961 37.397 1.00 80.88 688 SER A CA 1
ATOM 5122 C C . SER A 1 688 ? -6.973 -10.150 37.202 1.00 80.88 688 SER A C 1
ATOM 5124 O O . SER A 1 688 ? -6.253 -10.358 38.179 1.00 80.88 688 SER A O 1
ATOM 5126 N N . LEU A 1 689 ? -6.498 -10.070 35.957 1.00 85.31 689 LEU A N 1
ATOM 5127 C CA . LEU A 1 689 ? -5.076 -10.216 35.640 1.00 85.31 689 LEU A CA 1
ATOM 5128 C C . LEU A 1 689 ? -4.259 -9.081 36.287 1.00 85.31 689 LEU A C 1
ATOM 5130 O O . LEU A 1 689 ? -4.444 -7.912 35.940 1.00 85.31 689 LEU A O 1
ATOM 5134 N N . ALA A 1 690 ? -3.335 -9.429 37.178 1.00 87.88 690 ALA A N 1
ATOM 5135 C CA . ALA A 1 690 ? -2.415 -8.508 37.839 1.00 87.88 690 ALA A CA 1
ATOM 5136 C C . ALA A 1 690 ? -0.960 -8.860 37.500 1.00 87.88 690 ALA A C 1
ATOM 5138 O O . ALA A 1 690 ? -0.619 -10.033 37.350 1.00 87.88 690 ALA A O 1
ATOM 5139 N N . PHE A 1 691 ? -0.107 -7.840 37.361 1.00 92.12 691 PHE A N 1
ATOM 5140 C CA . PHE A 1 691 ? 1.321 -7.998 37.086 1.00 92.12 691 PHE A CA 1
ATOM 5141 C C . PHE A 1 691 ? 2.141 -7.272 38.152 1.00 92.12 691 PHE A C 1
ATOM 5143 O O . PHE A 1 691 ? 2.323 -6.056 38.083 1.00 92.12 691 PHE A O 1
ATOM 5150 N N . ASP A 1 692 ? 2.619 -8.031 39.135 1.00 90.38 692 ASP A N 1
ATOM 5151 C CA . ASP A 1 692 ? 3.214 -7.499 40.360 1.00 90.38 692 ASP A CA 1
ATOM 5152 C C . ASP A 1 692 ? 4.686 -7.896 40.499 1.00 90.38 692 ASP A C 1
ATOM 5154 O O . ASP A 1 692 ? 5.087 -9.015 40.165 1.00 90.38 692 ASP A O 1
ATOM 5158 N N . LEU A 1 693 ? 5.503 -6.986 41.034 1.00 90.75 693 LEU A N 1
ATOM 5159 C CA . LEU A 1 693 ? 6.891 -7.278 41.387 1.00 90.75 693 LEU A CA 1
ATOM 5160 C C . LEU A 1 693 ? 6.909 -8.179 42.627 1.00 90.75 693 LEU A C 1
ATOM 5162 O O . LEU A 1 693 ? 6.490 -7.768 43.707 1.00 90.75 693 LEU A O 1
ATOM 5166 N N . VAL A 1 694 ? 7.432 -9.395 42.481 1.00 89.69 694 VAL A N 1
ATOM 5167 C CA . VAL A 1 694 ? 7.596 -10.352 43.585 1.00 89.69 694 VAL A CA 1
ATOM 5168 C C . VAL A 1 694 ? 8.876 -10.061 44.352 1.00 89.69 694 VAL A C 1
ATOM 5170 O O . VAL A 1 694 ? 8.894 -10.098 45.583 1.00 89.69 694 VAL A O 1
ATOM 5173 N N . ARG A 1 695 ? 9.975 -9.816 43.628 1.00 86.31 695 ARG A N 1
ATOM 5174 C CA . ARG A 1 695 ? 11.302 -9.666 44.229 1.00 86.31 695 ARG A CA 1
ATOM 5175 C C . ARG A 1 695 ? 12.246 -8.867 43.338 1.00 86.31 695 ARG A C 1
ATOM 5177 O O . ARG A 1 695 ? 12.275 -9.062 42.130 1.00 86.31 695 ARG A O 1
ATOM 5184 N N . GLU A 1 696 ? 13.088 -8.051 43.961 1.00 88.31 696 GLU A N 1
ATOM 5185 C CA . GLU A 1 696 ? 14.273 -7.437 43.355 1.00 88.31 696 GLU A CA 1
ATOM 5186 C C . GLU A 1 696 ? 15.504 -7.896 44.156 1.00 88.31 696 GLU A C 1
ATOM 5188 O O . GLU A 1 696 ? 15.507 -7.808 45.385 1.00 88.31 696 GLU A O 1
ATOM 5193 N N . THR A 1 697 ? 16.507 -8.486 43.498 1.00 78.31 697 THR A N 1
ATOM 5194 C CA . THR A 1 697 ? 17.638 -9.156 44.167 1.00 78.31 697 THR A CA 1
ATOM 5195 C C . THR A 1 697 ? 18.925 -9.103 43.342 1.00 78.31 697 THR A C 1
ATOM 5197 O O . THR A 1 697 ? 18.905 -8.951 42.125 1.00 78.31 697 THR A O 1
ATOM 5200 N N . THR A 1 698 ? 20.067 -9.257 44.009 1.00 73.19 698 THR A N 1
ATOM 5201 C CA . THR A 1 698 ? 21.382 -9.513 43.389 1.00 73.19 698 THR A CA 1
ATOM 5202 C C . THR A 1 698 ? 21.930 -10.903 43.731 1.00 73.19 698 THR A C 1
ATOM 5204 O O . THR A 1 698 ? 22.944 -11.324 43.177 1.00 73.19 698 THR A O 1
ATOM 5207 N N . ALA A 1 699 ? 21.256 -11.633 44.627 1.00 69.62 699 ALA A N 1
ATOM 5208 C CA . ALA A 1 699 ? 21.678 -12.936 45.139 1.00 69.62 699 ALA A CA 1
ATOM 5209 C C . ALA A 1 699 ? 21.191 -14.131 44.292 1.00 69.62 699 ALA A C 1
ATOM 5211 O O . ALA A 1 699 ? 21.467 -15.274 44.653 1.00 69.62 699 ALA A O 1
ATOM 5212 N N . GLY A 1 700 ? 20.486 -13.886 43.180 1.00 72.12 700 GLY A N 1
ATOM 5213 C CA . GLY A 1 700 ? 19.831 -14.927 42.385 1.00 72.12 700 GLY A CA 1
ATOM 5214 C C . GLY A 1 700 ? 18.533 -15.455 43.012 1.00 72.12 700 GLY A C 1
ATOM 5215 O O . GLY A 1 700 ? 18.030 -14.924 44.006 1.00 72.12 700 GLY A O 1
ATOM 5216 N N . THR A 1 701 ? 17.978 -16.497 42.402 1.00 80.88 701 THR A N 1
ATOM 5217 C CA . THR A 1 701 ? 16.822 -17.287 42.847 1.00 80.88 701 THR A CA 1
ATOM 5218 C C . THR A 1 701 ? 17.024 -18.758 42.443 1.00 80.88 701 THR A C 1
ATOM 5220 O O . THR A 1 701 ? 18.064 -19.129 41.899 1.00 80.88 701 THR A O 1
ATOM 5223 N N . SER A 1 702 ? 16.066 -19.633 42.733 1.00 84.00 702 SER A N 1
ATOM 5224 C CA . SER A 1 702 ? 16.106 -21.040 42.325 1.00 84.00 702 SER A CA 1
ATOM 5225 C C . SER A 1 702 ? 14.761 -21.464 41.744 1.00 84.00 702 SER A C 1
ATOM 5227 O O . SER A 1 702 ? 13.743 -20.830 42.007 1.00 84.00 702 SER A O 1
ATOM 5229 N N . VAL A 1 703 ? 14.746 -22.533 40.942 1.00 83.62 703 VAL A N 1
ATOM 5230 C CA . VAL A 1 703 ? 13.505 -23.038 40.323 1.00 83.62 703 VAL A CA 1
ATOM 5231 C C . VAL A 1 703 ? 12.468 -23.430 41.377 1.00 83.62 703 VAL A C 1
ATOM 5233 O O . VAL A 1 703 ? 11.280 -23.227 41.159 1.00 83.62 703 VAL A O 1
ATOM 5236 N N . ASP A 1 704 ? 12.908 -23.917 42.539 1.00 81.81 704 ASP A N 1
ATOM 5237 C CA . ASP A 1 704 ? 12.023 -24.320 43.640 1.00 81.81 704 ASP A CA 1
ATOM 5238 C C . ASP A 1 704 ? 11.276 -23.133 44.279 1.00 81.81 704 ASP A C 1
ATOM 5240 O O . ASP A 1 704 ? 10.289 -23.326 44.987 1.00 81.81 704 ASP A O 1
ATOM 5244 N N . GLU A 1 705 ? 11.728 -21.900 44.032 1.00 80.81 705 GLU A N 1
ATOM 5245 C CA . GLU A 1 705 ? 11.088 -20.668 44.507 1.00 80.81 705 GLU A CA 1
ATOM 5246 C C . GLU A 1 705 ? 10.073 -20.088 43.508 1.00 80.81 705 GLU A C 1
ATOM 5248 O O . GLU A 1 705 ? 9.408 -19.097 43.821 1.00 80.81 705 GLU A O 1
ATOM 5253 N N . LEU A 1 706 ? 9.952 -20.676 42.313 1.00 89.06 706 LEU A N 1
ATOM 5254 C CA . LEU A 1 706 ? 9.016 -20.246 41.279 1.00 89.06 706 LEU A CA 1
ATOM 5255 C C . LEU A 1 706 ? 7.636 -20.870 41.527 1.00 89.06 706 LEU A C 1
ATOM 5257 O O . LEU A 1 706 ? 7.480 -22.092 41.543 1.00 89.06 706 LEU A O 1
ATOM 5261 N N . ASP A 1 707 ? 6.620 -20.025 41.717 1.00 87.44 707 ASP A N 1
ATOM 5262 C CA . ASP A 1 707 ? 5.247 -20.478 41.936 1.00 87.44 707 ASP A CA 1
ATOM 5263 C C . ASP A 1 707 ? 4.658 -21.099 40.664 1.00 87.44 707 ASP A C 1
ATOM 5265 O O . ASP A 1 707 ? 4.309 -20.409 39.709 1.00 87.44 707 ASP A O 1
ATOM 5269 N N . GLY A 1 708 ? 4.523 -22.426 40.672 1.00 89.50 708 GLY A N 1
ATOM 5270 C CA . GLY A 1 708 ? 3.972 -23.194 39.560 1.00 89.50 708 GLY A CA 1
ATOM 5271 C C . GLY A 1 708 ? 2.498 -22.932 39.253 1.00 89.50 708 GLY A C 1
ATOM 5272 O O . GLY A 1 708 ? 2.012 -23.518 38.288 1.00 89.50 708 GLY A O 1
ATOM 5273 N N . GLN A 1 709 ? 1.782 -22.122 40.039 1.00 91.00 709 GLN A N 1
ATOM 5274 C CA . GLN A 1 709 ? 0.391 -21.752 39.761 1.00 91.00 709 GLN A CA 1
ATOM 5275 C C . GLN A 1 709 ? 0.235 -20.570 38.802 1.00 91.00 709 GLN A C 1
ATOM 5277 O O . GLN A 1 709 ? -0.872 -20.386 38.325 1.00 91.00 709 GLN A O 1
ATOM 5282 N N . ASP A 1 710 ? 1.301 -19.826 38.488 1.00 91.88 710 ASP A N 1
ATOM 5283 C CA . ASP A 1 710 ? 1.217 -18.564 37.739 1.00 91.88 710 ASP A CA 1
ATOM 5284 C C . ASP A 1 710 ? 2.249 -18.488 36.590 1.00 91.88 710 ASP A C 1
ATOM 5286 O O . ASP A 1 710 ? 3.108 -19.363 36.418 1.00 91.88 710 ASP A O 1
ATOM 5290 N N . VAL A 1 711 ? 2.202 -17.407 35.800 1.00 92.00 711 VAL A N 1
ATOM 5291 C CA . VAL A 1 711 ? 3.280 -17.037 34.865 1.00 92.00 711 VAL A CA 1
ATOM 5292 C C . VAL A 1 711 ? 4.223 -16.035 35.530 1.00 92.00 711 VAL A C 1
ATOM 5294 O O . VAL A 1 711 ? 3.798 -15.016 36.070 1.00 92.00 711 VAL A O 1
ATOM 5297 N N . LEU A 1 712 ? 5.527 -16.280 35.448 1.00 93.88 712 LEU A N 1
ATOM 5298 C CA . LEU A 1 712 ? 6.558 -15.438 36.053 1.00 93.88 712 LEU A CA 1
ATOM 5299 C C . LEU A 1 712 ? 7.437 -14.794 34.979 1.00 93.88 712 LEU A C 1
ATOM 5301 O O . LEU A 1 712 ? 7.706 -15.398 33.943 1.00 93.88 712 LEU A O 1
ATOM 5305 N N . LEU A 1 713 ? 7.920 -13.578 35.230 1.00 93.19 713 LEU A N 1
ATOM 5306 C CA . LEU A 1 713 ? 8.901 -12.893 34.386 1.00 93.19 713 LEU A CA 1
ATOM 5307 C C . LEU A 1 713 ? 10.160 -12.596 35.202 1.00 93.19 713 LEU A C 1
ATOM 5309 O O . LEU A 1 713 ? 10.107 -11.882 36.199 1.00 93.19 713 LEU A O 1
ATOM 5313 N N . TRP A 1 714 ? 11.294 -13.128 34.759 1.00 91.94 714 TRP A N 1
ATOM 5314 C CA . TRP A 1 714 ? 12.618 -12.935 35.337 1.00 91.94 714 TRP A CA 1
ATOM 5315 C C . TRP A 1 714 ? 13.472 -12.038 34.432 1.00 91.94 714 TRP A C 1
ATOM 5317 O O . TRP A 1 714 ? 13.851 -12.427 33.328 1.00 91.94 714 TRP A O 1
ATOM 5327 N N . ASP A 1 715 ? 13.766 -10.825 34.895 1.00 90.38 715 ASP A N 1
ATOM 5328 C CA . ASP A 1 715 ? 14.764 -9.931 34.298 1.00 90.38 715 ASP A CA 1
ATOM 5329 C C . ASP A 1 715 ? 16.141 -10.278 34.863 1.00 90.38 715 ASP A C 1
ATOM 5331 O O . ASP A 1 715 ? 16.424 -9.993 36.029 1.00 90.38 715 ASP A O 1
ATOM 5335 N N . ASP A 1 716 ? 17.005 -10.862 34.034 1.00 86.06 716 ASP A N 1
ATOM 5336 C CA . ASP A 1 716 ? 18.375 -11.227 34.398 1.00 86.06 716 ASP A CA 1
ATOM 5337 C C . ASP A 1 716 ? 19.335 -10.021 34.318 1.00 86.06 716 ASP A C 1
ATOM 5339 O O . ASP A 1 716 ? 20.379 -10.051 33.660 1.00 86.06 716 ASP A O 1
ATOM 5343 N N . GLY A 1 717 ? 18.945 -8.905 34.936 1.00 78.12 717 GLY A N 1
ATOM 5344 C CA . GLY A 1 717 ? 19.786 -7.715 35.066 1.00 78.12 717 GLY A CA 1
ATOM 5345 C C . GLY A 1 717 ? 20.189 -7.090 33.727 1.00 78.12 717 GLY A C 1
ATOM 5346 O O . GLY A 1 717 ? 21.314 -6.606 33.584 1.00 78.12 717 GLY A O 1
ATOM 5347 N N . GLY A 1 718 ? 19.290 -7.108 32.736 1.00 72.38 718 GLY A N 1
ATOM 5348 C CA . GLY A 1 718 ? 19.534 -6.556 31.398 1.00 72.38 718 GLY A CA 1
ATOM 5349 C C . GLY A 1 718 ? 20.266 -7.486 30.424 1.00 72.38 718 GLY A C 1
ATOM 5350 O O . GLY A 1 718 ? 20.509 -7.079 29.291 1.00 72.38 718 GLY A O 1
ATOM 5351 N N . ARG A 1 719 ? 20.593 -8.725 30.821 1.00 75.44 719 ARG A N 1
ATOM 5352 C CA . ARG A 1 719 ? 21.150 -9.738 29.905 1.00 75.44 719 ARG A CA 1
ATOM 5353 C C . ARG A 1 719 ? 20.075 -10.379 29.033 1.00 75.44 719 ARG A C 1
ATOM 5355 O O . ARG A 1 719 ? 20.256 -10.511 27.827 1.00 75.44 719 ARG A O 1
ATOM 5362 N N . GLN A 1 720 ? 18.973 -10.794 29.652 1.00 83.12 720 GLN A N 1
ATOM 5363 C CA . GLN A 1 720 ? 17.866 -11.483 28.998 1.00 83.12 720 GLN A CA 1
ATOM 5364 C C . GLN A 1 720 ? 16.618 -11.422 29.883 1.00 83.12 720 GLN A C 1
ATOM 5366 O O . GLN A 1 720 ? 16.719 -11.407 31.110 1.00 83.12 720 GLN A O 1
ATOM 5371 N N . ILE A 1 721 ? 15.442 -11.414 29.258 1.00 88.56 721 ILE A N 1
ATOM 5372 C CA . ILE A 1 721 ? 14.157 -11.556 29.941 1.00 88.56 721 ILE A CA 1
ATOM 5373 C C . ILE A 1 721 ? 13.662 -12.985 29.738 1.00 88.56 721 ILE A C 1
ATOM 5375 O O . ILE A 1 721 ? 13.516 -13.456 28.608 1.00 88.56 721 ILE A O 1
ATOM 5379 N N . TRP A 1 722 ? 13.384 -13.666 30.838 1.00 89.62 722 TRP A N 1
ATOM 5380 C CA . TRP A 1 722 ? 12.846 -15.016 30.851 1.00 89.62 722 TRP A CA 1
ATOM 5381 C C . TRP A 1 722 ? 11.399 -14.988 31.311 1.00 89.62 722 TRP A C 1
ATOM 5383 O O . TRP A 1 722 ? 11.068 -14.356 32.307 1.00 89.62 722 TRP A O 1
ATOM 5393 N N . VAL A 1 723 ? 10.534 -15.688 30.599 1.00 91.44 723 VAL A N 1
ATOM 5394 C CA . VAL A 1 723 ? 9.141 -15.891 30.978 1.00 91.44 723 VAL A CA 1
ATOM 5395 C C . VAL A 1 723 ? 8.991 -17.355 31.340 1.00 91.44 723 VAL A C 1
ATOM 5397 O O . VAL A 1 723 ? 9.180 -18.216 30.487 1.00 91.44 723 VAL A O 1
ATOM 5400 N N . TRP A 1 724 ? 8.697 -17.640 32.600 1.00 93.00 724 TRP A N 1
ATOM 5401 C CA . TRP A 1 724 ? 8.526 -18.994 33.103 1.00 93.00 724 TRP A CA 1
ATOM 5402 C C . TRP A 1 724 ? 7.037 -19.291 33.287 1.00 93.00 724 TRP A C 1
ATOM 5404 O O . TRP A 1 724 ? 6.334 -18.585 34.006 1.00 93.00 724 TRP A O 1
ATOM 5414 N N . GLU A 1 725 ? 6.546 -20.312 32.594 1.00 90.62 725 GLU A N 1
ATOM 5415 C CA . GLU A 1 725 ? 5.145 -20.725 32.602 1.00 90.62 725 GLU A CA 1
ATOM 5416 C C . GLU A 1 725 ? 4.938 -21.875 33.595 1.00 90.62 725 GLU A C 1
ATOM 5418 O O . GLU A 1 725 ? 5.368 -23.011 33.347 1.00 90.62 725 GLU A O 1
ATOM 5423 N N . GLY A 1 726 ? 4.261 -21.584 34.710 1.00 90.12 726 GLY A N 1
ATOM 5424 C CA . GLY A 1 726 ? 3.873 -22.575 35.705 1.00 90.12 726 GLY A CA 1
ATOM 5425 C C . GLY A 1 726 ? 2.877 -23.596 35.153 1.00 90.12 726 GLY A C 1
ATOM 5426 O O . GLY A 1 726 ? 1.997 -23.289 34.345 1.00 90.12 726 GLY A O 1
ATOM 5427 N N . ARG A 1 727 ? 2.977 -24.852 35.600 1.00 87.25 727 ARG A N 1
ATOM 5428 C CA . ARG A 1 727 ? 2.089 -25.937 35.147 1.00 87.25 727 ARG A CA 1
ATOM 5429 C C . ARG A 1 727 ? 0.620 -25.698 35.526 1.00 87.25 727 ARG A C 1
ATOM 5431 O O . ARG A 1 727 ? -0.267 -26.187 34.826 1.00 87.25 727 ARG A O 1
ATOM 5438 N N . GLY A 1 728 ? 0.382 -24.980 36.620 1.00 85.56 728 GLY A N 1
ATOM 5439 C CA . GLY A 1 728 ? -0.926 -24.567 37.125 1.00 85.56 728 GLY A CA 1
ATOM 5440 C C . GLY A 1 728 ? -1.437 -23.234 36.572 1.00 85.56 728 GLY A C 1
ATOM 5441 O O . GLY A 1 728 ? -2.601 -22.940 36.804 1.00 85.56 728 GLY A O 1
ATOM 5442 N N . ALA A 1 729 ? -0.624 -22.495 35.801 1.00 87.88 729 ALA A N 1
ATOM 5443 C CA . ALA A 1 729 ? -0.998 -21.190 35.246 1.00 87.88 729 ALA A CA 1
ATOM 5444 C C . ALA A 1 729 ? -2.301 -21.244 34.448 1.00 87.88 729 ALA A C 1
ATOM 5446 O O . ALA A 1 729 ? -2.520 -22.185 33.670 1.00 87.88 729 ALA A O 1
ATOM 5447 N N . SER A 1 730 ? -3.136 -20.222 34.607 1.00 84.19 730 SER A N 1
ATOM 5448 C CA . SER A 1 730 ? -4.443 -20.151 33.964 1.00 84.19 730 SER A CA 1
ATOM 5449 C C . SER A 1 730 ? -4.318 -19.941 32.443 1.00 84.19 730 SER A C 1
ATOM 5451 O O . SER A 1 730 ? -3.315 -19.405 31.954 1.00 84.19 730 SER A O 1
ATOM 5453 N N . PRO A 1 731 ? -5.335 -20.312 31.638 1.00 77.06 731 PRO A N 1
ATOM 5454 C CA . PRO A 1 731 ? -5.349 -19.989 30.210 1.00 77.06 731 PRO A CA 1
ATOM 5455 C C . PRO A 1 731 ? -5.219 -18.484 29.936 1.00 77.06 731 PRO A C 1
ATOM 5457 O O . PRO A 1 731 ? -4.572 -18.088 28.965 1.00 77.06 731 PRO A O 1
ATOM 5460 N N . ALA A 1 732 ? -5.793 -17.640 30.801 1.00 73.38 732 ALA A N 1
ATOM 5461 C CA . ALA A 1 732 ? -5.715 -16.193 30.663 1.00 73.38 732 ALA A CA 1
ATOM 5462 C C . ALA A 1 732 ? -4.277 -15.694 30.870 1.00 73.38 732 ALA A C 1
ATOM 5464 O O . ALA A 1 732 ? -3.786 -14.909 30.059 1.00 73.38 732 ALA A O 1
ATOM 5465 N N . GLU A 1 733 ? -3.561 -16.193 31.876 1.00 84.25 733 GLU A N 1
ATOM 5466 C CA . GLU A 1 733 ? -2.149 -15.859 32.111 1.00 84.25 733 GLU A CA 1
ATOM 5467 C C . GLU A 1 733 ? -1.261 -16.313 30.943 1.00 84.25 733 GLU A C 1
ATOM 5469 O O . GLU A 1 733 ? -0.473 -15.527 30.402 1.00 84.25 733 GLU A O 1
ATOM 5474 N N . ARG A 1 734 ? -1.458 -17.554 30.475 1.00 79.31 734 ARG A N 1
ATOM 5475 C CA . ARG A 1 734 ? -0.737 -18.131 29.326 1.00 79.31 734 ARG A CA 1
ATOM 5476 C C . ARG A 1 734 ? -1.005 -17.395 28.015 1.00 79.31 734 ARG A C 1
ATOM 5478 O O . ARG A 1 734 ? -0.134 -17.342 27.155 1.00 79.31 734 ARG A O 1
ATOM 5485 N N . ALA A 1 735 ? -2.179 -16.799 27.834 1.00 72.12 735 ALA A N 1
ATOM 5486 C CA . ALA A 1 735 ? -2.478 -16.020 26.634 1.00 72.12 735 ALA A CA 1
ATOM 5487 C C . ALA A 1 735 ? -1.818 -14.625 26.637 1.00 72.12 735 ALA A C 1
ATOM 5489 O O . ALA A 1 735 ? -1.616 -14.034 25.575 1.00 72.12 735 ALA A O 1
ATOM 5490 N N . HIS A 1 736 ? -1.469 -14.081 27.810 1.00 76.19 736 HIS A N 1
ATOM 5491 C CA . HIS A 1 736 ? -1.086 -12.670 27.959 1.00 76.19 736 HIS A CA 1
ATOM 5492 C C . HIS A 1 736 ? 0.404 -12.426 28.234 1.00 76.19 736 HIS A C 1
ATOM 5494 O O . HIS A 1 736 ? 0.843 -11.273 28.166 1.00 76.19 736 HIS A O 1
ATOM 5500 N N . TRP A 1 737 ? 1.202 -13.471 28.473 1.00 78.75 737 TRP A N 1
ATOM 5501 C CA . TRP A 1 737 ? 2.619 -13.336 28.839 1.00 78.75 737 TRP A CA 1
ATOM 5502 C C . TRP A 1 737 ? 3.436 -12.493 27.847 1.00 78.75 737 TRP A C 1
ATOM 5504 O O . TRP A 1 737 ? 4.249 -11.671 28.266 1.00 78.75 737 TRP A O 1
ATOM 5514 N N . LEU A 1 738 ? 3.200 -12.633 26.533 1.00 71.88 738 LEU A N 1
ATOM 5515 C CA . LEU A 1 738 ? 3.972 -11.913 25.513 1.00 71.88 738 LEU A CA 1
ATOM 5516 C C . LEU A 1 738 ? 3.658 -10.416 25.537 1.00 71.88 738 LEU A C 1
ATOM 5518 O O . LEU A 1 738 ? 4.557 -9.580 25.442 1.00 71.88 738 LEU A O 1
ATOM 5522 N N . ARG A 1 739 ? 2.379 -10.066 25.715 1.00 71.62 739 ARG A N 1
ATOM 5523 C CA . ARG A 1 739 ? 1.931 -8.673 25.833 1.00 71.62 739 ARG A CA 1
ATOM 5524 C C . ARG A 1 739 ? 2.538 -8.011 27.068 1.00 71.62 739 ARG A C 1
ATOM 5526 O O . ARG A 1 739 ? 2.949 -6.852 26.996 1.00 71.62 739 ARG A O 1
ATOM 5533 N N . VAL A 1 740 ? 2.605 -8.751 28.174 1.00 80.31 740 VAL A N 1
ATOM 5534 C CA . VAL A 1 740 ? 3.194 -8.303 29.440 1.00 80.31 740 VAL A CA 1
ATOM 5535 C C . VAL A 1 740 ? 4.709 -8.144 29.314 1.00 80.31 740 VAL A C 1
ATOM 5537 O O . VAL A 1 740 ? 5.226 -7.081 29.645 1.00 80.31 740 VAL A O 1
ATOM 5540 N N . ALA A 1 741 ? 5.415 -9.115 28.730 1.00 78.19 741 ALA A N 1
ATOM 5541 C CA . ALA A 1 741 ? 6.852 -9.018 28.473 1.00 78.19 741 ALA A CA 1
ATOM 5542 C C . ALA A 1 741 ? 7.199 -7.819 27.569 1.00 78.19 741 ALA A C 1
ATOM 5544 O O . ALA A 1 741 ? 8.130 -7.069 27.853 1.00 78.19 741 ALA A O 1
ATOM 5545 N N . GLN A 1 742 ? 6.405 -7.563 26.523 1.00 76.31 742 GLN A N 1
ATOM 5546 C CA . GLN A 1 742 ? 6.568 -6.380 25.669 1.00 76.31 742 GLN A CA 1
ATOM 5547 C C . GLN A 1 742 ? 6.290 -5.066 26.412 1.00 76.31 742 GLN A C 1
ATOM 5549 O O . GLN A 1 742 ? 6.976 -4.070 26.182 1.00 76.31 742 GLN A O 1
ATOM 5554 N N . ALA A 1 743 ? 5.276 -5.032 27.283 1.00 77.12 743 ALA A N 1
ATOM 5555 C CA . ALA A 1 743 ? 4.995 -3.865 28.117 1.00 77.12 743 ALA A CA 1
ATOM 5556 C C . ALA A 1 743 ? 6.140 -3.589 29.097 1.00 77.12 743 ALA A C 1
ATOM 5558 O O . ALA A 1 743 ? 6.555 -2.440 29.237 1.00 77.12 743 ALA A O 1
ATOM 5559 N N . TYR A 1 744 ? 6.699 -4.643 29.685 1.00 84.69 744 TYR A N 1
ATOM 5560 C CA . TYR A 1 744 ? 7.849 -4.560 30.569 1.00 84.69 744 TYR A CA 1
ATOM 5561 C C . TYR A 1 744 ? 9.099 -4.039 29.847 1.00 84.69 744 TYR A C 1
ATOM 5563 O O . TYR A 1 744 ? 9.742 -3.108 30.323 1.00 84.69 744 TYR A O 1
ATOM 5571 N N . VAL A 1 745 ? 9.395 -4.527 28.636 1.00 77.56 745 VAL A N 1
ATOM 5572 C CA . VAL A 1 745 ? 10.486 -3.984 27.805 1.00 77.56 745 VAL A CA 1
ATOM 5573 C C . VAL A 1 745 ? 10.288 -2.493 27.515 1.00 77.56 745 VAL A C 1
ATOM 5575 O O . VAL A 1 745 ? 11.241 -1.722 27.608 1.00 77.56 745 VAL A O 1
ATOM 5578 N N . ARG A 1 746 ? 9.059 -2.047 27.215 1.00 78.31 746 ARG A N 1
ATOM 5579 C CA . ARG A 1 746 ? 8.767 -0.612 27.024 1.00 78.31 746 ARG A CA 1
ATOM 5580 C C . ARG A 1 746 ? 9.042 0.209 28.283 1.00 78.31 746 ARG A C 1
ATOM 5582 O O . ARG A 1 746 ? 9.564 1.315 28.173 1.00 78.31 746 ARG A O 1
ATOM 5589 N N . GLN A 1 747 ? 8.727 -0.326 29.459 1.00 82.88 747 GLN A N 1
ATOM 5590 C CA . GLN A 1 747 ? 9.074 0.312 30.727 1.00 82.88 747 GLN A CA 1
ATOM 5591 C C . GLN A 1 747 ? 10.597 0.385 30.912 1.00 82.88 747 GLN A C 1
ATOM 5593 O O . GLN A 1 747 ? 11.123 1.453 31.224 1.00 82.88 747 GLN A O 1
ATOM 5598 N N . LEU A 1 748 ? 11.321 -0.705 30.630 1.00 79.75 748 LEU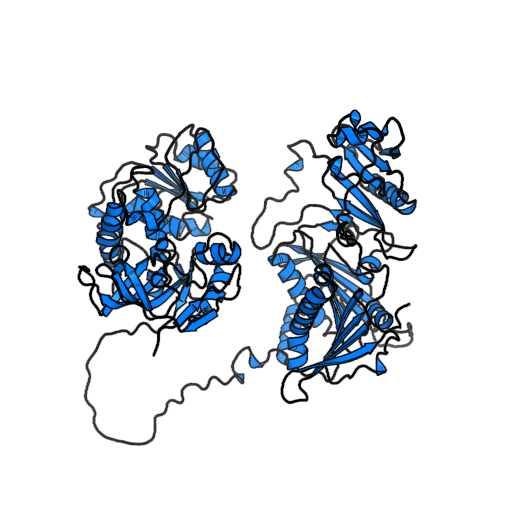 A N 1
ATOM 5599 C CA . LEU A 1 748 ? 12.783 -0.725 30.699 1.00 79.75 748 LEU A CA 1
ATOM 5600 C C . LEU A 1 748 ? 13.434 0.288 29.750 1.00 79.75 748 LEU A C 1
ATOM 5602 O O . LEU A 1 748 ? 14.477 0.831 30.090 1.00 79.75 748 LEU A O 1
ATOM 5606 N N . VAL A 1 749 ? 12.829 0.596 28.598 1.00 72.44 749 VAL A N 1
ATOM 5607 C CA . VAL A 1 749 ? 13.319 1.660 27.699 1.00 72.44 749 VAL A CA 1
ATOM 5608 C C . VAL A 1 749 ? 13.268 3.039 28.358 1.00 72.44 749 VAL A C 1
ATOM 5610 O O . VAL A 1 749 ? 14.158 3.857 28.125 1.00 72.44 749 VAL A O 1
ATOM 5613 N N . GLY A 1 750 ? 12.263 3.296 29.199 1.00 72.06 750 GLY A N 1
ATOM 5614 C CA . GLY A 1 750 ? 12.183 4.518 29.999 1.00 72.06 750 GLY A CA 1
ATOM 5615 C C . GLY A 1 750 ? 13.225 4.579 31.122 1.00 72.06 750 GLY A C 1
ATOM 5616 O O . GLY A 1 750 ? 13.714 5.660 31.429 1.00 72.06 750 GLY A O 1
ATOM 5617 N N . GLU A 1 751 ? 13.590 3.431 31.707 1.00 75.56 751 GLU A N 1
ATOM 5618 C CA . GLU A 1 751 ? 14.518 3.337 32.850 1.00 75.56 751 GLU A CA 1
ATOM 5619 C C . GLU A 1 751 ? 16.000 3.216 32.445 1.00 75.56 751 GLU A C 1
ATOM 5621 O O . GLU A 1 751 ? 16.874 3.786 33.092 1.00 75.56 751 GLU A O 1
ATOM 5626 N N . ARG A 1 752 ? 16.293 2.448 31.390 1.00 74.12 752 ARG A N 1
ATOM 5627 C CA . ARG A 1 752 ? 17.645 2.033 30.959 1.00 74.12 752 ARG A CA 1
ATOM 5628 C C . ARG A 1 752 ? 18.016 2.562 29.565 1.00 74.12 752 ARG A C 1
ATOM 5630 O O . ARG A 1 752 ? 19.070 2.229 29.031 1.00 74.12 752 ARG A O 1
ATOM 5637 N N . GLY A 1 753 ? 17.150 3.377 28.960 1.00 67.38 753 GLY A N 1
ATOM 5638 C CA . GLY A 1 753 ? 17.344 3.952 27.631 1.00 67.38 753 GLY A CA 1
ATOM 5639 C C . GLY A 1 753 ? 17.012 2.996 26.479 1.00 67.38 753 GLY A C 1
ATOM 5640 O O . GLY A 1 753 ? 16.607 1.848 26.658 1.00 67.38 753 GLY A O 1
ATOM 5641 N N . ARG A 1 754 ? 17.199 3.478 25.241 1.00 60.34 754 ARG A N 1
ATOM 5642 C CA . ARG A 1 754 ? 16.776 2.783 24.005 1.00 60.34 754 ARG A CA 1
ATOM 5643 C C . ARG A 1 754 ? 17.378 1.386 23.813 1.00 60.34 754 ARG A C 1
ATOM 5645 O O . ARG A 1 754 ? 16.792 0.581 23.097 1.00 60.34 754 ARG A O 1
ATOM 5652 N N . GLN A 1 755 ? 18.510 1.089 24.448 1.00 58.06 755 GLN A N 1
ATOM 5653 C CA . GLN A 1 755 ? 19.181 -0.211 24.350 1.00 58.06 755 GLN A CA 1
ATOM 5654 C C . GLN A 1 755 ? 18.348 -1.344 24.968 1.00 58.06 755 GLN A C 1
ATOM 5656 O O . GLN A 1 755 ? 18.375 -2.462 24.464 1.00 58.06 755 GLN A O 1
ATOM 5661 N N . ALA A 1 756 ? 17.514 -1.051 25.973 1.00 65.31 756 ALA A N 1
ATOM 5662 C CA . ALA A 1 756 ? 16.647 -2.053 26.590 1.00 65.31 756 ALA A CA 1
ATOM 5663 C C . ALA A 1 756 ? 15.582 -2.626 25.639 1.00 65.31 756 ALA A C 1
ATOM 5665 O O . ALA A 1 756 ? 15.119 -3.746 25.855 1.00 65.31 756 ALA A O 1
ATOM 5666 N N . ALA A 1 757 ? 15.235 -1.911 24.560 1.00 66.06 757 ALA A N 1
ATOM 5667 C CA . ALA A 1 757 ? 14.323 -2.403 23.522 1.00 66.06 757 ALA A CA 1
ATOM 5668 C C . ALA A 1 757 ? 14.869 -3.636 22.779 1.00 66.06 757 ALA A C 1
ATOM 5670 O O . ALA A 1 757 ? 14.103 -4.351 22.135 1.00 66.06 757 ALA A O 1
ATOM 5671 N N . GLN A 1 758 ? 16.184 -3.865 22.847 1.00 64.81 758 GLN A N 1
ATOM 5672 C CA . GLN A 1 758 ? 16.879 -4.955 22.161 1.00 64.81 758 GLN A CA 1
ATOM 5673 C C . GLN A 1 758 ? 17.100 -6.179 23.061 1.00 64.81 758 GLN A C 1
ATOM 5675 O O . GLN A 1 758 ? 17.691 -7.155 22.609 1.00 64.81 758 GLN A O 1
ATOM 5680 N N . THR A 1 759 ? 16.621 -6.145 24.312 1.00 72.00 759 THR A N 1
ATOM 5681 C CA . THR A 1 759 ? 16.814 -7.237 25.275 1.00 72.00 759 THR A CA 1
ATOM 5682 C C . THR A 1 759 ? 16.161 -8.527 24.754 1.00 72.00 759 THR A C 1
ATOM 5684 O O . THR A 1 759 ? 14.963 -8.505 24.441 1.00 72.00 759 THR A O 1
ATOM 5687 N N . PRO A 1 760 ? 16.899 -9.651 24.662 1.00 72.75 760 PRO A N 1
ATOM 5688 C CA . PRO A 1 760 ? 16.338 -10.928 24.233 1.00 72.75 760 PRO A CA 1
ATOM 5689 C C . PRO A 1 760 ? 15.239 -11.407 25.185 1.00 72.75 760 PRO A C 1
ATOM 5691 O O . PRO A 1 760 ? 15.314 -11.189 26.397 1.00 72.75 760 PRO A O 1
ATOM 5694 N N . ILE A 1 761 ? 14.227 -12.081 24.635 1.00 79.81 761 ILE A N 1
ATOM 5695 C CA . ILE A 1 761 ? 13.114 -12.661 25.396 1.00 79.81 761 ILE A CA 1
ATOM 5696 C C . ILE A 1 761 ? 13.073 -14.161 25.112 1.00 79.81 761 ILE A C 1
ATOM 5698 O O . ILE A 1 761 ? 13.071 -14.563 23.945 1.00 79.81 761 ILE A O 1
ATOM 5702 N N . ALA A 1 762 ? 13.002 -14.971 26.167 1.00 82.56 762 ALA A N 1
ATOM 5703 C CA . ALA A 1 762 ? 12.771 -16.407 26.058 1.00 82.56 762 ALA A CA 1
ATOM 5704 C C . ALA A 1 762 ? 11.616 -16.869 26.947 1.00 82.56 762 ALA A C 1
ATOM 5706 O O . ALA A 1 762 ? 11.437 -16.352 28.049 1.00 82.56 762 ALA A O 1
ATOM 5707 N N . LYS A 1 763 ? 10.853 -17.861 26.478 1.00 86.88 763 LYS A N 1
ATOM 5708 C CA . LYS A 1 763 ? 9.781 -18.514 27.243 1.00 86.88 763 LYS A CA 1
ATOM 5709 C C . LYS A 1 763 ? 10.174 -19.948 27.590 1.00 86.88 763 LYS A C 1
ATOM 5711 O O . LYS A 1 763 ? 10.498 -20.716 26.689 1.00 86.88 763 LYS A O 1
ATOM 5716 N N . VAL A 1 764 ? 10.079 -20.303 28.868 1.00 85.94 764 VAL A N 1
ATOM 5717 C CA . VAL A 1 764 ? 10.392 -21.615 29.453 1.00 85.94 764 VAL A CA 1
ATOM 5718 C C . VAL A 1 764 ? 9.150 -22.151 30.160 1.00 85.94 764 VAL A C 1
ATOM 5720 O O . VAL A 1 764 ? 8.407 -21.386 30.767 1.00 85.94 764 VAL A O 1
ATOM 5723 N N . ARG A 1 765 ? 8.926 -23.464 30.118 1.00 84.00 765 ARG A N 1
ATOM 5724 C CA . ARG A 1 765 ? 7.814 -24.120 30.817 1.00 84.00 765 ARG A CA 1
ATOM 5725 C C . ARG A 1 765 ? 8.317 -24.930 32.006 1.00 84.00 765 ARG A C 1
ATOM 5727 O O . ARG A 1 765 ? 9.368 -25.565 31.909 1.00 84.00 765 ARG A O 1
ATOM 5734 N N . GLN A 1 766 ? 7.542 -24.958 33.088 1.00 86.44 766 GLN A N 1
ATOM 5735 C CA . GLN A 1 766 ? 7.861 -25.750 34.274 1.00 86.44 766 GLN A CA 1
ATOM 5736 C C . GLN A 1 766 ? 8.130 -27.228 33.926 1.00 86.44 766 GLN A C 1
ATOM 5738 O O . GLN A 1 766 ? 7.294 -27.898 33.312 1.00 86.44 766 GLN A O 1
ATOM 5743 N N . GLY A 1 767 ? 9.282 -27.746 34.356 1.00 80.12 767 GLY A N 1
ATOM 5744 C CA . GLY A 1 767 ? 9.749 -29.113 34.102 1.00 80.12 767 GLY A CA 1
ATOM 5745 C C . GLY A 1 767 ? 10.525 -29.307 32.791 1.00 80.12 767 GLY A C 1
ATOM 5746 O O . GLY A 1 767 ? 10.958 -30.430 32.514 1.00 80.12 767 GLY A O 1
ATOM 5747 N N . TYR A 1 768 ? 10.689 -28.246 31.996 1.00 77.69 768 TYR A N 1
ATOM 5748 C CA . TYR A 1 768 ? 11.476 -28.201 30.757 1.00 77.69 768 TYR A CA 1
ATOM 5749 C C . TYR A 1 768 ? 12.512 -27.065 30.793 1.00 77.69 768 TYR A C 1
ATOM 5751 O O . TYR A 1 768 ? 12.843 -26.468 29.771 1.00 77.69 768 TYR A O 1
ATOM 5759 N N . GLU A 1 769 ? 13.020 -26.749 31.983 1.00 82.75 769 GLU A N 1
ATOM 5760 C CA . GLU A 1 769 ? 13.995 -25.688 32.198 1.00 82.75 769 GLU A CA 1
ATOM 5761 C C . GLU A 1 769 ? 15.292 -25.943 31.419 1.00 82.75 769 GLU A C 1
ATOM 5763 O O . GLU A 1 769 ? 15.963 -26.965 31.602 1.00 82.75 769 GLU A O 1
ATOM 5768 N N . SER A 1 770 ? 15.674 -24.995 30.559 1.00 75.69 770 SER A N 1
ATOM 5769 C CA . SER A 1 770 ? 16.920 -25.103 29.806 1.00 75.69 770 SER A CA 1
ATOM 5770 C C . SER A 1 770 ? 18.143 -24.787 30.679 1.00 75.69 770 SER A C 1
ATOM 5772 O O . SER A 1 770 ? 18.042 -24.022 31.646 1.00 75.69 770 SER A O 1
ATOM 5774 N N . PRO A 1 771 ? 19.338 -25.317 30.351 1.00 77.31 771 PRO A N 1
ATOM 5775 C CA . PRO A 1 771 ? 20.566 -24.980 31.070 1.00 77.31 771 PRO A CA 1
ATOM 5776 C C . PRO A 1 771 ? 20.841 -23.470 31.132 1.00 77.31 771 PRO A C 1
ATOM 5778 O O . PRO A 1 771 ? 21.327 -22.977 32.149 1.00 77.31 771 PRO A O 1
ATOM 5781 N N . ALA A 1 772 ? 20.498 -22.730 30.071 1.00 76.81 772 ALA A N 1
ATOM 5782 C CA . ALA A 1 772 ? 20.648 -21.279 30.022 1.00 76.81 772 ALA A CA 1
ATOM 5783 C C . ALA A 1 772 ? 19.713 -20.569 31.016 1.00 76.81 772 ALA A C 1
ATOM 5785 O O . ALA A 1 772 ? 20.156 -19.668 31.731 1.00 76.81 772 ALA A O 1
ATOM 5786 N N . PHE A 1 773 ? 18.459 -21.020 31.127 1.00 83.50 773 PHE A N 1
ATOM 5787 C CA . PHE A 1 773 ? 17.530 -20.508 32.132 1.00 83.50 773 PHE A CA 1
ATOM 5788 C C . PHE A 1 773 ? 18.032 -20.793 33.549 1.00 83.50 773 PHE A C 1
ATOM 5790 O O . PHE A 1 773 ? 18.141 -19.875 34.358 1.00 83.50 773 PHE A O 1
ATOM 5797 N N . LEU A 1 774 ? 18.433 -22.036 33.833 1.00 84.25 774 LEU A N 1
ATOM 5798 C CA . LEU A 1 774 ? 18.953 -22.431 35.148 1.00 84.25 774 LEU A CA 1
ATOM 5799 C C . LEU A 1 774 ? 20.191 -21.621 35.555 1.00 84.25 774 LEU A C 1
ATOM 5801 O O . LEU A 1 774 ? 20.348 -21.270 36.723 1.00 84.25 774 LEU A O 1
ATOM 5805 N N . HIS A 1 775 ? 21.061 -21.302 34.596 1.00 82.06 775 HIS A N 1
ATOM 5806 C CA . HIS A 1 775 ? 22.216 -20.444 34.834 1.00 82.06 775 HIS A CA 1
ATOM 5807 C C . HIS A 1 775 ? 21.807 -18.990 35.120 1.00 82.06 775 HIS A C 1
ATOM 5809 O O . HIS A 1 775 ? 22.401 -18.356 35.988 1.00 82.06 775 HIS A O 1
ATOM 5815 N N . SER A 1 776 ? 20.773 -18.472 34.447 1.00 82.88 776 SER A N 1
ATOM 5816 C CA . SER A 1 776 ? 20.274 -17.100 34.651 1.00 82.88 776 SER A CA 1
ATOM 5817 C C . SER A 1 776 ? 19.671 -16.852 36.037 1.00 82.88 776 SER A C 1
ATOM 5819 O O . SER A 1 776 ? 19.613 -15.709 36.481 1.00 82.88 776 SER A O 1
ATOM 5821 N N . LEU A 1 777 ? 19.231 -17.904 36.737 1.00 84.06 777 LEU A N 1
ATOM 5822 C CA . LEU A 1 777 ? 18.709 -17.784 38.101 1.00 84.06 777 LEU A CA 1
ATOM 5823 C C . LEU A 1 777 ? 19.831 -17.644 39.141 1.00 84.06 777 LEU A C 1
ATOM 5825 O O . LEU A 1 777 ? 19.570 -17.258 40.274 1.00 84.06 777 LEU A O 1
ATOM 5829 N N . GLN A 1 778 ? 21.088 -17.925 38.792 1.00 79.12 778 GLN A N 1
ATOM 5830 C CA . GLN A 1 778 ? 22.207 -17.789 39.725 1.00 79.12 778 GLN A CA 1
ATOM 5831 C C . GLN A 1 778 ? 22.526 -16.310 40.014 1.00 79.12 778 GLN A C 1
ATOM 5833 O O . GLN A 1 778 ? 22.178 -15.412 39.245 1.00 79.12 778 GLN A O 1
ATOM 5838 N N . ALA A 1 779 ? 23.203 -16.051 41.139 1.00 63.22 779 ALA A N 1
ATOM 5839 C CA . ALA A 1 779 ? 23.620 -14.704 41.527 1.00 63.22 779 ALA A CA 1
ATOM 5840 C C . ALA A 1 779 ? 24.457 -14.020 40.431 1.00 63.22 779 ALA A C 1
ATOM 5842 O O . ALA A 1 779 ? 25.302 -14.659 39.795 1.00 63.22 779 ALA A O 1
ATOM 5843 N N . CYS A 1 780 ? 24.270 -12.708 40.260 1.00 55.53 780 CYS A N 1
ATOM 5844 C CA . CYS A 1 780 ? 25.134 -11.899 39.404 1.00 55.53 780 CYS A CA 1
ATOM 5845 C C . CYS A 1 780 ? 26.582 -11.983 39.915 1.00 55.53 780 CYS A C 1
ATOM 5847 O O . CYS A 1 780 ? 26.862 -11.549 41.032 1.00 55.53 780 CYS A O 1
ATOM 5849 N N . ARG A 1 781 ? 27.483 -12.563 39.111 1.00 46.88 781 ARG A N 1
ATOM 5850 C CA . ARG A 1 781 ? 28.929 -12.550 39.376 1.00 46.88 781 ARG A CA 1
ATOM 5851 C C . ARG A 1 781 ? 29.580 -11.277 38.872 1.00 46.88 781 ARG A C 1
ATOM 5853 O O . ARG A 1 781 ? 29.201 -10.841 37.761 1.00 46.88 781 ARG A O 1
#

Secondary structure (DSSP, 8-state):
--EEEEEE-STT--S-EEEEEPPP---TTEEEEEEEEEE--HHHHHHHHHSSSPPSSSEE--SEEEEEEEEE-TT--S--TT-EEEEE--HHHHT-GGG-SSBSEEEEEGGGEEE--TTS-HHHHTTSHHHHHHHHHHHH-TTTT-PPPP-SSGGG------EEEEETTTSHHHHHHHHHHHHTT-EEEEE--GGGHHHHHHTT-SEEE-TTSTTHHHHHHHHTTT--EEEEEESS-SHHHHHHHHHHHHHHT----EEESS------SS--EEE--GGGGGSGGGHHHHHHIIIIIHHHHHHHTSS---SEEEEEEESTTHHHHHHHHHHT--SSEEEEEE-S-----------------SS----------GGGSTTTTTTSHHHHHHHHHHHTT-TTT-SS-TTTS-EEEEEEEETTEEEEPPTTTTTEEETT-EEEEEEEEE-S---TT-SSPPPEEEEEEEEE-TT--HHHHHHHHHHHHHHHHHTTT-EEEEEEETTS--HHHHHTSTTT--EEES--PPPTTS----TTSGGGTS--PPEEEEEEEPTTS-TTS-EEEEEE-SSGGG--TTSEEEEEETTTTEEEEEE-TT--HHHHHHHHHHHHHT--GGGTT-EEEEETTSTTTHHHHHHTT--GGGTTPPP----SS------TT-TTPPS--PPPEEEEEEE-TTSS-EEEEEEEESS---GGGS-TTSEEEEE-TTS-EEEEE-TT--HHHHHHHHHHHHHHHHHHHHHH-GGGGG--EEEEETT---HHHHHHTS---

Foldseek 3Di:
DAKWFFKDAAQLDPDTDIDGDHADDEEQQKWKFQFFKFFDDLVVLVCSHPSPLDQPPGAGAGQKTWGFTCDHHNNYDPDDGGFTKIFGQPCSVVSHNLSHHRMRMHMGGNLGMAGFDPVDDRLLQRLARLLLLQLLQQCCPPVFLNFAWFDLDLVPADAPQEEEEEEALLDSNNLNNQLGCVSSNYAYEYEDAPVCQVVSVVSHHPHYYHLPDPCRLVVLLVVCAPGNYSEYEYAPQDPSSLVSRVSSQVSNVAAHGYEYCDDDPDDDPRRDYDYGDSVCCCDDPNVVSSCRRRVHNVNSNSVVVSDGSWDGEDEDEEDSVCVSVQSVVPVLPDGGYIYMYGHHDRDDDDDDDDDDDDDDDDDDDPPPDPPPDVVVDPPVCVVPPVNLVVLLVVLCPQPQQVPVDHLQDFDKWKFWDALLHTHTDPPVCRQEAELQTKMKIKGKDFDDDPPVPDPDRTDIFIEIEIEHHPNYDPSRVVSSVVSQVSVCSNNVVLYKYWYAYPQDGAPVVQVNDPPARREYDYDDHDYSSDDDPDPPPPCVPDPDDKWKWKWDADPPDDPRDGIYIYTDQLALLQDALATWMWICQSPQLAIEIEHHVNYDPVRVVVSVVVSVVPDDVSSVPHYHYDYLLDPCSVVSNVSNPHDPVCRPPGHDHDDSHDPPPPPPPCPPDDPDDQAWKWKWWFDCPVVHTDIGTPDTHQAFAALVPDPLLTWMWIDLRQQAIEIEHRPNHDPVRVVCRVVVVQVVLVVCCVVVNPSSVNHMYMYHYPPSQDPVNRVSRGGDD

Sequence (781 aa):
MGNQAAWIEGNADHPLVVKEAPKPKPGADEVLIKTAVVAINPVDYKLQDAGAYSPSKPFILGEDGAGIVEEVGADVTGIKKGDRVIAYADGLGSNKSANSSFQLTFAATSRLVSPVPTSLALEKAVVLPLALSTAAAGLYDHTLLKLPLPVADPAAVVQSGRTVLVWGGSSSVGSAAIQLAKASGARVVSTASPQNHALLRALGADAVFDYHADTVVDELAKELEGADFAGVYDAISLAASTAAVAAVLGRLDKKVPVANVLPTDRKTEQYQPQFVRASNITSGALAFISDGVWGKFVPAALANGSLQAKPDAHVIGHGLDKIQHGIDVLRKGVSAQKVVVTLREATSSLPSQHAIFSTMAPHNGLMHGTEYDIEDSNVELIGSEIDHRVKYASAATEPAWNDGVVSRQPGLFVWRVEDFQLVAVPPADRGVFYDGDSYVVLHSYRLGPADESSAQAPRLGHEIFFWLGAHTSQDEAGTAAYKTVELDEFLRGAATQHRELQASPSAAFLGLFPRQRLTIRRGGVATGFRHVDVEGERDKAVGRAPTLLRVFRQPGVAADGGVVVHEVEASWHSLDDGDVFVLDSPADATVYVWQGRRCSPMEKARAADVAQDLLTPAHAGSVQVLAQDEGRAGRVVRLLGGEDSQQGQAFSSARPWAAAAHDPQDSNAPASSAYPQRLWRLSDASGSLAFDLVRETTAGTSVDELDGQDVLLWDDGGRQIWVWEGRGASPAERAHWLRVAQAYVRQLVGERGRQAAQTPIAKVRQGYESPAFLHSLQACR